Protein 3L9V (pdb70)

Foldseek 3Di:
DDKAWDPPFDPPDFQKEWEAELVDPVRLCCPPVPLVVLQQVLADPPGDYYAYAQPDDDCSLLVRLLVLLVCPVNVQLVVQSNVCVVVVPDDDSVSSLVSNVSPPDDPVCCVDRSPDPSSVVSVVRVVVCVVLVPDDPGWMDGNRTITGDLVPADDPDPVRRSVVSSVVSSVSSDD/DDWAWDPPFDPPDFQKEWEAELPDVVSLCCPPVPLVVLQQVLADVPGDYYAYAQPDDPCSLLVNLLCLLVCPVNVQLVVQSNVCVCVVPPDDSVSSLVSNCRPPDDPVCCVDRSPDPSSVVSVVRVVVCVVLVPDHPGWMDGNRTITGDLVPADDPDPVRRSVVSSVVSSVSSDD/DWDWDPPFDAPDAQKEWEAELQDVVSLCCQPVDLVVLQQVLADPPGDYYAYAQPDDPCSLLLRLLCLLVCPVNNQLVVQSNVCVCVVNDDDSVVSLVSNVRPPDDPVRCVDSSPDPSSVVSVVRVVVCVLLVPDDPGWMAGNSTIIDDLVVQDDPDPVSSSVVSSVVSSVSSDD/DKDWFPPFDAPDAQKEWEAELLDVVRCCCQPVPLVVLLQVLADVVGDYYAYAQPDDPCRLLVNLLCLLVLPVNPQLVVQSNVCVCPVPQDDSVSSVVSNVSPPDDPVRCVVSSPDPSSVVSCVRVVVCVLRVPDDPGWMDGNSTIIDDLVVQDDPDPVRSSVVSSVVSSVVSDD/DKFWFVPFDPPDAQKEWAAELLDDVRLCCVPVDQVVLQQVLADPPGDYYAYAQPHDDCSLLVRLLQLLVCPVHNPVVCLRVVCCVVPHDDDSVVSLVSNVGPPDDSPVSVVSSPDPRSVVSVVRVVVCVLRPDPDPRWMDGPSTMIDDLVPQDDPDPVRSSVVSNVVSSVSSDD

Sequence (872 aa):
AEWESITPPVVDAPAVVEFFSFYCCPPCCYAFSQTTGVDQAIRHVLPQGSRRVVKYHVSLLGPLGHELTRAWALAVKETDVIEKAFFTAGVEKRLHSPDDVRRVFSATGISRGEYDRSIKSPAVNDVALQERLFKEYGVRGTPSVYVRGRYHINNAAFGAFSVENFRSRYAAVVRKLLAGAEWESITPPVVDAPAVVEFFSFYCCPPCCYAFSQTGVDQAIRHVLPQGSRVKYHVSLLGPLGHELTRAWALAVKETDVIEKAFFTAGVEKRLHSPDDVRRVFSATGISRGEYDRSIKSPAVNDVALQERLFKEYGVRGTPSVYVRGRYHINNAAFGAFSVENFRSRYAAVVRKLLAGEWESITPPVVDAPAVVEFFSFYCCPPCCYAFSQTTGVDQAIRHHVLPQGSRVKYHVSLLGPLGHELTRAWALAVKETDVVIEKAFFTAGVEKRLHSPDDVRRVFSATGISRGEYDRSIKSPAVNDVALQERLFKEYGVRGTPSVYVRGRYHINNAAFGAFSVENFRSRYAAVVRKLLAGEWESITPPVVDAPAVVEFFSFYCCPPCCYAFSQTGVDQAIRHVLPQGSRVKYHVSLLGPLGHELTRAWALAVKETDVIEKAFFTAGVEKRLHSPDDVRRVFSATGISRGEYDRSIKSPAVNDVALQERLFKEYGVRGTPSVYVRGRYHINNAAFGAFSVENFRSRYAAVVRKLLAGEWESITPPVVDAPAVVEFFSFYCCPPCCYAFSQTGVDQAIRHVLPQGSRVKYHVSLLGPLGHELTRAWALAVKETDVIEKAFFTAGVEKRLHSPDDVRRVFSATGISRGEYDRSIKSPAVNDVALQERLFKEYGVRGTPSVYVRGRYHINNAAFGAFSVENFRSRYAAVVRKLLAG

Secondary structure (DSSP, 8-state):
--EEE-SSPPTT--SEEEEE-TT-HHHHHHHH--HHHHHHTTPPTT---EEE-SSSSTTHHHHHHHHHH----HHHHHHHHHHH-------SHHHHHHH---S---HHHHHHHTTSHHHH--HHHHHHHHHTT--SSSEEEETTTEEE-GGG---SSHHHHHHHHHHHHHHHH--/--EEE-SS--TT--SEEEEE-TT-HHHHHHHH--HHHHHHTTPPTT---EEE-SSSSTTHHHHHHHHHH----HHHHHHHHHHH-------SHHHHHHH---S---HHHHHHHTTSHHHH--HHHHHHHHHTT--SSSEEEETTTEEE-GGG---SSHHHHHHHHHHHHHHHH--/-EEE-SS--SS--SEEEEE-TT-HHHHHHHT--HHHHHHHT--TT---EEE-SSSSTTHHHHHHHHHH----HHHHHHHHHHH-------SHHHHHHH---S---HHHHHHHTTSHHHH--HHHHHHHHHTT--SSSEEEETTTEEE-GGG---SSHHHHHHHHHHHHHHHT--/-EEE-SS--TT--SEEEEE-TT-HHHHHHHH--HHHHHHHTPPTT---EEE-SSSSTTHHHHHHHHHH----HHHHHHHHHHH-------SHHHHHHH---S---HHHHHHHTTSHHHH--HHHHHHHHHTT--SSSEEEETTTEEE-GGG---SSHHHHHHHHHHHHHHHT--/-EEE-SSPPSS--SEEEEE-TT-HHHHHHHH--HHHHHHTTPPTT---EEE-TTSSTTHHHHHHHHHH----HHHHTHHHHS--------SHHHHHHH---SS--HHHHHHHTTSHHHH--HHHHHHHHHTT--SSSEEEETTTEEE-GGG---SSHHHHHHHHHHHHHHHT--

Nearest PDB structures (foldseek):
  8eqq-assembly3_C  TM=9.226E-01  e=6.433E-16  Escherichia coli K-12
  4tky-assembly4_D  TM=8.939E-01  e=5.401E-16  Escherichia coli K-12
  8eqp-assembly3_C  TM=9.146E-01  e=6.820E-16  Escherichia coli K-12
  3dks-assembly1_A  TM=9.194E-01  e=1.295E-15  Shigella flexneri
  6bqx-assembly1_A  TM=9.182E-01  e=4.156E-15  Escherichia coli K-12

B-factor: mean 48.78, std 23.94, range [12.73, 183.54]

Structure (mmCIF, N/CA/C/O backbone):
data_3L9V
#
_entry.id   3L9V
#
_cell.length_a   185.445
_cell.length_b   80.441
_cell.length_c   104.953
_cell.angle_alpha   90.00
_cell.angle_beta   124.42
_cell.angle_gamma   90.00
#
_symmetry.space_group_name_H-M   'C 1 2 1'
#
loop_
_entity.id
_entity.type
_entity.pdbx_description
1 polymer 'Putative thiol-disulfide isomerase or thioredoxin'
2 non-polymer 3,6,9,12,15,18,21-HEPTAOXATRICOSANE-1,23-DIOL
3 non-polymer 'O-ACETALDEHYDYL-HEXAETHYLENE GLYCOL'
4 non-polymer 'HEXAETHYLENE GLYCOL'
5 water water
#
loop_
_atom_site.group_PDB
_atom_site.id
_atom_site.type_symbol
_atom_site.label_atom_id
_atom_site.label_alt_id
_atom_site.label_comp_id
_atom_site.label_asym_id
_atom_site.label_entity_id
_atom_site.label_seq_id
_atom_site.pdbx_PDB_ins_code
_atom_site.Cartn_x
_atom_site.Cartn_y
_atom_site.Cartn_z
_atom_site.occupancy
_atom_site.B_iso_or_equiv
_atom_site.auth_seq_id
_atom_site.auth_comp_id
_atom_site.auth_asym_id
_atom_site.auth_atom_id
_atom_site.pdbx_PDB_model_num
ATOM 1 N N . ALA A 1 3 ? 18.224 122.065 27.925 1.00 42.84 4 ALA A N 1
ATOM 2 C CA . ALA A 1 3 ? 17.414 120.879 28.137 1.00 41.66 4 ALA A CA 1
ATOM 3 C C . ALA A 1 3 ? 16.597 120.474 26.915 1.00 54.81 4 ALA A C 1
ATOM 4 O O . ALA A 1 3 ? 15.372 120.631 26.935 1.00 68.72 4 ALA A O 1
ATOM 6 N N . GLU A 1 4 ? 17.235 119.921 25.876 1.00 41.25 5 GLU A N 1
ATOM 7 C CA . GLU A 1 4 ? 16.516 119.714 24.603 1.00 34.18 5 GLU A CA 1
ATOM 8 C C . GLU A 1 4 ? 16.562 118.321 23.945 1.00 31.90 5 GLU A C 1
ATOM 9 O O . GLU A 1 4 ? 17.501 117.550 24.109 1.00 33.67 5 GLU A O 1
ATOM 15 N N . TRP A 1 5 ? 15.511 118.046 23.180 1.00 25.71 6 TRP A N 1
ATOM 16 C CA . TRP A 1 5 ? 15.161 116.712 22.713 1.00 34.25 6 TRP A CA 1
ATOM 17 C C . TRP A 1 5 ? 14.080 116.900 21.649 1.00 36.66 6 TRP A C 1
ATOM 18 O O . TRP A 1 5 ? 13.421 117.944 21.599 1.00 30.11 6 TRP A O 1
ATOM 29 N N . GLU A 1 6 ? 13.907 115.899 20.795 1.00 34.90 7 GLU A N 1
ATOM 30 C CA . GLU A 1 6 ? 12.905 115.952 19.743 1.00 39.07 7 GLU A CA 1
ATOM 31 C C . GLU A 1 6 ? 12.227 114.594 19.699 1.00 41.32 7 GLU A C 1
ATOM 32 O O . GLU A 1 6 ? 12.876 113.569 19.923 1.00 33.89 7 GLU A O 1
ATOM 38 N N . SER A 1 7 ? 10.917 114.593 19.457 1.00 34.06 8 SER A N 1
ATOM 39 C CA . SER A 1 7 ? 10.173 113.361 19.258 1.00 34.43 8 SER A CA 1
ATOM 40 C C . SER A 1 7 ? 10.648 112.744 17.969 1.00 34.68 8 SER A C 1
ATOM 41 O O . SER A 1 7 ? 10.791 113.444 16.979 1.00 35.24 8 SER A O 1
ATOM 44 N N . ILE A 1 8 ? 10.870 111.436 17.956 1.00 32.63 9 ILE A N 1
ATOM 45 C CA . ILE A 1 8 ? 11.120 110.785 16.686 1.00 32.19 9 ILE A CA 1
ATOM 46 C C . ILE A 1 8 ? 9.818 110.268 16.075 1.00 35.93 9 ILE A C 1
ATOM 47 O O . ILE A 1 8 ? 8.870 109.909 16.780 1.00 32.62 9 ILE A O 1
ATOM 52 N N . THR A 1 9 ? 9.792 110.238 14.752 1.00 36.21 10 THR A N 1
ATOM 53 C CA . THR A 1 9 ? 8.644 109.725 14.029 1.00 47.35 10 THR A CA 1
ATOM 54 C C . THR A 1 9 ? 9.133 108.795 12.931 1.00 41.59 10 THR A C 1
ATOM 55 O O . THR A 1 9 ? 9.935 109.194 12.097 1.00 45.48 10 THR A O 1
ATOM 59 N N . PRO A 1 10 ? 8.632 107.557 12.915 1.00 44.09 11 PRO A N 1
ATOM 60 C CA . PRO A 1 10 ? 7.638 107.083 13.873 1.00 44.75 11 PRO A CA 1
ATOM 61 C C . PRO A 1 10 ? 8.357 106.602 15.118 1.00 45.73 11 PRO A C 1
ATOM 62 O O . PRO A 1 10 ? 9.548 106.319 15.034 1.00 52.09 11 PRO A O 1
ATOM 66 N N . PRO A 1 11 ? 7.649 106.511 16.249 1.00 43.35 12 PRO A N 1
ATOM 67 C CA . PRO A 1 11 ? 8.190 105.959 17.495 1.00 43.91 12 PRO A CA 1
ATOM 68 C C . PRO A 1 11 ? 8.603 104.499 17.315 1.00 41.11 12 PRO A C 1
ATOM 69 O O . PRO A 1 11 ? 8.209 103.862 16.341 1.00 42.09 12 PRO A O 1
ATOM 73 N N . VAL A 1 12 ? 9.419 103.993 18.227 1.00 32.72 13 VAL A N 1
ATOM 74 C CA . VAL A 1 12 ? 9.782 102.583 18.225 1.00 30.61 13 VAL A CA 1
ATOM 75 C C . VAL A 1 12 ? 8.986 101.902 19.318 1.00 30.97 13 VAL A C 1
ATOM 76 O O . VAL A 1 12 ? 9.038 102.322 20.478 1.00 29.26 13 VAL A O 1
ATOM 80 N N . VAL A 1 13 ? 8.219 100.870 18.972 1.00 38.59 14 VAL A N 1
ATOM 81 C CA . VAL A 1 13 ? 7.450 100.162 20.006 1.00 40.13 14 VAL A CA 1
ATOM 82 C C . VAL A 1 13 ? 8.293 99.100 20.707 1.00 44.99 14 VAL A C 1
ATOM 83 O O . VAL A 1 13 ? 9.167 98.473 20.095 1.00 41.99 14 VAL A O 1
ATOM 87 N N . ASP A 1 14 ? 8.011 98.894 21.992 1.00 43.22 15 ASP A N 1
ATOM 88 C CA . ASP A 1 14 ? 8.766 97.948 22.797 1.00 44.80 15 ASP A CA 1
ATOM 89 C C . ASP A 1 14 ? 10.237 98.333 22.878 1.00 44.22 15 ASP A C 1
ATOM 90 O O . ASP A 1 14 ? 11.097 97.457 22.906 1.00 44.50 15 ASP A O 1
ATOM 95 N N . ALA A 1 15 ? 10.528 99.633 22.923 1.00 41.59 16 ALA A N 1
ATOM 96 C CA . ALA A 1 15 ? 11.909 100.096 23.050 1.00 33.86 16 ALA A CA 1
ATOM 97 C C . ALA A 1 15 ? 12.396 99.946 24.472 1.00 33.79 16 ALA A C 1
ATOM 98 O O . ALA A 1 15 ? 11.640 100.145 25.416 1.00 25.35 16 ALA A O 1
ATOM 100 N N . PRO A 1 16 ? 13.679 99.597 24.633 1.00 34.46 17 PRO A N 1
ATOM 101 C CA . PRO A 1 16 ? 14.266 99.713 25.963 1.00 28.91 17 PRO A CA 1
ATOM 102 C C . PRO A 1 16 ? 14.037 101.142 26.487 1.00 27.75 17 PRO A C 1
ATOM 103 O O . PRO A 1 16 ? 13.850 102.040 25.676 1.00 30.52 17 PRO A O 1
ATOM 107 N N . ALA A 1 17 ? 14.049 101.353 27.801 1.00 30.07 18 ALA A N 1
ATOM 108 C CA . ALA A 1 17 ? 13.791 102.690 28.347 1.00 31.90 18 ALA A CA 1
ATOM 109 C C . ALA A 1 17 ? 14.783 103.711 27.830 1.00 36.75 18 ALA A C 1
ATOM 110 O O . ALA A 1 17 ? 14.413 104.857 27.541 1.00 29.34 18 ALA A O 1
ATOM 112 N N . VAL A 1 18 ? 16.050 103.311 27.761 1.00 28.76 19 VAL A N 1
ATOM 113 C CA . VAL A 1 18 ? 17.066 104.139 27.117 1.00 25.81 19 VAL A CA 1
ATOM 114 C C . VAL A 1 18 ? 17.846 103.308 26.118 1.00 26.19 19 VAL A C 1
ATOM 115 O O . VAL A 1 18 ? 18.237 102.167 26.396 1.00 28.89 19 VAL A O 1
ATOM 119 N N . VAL A 1 19 ? 18.044 103.869 24.943 1.00 23.96 20 VAL A N 1
ATOM 120 C CA . VAL A 1 19 ? 18.877 103.265 23.918 1.00 25.31 20 VAL A CA 1
ATOM 121 C C . VAL A 1 19 ? 19.930 104.294 23.520 1.00 28.68 20 VAL A C 1
ATOM 122 O O . VAL A 1 19 ? 19.602 105.461 23.310 1.00 25.34 20 VAL A O 1
ATOM 126 N N . GLU A 1 20 ? 21.184 103.863 23.436 1.00 21.42 21 GLU A N 1
ATOM 127 C CA . GLU A 1 20 ? 22.250 104.720 22.910 1.00 22.67 21 GLU A CA 1
ATOM 128 C C . GLU A 1 20 ? 22.998 104.082 21.718 1.00 17.20 21 GLU A C 1
ATOM 129 O O . GLU A 1 20 ? 23.592 103.013 21.836 1.00 26.60 21 GLU A O 1
ATOM 135 N N . PHE A 1 21 ? 22.919 104.710 20.557 1.00 19.39 22 PHE A N 1
ATOM 136 C CA . PHE A 1 21 ? 23.741 104.299 19.428 1.00 20.86 22 PHE A CA 1
ATOM 137 C C . PHE A 1 21 ? 25.079 105.010 19.562 1.00 29.09 22 PHE A C 1
ATOM 138 O O . PHE A 1 21 ? 25.123 106.235 19.808 1.00 23.90 22 PHE A O 1
ATOM 146 N N . PHE A 1 22 ? 26.162 104.242 19.417 1.00 22.44 23 PHE A N 1
ATOM 147 C CA . PHE A 1 22 ? 27.511 104.758 19.666 1.00 20.98 23 PHE A CA 1
ATOM 148 C C . PHE A 1 22 ? 28.484 104.092 18.707 1.00 26.50 23 PHE A C 1
ATOM 149 O O . PHE A 1 22 ? 28.133 103.125 18.032 1.00 26.29 23 PHE A O 1
ATOM 157 N N . SER A 1 23 ? 29.709 104.607 18.665 1.00 23.08 24 SER A N 1
ATOM 158 C CA . SER A 1 23 ? 30.775 103.984 17.895 1.00 24.88 24 SER A CA 1
ATOM 159 C C . SER A 1 23 ? 32.086 104.032 18.670 1.00 27.78 24 SER A C 1
ATOM 160 O O . SER A 1 23 ? 32.360 105.014 19.330 1.00 21.57 24 SER A O 1
ATOM 163 N N . PHE A 1 24 ? 32.915 102.995 18.571 1.00 27.68 25 PHE A N 1
ATOM 164 C CA . PHE A 1 24 ? 34.236 103.058 19.212 1.00 22.80 25 PHE A CA 1
ATOM 165 C C . PHE A 1 24 ? 35.187 104.118 18.607 1.00 23.28 25 PHE A C 1
ATOM 166 O O . PHE A 1 24 ? 36.250 104.414 19.164 1.00 22.70 25 PHE A O 1
ATOM 174 N N . TYR A 1 25 ? 34.776 104.702 17.486 1.00 23.87 26 TYR A N 1
ATOM 175 C CA . TYR A 1 25 ? 35.535 105.746 16.817 1.00 25.35 26 TYR A CA 1
ATOM 176 C C . TYR A 1 25 ? 35.071 107.169 17.187 1.00 30.69 26 TYR A C 1
ATOM 177 O O . TYR A 1 25 ? 35.698 108.145 16.794 1.00 32.54 26 TYR A O 1
ATOM 186 N N A CYS A 1 26 ? 33.974 107.266 17.926 0.18 30.27 27 CYS A N 1
ATOM 187 N N B CYS A 1 26 ? 33.990 107.258 17.956 0.82 31.90 27 CYS A N 1
ATOM 188 C CA A CYS A 1 26 ? 33.348 108.554 18.192 0.18 28.66 27 CYS A CA 1
ATOM 189 C CA B CYS A 1 26 ? 33.318 108.520 18.261 0.82 27.79 27 CYS A CA 1
ATOM 190 C C A CYS A 1 26 ? 33.821 109.138 19.520 0.18 24.62 27 CYS A C 1
ATOM 191 C C B CYS A 1 26 ? 33.829 109.135 19.555 0.82 20.67 27 CYS A C 1
ATOM 192 O O A CYS A 1 26 ? 33.527 108.592 20.581 0.18 23.39 27 CYS A O 1
ATOM 193 O O B CYS A 1 26 ? 33.582 108.609 20.627 0.82 24.01 27 CYS A O 1
ATOM 198 N N . PRO A 1 27 ? 34.572 110.250 19.463 1.00 28.23 28 PRO A N 1
ATOM 199 C CA . PRO A 1 27 ? 35.141 110.860 20.675 1.00 23.01 28 PRO A CA 1
ATOM 200 C C . PRO A 1 27 ? 34.105 111.196 21.773 1.00 24.11 28 PRO A C 1
ATOM 201 O O . PRO A 1 27 ? 34.301 110.862 22.941 1.00 27.96 28 PRO A O 1
ATOM 205 N N . PRO A 1 28 ? 32.985 111.841 21.400 1.00 28.28 29 PRO A N 1
ATOM 206 C CA . PRO A 1 28 ? 31.993 112.130 22.436 1.00 26.89 29 PRO A CA 1
ATOM 207 C C . PRO A 1 28 ? 31.417 110.844 23.059 1.00 23.88 29 PRO A C 1
ATOM 208 O O . PRO A 1 28 ? 31.059 110.871 24.226 1.00 25.15 29 PRO A O 1
ATOM 212 N N A CYS A 1 29 ? 31.330 109.760 22.283 0.59 24.27 30 CYS A N 1
ATOM 213 N N B CYS A 1 29 ? 31.334 109.755 22.295 0.41 24.28 30 CYS A N 1
ATOM 214 C CA A CYS A 1 29 ? 30.900 108.460 22.827 0.59 24.38 30 CYS A CA 1
ATOM 215 C CA B CYS A 1 29 ? 30.901 108.470 22.862 0.41 24.05 30 CYS A CA 1
ATOM 216 C C A CYS A 1 29 ? 31.904 107.963 23.852 0.59 22.66 30 CYS A C 1
ATOM 217 C C B CYS A 1 29 ? 31.911 107.977 23.876 0.41 22.97 30 CYS A C 1
ATOM 218 O O A CYS A 1 29 ? 31.528 107.514 24.926 0.59 22.27 30 CYS A O 1
ATOM 219 O O B CYS A 1 29 ? 31.546 107.531 24.959 0.41 22.51 30 CYS A O 1
ATOM 224 N N . TYR A 1 30 ? 33.191 108.067 23.522 1.00 25.24 31 TYR A N 1
ATOM 225 C CA . TYR A 1 30 ? 34.246 107.739 24.474 1.00 20.86 31 TYR A CA 1
ATOM 226 C C . TYR A 1 30 ? 34.037 108.534 25.741 1.00 18.60 31 TYR A C 1
ATOM 227 O O . TYR A 1 30 ? 34.069 108.002 26.850 1.00 27.68 31 TYR A O 1
ATOM 236 N N . ALA A 1 31 ? 33.836 109.844 25.585 1.00 30.70 32 ALA A N 1
ATOM 237 C CA . ALA A 1 31 ? 33.617 110.699 26.748 1.00 23.11 32 ALA A CA 1
ATOM 238 C C . ALA A 1 31 ? 32.383 110.272 27.563 1.00 20.65 32 ALA A C 1
ATOM 239 O O . ALA A 1 31 ? 32.448 110.176 28.799 1.00 21.47 32 ALA A O 1
ATOM 241 N N . PHE A 1 32 ? 31.254 110.015 26.895 1.00 21.33 33 PHE A N 1
ATOM 242 C CA . PHE A 1 32 ? 30.044 109.645 27.654 1.00 23.34 33 PHE A CA 1
ATOM 243 C C . PHE A 1 32 ? 30.269 108.359 28.473 1.00 29.53 33 PHE A C 1
ATOM 244 O O . PHE A 1 32 ? 29.823 108.238 29.620 1.00 28.09 33 PHE A O 1
ATOM 252 N N . SER A 1 33 ? 30.938 107.391 27.857 1.00 29.88 34 SER A N 1
ATOM 253 C CA . SER A 1 33 ? 31.057 106.063 28.447 1.00 27.04 34 SER A CA 1
ATOM 254 C C . SER A 1 33 ? 32.166 106.021 29.492 1.00 30.75 34 SER A C 1
ATOM 255 O O . SER A 1 33 ? 31.986 105.484 30.583 1.00 31.21 34 SER A O 1
ATOM 258 N N . GLN A 1 34 ? 33.315 106.595 29.149 1.00 30.35 35 GLN A N 1
ATOM 259 C CA . GLN A 1 34 ? 34.552 106.300 29.869 1.00 32.68 35 GLN A CA 1
ATOM 260 C C . GLN A 1 34 ? 35.138 107.437 30.726 1.00 36.70 35 GLN A C 1
ATOM 261 O O . GLN A 1 34 ? 35.786 107.159 31.732 1.00 28.05 35 GLN A O 1
ATOM 267 N N . THR A 1 35 ? 34.939 108.701 30.347 1.00 33.69 36 THR A N 1
ATOM 268 C CA A THR A 1 35 ? 35.596 109.818 31.029 0.18 33.22 36 THR A CA 1
ATOM 269 C CA B THR A 1 35 ? 35.585 109.776 31.095 0.82 33.61 36 THR A CA 1
ATOM 270 C C . THR A 1 35 ? 34.651 110.757 31.783 1.00 36.50 36 THR A C 1
ATOM 271 O O . THR A 1 35 ? 35.023 111.366 32.785 1.00 39.99 36 THR A O 1
ATOM 286 N N . GLY A 1 37 ? 31.300 110.015 32.723 1.00 29.54 38 GLY A N 1
ATOM 287 C CA . GLY A 1 37 ? 30.283 109.348 33.520 1.00 29.71 38 GLY A CA 1
ATOM 288 C C . GLY A 1 37 ? 28.846 109.686 33.146 1.00 27.61 38 GLY A C 1
ATOM 289 O O . GLY A 1 37 ? 27.968 109.624 34.001 1.00 34.41 38 GLY A O 1
ATOM 290 N N . VAL A 1 38 ? 28.616 110.066 31.891 1.00 30.22 39 VAL A N 1
ATOM 291 C CA . VAL A 1 38 ? 27.265 110.368 31.419 1.00 27.33 39 VAL A CA 1
ATOM 292 C C . VAL A 1 38 ? 26.431 109.077 31.311 1.00 30.65 39 VAL A C 1
ATOM 293 O O . VAL A 1 38 ? 25.310 109.029 31.793 1.00 29.30 39 VAL A O 1
ATOM 297 N N . ASP A 1 39 ? 26.977 108.031 30.689 1.00 27.94 40 ASP A N 1
ATOM 298 C CA . ASP A 1 39 ? 26.282 106.739 30.658 1.00 32.61 40 ASP A CA 1
ATOM 299 C C . ASP A 1 39 ? 25.883 106.303 32.080 1.00 30.10 40 ASP A C 1
ATOM 300 O O . ASP A 1 39 ? 24.745 105.887 32.342 1.00 29.50 40 ASP A O 1
ATOM 305 N N . GLN A 1 40 ? 26.812 106.420 33.014 1.00 31.84 41 GLN A N 1
ATOM 306 C CA . GLN A 1 40 ? 26.547 105.992 34.386 1.00 30.33 41 GLN A CA 1
ATOM 307 C C . GLN A 1 40 ? 25.477 106.861 35.052 1.00 33.47 41 GLN A C 1
ATOM 308 O O . GLN A 1 40 ? 24.591 106.346 35.722 1.00 26.63 41 GLN A O 1
ATOM 314 N N . ALA A 1 41 ? 25.556 108.174 34.859 1.00 29.28 42 ALA A N 1
ATOM 315 C CA . ALA A 1 41 ? 24.539 109.078 35.403 1.00 33.31 42 ALA A CA 1
ATOM 316 C C . ALA A 1 41 ? 23.145 108.753 34.839 1.00 27.37 42 ALA A C 1
ATOM 317 O O . ALA A 1 41 ? 22.145 108.878 35.524 1.00 32.45 42 ALA A O 1
ATOM 319 N N . ILE A 1 42 ? 23.097 108.342 33.579 1.00 30.93 43 ILE A N 1
ATOM 320 C CA . ILE A 1 42 ? 21.846 107.918 32.960 1.00 34.84 43 ILE A CA 1
ATOM 321 C C . ILE A 1 42 ? 21.346 106.608 33.595 1.00 38.51 43 ILE A C 1
ATOM 322 O O . ILE A 1 42 ? 20.172 106.487 33.937 1.00 34.56 43 ILE A O 1
ATOM 327 N N . ARG A 1 43 ? 22.233 105.632 33.779 1.00 30.75 44 ARG A N 1
ATOM 328 C CA . ARG A 1 43 ? 21.807 104.381 34.387 1.00 31.15 44 ARG A CA 1
ATOM 329 C C . ARG A 1 43 ? 21.269 104.664 35.786 1.00 34.75 44 ARG A C 1
ATOM 330 O O . ARG A 1 43 ? 20.325 104.038 36.251 1.00 30.03 44 ARG A O 1
ATOM 338 N N . HIS A 1 44 ? 21.856 105.658 36.433 1.00 32.12 45 HIS A N 1
ATOM 339 C CA . HIS A 1 44 ? 21.452 106.026 37.771 1.00 35.49 45 HIS A CA 1
ATOM 340 C C . HIS A 1 44 ? 20.023 106.579 37.863 1.00 37.09 45 HIS A C 1
ATOM 341 O O . HIS A 1 44 ? 19.444 106.594 38.938 1.00 35.61 45 HIS A O 1
ATOM 348 N N . VAL A 1 45 ? 19.439 107.028 36.760 1.00 33.87 46 VAL A N 1
ATOM 349 C CA . VAL A 1 45 ? 18.070 107.526 36.861 1.00 35.06 46 VAL A CA 1
ATOM 350 C C . VAL A 1 45 ? 17.077 106.578 36.211 1.00 34.56 46 VAL A C 1
ATOM 351 O O . VAL A 1 45 ? 15.908 106.903 36.078 1.00 33.28 46 VAL A O 1
ATOM 355 N N . LEU A 1 46 ? 17.539 105.392 35.828 1.00 26.70 47 LEU A N 1
ATOM 356 C CA . LEU A 1 46 ? 16.634 104.410 35.252 1.00 30.77 47 LEU A CA 1
ATOM 357 C C . LEU A 1 46 ? 15.598 103.998 36.279 1.00 32.08 47 LEU A C 1
ATOM 358 O O . LEU A 1 46 ? 15.953 103.616 37.380 1.00 37.67 47 LEU A O 1
ATOM 363 N N . PRO A 1 47 ? 14.307 104.089 35.932 1.00 37.06 48 PRO A N 1
ATOM 364 C CA . PRO A 1 47 ? 13.283 103.573 36.846 1.00 41.39 48 PRO A CA 1
ATOM 365 C C . PRO A 1 47 ? 13.495 102.088 37.105 1.00 45.49 48 PRO A C 1
ATOM 366 O O . PRO A 1 47 ? 14.205 101.432 36.341 1.00 37.14 48 PRO A O 1
ATOM 370 N N . GLN A 1 48 ? 12.901 101.568 38.174 1.00 49.43 49 GLN A N 1
ATOM 371 C CA . GLN A 1 48 ? 13.007 100.144 38.456 1.00 50.27 49 GLN A CA 1
ATOM 372 C C . GLN A 1 48 ? 12.431 99.333 37.300 1.00 50.32 49 GLN A C 1
ATOM 373 O O . GLN A 1 48 ? 11.358 99.650 36.769 1.00 49.33 49 GLN A O 1
ATOM 379 N N . GLY A 1 49 ? 13.169 98.306 36.885 1.00 50.79 50 GLY A N 1
ATOM 380 C CA . GLY A 1 49 ? 12.733 97.462 35.790 1.00 53.42 50 GLY A CA 1
ATOM 381 C C . GLY A 1 49 ? 13.191 97.904 34.407 1.00 55.95 50 GLY A C 1
ATOM 382 O O . GLY A 1 49 ? 13.347 97.060 33.525 1.00 57.68 50 GLY A O 1
ATOM 383 N N . SER A 1 50 ? 13.400 99.212 34.220 1.00 47.21 51 SER A N 1
ATOM 384 C CA . SER A 1 50 ? 13.844 99.775 32.936 1.00 40.04 51 SER A CA 1
ATOM 385 C C . SER A 1 50 ? 15.310 99.449 32.641 1.00 35.40 51 SER A C 1
ATOM 386 O O . SER A 1 50 ? 16.098 99.198 33.551 1.00 37.43 51 SER A O 1
ATOM 389 N N A ARG A 1 51 ? 15.681 99.479 31.365 0.54 36.25 52 ARG A N 1
ATOM 390 N N B ARG A 1 51 ? 15.694 99.467 31.372 0.46 36.27 52 ARG A N 1
ATOM 391 C CA A ARG A 1 51 ? 17.057 99.180 30.987 0.54 36.54 52 ARG A CA 1
ATOM 392 C CA B ARG A 1 51 ? 17.093 99.218 31.060 0.46 36.02 52 ARG A CA 1
ATOM 393 C C A ARG A 1 51 ? 17.638 100.186 29.997 0.54 34.24 52 ARG A C 1
ATOM 394 C C B ARG A 1 51 ? 17.648 100.136 29.976 0.46 34.22 52 ARG A C 1
ATOM 395 O O A ARG A 1 51 ? 16.901 100.843 29.258 0.54 31.41 52 ARG A O 1
ATOM 396 O O B ARG A 1 51 ? 16.904 100.688 29.160 0.46 32.10 52 ARG A O 1
ATOM 419 N N A VAL A 1 53 ? 20.254 100.122 26.856 0.57 30.27 54 VAL A N 1
ATOM 420 N N B VAL A 1 53 ? 20.222 100.043 26.860 0.43 30.30 54 VAL A N 1
ATOM 421 C CA A VAL A 1 53 ? 20.921 99.242 25.916 0.57 28.99 54 VAL A CA 1
ATOM 422 C CA B VAL A 1 53 ? 21.046 99.204 26.006 0.43 28.99 54 VAL A CA 1
ATOM 423 C C A VAL A 1 53 ? 21.730 100.069 24.919 0.57 28.80 54 VAL A C 1
ATOM 424 C C B VAL A 1 53 ? 21.744 100.048 24.955 0.43 28.56 54 VAL A C 1
ATOM 425 O O A VAL A 1 53 ? 21.263 101.117 24.467 0.57 28.36 54 VAL A O 1
ATOM 426 O O B VAL A 1 53 ? 21.225 101.074 24.509 0.43 28.38 54 VAL A O 1
ATOM 433 N N . LYS A 1 54 ? 22.930 99.593 24.573 1.00 23.64 55 LYS A N 1
ATOM 434 C CA . LYS A 1 54 ? 23.774 100.274 23.603 1.00 24.20 55 LYS A CA 1
ATOM 435 C C . LYS A 1 54 ? 23.972 99.458 22.348 1.00 23.04 55 LYS A C 1
ATOM 436 O O . LYS A 1 54 ? 24.227 98.239 22.373 1.00 27.69 55 LYS A O 1
ATOM 442 N N . TYR A 1 55 ? 23.877 100.153 21.237 1.00 20.48 56 TYR A N 1
ATOM 443 C CA . TYR A 1 55 ? 24.050 99.547 19.958 1.00 16.39 56 TYR A CA 1
ATOM 444 C C . TYR A 1 55 ? 25.156 100.256 19.225 1.00 23.98 56 TYR A C 1
ATOM 445 O O . TYR A 1 55 ? 25.183 101.482 19.186 1.00 22.57 56 TYR A O 1
ATOM 454 N N . HIS A 1 56 ? 26.017 99.469 18.590 1.00 24.83 57 HIS A N 1
ATOM 455 C CA . HIS A 1 56 ? 27.139 99.986 17.814 1.00 25.09 57 HIS A CA 1
ATOM 456 C C . HIS A 1 56 ? 26.753 100.296 16.371 1.00 27.32 57 HIS A C 1
ATOM 457 O O . HIS A 1 56 ? 25.923 99.601 15.771 1.00 31.87 57 HIS A O 1
ATOM 464 N N . VAL A 1 57 ? 27.342 101.350 15.816 1.00 21.24 58 VAL A N 1
ATOM 465 C CA . VAL A 1 57 ? 27.030 101.759 14.457 1.00 18.27 58 VAL A CA 1
ATOM 466 C C . VAL A 1 57 ? 28.246 101.513 13.576 1.00 25.04 58 VAL A C 1
ATOM 467 O O . VAL A 1 57 ? 29.387 101.711 13.995 1.00 25.41 58 VAL A O 1
ATOM 471 N N . SER A 1 58 ? 27.981 101.077 12.352 1.00 26.23 59 SER A N 1
ATOM 472 C CA . SER A 1 58 ? 28.997 100.533 11.468 1.00 31.25 59 SER A CA 1
ATOM 473 C C . SER A 1 58 ? 29.543 101.581 10.537 1.00 36.13 59 SER A C 1
ATOM 474 O O . SER A 1 58 ? 30.631 101.410 9.999 1.00 30.34 59 SER A O 1
ATOM 477 N N . LEU A 1 59 ? 28.793 102.667 10.353 1.00 35.22 60 LEU A N 1
ATOM 478 C CA . LEU A 1 59 ? 29.127 103.600 9.286 1.00 41.63 60 LEU A CA 1
ATOM 479 C C . LEU A 1 59 ? 30.465 104.300 9.485 1.00 44.61 60 LEU A C 1
ATOM 480 O O . LEU A 1 59 ? 31.102 104.719 8.522 1.00 53.78 60 LEU A O 1
ATOM 485 N N . LEU A 1 60 ? 30.905 104.412 10.725 1.00 35.63 61 LEU A N 1
ATOM 486 C CA . LEU A 1 60 ? 32.066 105.233 11.024 1.00 34.91 61 LEU A CA 1
ATOM 487 C C . LEU A 1 60 ? 33.341 104.388 11.104 1.00 35.37 61 LEU A C 1
ATOM 488 O O . LEU A 1 60 ? 33.335 103.293 11.685 1.00 28.91 61 LEU A O 1
ATOM 493 N N . GLY A 1 61 ? 34.418 104.895 10.503 1.00 32.19 62 GLY A N 1
ATOM 494 C CA . GLY A 1 61 ? 35.736 104.293 10.592 1.00 29.87 62 GLY A CA 1
ATOM 495 C C . GLY A 1 61 ? 35.976 103.036 9.771 1.00 34.74 62 GLY A C 1
ATOM 496 O O . GLY A 1 61 ? 35.045 102.390 9.296 1.00 38.60 62 GLY A O 1
ATOM 497 N N . PRO A 1 62 ? 37.255 102.687 9.586 1.00 34.21 63 PRO A N 1
ATOM 498 C CA . PRO A 1 62 ? 37.681 101.513 8.811 1.00 35.21 63 PRO A CA 1
ATOM 499 C C . PRO A 1 62 ? 37.100 100.205 9.348 1.00 33.70 63 PRO A C 1
ATOM 500 O O . PRO A 1 62 ? 36.691 99.379 8.552 1.00 36.56 63 PRO A O 1
ATOM 504 N N . LEU A 1 63 ? 37.079 100.019 10.665 1.00 35.32 64 LEU A N 1
ATOM 505 C CA . LEU A 1 63 ? 36.642 98.749 11.243 1.00 30.91 64 LEU A CA 1
ATOM 506 C C . LEU A 1 63 ? 35.162 98.773 11.634 1.00 24.90 64 LEU A C 1
ATOM 507 O O . LEU A 1 63 ? 34.695 97.909 12.381 1.00 25.81 64 LEU A O 1
ATOM 512 N N . GLY A 1 64 ? 34.430 99.761 11.127 1.00 27.58 65 GLY A N 1
ATOM 513 C CA . GLY A 1 64 ? 33.041 99.965 11.532 1.00 26.54 65 GLY A CA 1
ATOM 514 C C . GLY A 1 64 ? 32.236 98.680 11.658 1.00 25.41 65 GLY A C 1
ATOM 515 O O . GLY A 1 64 ? 31.579 98.424 12.661 1.00 27.80 65 GLY A O 1
ATOM 516 N N . HIS A 1 65 ? 32.289 97.855 10.629 1.00 25.96 66 HIS A N 1
ATOM 517 C CA . HIS A 1 65 ? 31.415 96.695 10.588 1.00 28.00 66 HIS A CA 1
ATOM 518 C C . HIS A 1 65 ? 31.928 95.590 11.471 1.00 28.32 66 HIS A C 1
ATOM 519 O O . HIS A 1 65 ? 31.141 94.821 12.013 1.00 25.97 66 HIS A O 1
ATOM 526 N N . GLU A 1 66 ? 33.252 95.509 11.604 1.00 25.44 67 GLU A N 1
ATOM 527 C CA . GLU A 1 66 ? 33.878 94.481 12.436 1.00 30.16 67 GLU A CA 1
ATOM 528 C C . GLU A 1 66 ? 33.601 94.729 13.921 1.00 32.32 67 GLU A C 1
ATOM 529 O O . GLU A 1 66 ? 33.345 93.798 14.687 1.00 30.34 67 GLU A O 1
ATOM 535 N N . LEU A 1 67 ? 33.677 95.992 14.331 1.00 26.65 68 LEU A N 1
ATOM 536 C CA . LEU A 1 67 ? 33.323 96.368 15.690 1.00 21.87 68 LEU A CA 1
ATOM 537 C C . LEU A 1 67 ? 31.835 96.066 15.979 1.00 23.34 68 LEU A C 1
ATOM 538 O O . LEU A 1 67 ? 31.518 95.495 17.001 1.00 24.65 68 LEU A O 1
ATOM 543 N N . THR A 1 68 ? 30.937 96.445 15.070 1.00 30.06 69 THR A N 1
ATOM 544 C CA . THR A 1 68 ? 29.513 96.145 15.252 1.00 32.23 69 THR A CA 1
ATOM 545 C C . THR A 1 68 ? 29.260 94.642 15.480 1.00 24.47 69 THR A C 1
ATOM 546 O O . THR A 1 68 ? 28.460 94.269 16.315 1.00 28.05 69 THR A O 1
ATOM 550 N N . ARG A 1 69 ? 29.952 93.798 14.735 1.00 25.30 70 ARG A N 1
ATOM 551 C CA . ARG A 1 69 ? 29.813 92.346 14.876 1.00 21.05 70 ARG A CA 1
ATOM 552 C C . ARG A 1 69 ? 30.443 91.913 16.180 1.00 26.11 70 ARG A C 1
ATOM 553 O O . ARG A 1 69 ? 29.901 91.068 16.868 1.00 24.63 70 ARG A O 1
ATOM 561 N N . ALA A 1 70 ? 31.577 92.518 16.537 1.00 25.80 71 ALA A N 1
ATOM 562 C CA . ALA A 1 70 ? 32.231 92.206 17.798 1.00 23.30 71 ALA A CA 1
ATOM 563 C C . ALA A 1 70 ? 31.314 92.577 18.960 1.00 31.36 71 ALA A C 1
ATOM 564 O O . ALA A 1 70 ? 31.175 91.813 19.924 1.00 22.42 71 ALA A O 1
ATOM 566 N N . TRP A 1 71 ? 30.661 93.740 18.845 1.00 25.07 72 TRP A N 1
ATOM 567 C CA . TRP A 1 71 ? 29.688 94.163 19.848 1.00 21.52 72 TRP A CA 1
ATOM 568 C C . TRP A 1 71 ? 28.459 93.234 19.901 1.00 13.54 72 TRP A C 1
ATOM 569 O O . TRP A 1 71 ? 27.928 92.947 20.960 1.00 30.11 72 TRP A O 1
ATOM 580 N N . ALA A 1 72 ? 27.986 92.829 18.737 1.00 22.96 73 ALA A N 1
ATOM 581 C CA . ALA A 1 72 ? 26.906 91.846 18.665 1.00 22.40 73 ALA A CA 1
ATOM 582 C C . ALA A 1 72 ? 27.314 90.605 19.479 1.00 26.29 73 ALA A C 1
ATOM 583 O O . ALA A 1 72 ? 26.512 90.024 20.202 1.00 22.31 73 ALA A O 1
ATOM 585 N N . LEU A 1 73 ? 28.588 90.228 19.398 1.00 22.97 74 LEU A N 1
ATOM 586 C CA . LEU A 1 73 ? 29.055 89.032 20.104 1.00 21.60 74 LEU A CA 1
ATOM 587 C C . LEU A 1 73 ? 29.049 89.290 21.603 1.00 27.44 74 LEU A C 1
ATOM 588 O O . LEU A 1 73 ? 28.5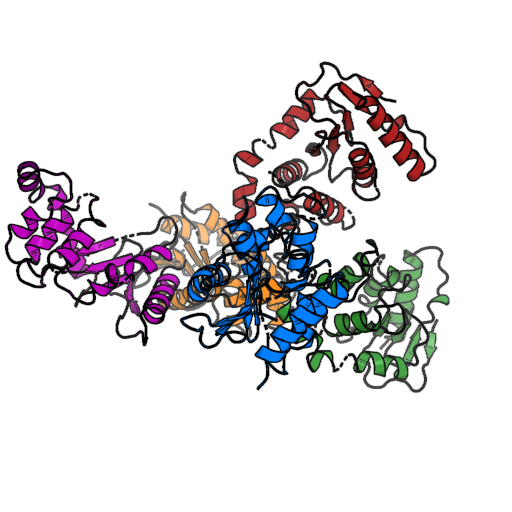17 88.492 22.388 1.00 30.82 74 LEU A O 1
ATOM 593 N N . ALA A 1 74 ? 29.630 90.424 22.000 1.00 23.15 75 ALA A N 1
ATOM 594 C CA . ALA A 1 74 ? 29.532 90.901 23.372 1.00 17.88 75 ALA A CA 1
ATOM 595 C C . ALA A 1 74 ? 28.088 90.847 23.917 1.00 24.22 75 ALA A C 1
ATOM 596 O O . ALA A 1 74 ? 27.849 90.372 25.018 1.00 27.47 75 ALA A O 1
ATOM 606 N N . VAL A 1 76 ? 25.440 89.079 22.788 1.00 33.43 77 VAL A N 1
ATOM 607 C CA . VAL A 1 76 ? 25.042 87.677 22.928 1.00 30.11 77 VAL A CA 1
ATOM 608 C C . VAL A 1 76 ? 25.648 87.047 24.196 1.00 35.00 77 VAL A C 1
ATOM 609 O O . VAL A 1 76 ? 24.963 86.314 24.905 1.00 34.71 77 VAL A O 1
ATOM 621 N N . LYS A 1 78 ? 26.738 88.609 26.907 1.00 33.37 79 LYS A N 1
ATOM 622 C CA . LYS A 1 78 ? 26.519 89.374 28.136 1.00 26.57 79 LYS A CA 1
ATOM 623 C C . LYS A 1 78 ? 27.814 89.912 28.687 1.00 23.55 79 LYS A C 1
ATOM 624 O O . LYS A 1 78 ? 28.022 89.940 29.910 1.00 23.14 79 LYS A O 1
ATOM 630 N N . GLU A 1 79 ? 28.677 90.348 27.774 1.00 24.27 80 GLU A N 1
ATOM 631 C CA . GLU A 1 79 ? 29.999 90.849 28.124 1.00 29.26 80 GLU A CA 1
ATOM 632 C C . GLU A 1 79 ? 30.190 92.301 27.662 1.00 26.67 80 GLU A C 1
ATOM 633 O O . GLU A 1 79 ? 31.315 92.752 27.458 1.00 27.57 80 GLU A O 1
ATOM 639 N N . THR A 1 80 ? 29.107 93.041 27.494 1.00 21.14 81 THR A N 1
ATOM 640 C CA . THR A 1 80 ? 29.272 94.428 27.008 1.00 22.73 81 THR A CA 1
ATOM 641 C C . THR A 1 80 ? 30.099 95.304 27.955 1.00 14.72 81 THR A C 1
ATOM 642 O O . THR A 1 80 ? 30.929 96.096 27.505 1.00 31.03 81 THR A O 1
ATOM 646 N N . ASP A 1 81 ? 29.926 95.136 29.259 1.00 25.10 82 ASP A N 1
ATOM 647 C CA . ASP A 1 81 ? 30.721 95.919 30.210 1.00 28.09 82 ASP A CA 1
ATOM 648 C C . ASP A 1 81 ? 32.243 95.831 29.971 1.00 34.67 82 ASP A C 1
ATOM 649 O O . ASP A 1 81 ? 32.888 96.853 29.748 1.00 32.60 82 ASP A O 1
ATOM 654 N N . VAL A 1 82 ? 32.825 94.629 29.993 1.00 29.89 83 VAL A N 1
ATOM 655 C CA . VAL A 1 82 ? 34.274 94.524 29.775 1.00 29.94 83 VAL A CA 1
ATOM 656 C C . VAL A 1 82 ? 34.661 94.869 28.347 1.00 24.10 83 VAL A C 1
ATOM 657 O O . VAL A 1 82 ? 35.722 95.443 28.092 1.00 32.55 83 VAL A O 1
ATOM 661 N N . ILE A 1 83 ? 33.801 94.516 27.398 1.00 20.49 84 ILE A N 1
ATOM 662 C CA . ILE A 1 83 ? 34.121 94.784 25.994 1.00 18.74 84 ILE A CA 1
ATOM 663 C C . ILE A 1 83 ? 34.149 96.297 25.719 1.00 28.35 84 ILE A C 1
ATOM 664 O O . ILE A 1 83 ? 34.983 96.783 24.960 1.00 27.70 84 ILE A O 1
ATOM 669 N N . GLU A 1 84 ? 33.255 97.047 26.356 1.00 29.93 85 GLU A N 1
ATOM 670 C CA . GLU A 1 84 ? 33.151 98.477 26.060 1.00 28.00 85 GLU A CA 1
ATOM 671 C C . GLU A 1 84 ? 34.421 99.194 26.523 1.00 19.47 85 GLU A C 1
ATOM 672 O O . GLU A 1 84 ? 35.014 99.969 25.786 1.00 27.47 85 GLU A O 1
ATOM 678 N N . LYS A 1 85 ? 34.814 98.901 27.752 1.00 25.70 86 LYS A N 1
ATOM 679 C CA . LYS A 1 85 ? 36.029 99.414 28.346 1.00 35.01 86 LYS A CA 1
ATOM 680 C C . LYS A 1 85 ? 37.235 99.000 27.514 1.00 37.01 86 LYS A C 1
ATOM 681 O O . LYS A 1 85 ? 38.103 99.820 27.221 1.00 30.59 86 LYS A O 1
ATOM 687 N N . ALA A 1 86 ? 37.274 97.735 27.099 1.00 35.44 87 ALA A N 1
ATOM 688 C CA . ALA A 1 86 ? 38.419 97.243 26.324 1.00 35.83 87 ALA A CA 1
ATOM 689 C C . ALA A 1 86 ? 38.601 97.921 24.956 1.00 33.79 87 ALA A C 1
ATOM 690 O O . ALA A 1 86 ? 39.729 98.269 24.577 1.00 24.17 87 ALA A O 1
ATOM 692 N N . PHE A 1 87 ? 37.508 98.109 24.213 1.00 23.58 88 PHE A N 1
ATOM 693 C CA . PHE A 1 87 ? 37.615 98.699 22.883 1.00 22.44 88 PHE A CA 1
ATOM 694 C C . PHE A 1 87 ? 37.864 100.221 22.890 1.00 28.19 88 PHE A C 1
ATOM 695 O O . PHE A 1 87 ? 38.490 100.755 21.969 1.00 22.68 88 PHE A O 1
ATOM 703 N N . PHE A 1 88 ? 37.369 100.916 23.913 1.00 24.05 89 PHE A N 1
ATOM 704 C CA . PHE A 1 88 ? 37.665 102.337 24.022 1.00 30.43 89 PHE A CA 1
ATOM 705 C C . PHE A 1 88 ? 39.123 102.554 24.432 1.00 27.84 89 PHE A C 1
ATOM 706 O O . PHE A 1 88 ? 39.782 103.440 23.932 1.00 26.58 89 PHE A O 1
ATOM 714 N N . THR A 1 89 ? 39.615 101.729 25.347 1.00 31.99 90 THR A N 1
ATOM 715 C CA . THR A 1 89 ? 41.032 101.754 25.694 1.00 28.93 90 THR A CA 1
ATOM 716 C C . THR A 1 89 ? 41.877 101.456 24.470 1.00 32.20 90 THR A C 1
ATOM 717 O O . THR A 1 89 ? 42.773 102.228 24.125 1.00 31.63 90 THR A O 1
ATOM 721 N N . ALA A 1 90 ? 41.552 100.368 23.774 1.00 29.98 91 ALA A N 1
ATOM 722 C CA . ALA A 1 90 ? 42.347 99.958 22.620 1.00 30.47 91 ALA A CA 1
ATOM 723 C C . ALA A 1 90 ? 42.385 101.018 21.535 1.00 36.59 91 ALA A C 1
ATOM 724 O O . ALA A 1 90 ? 43.422 101.230 20.902 1.00 32.59 91 ALA A O 1
ATOM 726 N N . GLY A 1 91 ? 41.258 101.684 21.304 1.00 29.73 92 GLY A N 1
ATOM 727 C CA . GLY A 1 91 ? 41.226 102.663 20.238 1.00 27.80 92 GLY A CA 1
ATOM 728 C C . GLY A 1 91 ? 41.667 104.042 20.711 1.00 35.32 92 GLY A C 1
ATOM 729 O O . GLY A 1 91 ? 42.796 104.470 20.452 1.00 34.67 92 GLY A O 1
ATOM 738 N N . VAL A 1 93 ? 42.511 105.363 23.635 1.00 24.72 94 VAL A N 1
ATOM 739 C CA . VAL A 1 93 ? 43.644 105.519 24.542 1.00 34.37 94 VAL A CA 1
ATOM 740 C C . VAL A 1 93 ? 44.956 105.025 23.921 1.00 40.39 94 VAL A C 1
ATOM 741 O O . VAL A 1 93 ? 45.889 105.807 23.722 1.00 42.90 94 VAL A O 1
ATOM 745 N N . GLU A 1 94 ? 45.002 103.741 23.582 1.00 32.61 95 GLU A N 1
ATOM 746 C CA . GLU A 1 94 ? 46.232 103.096 23.139 1.00 38.65 95 GLU A CA 1
ATOM 747 C C . GLU A 1 94 ? 46.513 103.176 21.627 1.00 42.86 95 GLU A C 1
ATOM 748 O O . GLU A 1 94 ? 47.624 102.904 21.174 1.00 46.38 95 GLU A O 1
ATOM 754 N N . LYS A 1 95 ? 45.506 103.548 20.850 1.00 34.67 96 LYS A N 1
ATOM 755 C CA . LYS A 1 95 ? 45.666 103.709 19.414 1.00 36.68 96 LYS A CA 1
ATOM 756 C C . LYS A 1 95 ? 46.173 102.428 18.751 1.00 44.55 96 LYS A C 1
ATOM 757 O O . LYS A 1 95 ? 47.020 102.475 17.862 1.00 42.76 96 LYS A O 1
ATOM 763 N N . ARG A 1 96 ? 45.663 101.282 19.185 1.00 47.32 97 ARG A N 1
ATOM 764 C CA . ARG A 1 96 ? 46.026 100.025 18.548 1.00 49.93 97 ARG A CA 1
ATOM 765 C C . ARG A 1 96 ? 44.776 99.234 18.191 1.00 47.50 97 ARG A C 1
ATOM 766 O O . ARG A 1 96 ? 44.563 98.131 18.675 1.00 51.00 97 ARG A O 1
ATOM 774 N N . LEU A 1 97 ? 43.944 99.840 17.354 1.00 41.84 98 LEU A N 1
ATOM 775 C CA . LEU A 1 97 ? 42.825 99.166 16.716 1.00 39.87 98 LEU A CA 1
ATOM 776 C C . LEU A 1 97 ? 42.845 99.487 15.242 1.00 36.95 98 LEU A C 1
ATOM 777 O O . LEU A 1 97 ? 42.113 100.375 14.802 1.00 40.41 98 LEU A O 1
ATOM 782 N N . HIS A 1 98 ? 43.656 98.769 14.471 1.00 39.35 99 HIS A N 1
ATOM 783 C CA . HIS A 1 98 ? 43.809 99.075 13.051 1.00 39.59 99 HIS A CA 1
ATOM 784 C C . HIS A 1 98 ? 43.248 98.005 12.130 1.00 40.67 99 HIS A C 1
ATOM 785 O O . HIS A 1 98 ? 42.820 98.311 11.023 1.00 43.28 99 HIS A O 1
ATOM 792 N N . SER A 1 99 ? 43.274 96.753 12.570 1.00 34.51 100 SER A N 1
ATOM 793 C CA . SER A 1 99 ? 42.926 95.639 11.694 1.00 34.90 100 SER A CA 1
ATOM 794 C C . SER A 1 99 ? 41.917 94.690 12.330 1.00 27.44 100 SER A C 1
ATOM 795 O O . SER A 1 99 ? 41.684 94.732 13.522 1.00 33.95 100 SER A O 1
ATOM 798 N N . PRO A 1 100 ? 41.294 93.845 11.514 1.00 29.44 101 PRO A N 1
ATOM 799 C CA . PRO A 1 100 ? 40.346 92.877 12.054 1.00 31.87 101 PRO A CA 1
ATOM 800 C C . PRO A 1 100 ? 40.990 91.985 13.094 1.00 36.21 101 PRO A C 1
ATOM 801 O O . PRO A 1 100 ? 40.315 91.672 14.060 1.00 36.50 101 PRO A O 1
ATOM 805 N N . ASP A 1 101 ? 42.261 91.613 12.933 1.00 32.48 102 ASP A N 1
ATOM 806 C CA . ASP A 1 101 ? 42.939 90.811 13.958 1.00 33.09 102 ASP A CA 1
ATOM 807 C C . ASP A 1 101 ? 43.034 91.558 15.294 1.00 33.84 102 ASP A C 1
ATOM 808 O O . ASP A 1 101 ? 42.981 90.957 16.367 1.00 30.19 102 ASP A O 1
ATOM 813 N N . ASP A 1 102 ? 43.222 92.871 15.238 1.00 30.57 103 ASP A N 1
ATOM 814 C CA . ASP A 1 102 ? 43.243 93.652 16.463 1.00 27.06 103 ASP A CA 1
ATOM 815 C C . ASP A 1 102 ? 41.912 93.472 17.208 1.00 26.15 103 ASP A C 1
ATOM 816 O O . ASP A 1 102 ? 41.898 93.282 18.419 1.00 28.16 103 ASP A O 1
ATOM 821 N N . VAL A 1 103 ? 40.800 93.570 16.471 1.00 27.41 104 VAL A N 1
ATOM 822 C CA . VAL A 1 103 ? 39.457 93.477 17.078 1.00 27.94 104 VAL A CA 1
ATOM 823 C C . VAL A 1 103 ? 39.316 92.178 17.867 1.00 25.35 104 VAL A C 1
ATOM 824 O O . VAL A 1 103 ? 38.952 92.195 19.034 1.00 21.51 104 VAL A O 1
ATOM 828 N N . ARG A 1 104 ? 39.644 91.062 17.223 1.00 31.27 105 ARG A N 1
ATOM 829 C CA . ARG A 1 104 ? 39.561 89.752 17.868 1.00 34.02 105 ARG A CA 1
ATOM 830 C C . ARG A 1 104 ? 40.511 89.636 19.060 1.00 29.31 105 ARG A C 1
ATOM 831 O O . ARG A 1 104 ? 40.183 89.061 20.097 1.00 32.05 105 ARG A O 1
ATOM 839 N N . ARG A 1 105 ? 41.711 90.171 18.898 1.00 35.68 106 ARG A N 1
ATOM 840 C CA . ARG A 1 105 ? 42.709 90.121 19.957 1.00 32.29 106 ARG A CA 1
ATOM 841 C C . ARG A 1 105 ? 42.224 90.856 21.204 1.00 30.17 106 ARG A C 1
ATOM 842 O O . ARG A 1 105 ? 42.290 90.328 22.316 1.00 28.93 106 ARG A O 1
ATOM 850 N N . VAL A 1 106 ? 41.701 92.069 21.030 1.00 31.29 107 VAL A N 1
ATOM 851 C CA . VAL A 1 106 ? 41.193 92.807 22.184 1.00 18.84 107 VAL A CA 1
ATOM 852 C C . VAL A 1 106 ? 39.966 92.092 22.798 1.00 20.99 107 VAL A C 1
ATOM 853 O O . VAL A 1 106 ? 39.774 92.114 24.010 1.00 30.31 107 VAL A O 1
ATOM 857 N N . PHE A 1 107 ? 39.119 91.481 21.971 1.00 24.53 108 PHE A N 1
ATOM 858 C CA . PHE A 1 107 ? 37.915 90.837 22.511 1.00 24.19 108 PHE A CA 1
ATOM 859 C C . PHE A 1 107 ? 38.346 89.650 23.380 1.00 31.38 108 PHE A C 1
ATOM 860 O O . PHE A 1 107 ? 37.875 89.487 24.507 1.00 33.28 108 PHE A O 1
ATOM 876 N N . SER A 1 109 ? 41.249 89.101 24.841 1.00 31.88 110 SER A N 1
ATOM 877 C CA . SER A 1 109 ? 41.952 89.538 26.035 1.00 31.31 110 SER A CA 1
ATOM 878 C C . SER A 1 109 ? 40.993 90.025 27.118 1.00 31.52 110 SER A C 1
ATOM 879 O O . SER A 1 109 ? 41.230 89.838 28.299 1.00 34.99 110 SER A O 1
ATOM 882 N N . ALA A 1 110 ? 39.899 90.649 26.720 1.00 34.16 111 ALA A N 1
ATOM 883 C CA . ALA A 1 110 ? 38.965 91.210 27.692 1.00 28.76 111 ALA A CA 1
ATOM 884 C C . ALA A 1 110 ? 38.084 90.113 28.285 1.00 35.40 111 ALA A C 1
ATOM 885 O O . ALA A 1 110 ? 37.640 90.186 29.441 1.00 31.78 111 ALA A O 1
ATOM 887 N N . THR A 1 111 ? 37.799 89.094 27.494 1.00 32.14 112 THR A N 1
ATOM 888 C CA . THR A 1 111 ? 36.841 88.099 27.965 1.00 35.41 112 THR A CA 1
ATOM 889 C C . THR A 1 111 ? 37.431 86.726 28.350 1.00 36.06 112 THR A C 1
ATOM 890 O O . THR A 1 111 ? 36.813 85.974 29.105 1.00 31.20 112 THR A O 1
ATOM 894 N N . GLY A 1 112 ? 38.614 86.419 27.832 1.00 36.25 113 GLY A N 1
ATOM 895 C CA . GLY A 1 112 ? 39.236 85.128 28.071 1.00 37.68 113 GLY A CA 1
ATOM 896 C C . GLY A 1 112 ? 38.709 84.077 27.108 1.00 42.64 113 GLY A C 1
ATOM 897 O O . GLY A 1 112 ? 39.025 82.902 27.256 1.00 46.55 113 GLY A O 1
ATOM 898 N N . ILE A 1 113 ? 37.894 84.480 26.132 1.00 39.94 114 ILE A N 1
ATOM 899 C CA . ILE A 1 113 ? 37.385 83.513 25.163 1.00 41.57 114 ILE A CA 1
ATOM 900 C C . ILE A 1 113 ? 38.579 83.000 24.350 1.00 39.40 114 ILE A C 1
ATOM 901 O O . ILE A 1 113 ? 39.560 83.717 24.170 1.00 35.12 114 ILE A O 1
ATOM 906 N N . SER A 1 114 ? 38.518 81.759 23.891 1.00 36.64 115 SER A N 1
ATOM 907 C CA . SER A 1 114 ? 39.632 81.207 23.137 1.00 29.12 115 SER A CA 1
ATOM 908 C C . SER A 1 114 ? 39.535 81.612 21.678 1.00 36.57 115 SER A C 1
ATOM 909 O O . SER A 1 114 ? 38.459 81.987 21.175 1.00 35.35 115 SER A O 1
ATOM 912 N N . ARG A 1 115 ? 40.673 81.550 21.003 1.00 34.43 116 ARG A N 1
ATOM 913 C CA . ARG A 1 115 ? 40.742 81.779 19.571 1.00 31.50 116 ARG A CA 1
ATOM 914 C C . ARG A 1 115 ? 39.706 80.981 18.787 1.00 32.6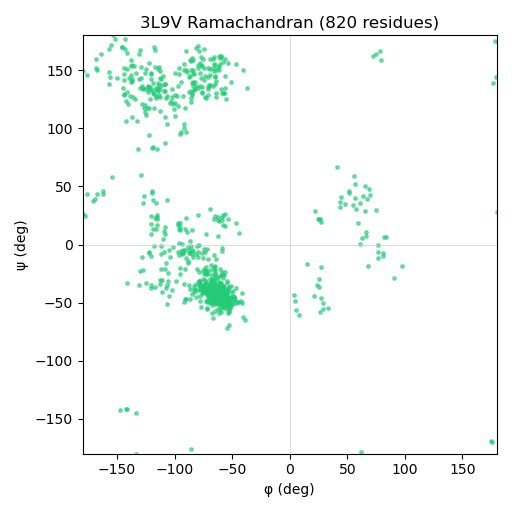2 116 ARG A C 1
ATOM 915 O O . ARG A 1 115 ? 38.983 81.538 17.966 1.00 36.65 116 ARG A O 1
ATOM 923 N N . GLY A 1 116 ? 39.643 79.676 19.038 1.00 28.44 117 GLY A N 1
ATOM 924 C CA . GLY A 1 116 ? 38.721 78.800 18.337 1.00 29.56 117 GLY A CA 1
ATOM 925 C C . GLY A 1 116 ? 37.252 79.105 18.617 1.00 28.85 117 GLY A C 1
ATOM 926 O O . GLY A 1 116 ? 36.415 78.975 17.739 1.00 39.84 117 GLY A O 1
ATOM 927 N N . GLU A 1 117 ? 36.931 79.488 19.846 1.00 32.79 118 GLU A N 1
ATOM 928 C CA . GLU A 1 117 ? 35.558 79.840 20.182 1.00 29.44 118 GLU A CA 1
ATOM 929 C C . GLU A 1 117 ? 35.183 81.190 19.565 1.00 31.07 118 GLU A C 1
ATOM 930 O O . GLU A 1 117 ? 34.074 81.358 19.046 1.00 27.03 118 GLU A O 1
ATOM 936 N N . TYR A 1 118 ? 36.111 82.144 19.578 1.00 32.76 119 TYR A N 1
ATOM 937 C CA . TYR A 1 118 ? 35.831 83.429 18.926 1.00 30.76 119 TYR A CA 1
ATOM 938 C C . TYR A 1 118 ? 35.494 83.214 17.462 1.00 34.52 119 TYR A C 1
ATOM 939 O O . TYR A 1 118 ? 34.445 83.656 16.986 1.00 29.51 119 TYR A O 1
ATOM 948 N N . ASP A 1 119 ? 36.357 82.474 16.762 1.00 30.79 120 ASP A N 1
ATOM 949 C CA . ASP A 1 119 ? 36.206 82.274 15.324 1.00 26.75 120 ASP A CA 1
ATOM 950 C C . ASP A 1 119 ? 34.891 81.578 14.978 1.00 28.34 120 ASP A C 1
ATOM 951 O O . ASP A 1 119 ? 34.288 81.878 13.963 1.00 37.56 120 ASP A O 1
ATOM 956 N N . ARG A 1 120 ? 34.458 80.645 15.817 1.00 33.02 121 ARG A N 1
ATOM 957 C CA . ARG A 1 120 ? 33.192 79.961 15.570 1.00 36.23 121 ARG A CA 1
ATOM 958 C C . ARG A 1 120 ? 32.017 80.849 15.960 1.00 36.12 121 ARG A C 1
ATOM 959 O O . ARG A 1 120 ? 30.970 80.846 15.319 1.00 42.89 121 ARG A O 1
ATOM 967 N N . SER A 1 121 ? 32.205 81.625 17.015 1.00 33.06 122 SER A N 1
ATOM 968 C CA . SER A 1 121 ? 31.106 82.370 17.579 1.00 38.96 122 SER A CA 1
ATOM 969 C C . SER A 1 121 ? 30.825 83.639 16.802 1.00 38.72 122 SER A C 1
ATOM 970 O O . SER A 1 121 ? 29.672 84.000 16.621 1.00 38.70 122 SER A O 1
ATOM 973 N N . ILE A 1 122 ? 31.884 84.313 16.359 1.00 40.52 123 ILE A N 1
ATOM 974 C CA . ILE A 1 122 ? 31.766 85.629 15.723 1.00 41.39 123 ILE A CA 1
ATOM 975 C C . ILE A 1 122 ? 30.829 85.569 14.521 1.00 38.62 123 ILE A C 1
ATOM 976 O O . ILE A 1 122 ? 30.237 86.577 14.115 1.00 29.82 123 ILE A O 1
ATOM 981 N N . LYS A 1 123 ? 30.689 84.374 13.954 1.00 37.29 124 LYS A N 1
ATOM 982 C CA . LYS A 1 123 ? 29.866 84.192 12.757 1.00 34.99 124 LYS A CA 1
ATOM 983 C C . LYS A 1 123 ? 28.654 83.281 13.006 1.00 39.03 124 LYS A C 1
ATOM 984 O O . LYS A 1 123 ? 28.002 82.824 12.063 1.00 38.49 124 LYS A O 1
ATOM 990 N N . SER A 1 124 ? 28.368 83.027 14.281 1.00 35.59 125 SER A N 1
ATOM 991 C CA . SER A 1 124 ? 27.216 82.229 14.697 1.00 35.22 125 SER A CA 1
ATOM 992 C C . SER A 1 124 ? 25.896 82.882 14.283 1.00 40.04 125 SER A C 1
ATOM 993 O O . SER A 1 124 ? 25.812 84.099 14.175 1.00 36.05 125 SER A O 1
ATOM 996 N N . PRO A 1 125 ? 24.854 82.066 14.066 1.00 42.68 126 PRO A N 1
ATOM 997 C CA . PRO A 1 125 ? 23.520 82.613 13.790 1.00 36.66 126 PRO A CA 1
ATOM 998 C C . PRO A 1 125 ? 23.091 83.667 14.814 1.00 37.65 126 PRO A C 1
ATOM 999 O O . PRO A 1 125 ? 22.552 84.707 14.427 1.00 36.02 126 PRO A O 1
ATOM 1003 N N . ALA A 1 126 ? 23.320 83.404 16.096 1.00 34.96 127 ALA A N 1
ATOM 1004 C CA . ALA A 1 126 ? 22.920 84.343 17.139 1.00 40.47 127 ALA A CA 1
ATOM 1005 C C . ALA A 1 126 ? 23.618 85.711 17.009 1.00 41.71 127 ALA A C 1
ATOM 1006 O O . ALA A 1 126 ? 23.020 86.750 17.288 1.00 37.45 127 ALA A O 1
ATOM 1008 N N . VAL A 1 127 ? 24.879 85.704 16.586 1.00 39.55 128 VAL A N 1
ATOM 1009 C CA . VAL A 1 127 ? 25.608 86.949 16.364 1.00 34.83 128 VAL A CA 1
ATOM 1010 C C . VAL A 1 127 ? 25.134 87.579 15.075 1.00 34.04 128 VAL A C 1
ATOM 1011 O O . VAL A 1 127 ? 24.987 88.798 14.997 1.00 40.97 128 VAL A O 1
ATOM 1015 N N . ASN A 1 128 ? 24.890 86.747 14.064 1.00 32.95 129 ASN A N 1
ATOM 1016 C CA . ASN A 1 128 ? 24.326 87.230 12.815 1.00 38.10 129 ASN A CA 1
ATOM 1017 C C . ASN A 1 128 ? 23.032 87.988 13.092 1.00 34.55 129 ASN A C 1
ATOM 1018 O O . ASN A 1 128 ? 22.816 89.066 12.526 1.00 37.26 129 ASN A O 1
ATOM 1023 N N . ASP A 1 129 ? 22.190 87.420 13.961 1.00 27.89 130 ASP A N 1
ATOM 1024 C CA . ASP A 1 129 ? 20.908 88.023 14.314 1.00 30.38 130 ASP A CA 1
ATOM 1025 C C . ASP A 1 129 ? 21.140 89.369 14.989 1.00 34.50 130 ASP A C 1
ATOM 1026 O O . ASP A 1 129 ? 20.410 90.305 14.752 1.00 31.38 130 ASP A O 1
ATOM 1039 N N . VAL A 1 131 ? 23.733 91.412 14.797 1.00 26.41 132 VAL A N 1
ATOM 1040 C CA . VAL A 1 131 ? 24.205 92.365 13.806 1.00 27.97 132 VAL A CA 1
ATOM 1041 C C . VAL A 1 131 ? 22.994 92.869 13.024 1.00 35.29 132 VAL A C 1
ATOM 1042 O O . VAL A 1 131 ? 22.834 94.077 12.811 1.00 25.68 132 VAL A O 1
ATOM 1046 N N . ALA A 1 132 ? 22.120 91.946 12.616 1.00 26.24 133 ALA A N 1
ATOM 1047 C CA . ALA A 1 132 ? 20.909 92.351 11.910 1.00 29.87 133 ALA A CA 1
ATOM 1048 C C . ALA A 1 132 ? 20.132 93.339 12.752 1.00 23.44 133 ALA A C 1
ATOM 1049 O O . ALA A 1 132 ? 19.702 94.378 12.261 1.00 28.63 133 ALA A O 1
ATOM 1051 N N . LEU A 1 133 ? 19.942 93.016 14.025 1.00 24.97 134 LEU A N 1
ATOM 1052 C CA . LEU A 1 133 ? 19.164 93.889 14.886 1.00 28.76 134 LEU A CA 1
ATOM 1053 C C . LEU A 1 133 ? 19.767 95.305 14.955 1.00 34.07 134 LEU A C 1
ATOM 1054 O O . LEU A 1 133 ? 19.034 96.303 14.871 1.00 33.38 134 LEU A O 1
ATOM 1059 N N . GLN A 1 134 ? 21.091 95.398 15.105 1.00 31.15 135 GLN A N 1
ATOM 1060 C CA . GLN A 1 134 ? 21.730 96.716 15.241 1.00 28.90 135 GLN A CA 1
ATOM 1061 C C . GLN A 1 134 ? 21.533 97.561 14.000 1.00 27.66 135 GLN A C 1
ATOM 1062 O O . GLN A 1 134 ? 21.272 98.779 14.083 1.00 26.89 135 GLN A O 1
ATOM 1068 N N . GLU A 1 135 ? 21.639 96.913 12.846 1.00 20.94 136 GLU A N 1
ATOM 1069 C CA . GLU A 1 135 ? 21.498 97.619 11.590 1.00 30.57 136 GLU A CA 1
ATOM 1070 C C . GLU A 1 135 ? 20.023 97.956 11.334 1.00 38.46 136 GLU A C 1
ATOM 1071 O O . GLU A 1 135 ? 19.713 99.007 10.778 1.00 33.91 136 GLU A O 1
ATOM 1077 N N . ARG A 1 136 ? 19.118 97.072 11.755 1.00 31.57 137 ARG A N 1
ATOM 1078 C CA . ARG A 1 136 ? 17.686 97.321 11.619 1.00 31.73 137 ARG A CA 1
ATOM 1079 C C . ARG A 1 136 ? 17.292 98.533 12.472 1.00 28.20 137 ARG A C 1
ATOM 1080 O O . ARG A 1 136 ? 16.667 99.479 11.987 1.00 25.86 137 ARG A O 1
ATOM 1088 N N . LEU A 1 137 ? 17.700 98.519 13.734 1.00 27.55 138 LEU A N 1
ATOM 1089 C CA . LEU A 1 137 ? 17.302 99.581 14.643 1.00 26.08 138 LEU A CA 1
ATOM 1090 C C . LEU A 1 137 ? 17.927 100.930 14.261 1.00 34.52 138 LEU A C 1
ATOM 1091 O O . LEU A 1 137 ? 17.353 101.987 14.553 1.00 34.70 138 LEU A O 1
ATOM 1096 N N . PHE A 1 138 ? 19.078 100.894 13.586 1.00 27.16 139 PHE A N 1
ATOM 1097 C CA . PHE A 1 138 ? 19.714 102.126 13.116 1.00 29.96 139 PHE A CA 1
ATOM 1098 C C . PHE A 1 138 ? 18.712 102.811 12.207 1.00 32.04 139 PHE A C 1
ATOM 1099 O O . PHE A 1 138 ? 18.534 104.014 12.275 1.00 30.15 139 PHE A O 1
ATOM 1107 N N . LYS A 1 139 ? 18.042 102.029 11.370 1.00 30.22 140 LYS A N 1
ATOM 1108 C CA . LYS A 1 139 ? 17.102 102.615 10.417 1.00 34.60 140 LYS A CA 1
ATOM 1109 C C . LYS A 1 139 ? 15.775 103.012 11.063 1.00 30.09 140 LYS A C 1
ATOM 1110 O O . LYS A 1 139 ? 15.230 104.057 10.730 1.00 42.70 140 LYS A O 1
ATOM 1116 N N . GLU A 1 140 ? 15.291 102.219 12.018 1.00 27.30 141 GLU A N 1
ATOM 1117 C CA . GLU A 1 140 ? 14.003 102.486 12.667 1.00 30.65 141 GLU A CA 1
ATOM 1118 C C . GLU A 1 140 ? 14.030 103.722 13.555 1.00 35.93 141 GLU A C 1
ATOM 1119 O O . GLU A 1 140 ? 13.044 104.446 13.634 1.00 30.66 141 GLU A O 1
ATOM 1125 N N . TYR A 1 141 ? 15.154 103.940 14.237 1.00 27.66 142 TYR A N 1
ATOM 1126 C CA . TYR A 1 141 ? 15.309 105.078 15.124 1.00 27.14 142 TYR A CA 1
ATOM 1127 C C . TYR A 1 141 ? 15.679 106.323 14.337 1.00 30.00 142 TYR A C 1
ATOM 1128 O O . TYR A 1 141 ? 15.745 107.409 14.893 1.00 39.56 142 TYR A O 1
ATOM 1137 N N . GLY A 1 142 ? 15.959 106.157 13.055 1.00 29.90 143 GLY A N 1
ATOM 1138 C CA . GLY A 1 142 ? 16.337 107.282 12.213 1.00 29.37 143 GLY A CA 1
ATOM 1139 C C . GLY A 1 142 ? 17.686 107.869 12.608 1.00 31.04 143 GLY A C 1
ATOM 1140 O O . GLY A 1 142 ? 17.869 109.081 12.579 1.00 30.01 143 GLY A O 1
ATOM 1141 N N . VAL A 1 143 ? 18.640 107.012 12.966 1.00 27.71 144 VAL A N 1
ATOM 1142 C CA . VAL A 1 143 ? 19.917 107.494 13.504 1.00 31.80 144 VAL A CA 1
ATOM 1143 C C . VAL A 1 143 ? 20.721 108.283 12.489 1.00 23.27 144 VAL A C 1
ATOM 1144 O O . VAL A 1 143 ? 20.818 107.890 11.338 1.00 24.20 144 VAL A O 1
ATOM 1148 N N . ARG A 1 144 ? 21.320 109.382 12.923 1.00 28.58 145 ARG A N 1
ATOM 1149 C CA . ARG A 1 144 ? 22.070 110.255 12.008 1.00 28.00 145 ARG A CA 1
ATOM 1150 C C . ARG A 1 144 ? 23.537 110.416 12.406 1.00 26.52 145 ARG A C 1
ATOM 1151 O O . ARG A 1 144 ? 24.334 110.993 11.668 1.00 29.32 145 ARG A O 1
ATOM 1159 N N . GLY A 1 145 ? 23.884 109.932 13.590 1.00 23.25 146 GLY A N 1
ATOM 1160 C CA . GLY A 1 145 ? 25.231 110.080 14.100 1.00 26.62 146 GLY A CA 1
ATOM 1161 C C . GLY A 1 145 ? 25.351 109.535 15.501 1.00 26.62 146 GLY A C 1
ATOM 1162 O O . GLY A 1 145 ? 24.431 108.898 16.014 1.00 27.24 146 GLY A O 1
ATOM 1163 N N . THR A 1 146 ? 26.484 109.799 16.134 1.00 23.17 147 THR A N 1
ATOM 1164 C CA . THR A 1 146 ? 26.752 109.241 17.445 1.00 22.24 147 THR A CA 1
ATOM 1165 C C . THR A 1 146 ? 27.383 110.282 18.353 1.00 24.24 147 THR A C 1
ATOM 1166 O O . THR A 1 146 ? 28.032 111.211 17.885 1.00 27.41 147 THR A O 1
ATOM 1170 N N . PRO A 1 147 ? 27.197 110.127 19.666 1.00 18.35 148 PRO A N 1
ATOM 1171 C CA . PRO A 1 147 ? 26.239 109.211 20.299 1.00 16.03 148 PRO A CA 1
ATOM 1172 C C . PRO A 1 147 ? 24.798 109.685 20.041 1.00 28.81 148 PRO A C 1
ATOM 1173 O O . PRO A 1 147 ? 24.567 110.880 19.965 1.00 22.38 148 PRO A O 1
ATOM 1177 N N . SER A 1 148 ? 23.851 108.774 19.892 1.00 25.61 149 SER A N 1
ATOM 1178 C CA . SER A 1 148 ? 22.455 109.174 19.761 1.00 28.14 149 SER A CA 1
ATOM 1179 C C . SER A 1 148 ? 21.688 108.439 20.822 1.00 30.08 149 SER A C 1
ATOM 1180 O O . SER A 1 148 ? 21.586 107.204 20.769 1.00 27.32 149 SER A O 1
ATOM 1183 N N . VAL A 1 149 ? 21.199 109.194 21.801 1.00 19.00 150 VAL A N 1
ATOM 1184 C CA . VAL A 1 149 ? 20.464 108.657 22.935 1.00 22.40 150 VAL A CA 1
ATOM 1185 C C . VAL A 1 149 ? 18.956 108.829 22.716 1.00 28.54 150 VAL A C 1
ATOM 1186 O O . VAL A 1 149 ? 18.498 109.918 22.385 1.00 25.20 150 VAL A O 1
ATOM 1190 N N . TYR A 1 150 ? 18.203 107.747 22.870 1.00 22.51 151 TYR A N 1
ATOM 1191 C CA . TYR A 1 150 ? 16.739 107.769 22.693 1.00 23.14 151 TYR A CA 1
ATOM 1192 C C . TYR A 1 150 ? 16.059 107.274 23.955 1.00 31.28 151 TYR A C 1
ATOM 1193 O O . TYR A 1 150 ? 16.488 106.281 24.544 1.00 32.60 151 TYR A O 1
ATOM 1202 N N . VAL A 1 151 ? 15.013 107.976 24.372 1.00 24.19 152 VAL A N 1
ATOM 1203 C CA . VAL A 1 151 ? 14.299 107.634 25.587 1.00 22.41 152 VAL A CA 1
ATOM 1204 C C . VAL A 1 151 ? 12.919 107.057 25.221 1.00 32.22 152 VAL A C 1
ATOM 1205 O O . VAL A 1 151 ? 12.226 107.600 24.357 1.00 25.83 152 VAL A O 1
ATOM 1209 N N . ARG A 1 152 ? 12.574 105.923 25.838 1.00 32.94 153 ARG A N 1
ATOM 1210 C CA . ARG A 1 152 ? 11.308 105.201 25.602 1.00 28.47 153 ARG A CA 1
ATOM 1211 C C . ARG A 1 152 ? 10.877 105.062 24.153 1.00 33.54 153 ARG A C 1
ATOM 1212 O O . ARG A 1 152 ? 9.686 105.036 23.833 1.00 45.04 153 ARG A O 1
ATOM 1220 N N . GLY A 1 153 ? 11.844 104.957 23.268 1.00 28.71 154 GLY A N 1
ATOM 1221 C CA . GLY A 1 153 ? 11.544 104.786 21.868 1.00 29.86 154 GLY A CA 1
ATOM 1222 C C . GLY A 1 153 ? 10.873 105.976 21.216 1.00 37.78 154 GLY A C 1
ATOM 1223 O O . GLY A 1 153 ? 10.398 105.855 20.077 1.00 38.20 154 GLY A O 1
ATOM 1224 N N . ARG A 1 154 ? 10.822 107.120 21.902 1.00 32.80 155 ARG A N 1
ATOM 1225 C CA . ARG A 1 154 ? 10.179 108.288 21.286 1.00 41.26 155 ARG A CA 1
ATOM 1226 C C . ARG A 1 154 ? 10.949 109.608 21.295 1.00 36.55 155 ARG A C 1
ATOM 1227 O O . ARG A 1 154 ? 10.676 110.471 20.472 1.00 42.24 155 ARG A O 1
ATOM 1235 N N . TYR A 1 155 ? 11.894 109.778 22.209 1.00 33.46 156 TYR A N 1
ATOM 1236 C CA . TYR A 1 155 ? 12.590 111.065 22.328 1.00 29.83 156 TYR A CA 1
ATOM 1237 C C . TYR A 1 155 ? 14.066 110.897 22.013 1.00 29.64 156 TYR A C 1
ATOM 1238 O O . TYR A 1 155 ? 14.726 110.028 22.590 1.00 30.39 156 TYR A O 1
ATOM 1247 N N . HIS A 1 156 ? 14.558 111.700 21.074 1.00 25.91 157 HIS A N 1
ATOM 1248 C CA . HIS A 1 156 ? 15.982 111.767 20.742 1.00 29.37 157 HIS A CA 1
ATOM 1249 C C . HIS A 1 156 ? 16.610 112.952 21.474 1.00 28.35 157 HIS A C 1
ATOM 1250 O O . HIS A 1 156 ? 16.192 114.086 21.294 1.00 33.20 157 HIS A O 1
ATOM 1257 N N . ILE A 1 157 ? 17.586 112.687 22.326 1.00 21.59 158 ILE A N 1
ATOM 1258 C CA . ILE A 1 157 ? 18.220 113.766 23.065 1.00 26.74 158 ILE A CA 1
ATOM 1259 C C . ILE A 1 157 ? 19.052 114.605 22.088 1.00 25.76 158 ILE A C 1
ATOM 1260 O O . ILE A 1 157 ? 19.726 114.063 21.228 1.00 22.93 158 ILE A O 1
ATOM 1265 N N . ASN A 1 158 ? 18.978 115.932 22.204 1.00 24.26 159 ASN A N 1
ATOM 1266 C CA . ASN A 1 158 ? 19.798 116.795 21.358 1.00 21.92 159 ASN A CA 1
ATOM 1267 C C . ASN A 1 158 ? 21.148 117.104 22.029 1.00 23.87 159 ASN A C 1
ATOM 1268 O O . ASN A 1 158 ? 21.227 118.003 22.855 1.00 25.79 159 ASN A O 1
ATOM 1273 N N . ASN A 1 159 ? 22.206 116.370 21.685 1.00 25.92 160 ASN A N 1
ATOM 1274 C CA . ASN A 1 159 ? 23.502 116.566 22.360 1.00 21.11 160 ASN A CA 1
ATOM 1275 C C . ASN A 1 159 ? 23.946 118.036 22.276 1.00 24.96 160 ASN A C 1
ATOM 1276 O O . ASN A 1 159 ? 24.652 118.557 23.137 1.00 26.48 160 ASN A O 1
ATOM 1281 N N . ALA A 1 160 ? 23.559 118.693 21.203 1.00 26.65 161 ALA A N 1
ATOM 1282 C CA . ALA A 1 160 ? 24.131 119.998 20.929 1.00 29.70 161 ALA A CA 1
ATOM 1283 C C . ALA A 1 160 ? 23.298 121.118 21.565 1.00 35.08 161 ALA A C 1
ATOM 1284 O O . ALA A 1 160 ? 23.511 122.292 21.270 1.00 36.40 161 ALA A O 1
ATOM 1286 N N . ALA A 1 161 ? 22.385 120.755 22.466 1.00 27.50 162 ALA A N 1
ATOM 1287 C CA . ALA A 1 161 ? 21.532 121.743 23.113 1.00 32.63 162 ALA A CA 1
ATOM 1288 C C . ALA A 1 161 ? 21.883 121.938 24.593 1.00 34.47 162 ALA A C 1
ATOM 1289 O O . ALA A 1 161 ? 21.133 122.569 25.326 1.00 36.14 162 ALA A O 1
ATOM 1291 N N . PHE A 1 162 ? 23.023 121.403 25.032 1.00 24.64 163 PHE A N 1
ATOM 1292 C CA . PHE A 1 162 ? 23.414 121.507 26.439 1.00 26.48 163 PHE A CA 1
ATOM 1293 C C . PHE A 1 162 ? 24.613 122.438 26.580 1.00 32.50 163 PHE A C 1
ATOM 1294 O O . PHE A 1 162 ? 25.465 122.497 25.697 1.00 30.10 163 PHE A O 1
ATOM 1302 N N . GLY A 1 163 ? 24.648 123.189 27.670 1.00 32.33 164 GLY A N 1
ATOM 1303 C CA . GLY A 1 163 ? 25.761 124.082 27.942 1.00 36.93 164 GLY A CA 1
ATOM 1304 C C . GLY A 1 163 ? 26.269 123.883 29.357 1.00 31.24 164 GLY A C 1
ATOM 1305 O O . GLY A 1 163 ? 25.489 123.643 30.270 1.00 30.38 164 GLY A O 1
ATOM 1306 N N . ALA A 1 164 ? 27.582 123.960 29.531 1.00 28.99 165 ALA A N 1
ATOM 1307 C CA . ALA A 1 164 ? 28.178 123.883 30.858 1.00 29.76 165 ALA A CA 1
ATOM 1308 C C . ALA A 1 164 ? 29.646 124.284 30.794 1.00 22.18 165 ALA A C 1
ATOM 1309 O O . ALA A 1 164 ? 30.290 124.108 29.772 1.00 26.20 165 ALA A O 1
ATOM 1311 N N . PHE A 1 165 ? 30.171 124.807 31.894 1.00 26.70 166 PHE A N 1
ATOM 1312 C CA . PHE A 1 165 ? 31.598 125.071 31.991 1.00 28.68 166 PHE A CA 1
ATOM 1313 C C . PHE A 1 165 ? 32.342 123.899 32.602 1.00 32.62 166 PHE A C 1
ATOM 1314 O O . PHE A 1 165 ? 33.569 123.890 32.630 1.00 34.35 166 PHE A O 1
ATOM 1322 N N . SER A 1 166 ? 31.609 122.907 33.087 1.00 35.75 167 SER A N 1
ATOM 1323 C CA . SER A 1 166 ? 32.245 121.777 33.749 1.00 30.95 167 SER A CA 1
ATOM 1324 C C . SER A 1 166 ? 31.644 120.431 33.330 1.00 29.71 167 SER A C 1
ATOM 1325 O O . SER A 1 166 ? 30.486 120.345 32.913 1.00 25.35 167 SER A O 1
ATOM 1328 N N . VAL A 1 167 ? 32.455 119.386 33.439 1.00 28.31 168 VAL A N 1
ATOM 1329 C CA . VAL A 1 167 ? 32.009 118.037 33.155 1.00 22.96 168 VAL A CA 1
ATOM 1330 C C . VAL A 1 167 ? 30.830 117.721 34.048 1.00 31.86 168 VAL A C 1
ATOM 1331 O O . VAL A 1 167 ? 29.827 117.150 33.612 1.00 26.24 168 VAL A O 1
ATOM 1335 N N . GLU A 1 168 ? 30.950 118.142 35.299 1.00 31.27 169 GLU A N 1
ATOM 1336 C CA . GLU A 1 168 ? 29.966 117.839 36.337 1.00 35.38 169 GLU A CA 1
ATOM 1337 C C . GLU A 1 168 ? 28.594 118.486 36.081 1.00 34.23 169 GLU A C 1
ATOM 1338 O O . GLU A 1 168 ? 27.560 117.852 36.290 1.00 27.65 169 GLU A O 1
ATOM 1344 N N . ASN A 1 169 ? 28.574 119.740 35.628 1.00 28.49 170 ASN A N 1
ATOM 1345 C CA . ASN A 1 169 ? 27.299 120.361 35.252 1.00 32.47 170 ASN A CA 1
ATOM 1346 C C . ASN A 1 169 ? 26.761 119.800 33.945 1.00 28.73 170 ASN A C 1
ATOM 1347 O O . ASN A 1 169 ? 25.554 119.591 33.806 1.00 33.62 170 ASN A O 1
ATOM 1352 N N . PHE A 1 170 ? 27.653 119.562 32.981 1.00 19.97 171 PHE A N 1
ATOM 1353 C CA . PHE A 1 170 ? 27.211 118.976 31.717 1.00 24.49 171 PHE A CA 1
ATOM 1354 C C . PHE A 1 170 ? 26.538 117.631 31.967 1.00 26.42 171 PHE A C 1
ATOM 1355 O O . PHE A 1 170 ? 25.450 117.382 31.482 1.00 27.73 171 PHE A O 1
ATOM 1363 N N . ARG A 1 171 ? 27.210 116.765 32.710 1.00 27.11 172 ARG A N 1
ATOM 1364 C CA . ARG A 1 171 ? 26.685 115.442 33.033 1.00 32.00 172 ARG A CA 1
ATOM 1365 C C . ARG A 1 171 ? 25.333 115.506 33.760 1.00 33.32 172 ARG A C 1
ATOM 1366 O O . ARG A 1 171 ? 24.389 114.794 33.421 1.00 32.24 172 ARG A O 1
ATOM 1374 N N . SER A 1 172 ? 25.249 116.369 34.764 1.00 31.15 173 SER A N 1
ATOM 1375 C CA . SER A 1 172 ? 24.022 116.509 35.540 1.00 32.49 173 SER A CA 1
ATOM 1376 C C . SER A 1 172 ? 22.859 117.013 34.687 1.00 29.96 173 SER A C 1
ATOM 1377 O O . SER A 1 172 ? 21.724 116.545 34.829 1.00 26.75 173 SER A O 1
ATOM 1380 N N . ARG A 1 173 ? 23.136 117.970 33.811 1.00 24.94 174 ARG A N 1
ATOM 1381 C CA . ARG A 1 173 ? 22.066 118.526 32.994 1.00 24.20 174 ARG A CA 1
ATOM 1382 C C . ARG A 1 173 ? 21.583 117.539 31.949 1.00 26.57 174 ARG A C 1
ATOM 1383 O O . ARG A 1 173 ? 20.388 117.433 31.707 1.00 31.61 174 ARG A O 1
ATOM 1391 N N . TYR A 1 174 ? 22.509 116.795 31.349 1.00 26.25 175 TYR A N 1
ATOM 1392 C CA . TYR A 1 174 ? 22.152 115.780 30.363 1.00 25.64 175 TYR A CA 1
ATOM 1393 C C . TYR A 1 174 ? 21.285 114.694 31.015 1.00 24.80 175 TYR A C 1
ATOM 1394 O O . TYR A 1 174 ? 20.225 114.339 30.497 1.00 30.39 175 TYR A O 1
ATOM 1403 N N . ALA A 1 175 ? 21.732 114.192 32.162 1.00 24.15 176 ALA A N 1
ATOM 1404 C CA . ALA A 1 175 ? 20.981 113.176 32.897 1.00 32.49 176 ALA A CA 1
ATOM 1405 C C . ALA A 1 175 ? 19.622 113.690 33.404 1.00 33.47 176 ALA A C 1
ATOM 1406 O O . ALA A 1 175 ? 18.658 112.932 33.452 1.00 27.39 176 ALA A O 1
ATOM 1408 N N . ALA A 1 176 ? 19.562 114.967 33.782 1.00 26.00 177 ALA A N 1
ATOM 1409 C CA . ALA A 1 176 ? 18.327 115.563 34.271 1.00 26.04 177 ALA A CA 1
ATOM 1410 C C . ALA A 1 176 ? 17.251 115.499 33.198 1.00 24.36 177 ALA A C 1
ATOM 1411 O O . ALA A 1 176 ? 16.100 115.154 33.470 1.00 30.32 177 ALA A O 1
ATOM 1413 N N . VAL A 1 177 ? 17.636 115.803 31.966 1.00 26.45 178 VAL A N 1
ATOM 1414 C CA . VAL A 1 177 ? 16.703 115.725 30.862 1.00 28.85 178 VAL A CA 1
ATOM 1415 C C . VAL A 1 177 ? 16.266 114.284 30.572 1.00 32.34 178 VAL A C 1
ATOM 1416 O O . VAL A 1 177 ? 15.091 114.022 30.344 1.00 27.38 178 VAL A O 1
ATOM 1420 N N . VAL A 1 178 ? 17.203 113.347 30.598 1.00 27.11 179 VAL A N 1
ATOM 1421 C CA . VAL A 1 178 ? 16.825 111.948 30.420 1.00 20.10 179 VAL A CA 1
ATOM 1422 C C . VAL A 1 178 ? 15.907 111.461 31.520 1.00 21.87 179 VAL A C 1
ATOM 1423 O O . VAL A 1 178 ? 14.915 110.780 31.256 1.00 30.31 179 VAL A O 1
ATOM 1427 N N . ARG A 1 179 ? 16.254 111.807 32.758 1.00 24.34 180 ARG A N 1
ATOM 1428 C CA . ARG A 1 179 ? 15.411 111.534 33.911 1.00 25.78 180 ARG A CA 1
ATOM 1429 C C . ARG A 1 179 ? 13.974 112.060 33.688 1.00 29.28 180 ARG A C 1
ATOM 1430 O O . ARG A 1 179 ? 13.000 111.312 33.797 1.00 31.26 180 ARG A O 1
ATOM 1438 N N . LYS A 1 180 ? 13.849 113.343 33.368 1.00 22.97 181 LYS A N 1
ATOM 1439 C CA . LYS A 1 180 ? 12.538 113.935 33.081 1.00 24.98 181 LYS A CA 1
ATOM 1440 C C . LYS A 1 180 ? 11.718 113.125 32.073 1.00 25.75 181 LYS A C 1
ATOM 1441 O O . LYS A 1 180 ? 10.542 112.855 32.271 1.00 31.40 181 LYS A O 1
ATOM 1447 N N . LEU A 1 181 ? 12.366 112.732 30.984 1.00 29.50 182 LEU A N 1
ATOM 1448 C CA . LEU A 1 181 ? 11.710 112.023 29.902 1.00 26.66 182 LEU A CA 1
ATOM 1449 C C . LEU A 1 181 ? 11.359 110.584 30.259 1.00 30.42 182 LEU A C 1
ATOM 1450 O O . LEU A 1 181 ? 10.510 109.963 29.615 1.00 22.80 182 LEU A O 1
ATOM 1455 N N . LEU A 1 182 ? 12.024 110.055 31.279 1.00 24.34 183 LEU A N 1
ATOM 1456 C CA . LEU A 1 182 ? 11.691 108.737 31.776 1.00 32.10 183 LEU A CA 1
ATOM 1457 C C . LEU A 1 182 ? 10.544 108.781 32.781 1.00 33.43 183 LEU A C 1
ATOM 1458 O O . LEU A 1 182 ? 10.069 107.743 33.209 1.00 35.39 183 LEU A O 1
ATOM 1463 N N . ALA A 1 183 ? 10.132 109.976 33.183 1.00 29.63 184 ALA A N 1
ATOM 1464 C CA . ALA A 1 183 ? 9.098 110.105 34.220 1.00 39.27 184 ALA A CA 1
ATOM 1465 C C . ALA A 1 183 ? 7.765 109.465 33.803 1.00 35.93 184 ALA A C 1
ATOM 1466 O O . ALA A 1 183 ? 7.433 109.410 32.623 1.00 42.32 184 ALA A O 1
ATOM 1468 N N . GLY A 1 184 ? 7.007 108.985 34.779 1.00 48.26 185 GLY A N 1
ATOM 1469 C CA . GLY A 1 184 ? 5.708 108.398 34.501 1.00 56.88 185 GLY A CA 1
ATOM 1470 C C . GLY A 1 184 ? 5.376 107.300 35.488 1.00 61.05 185 GLY A C 1
ATOM 1471 O O . GLY A 1 184 ? 6.268 106.795 36.164 1.00 63.78 185 GLY A O 1
ATOM 1472 N N . ALA B 1 3 ? 32.846 30.580 6.651 1.00 39.43 4 ALA B N 1
ATOM 1473 C CA . ALA B 1 3 ? 32.556 31.966 6.959 1.00 45.06 4 ALA B CA 1
ATOM 1474 C C . ALA B 1 3 ? 31.367 32.525 6.193 1.00 47.26 4 ALA B C 1
ATOM 1475 O O . ALA B 1 3 ? 31.341 32.452 4.960 1.00 60.69 4 ALA B O 1
ATOM 1477 N N . GLU B 1 4 ? 30.428 33.147 6.921 1.00 36.40 5 GLU B N 1
ATOM 1478 C CA . GLU B 1 4 ? 29.076 33.417 6.411 1.00 31.60 5 GLU B CA 1
ATOM 1479 C C . GLU B 1 4 ? 28.395 34.765 6.778 1.00 28.80 5 GLU B C 1
ATOM 1480 O O . GLU B 1 4 ? 28.818 35.482 7.673 1.00 27.64 5 GLU B O 1
ATOM 1486 N N . TRP B 1 5 ? 27.327 35.074 6.049 1.00 23.27 6 TRP B N 1
ATOM 1487 C CA . TRP B 1 5 ? 26.698 36.384 6.010 1.00 31.22 6 TRP B CA 1
ATOM 1488 C C . TRP B 1 5 ? 25.300 36.188 5.393 1.00 32.87 6 TRP B C 1
ATOM 1489 O O . TRP B 1 5 ? 25.051 35.164 4.764 1.00 29.59 6 TRP B O 1
ATOM 1500 N N . GLU B 1 6 ? 24.411 37.168 5.544 1.00 26.68 7 GLU B N 1
ATOM 1501 C CA . GLU B 1 6 ? 23.063 37.107 4.967 1.00 35.05 7 GLU B CA 1
ATOM 1502 C C . GLU B 1 6 ? 22.751 38.486 4.382 1.00 35.53 7 GLU B C 1
ATOM 1503 O O . GLU B 1 6 ? 23.110 39.494 4.965 1.00 36.52 7 GLU B O 1
ATOM 1509 N N . SER B 1 7 ? 22.110 38.530 3.221 1.00 31.86 8 SER B N 1
ATOM 1510 C CA . SER B 1 7 ? 21.669 39.783 2.631 1.00 38.94 8 SER B CA 1
ATOM 1511 C C . SER B 1 7 ? 20.613 40.415 3.502 1.00 36.93 8 SER B C 1
ATOM 1512 O O . SER B 1 7 ? 19.775 39.712 4.058 1.00 40.98 8 SER B O 1
ATOM 1515 N N . ILE B 1 8 ? 20.614 41.742 3.592 1.00 32.58 9 ILE B N 1
ATOM 1516 C CA . ILE B 1 8 ? 19.518 42.421 4.280 1.00 34.84 9 ILE B CA 1
ATOM 1517 C C . ILE B 1 8 ? 18.477 42.974 3.317 1.00 32.54 9 ILE B C 1
ATOM 1518 O O . ILE B 1 8 ? 18.794 43.400 2.208 1.00 34.93 9 ILE B O 1
ATOM 1523 N N . THR B 1 9 ? 17.231 42.988 3.764 1.00 33.65 10 THR B N 1
ATOM 1524 C CA . THR B 1 9 ? 16.151 43.488 2.932 1.00 41.00 10 THR B CA 1
ATOM 1525 C C . THR B 1 9 ? 15.238 44.373 3.747 1.00 37.27 10 THR B C 1
ATOM 1526 O O . THR B 1 9 ? 14.751 43.973 4.801 1.00 40.90 10 THR B O 1
ATOM 1530 N N . PRO B 1 10 ? 15.000 45.586 3.257 1.00 38.40 11 PRO B N 1
ATOM 1531 C CA . PRO B 1 10 ? 15.637 46.068 2.036 1.00 39.26 11 PRO B CA 1
ATOM 1532 C C . PRO B 1 10 ? 17.053 46.516 2.355 1.00 42.22 11 PRO B C 1
ATOM 1533 O O . PRO B 1 10 ? 17.393 46.650 3.525 1.00 45.18 11 PRO B O 1
ATOM 1537 N N . PRO B 1 11 ? 17.874 46.730 1.326 1.00 39.11 12 PRO B N 1
ATOM 1538 C CA . PRO B 1 11 ? 19.246 47.214 1.494 1.00 39.43 12 PRO B CA 1
ATOM 1539 C C . PRO B 1 11 ? 19.251 48.695 1.841 1.00 41.01 12 PRO B C 1
ATOM 1540 O O . PRO B 1 11 ? 18.230 49.361 1.724 1.00 44.80 12 PRO B O 1
ATOM 1544 N N . VAL B 1 12 ? 20.398 49.204 2.258 1.00 34.79 13 VAL B N 1
ATOM 1545 C CA . VAL B 1 12 ? 20.518 50.612 2.579 1.00 31.08 13 VAL B CA 1
ATOM 1546 C C . VAL B 1 12 ? 21.249 51.296 1.455 1.00 32.75 13 VAL B C 1
ATOM 1547 O O . VAL B 1 12 ? 22.370 50.904 1.109 1.00 30.67 13 VAL B O 1
ATOM 1551 N N . VAL B 1 13 ? 20.618 52.293 0.837 1.00 36.45 14 VAL B N 1
ATOM 1552 C CA . VAL B 1 13 ? 21.296 52.995 -0.260 1.00 38.84 14 VAL B CA 1
ATOM 1553 C C . VAL B 1 13 ? 22.285 54.000 0.313 1.00 39.99 14 VAL B C 1
ATOM 1554 O O . VAL B 1 13 ? 22.094 54.500 1.419 1.00 38.91 14 VAL B O 1
ATOM 1558 N N . ASP B 1 14 ? 23.339 54.293 -0.439 1.00 43.22 15 ASP B N 1
ATOM 1559 C CA . ASP B 1 14 ? 24.363 55.231 0.019 1.00 49.71 15 ASP B CA 1
ATOM 1560 C C . ASP B 1 14 ? 25.002 54.830 1.350 1.00 48.40 15 ASP B C 1
ATOM 1561 O O . ASP B 1 14 ? 25.415 55.690 2.120 1.00 49.90 15 ASP B O 1
ATOM 1566 N N . ALA B 1 15 ? 25.090 53.532 1.621 1.00 43.20 16 ALA B N 1
ATOM 1567 C CA . ALA B 1 15 ? 25.727 53.074 2.845 1.00 36.88 16 ALA B CA 1
ATOM 1568 C C . ALA B 1 15 ? 27.226 53.243 2.727 1.00 31.12 16 ALA B C 1
ATOM 1569 O O . ALA B 1 15 ? 27.779 53.071 1.651 1.00 26.91 16 ALA B O 1
ATOM 1571 N N . PRO B 1 16 ? 27.891 53.569 3.840 1.00 31.81 17 PRO B N 1
ATOM 1572 C CA . PRO B 1 16 ? 29.353 53.462 3.885 1.00 28.97 17 PRO B CA 1
ATOM 1573 C C . PRO B 1 16 ? 29.788 52.021 3.571 1.00 36.05 17 PRO B C 1
ATOM 1574 O O . PRO B 1 16 ? 28.991 51.101 3.744 1.00 31.64 17 PRO B O 1
ATOM 1578 N N . ALA B 1 17 ? 31.024 51.820 3.122 1.00 34.62 18 ALA B N 1
ATOM 1579 C CA . ALA B 1 17 ? 31.440 50.486 2.680 1.00 36.41 18 ALA B CA 1
ATOM 1580 C C . ALA B 1 17 ? 31.273 49.455 3.785 1.00 34.89 18 ALA B C 1
ATOM 1581 O O . ALA B 1 17 ? 30.785 48.341 3.556 1.00 28.56 18 ALA B O 1
ATOM 1583 N N . VAL B 1 18 ? 31.693 49.827 4.986 1.00 32.35 19 VAL B N 1
ATOM 1584 C CA . VAL B 1 18 ? 31.444 49.004 6.149 1.00 29.05 19 VAL B CA 1
ATOM 1585 C C . VAL B 1 18 ? 30.812 49.851 7.238 1.00 31.46 19 VAL B C 1
ATOM 1586 O O . VAL B 1 18 ? 31.229 50.983 7.484 1.00 27.35 19 VAL B O 1
ATOM 1590 N N . VAL B 1 19 ? 29.800 49.291 7.876 1.00 23.41 20 VAL B N 1
ATOM 1591 C CA . VAL B 1 19 ? 29.166 49.893 9.038 1.00 27.40 20 VAL B CA 1
ATOM 1592 C C . VAL B 1 19 ? 29.129 48.885 10.180 1.00 24.98 20 VAL B C 1
ATOM 1593 O O . VAL B 1 19 ? 28.746 47.735 9.984 1.00 30.41 20 VAL B O 1
ATOM 1597 N N . GLU B 1 20 ? 29.489 49.324 11.378 1.00 23.78 21 GLU B N 1
ATOM 1598 C CA . GLU B 1 20 ? 29.384 48.474 12.551 1.00 20.14 21 GLU B CA 1
ATOM 1599 C C . GLU B 1 20 ? 28.589 49.159 13.660 1.00 21.34 21 GLU B C 1
ATOM 1600 O O . GLU B 1 20 ? 28.978 50.214 14.153 1.00 29.58 21 GLU B O 1
ATOM 1606 N N . PHE B 1 21 ? 27.461 48.560 14.018 1.00 24.30 22 PHE B N 1
ATOM 1607 C CA . PHE B 1 21 ? 26.723 48.936 15.212 1.00 25.64 22 PHE B CA 1
ATOM 1608 C C . PHE B 1 21 ? 27.340 48.235 16.408 1.00 28.95 22 PHE B C 1
ATOM 1609 O O . PHE B 1 21 ? 27.600 47.018 16.383 1.00 21.38 22 PHE B O 1
ATOM 1617 N N . PHE B 1 22 ? 27.566 49.001 17.470 1.00 24.73 23 PHE B N 1
ATOM 1618 C CA . PHE B 1 22 ? 28.259 48.467 18.633 1.00 21.05 23 PHE B CA 1
ATOM 1619 C C . PHE B 1 22 ? 27.690 49.092 19.886 1.00 22.60 23 PHE B C 1
ATOM 1620 O O . PHE B 1 22 ? 26.880 50.030 19.828 1.00 26.13 23 PHE B O 1
ATOM 1628 N N . SER B 1 23 ? 28.096 48.543 21.020 1.00 23.81 24 SER B N 1
ATOM 1629 C CA . SER B 1 23 ? 27.772 49.121 22.310 1.00 25.12 24 SER B CA 1
ATOM 1630 C C . SER B 1 23 ? 28.998 49.096 23.216 1.00 30.31 24 SER B C 1
ATOM 1631 O O . SER B 1 23 ? 29.737 48.110 23.221 1.00 25.63 24 SER B O 1
ATOM 1634 N N . PHE B 1 24 ? 29.198 50.158 24.001 1.00 28.66 25 PHE B N 1
ATOM 1635 C CA . PHE B 1 24 ? 30.249 50.155 25.035 1.00 24.12 25 PHE B CA 1
ATOM 1636 C C . PHE B 1 24 ? 30.036 49.124 26.171 1.00 27.70 25 PHE B C 1
ATOM 1637 O O . PHE B 1 24 ? 30.958 48.830 26.948 1.00 24.02 25 PHE B O 1
ATOM 1645 N N . TYR B 1 25 ? 28.834 48.547 26.225 1.00 25.17 26 TYR B N 1
ATOM 1646 C CA . TYR B 1 25 ? 28.502 47.478 27.159 1.00 20.21 26 TYR B CA 1
ATOM 1647 C C . TYR B 1 25 ? 28.645 46.060 26.577 1.00 23.17 26 TYR B C 1
ATOM 1648 O O . TYR B 1 25 ? 28.387 45.081 27.268 1.00 26.98 26 TYR B O 1
ATOM 1657 N N A CYS B 1 26 ? 29.042 45.971 25.312 0.52 28.40 27 CYS B N 1
ATOM 1658 N N B CYS B 1 26 ? 29.028 45.972 25.314 0.48 28.33 27 CYS B N 1
ATOM 1659 C CA A CYS B 1 26 ? 29.054 44.722 24.548 0.52 29.11 27 CYS B CA 1
ATOM 1660 C CA B CYS B 1 26 ? 29.042 44.704 24.611 0.48 29.19 27 CYS B CA 1
ATOM 1661 C C A CYS B 1 26 ? 30.442 44.068 24.520 0.52 26.56 27 CYS B C 1
ATOM 1662 C C B CYS B 1 26 ? 30.437 44.084 24.563 0.48 26.70 27 CYS B C 1
ATOM 1663 O O A CYS B 1 26 ? 31.332 44.559 23.852 0.52 26.89 27 CYS B O 1
ATOM 1664 O O B CYS B 1 26 ? 31.325 44.613 23.920 0.48 26.67 27 CYS B O 1
ATOM 1669 N N . PRO B 1 27 ? 30.620 42.947 25.246 1.00 28.22 28 PRO B N 1
ATOM 1670 C CA . PRO B 1 27 ? 31.939 42.285 25.303 1.00 32.30 28 PRO B CA 1
ATOM 1671 C C . PRO B 1 27 ? 32.602 41.946 23.936 1.00 26.57 28 PRO B C 1
ATOM 1672 O O . PRO B 1 27 ? 33.760 42.327 23.726 1.00 28.87 28 PRO B O 1
ATOM 1676 N N . PRO B 1 28 ? 31.883 41.280 23.013 1.00 27.74 29 PRO B N 1
ATOM 1677 C CA . PRO B 1 28 ? 32.544 41.056 21.718 1.00 29.13 29 PRO B CA 1
ATOM 1678 C C . PRO B 1 28 ? 32.879 42.366 20.986 1.00 29.32 29 PRO B C 1
ATOM 1679 O O . PRO B 1 28 ? 33.873 42.399 20.292 1.00 25.79 29 PRO B O 1
ATOM 1683 N N A CYS B 1 29 ? 32.057 43.404 21.138 0.44 27.02 30 CYS B N 1
ATOM 1684 N N B CYS B 1 29 ? 32.058 43.405 21.124 0.56 27.15 30 CYS B N 1
ATOM 1685 C CA A CYS B 1 29 ? 32.380 44.722 20.592 0.44 23.81 30 CYS B CA 1
ATOM 1686 C CA B CYS B 1 29 ? 32.408 44.711 20.561 0.56 23.62 30 CYS B CA 1
ATOM 1687 C C A CYS B 1 29 ? 33.720 45.190 21.153 0.44 22.50 30 CYS B C 1
ATOM 1688 C C B CYS B 1 29 ? 33.727 45.206 21.154 0.56 22.29 30 CYS B C 1
ATOM 1689 O O A CYS B 1 29 ? 34.580 45.663 20.424 0.44 23.52 30 CYS B O 1
ATOM 1690 O O B CYS B 1 29 ? 34.582 45.708 20.445 0.56 23.66 30 CYS B O 1
ATOM 1695 N N . TYR B 1 30 ? 33.873 45.065 22.464 1.00 23.56 31 TYR B N 1
ATOM 1696 C CA . TYR B 1 30 ? 35.127 45.392 23.123 1.00 25.72 31 TYR B CA 1
ATOM 1697 C C . TYR B 1 30 ? 36.252 44.564 22.507 1.00 30.50 31 TYR B C 1
ATOM 1698 O O . TYR B 1 30 ? 37.309 45.095 22.174 1.00 28.59 31 TYR B O 1
ATOM 1707 N N . ALA B 1 31 ? 36.016 43.265 22.321 1.00 33.90 32 ALA B N 1
ATOM 1708 C CA . ALA B 1 31 ? 37.026 42.419 21.694 1.00 29.15 32 ALA B CA 1
ATOM 1709 C C . ALA B 1 31 ? 37.346 42.858 20.259 1.00 28.61 32 ALA B C 1
ATOM 1710 O O . ALA B 1 31 ? 38.538 42.969 19.890 1.00 25.45 32 ALA B O 1
ATOM 1712 N N . PHE B 1 32 ? 36.318 43.138 19.448 1.00 20.07 33 PHE B N 1
ATOM 1713 C CA . PHE B 1 32 ? 36.592 43.538 18.057 1.00 20.60 33 PHE B CA 1
ATOM 1714 C C . PHE B 1 32 ? 37.433 44.811 17.982 1.00 28.80 33 PHE B C 1
ATOM 1715 O O . PHE B 1 32 ? 38.276 44.962 17.094 1.00 26.90 33 PHE B O 1
ATOM 1723 N N . SER B 1 33 ? 37.179 45.733 18.903 1.00 27.60 34 SER B N 1
ATOM 1724 C CA . SER B 1 33 ? 37.741 47.066 18.782 1.00 31.36 34 SER B CA 1
ATOM 1725 C C . SER B 1 33 ? 39.095 47.162 19.457 1.00 25.65 34 SER B C 1
ATOM 1726 O O . SER B 1 33 ? 40.025 47.718 18.896 1.00 30.16 34 SER B O 1
ATOM 1729 N N . GLN B 1 34 ? 39.177 46.640 20.676 1.00 24.01 35 GLN B N 1
ATOM 1730 C CA . GLN B 1 34 ? 40.303 46.919 21.559 1.00 30.92 35 GLN B CA 1
ATOM 1731 C C . GLN B 1 34 ? 41.316 45.776 21.747 1.00 37.15 35 GLN B C 1
ATOM 1732 O O . GLN B 1 34 ? 42.503 46.043 21.958 1.00 29.03 35 GLN B O 1
ATOM 1738 N N . THR B 1 35 ? 40.862 44.523 21.683 1.00 32.93 36 THR B N 1
ATOM 1739 C CA . THR B 1 35 ? 41.743 43.400 22.057 1.00 33.58 36 THR B CA 1
ATOM 1740 C C . THR B 1 35 ? 42.117 42.429 20.944 1.00 35.58 36 THR B C 1
ATOM 1741 O O . THR B 1 35 ? 43.165 41.789 20.994 1.00 42.46 36 THR B O 1
ATOM 1753 N N . GLY B 1 37 ? 41.735 43.192 17.428 1.00 29.20 38 GLY B N 1
ATOM 1754 C CA . GLY B 1 37 ? 42.075 43.867 16.190 1.00 27.64 38 GLY B CA 1
ATOM 1755 C C . GLY B 1 37 ? 41.211 43.483 15.002 1.00 28.46 38 GLY B C 1
ATOM 1756 O O . GLY B 1 37 ? 41.656 43.542 13.862 1.00 33.74 38 GLY B O 1
ATOM 1757 N N . VAL B 1 38 ? 39.975 43.075 15.261 1.00 30.15 39 VAL B N 1
ATOM 1758 C CA . VAL B 1 38 ? 39.059 42.788 14.165 1.00 26.26 39 VAL B CA 1
ATOM 1759 C C . VAL B 1 38 ? 38.708 44.085 13.435 1.00 22.78 39 VAL B C 1
ATOM 1760 O O . VAL B 1 38 ? 38.745 44.134 12.225 1.00 25.12 39 VAL B O 1
ATOM 1764 N N . ASP B 1 39 ? 38.376 45.152 14.158 1.00 28.06 40 ASP B N 1
ATOM 1765 C CA . ASP B 1 39 ? 38.081 46.419 13.461 1.00 26.52 40 ASP B CA 1
ATOM 1766 C C . ASP B 1 39 ? 39.244 46.887 12.562 1.00 19.46 40 ASP B C 1
ATOM 1767 O O . ASP B 1 39 ? 39.050 47.336 11.427 1.00 26.25 40 ASP B O 1
ATOM 1772 N N . GLN B 1 40 ? 40.460 46.757 13.070 1.00 28.62 41 GLN B N 1
ATOM 1773 C CA . GLN B 1 40 ? 41.643 47.213 12.354 1.00 25.03 41 GLN B CA 1
ATOM 1774 C C . GLN B 1 40 ? 41.884 46.312 11.143 1.00 29.85 41 GLN B C 1
ATOM 1775 O O . GLN B 1 40 ? 42.221 46.787 10.068 1.00 27.46 41 GLN B O 1
ATOM 1781 N N . ALA B 1 41 ? 41.659 45.010 11.291 1.00 31.60 42 ALA B N 1
ATOM 1782 C CA . ALA B 1 41 ? 41.812 44.113 10.139 1.00 34.24 42 ALA B CA 1
ATOM 1783 C C . ALA B 1 41 ? 40.786 44.430 9.040 1.00 30.96 42 ALA B C 1
ATOM 1784 O O . ALA B 1 41 ? 41.079 44.356 7.843 1.00 28.64 42 ALA B O 1
ATOM 1786 N N . ILE B 1 42 ? 39.576 44.809 9.445 1.00 30.67 43 ILE B N 1
ATOM 1787 C CA . ILE B 1 42 ? 38.568 45.240 8.467 1.00 26.29 43 ILE B CA 1
ATOM 1788 C C . ILE B 1 42 ? 39.017 46.542 7.779 1.00 28.97 43 ILE B C 1
ATOM 1789 O O . ILE B 1 42 ? 38.964 46.659 6.565 1.00 26.67 43 ILE B O 1
ATOM 1794 N N . ARG B 1 43 ? 39.476 47.524 8.549 1.00 30.31 44 ARG B N 1
ATOM 1795 C CA . ARG B 1 43 ? 39.902 48.784 7.935 1.00 29.92 44 ARG B CA 1
ATOM 1796 C C . ARG B 1 43 ? 41.023 48.516 6.956 1.00 29.84 44 ARG B C 1
ATOM 1797 O O . ARG B 1 43 ? 41.112 49.147 5.918 1.00 33.26 44 ARG B O 1
ATOM 1805 N N . HIS B 1 44 ? 41.847 47.527 7.273 1.00 35.28 45 HIS B N 1
ATOM 1806 C CA . HIS B 1 44 ? 42.959 47.177 6.416 1.00 41.20 45 HIS B CA 1
ATOM 1807 C C . HIS B 1 44 ? 42.550 46.644 5.039 1.00 43.13 45 HIS B C 1
ATOM 1808 O O . HIS B 1 44 ? 43.360 46.636 4.118 1.00 42.42 45 HIS B O 1
ATOM 1815 N N . VAL B 1 45 ? 41.309 46.196 4.883 1.00 35.66 46 VAL B N 1
ATOM 1816 C CA . VAL B 1 45 ? 40.904 45.665 3.585 1.00 25.49 46 VAL B CA 1
ATOM 1817 C C . VAL B 1 45 ? 39.901 46.574 2.876 1.00 32.65 46 VAL B C 1
ATOM 1818 O O . VAL B 1 45 ? 39.410 46.236 1.810 1.00 33.53 46 VAL B O 1
ATOM 1822 N N . LEU B 1 46 ? 39.609 47.733 3.462 1.00 27.72 47 LEU B N 1
ATOM 1823 C CA . LEU B 1 46 ? 38.771 48.707 2.769 1.00 30.55 47 LEU B CA 1
ATOM 1824 C C . LEU B 1 46 ? 39.429 49.093 1.455 1.00 38.44 47 LEU B C 1
ATOM 1825 O O . LEU B 1 46 ? 40.612 49.415 1.435 1.00 35.22 47 LEU B O 1
ATOM 1830 N N . PRO B 1 47 ? 38.667 49.053 0.350 1.00 42.12 48 PRO B N 1
ATOM 1831 C CA . PRO B 1 47 ? 39.174 49.571 -0.922 1.00 42.06 48 PRO B CA 1
ATOM 1832 C C . PRO B 1 47 ? 39.530 51.045 -0.781 1.00 48.69 48 PRO B C 1
ATOM 1833 O O . PRO B 1 47 ? 39.084 51.702 0.167 1.00 44.75 48 PRO B O 1
ATOM 1837 N N . GLN B 1 48 ? 40.324 51.562 -1.712 1.00 44.53 49 GLN B N 1
ATOM 1838 C CA . GLN B 1 48 ? 40.660 52.977 -1.686 1.00 47.63 49 GLN B CA 1
ATOM 1839 C C . GLN B 1 48 ? 39.387 53.817 -1.723 1.00 47.76 49 GLN B C 1
ATOM 1840 O O . GLN B 1 48 ? 38.498 53.587 -2.549 1.00 50.94 49 GLN B O 1
ATOM 1846 N N . GLY B 1 49 ? 39.289 54.781 -0.814 1.00 50.81 50 GLY B N 1
ATOM 1847 C CA . GLY B 1 49 ? 38.138 55.666 -0.789 1.00 55.84 50 GLY B CA 1
ATOM 1848 C C . GLY B 1 49 ? 36.889 55.119 -0.108 1.00 54.67 50 GLY B C 1
ATOM 1849 O O . GLY B 1 49 ? 35.916 55.853 0.054 1.00 53.67 50 GLY B O 1
ATOM 1850 N N . SER B 1 50 ? 36.906 53.839 0.270 1.00 47.83 51 SER B N 1
ATOM 1851 C CA . SER B 1 50 ? 35.846 53.254 1.099 1.00 45.12 51 SER B CA 1
ATOM 1852 C C . SER B 1 50 ? 36.068 53.628 2.563 1.00 39.63 51 SER B C 1
ATOM 1853 O O . SER B 1 50 ? 37.202 53.872 2.989 1.00 3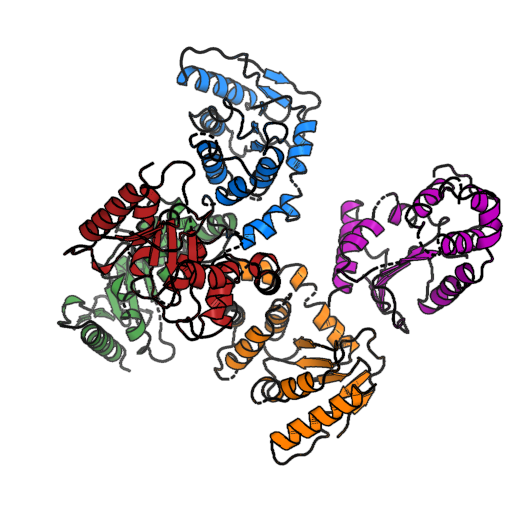8.56 51 SER B O 1
ATOM 1856 N N . ARG B 1 51 ? 35.000 53.651 3.352 1.00 37.95 52 ARG B N 1
ATOM 1857 C CA . ARG B 1 51 ? 35.166 53.944 4.773 1.00 31.79 52 ARG B CA 1
ATOM 1858 C C . ARG B 1 51 ? 34.394 52.984 5.671 1.00 34.06 52 ARG B C 1
ATOM 1859 O O . ARG B 1 51 ? 33.405 52.368 5.253 1.00 31.03 52 ARG B O 1
ATOM 1875 N N . VAL B 1 53 ? 32.343 52.978 9.232 1.00 29.24 54 VAL B N 1
ATOM 1876 C CA . VAL B 1 53 ? 31.677 53.862 10.167 1.00 26.93 54 VAL B CA 1
ATOM 1877 C C . VAL B 1 53 ? 31.045 53.056 11.293 1.00 21.15 54 VAL B C 1
ATOM 1878 O O . VAL B 1 53 ? 30.452 52.004 11.045 1.00 27.88 54 VAL B O 1
ATOM 1882 N N . LYS B 1 54 ? 31.162 53.556 12.523 1.00 26.08 55 LYS B N 1
ATOM 1883 C CA . LYS B 1 54 ? 30.572 52.923 13.694 1.00 18.91 55 LYS B CA 1
ATOM 1884 C C . LYS B 1 54 ? 29.459 53.734 14.304 1.00 24.10 55 LYS B C 1
ATOM 1885 O O . LYS B 1 54 ? 29.581 54.946 14.514 1.00 24.36 55 LYS B O 1
ATOM 1891 N N . TYR B 1 55 ? 28.371 53.038 14.603 1.00 19.53 56 TYR B N 1
ATOM 1892 C CA . TYR B 1 55 ? 27.245 53.644 15.274 1.00 21.73 56 TYR B CA 1
ATOM 1893 C C . TYR B 1 55 ? 26.958 52.921 16.582 1.00 23.93 56 TYR B C 1
ATOM 1894 O O . TYR B 1 55 ? 26.934 51.696 16.615 1.00 24.89 56 TYR B O 1
ATOM 1903 N N . HIS B 1 56 ? 26.720 53.692 17.643 1.00 21.61 57 HIS B N 1
ATOM 1904 C CA . HIS B 1 56 ? 26.391 53.157 18.956 1.00 22.94 57 HIS B CA 1
ATOM 1905 C C . HIS B 1 56 ? 24.904 52.820 19.092 1.00 29.21 57 HIS B C 1
ATOM 1906 O O . HIS B 1 56 ? 24.053 53.484 18.502 1.00 29.59 57 HIS B O 1
ATOM 1913 N N . VAL B 1 57 ? 24.604 51.776 19.857 1.00 25.09 58 VAL B N 1
ATOM 1914 C CA . VAL B 1 57 ? 23.225 51.340 20.068 1.00 24.77 58 VAL B CA 1
ATOM 1915 C C . VAL B 1 57 ? 22.802 51.675 21.483 1.00 22.73 58 VAL B C 1
ATOM 1916 O O . VAL B 1 57 ? 23.563 51.523 22.428 1.00 24.82 58 VAL B O 1
ATOM 1920 N N . SER B 1 58 ? 21.579 52.157 21.621 1.00 22.60 59 SER B N 1
ATOM 1921 C CA . SER B 1 58 ? 21.106 52.674 22.896 1.00 25.46 59 SER B CA 1
ATOM 1922 C C . SER B 1 58 ? 20.430 51.628 23.770 1.00 30.00 59 SER B C 1
ATOM 1923 O O . SER B 1 58 ? 20.333 51.802 24.986 1.00 27.62 59 SER B O 1
ATOM 1926 N N . LEU B 1 59 ? 19.960 50.547 23.165 1.00 35.69 60 LEU B N 1
ATOM 1927 C CA . LEU B 1 59 ? 19.102 49.624 23.905 1.00 37.86 60 LEU B CA 1
ATOM 1928 C C . LEU B 1 59 ? 19.824 48.955 25.059 1.00 43.39 60 LEU B C 1
ATOM 1929 O O . LEU B 1 59 ? 19.197 48.532 26.030 1.00 49.07 60 LEU B O 1
ATOM 1934 N N . LEU B 1 60 ? 21.142 48.861 24.963 1.00 38.19 61 LEU B N 1
ATOM 1935 C CA . LEU B 1 60 ? 21.904 48.053 25.908 1.00 34.09 61 LEU B CA 1
ATOM 1936 C C . LEU B 1 60 ? 22.405 48.857 27.107 1.00 37.19 61 LEU B C 1
ATOM 1937 O O . LEU B 1 60 ? 23.037 49.912 26.940 1.00 32.48 61 LEU B O 1
ATOM 1942 N N . GLY B 1 61 ? 22.113 48.352 28.308 1.00 29.35 62 GLY B N 1
ATOM 1943 C CA . GLY B 1 61 ? 22.656 48.880 29.550 1.00 29.41 62 GLY B CA 1
ATOM 1944 C C . GLY B 1 61 ? 22.000 50.155 30.059 1.00 34.15 62 GLY B C 1
ATOM 1945 O O . GLY B 1 61 ? 21.260 50.810 29.334 1.00 36.17 62 GLY B O 1
ATOM 1946 N N . PRO B 1 62 ? 22.279 50.515 31.318 1.00 32.96 63 PRO B N 1
ATOM 1947 C CA . PRO B 1 62 ? 21.637 51.670 31.959 1.00 36.60 63 PRO B CA 1
ATOM 1948 C C . PRO B 1 62 ? 21.963 52.963 31.233 1.00 36.05 63 PRO B C 1
ATOM 1949 O O . PRO B 1 62 ? 21.077 53.792 31.089 1.00 33.80 63 PRO B O 1
ATOM 1953 N N . LEU B 1 63 ? 23.203 53.121 30.776 1.00 34.91 64 LEU B N 1
ATOM 1954 C CA . LEU B 1 63 ? 23.634 54.387 30.175 1.00 34.96 64 LEU B CA 1
ATOM 1955 C C . LEU B 1 63 ? 23.558 54.374 28.653 1.00 28.41 64 LEU B C 1
ATOM 1956 O O . LEU B 1 63 ? 24.176 55.210 27.972 1.00 25.19 64 LEU B O 1
ATOM 1961 N N . GLY B 1 64 ? 22.786 53.431 28.120 1.00 28.63 65 GLY B N 1
ATOM 1962 C CA . GLY B 1 64 ? 22.693 53.244 26.675 1.00 27.66 65 GLY B CA 1
ATOM 1963 C C . GLY B 1 64 ? 22.463 54.511 25.860 1.00 30.07 65 GLY B C 1
ATOM 1964 O O . GLY B 1 64 ? 23.139 54.745 24.861 1.00 26.31 65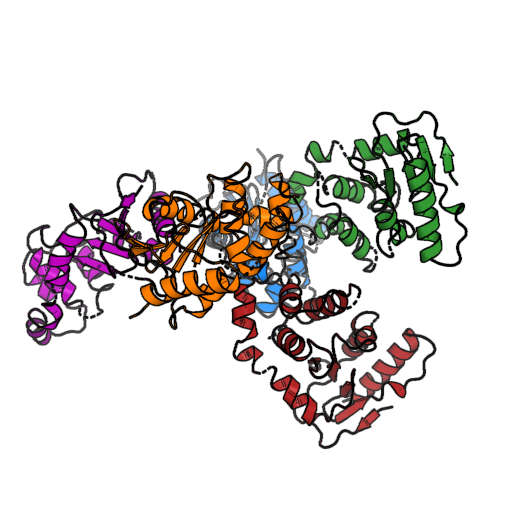 GLY B O 1
ATOM 1965 N N . HIS B 1 65 ? 21.506 55.335 26.270 1.00 24.31 66 HIS B N 1
ATOM 1966 C CA . HIS B 1 65 ? 21.197 56.535 25.491 1.00 21.35 66 HIS B CA 1
ATOM 1967 C C . HIS B 1 65 ? 22.255 57.614 25.674 1.00 20.37 66 HIS B C 1
ATOM 1968 O O . HIS B 1 65 ? 22.584 58.342 24.746 1.00 26.27 66 HIS B O 1
ATOM 1975 N N . GLU B 1 66 ? 22.760 57.727 26.887 1.00 25.32 67 GLU B N 1
ATOM 1976 C CA . GLU B 1 66 ? 23.773 58.723 27.189 1.00 29.27 67 GLU B CA 1
ATOM 1977 C C . GLU B 1 66 ? 25.044 58.468 26.375 1.00 29.22 67 GLU B C 1
ATOM 1978 O O . GLU B 1 66 ? 25.681 59.403 25.909 1.00 26.34 67 GLU B O 1
ATOM 1984 N N . LEU B 1 67 ? 25.399 57.197 26.203 1.00 27.48 68 LEU B N 1
ATOM 1985 C CA . LEU B 1 67 ? 26.590 56.823 25.443 1.00 25.38 68 LEU B CA 1
ATOM 1986 C C . LEU B 1 67 ? 26.350 57.060 23.961 1.00 26.68 68 LEU B C 1
ATOM 1987 O O . LEU B 1 67 ? 27.207 57.573 23.249 1.00 23.58 68 LEU B O 1
ATOM 1992 N N . THR B 1 68 ? 25.161 56.696 23.493 1.00 25.04 69 THR B N 1
ATOM 1993 C CA . THR B 1 68 ? 24.813 56.975 22.119 1.00 23.94 69 THR B CA 1
ATOM 1994 C C . THR B 1 68 ? 24.940 58.488 21.825 1.00 23.87 69 THR B C 1
ATOM 1995 O O . THR B 1 68 ? 25.453 58.876 20.785 1.00 24.86 69 THR B O 1
ATOM 1999 N N . ARG B 1 69 ? 24.505 59.338 22.746 1.00 23.94 70 ARG B N 1
ATOM 2000 C CA . ARG B 1 69 ? 24.614 60.790 22.526 1.00 21.30 70 ARG B CA 1
ATOM 2001 C C . ARG B 1 69 ? 26.058 61.255 22.670 1.00 21.87 70 ARG B C 1
ATOM 2002 O O . ARG B 1 69 ? 26.511 62.117 21.930 1.00 26.15 70 ARG B O 1
ATOM 2010 N N . ALA B 1 70 ? 26.799 60.659 23.597 1.00 30.02 71 ALA B N 1
ATOM 2011 C CA . ALA B 1 70 ? 28.216 60.985 23.705 1.00 27.81 71 ALA B CA 1
ATOM 2012 C C . ALA B 1 70 ? 28.929 60.581 22.418 1.00 35.84 71 ALA B C 1
ATOM 2013 O O . ALA B 1 70 ? 29.781 61.340 21.904 1.00 21.06 71 ALA B O 1
ATOM 2015 N N . TRP B 1 71 ? 28.565 59.402 21.884 1.00 23.19 72 TRP B N 1
ATOM 2016 C CA . TRP B 1 71 ? 29.157 58.945 20.621 1.00 23.87 72 TRP B CA 1
ATOM 2017 C C . TRP B 1 71 ? 28.803 59.873 19.454 1.00 22.92 72 TRP B C 1
ATOM 2018 O O . TRP B 1 71 ? 29.631 60.151 18.582 1.00 26.22 72 TRP B O 1
ATOM 2029 N N . ALA B 1 72 ? 27.552 60.305 19.409 1.00 20.60 73 ALA B N 1
ATOM 2030 C CA . ALA B 1 72 ? 27.129 61.258 18.394 1.00 14.94 73 ALA B CA 1
ATOM 2031 C C . ALA B 1 72 ? 28.030 62.518 18.460 1.00 20.24 73 ALA B C 1
ATOM 2032 O O . ALA B 1 72 ? 28.385 63.091 17.433 1.00 26.72 73 ALA B O 1
ATOM 2034 N N . LEU B 1 73 ? 28.396 62.932 19.669 1.00 23.89 74 LEU B N 1
ATOM 2035 C CA . LEU B 1 73 ? 29.194 64.154 19.844 1.00 25.98 74 LEU B CA 1
ATOM 2036 C C . LEU B 1 73 ? 30.602 63.900 19.337 1.00 26.42 74 LEU B C 1
ATOM 2037 O O . LEU B 1 73 ? 31.162 64.723 18.627 1.00 34.78 74 LEU B O 1
ATOM 2042 N N . ALA B 1 74 ? 31.160 62.739 19.690 1.00 23.23 75 ALA B N 1
ATOM 2043 C CA . ALA B 1 74 ? 32.437 62.297 19.131 1.00 24.34 75 ALA B CA 1
ATOM 2044 C C . ALA B 1 74 ? 32.457 62.300 17.594 1.00 29.93 75 ALA B C 1
ATOM 2045 O O . ALA B 1 74 ? 33.437 62.746 16.970 1.00 27.94 75 ALA B O 1
ATOM 2055 N N . VAL B 1 76 ? 30.420 64.099 15.570 1.00 32.36 77 VAL B N 1
ATOM 2056 C CA . VAL B 1 76 ? 30.407 65.505 15.156 1.00 32.00 77 VAL B CA 1
ATOM 2057 C C . VAL B 1 76 ? 31.824 66.113 15.259 1.00 25.53 77 VAL B C 1
ATOM 2058 O O . VAL B 1 76 ? 32.269 66.792 14.343 1.00 27.70 77 VAL B O 1
ATOM 2070 N N . LYS B 1 78 ? 34.722 64.504 15.273 1.00 32.19 79 LYS B N 1
ATOM 2071 C CA . LYS B 1 78 ? 35.771 63.732 14.589 1.00 29.26 79 LYS B CA 1
ATOM 2072 C C . LYS B 1 78 ? 36.753 63.208 15.594 1.00 26.12 79 LYS B C 1
ATOM 2073 O O . LYS B 1 78 ? 37.967 63.207 15.356 1.00 28.04 79 LYS B O 1
ATOM 2079 N N . GLU B 1 79 ? 36.228 62.807 16.744 1.00 25.69 80 GLU B N 1
ATOM 2080 C CA . GLU B 1 79 ? 37.046 62.345 17.842 1.00 23.82 80 GLU B CA 1
ATOM 2081 C C . GLU B 1 79 ? 36.737 60.871 18.171 1.00 28.17 80 GLU B C 1
ATOM 2082 O O . GLU B 1 79 ? 36.979 60.414 19.281 1.00 26.53 80 GLU B O 1
ATOM 2088 N N . THR B 1 80 ? 36.191 60.130 17.220 1.00 27.06 81 THR B N 1
ATOM 2089 C CA . THR B 1 80 ? 35.777 58.758 17.545 1.00 29.10 81 THR B CA 1
ATOM 2090 C C . THR B 1 80 ? 36.959 57.895 17.968 1.00 24.42 81 THR B C 1
ATOM 2091 O O . THR B 1 80 ? 36.830 57.098 18.879 1.00 26.86 81 THR B O 1
ATOM 2095 N N . ASP B 1 81 ? 38.116 58.067 17.334 1.00 28.48 82 ASP B N 1
ATOM 2096 C CA . ASP B 1 81 ? 39.276 57.273 17.755 1.00 30.74 82 ASP B CA 1
ATOM 2097 C C . ASP B 1 81 ? 39.553 57.373 19.262 1.00 36.05 82 ASP B C 1
ATOM 2098 O O . ASP B 1 81 ? 39.571 56.347 19.950 1.00 33.50 82 ASP B O 1
ATOM 2103 N N . VAL B 1 82 ? 39.735 58.585 19.803 1.00 30.05 83 VAL B N 1
ATOM 2104 C CA . VAL B 1 82 ? 40.058 58.678 21.237 1.00 25.84 83 VAL B CA 1
ATOM 2105 C C . VAL B 1 82 ? 38.878 58.306 22.132 1.00 21.32 83 VAL B C 1
ATOM 2106 O O . VAL B 1 82 ? 39.052 57.741 23.200 1.00 30.38 83 VAL B O 1
ATOM 2110 N N . ILE B 1 83 ? 37.670 58.665 21.708 1.00 24.17 84 ILE B N 1
ATOM 2111 C CA . ILE B 1 83 ? 36.492 58.422 22.538 1.00 20.11 84 ILE B CA 1
ATOM 2112 C C . ILE B 1 83 ? 36.237 56.904 22.653 1.00 19.75 84 ILE B C 1
ATOM 2113 O O . ILE B 1 83 ? 35.895 56.408 23.705 1.00 25.38 84 ILE B O 1
ATOM 2118 N N . GLU B 1 84 ? 36.410 56.174 21.559 1.00 28.95 85 GLU B N 1
ATOM 2119 C CA . GLU B 1 84 ? 36.120 54.737 21.581 1.00 28.75 85 GLU B CA 1
ATOM 2120 C C . GLU B 1 84 ? 37.035 54.034 22.571 1.00 27.64 85 GLU B C 1
ATOM 2121 O O . GLU B 1 84 ? 36.597 53.223 23.395 1.00 25.05 85 GLU B O 1
ATOM 2127 N N . LYS B 1 85 ? 38.316 54.358 22.496 1.00 27.86 86 LYS B N 1
ATOM 2128 C CA . LYS B 1 85 ? 39.295 53.780 23.407 1.00 29.61 86 LYS B CA 1
ATOM 2129 C C . LYS B 1 85 ? 39.006 54.182 24.853 1.00 31.04 86 LYS B C 1
ATOM 2130 O O . LYS B 1 85 ? 39.058 53.356 25.765 1.00 30.99 86 LYS B O 1
ATOM 2136 N N . ALA B 1 86 ? 38.682 55.458 25.069 1.00 31.15 87 ALA B N 1
ATOM 2137 C CA . ALA B 1 86 ? 38.405 55.930 26.426 1.00 28.22 87 ALA B CA 1
ATOM 2138 C C . ALA B 1 86 ? 37.201 55.243 27.059 1.00 24.86 87 ALA B C 1
ATOM 2139 O O . ALA B 1 86 ? 37.230 54.918 28.245 1.00 29.10 87 ALA B O 1
ATOM 2141 N N . PHE B 1 87 ? 36.134 55.031 26.291 1.00 25.38 88 PHE B N 1
ATOM 2142 C CA . PHE B 1 87 ? 34.928 54.468 26.890 1.00 21.75 88 PHE B CA 1
ATOM 2143 C C . PHE B 1 87 ? 35.018 52.957 27.096 1.00 23.90 88 PHE B C 1
ATOM 2144 O O . PHE B 1 87 ? 34.436 52.414 28.030 1.00 23.47 88 PHE B O 1
ATOM 2152 N N . PHE B 1 88 ? 35.750 52.271 26.230 1.00 28.47 89 PHE B N 1
ATOM 2153 C CA . PHE B 1 88 ? 35.959 50.850 26.448 1.00 25.51 89 PHE B CA 1
ATOM 2154 C C . PHE B 1 88 ? 36.834 50.622 27.661 1.00 31.09 89 PHE B C 1
ATOM 2155 O O . PHE B 1 88 ? 36.580 49.726 28.458 1.00 30.20 89 PHE B O 1
ATOM 2163 N N . THR B 1 89 ? 37.858 51.460 27.807 1.00 26.86 90 THR B N 1
ATOM 2164 C CA . THR B 1 89 ? 38.695 51.425 28.994 1.00 28.22 90 THR B CA 1
ATOM 2165 C C . THR B 1 89 ? 37.913 51.758 30.246 1.00 28.88 90 THR B C 1
ATOM 2166 O O . THR B 1 89 ? 37.992 51.045 31.238 1.00 28.65 90 THR B O 1
ATOM 2170 N N . ALA B 1 90 ? 37.129 52.829 30.183 1.00 29.12 91 ALA B N 1
ATOM 2171 C CA . ALA B 1 90 ? 36.369 53.285 31.334 1.00 30.73 91 ALA B CA 1
ATOM 2172 C C . ALA B 1 90 ? 35.402 52.219 31.839 1.00 36.85 91 ALA B C 1
ATOM 2173 O O . ALA B 1 90 ? 35.217 52.064 33.045 1.00 32.20 91 ALA B O 1
ATOM 2175 N N . GLY B 1 91 ? 34.776 51.487 30.924 1.00 31.16 92 GLY B N 1
ATOM 2176 C CA . GLY B 1 91 ? 33.766 50.528 31.341 1.00 33.28 92 GLY B CA 1
ATOM 2177 C C . GLY B 1 91 ? 34.338 49.127 31.531 1.00 32.57 92 GLY B C 1
ATOM 2178 O O . GLY B 1 91 ? 34.542 48.683 32.642 1.00 30.66 92 GLY B O 1
ATOM 2187 N N . VAL B 1 93 ? 37.363 47.835 31.208 1.00 27.95 94 VAL B N 1
ATOM 2188 C CA . VAL B 1 93 ? 38.608 47.643 31.942 1.00 27.74 94 VAL B CA 1
ATOM 2189 C C . VAL B 1 93 ? 38.480 48.114 33.395 1.00 39.25 94 VAL B C 1
ATOM 2190 O O . VAL B 1 93 ? 38.665 47.333 34.336 1.00 35.86 94 VAL B O 1
ATOM 2194 N N . GLU B 1 94 ? 38.101 49.374 33.573 1.00 37.94 95 GLU B N 1
ATOM 2195 C CA . GLU B 1 94 ? 38.135 49.990 34.887 1.00 37.66 95 GLU B CA 1
ATOM 2196 C C . GLU B 1 94 ? 36.817 49.978 35.658 1.00 37.63 95 GLU B C 1
ATOM 2197 O O . GLU B 1 94 ? 36.780 50.327 36.826 1.00 39.03 95 GLU B O 1
ATOM 2203 N N . LYS B 1 95 ? 35.736 49.579 35.004 1.00 38.16 96 LYS B N 1
ATOM 2204 C CA . LYS B 1 95 ? 34.436 49.481 35.666 1.00 37.90 96 LYS B CA 1
ATOM 2205 C C . LYS B 1 95 ? 34.026 50.747 36.410 1.00 40.49 96 LYS B C 1
ATOM 2206 O O . LYS B 1 95 ? 33.554 50.678 37.545 1.00 41.87 96 LYS B O 1
ATOM 2212 N N . ARG B 1 96 ? 34.191 51.896 35.770 1.00 44.15 97 ARG B N 1
ATOM 2213 C CA . ARG B 1 96 ? 33.830 53.164 36.385 1.00 48.06 97 ARG B CA 1
ATOM 2214 C C . ARG B 1 96 ? 32.911 53.964 35.476 1.00 52.58 97 ARG B C 1
ATOM 2215 O O . ARG B 1 96 ? 32.988 55.187 35.418 1.00 59.53 97 ARG B O 1
ATOM 2223 N N . LEU B 1 97 ? 32.038 53.268 34.763 1.00 42.84 98 LEU B N 1
ATOM 2224 C CA . LEU B 1 97 ? 31.052 53.926 33.926 1.00 41.74 98 LEU B CA 1
ATOM 2225 C C . LEU B 1 97 ? 29.672 53.628 34.472 1.00 40.14 98 LEU B C 1
ATOM 2226 O O . LEU B 1 97 ? 28.999 52.738 33.968 1.00 39.37 98 LEU B O 1
ATOM 2231 N N . HIS B 1 98 ? 29.243 54.371 35.486 1.00 39.15 99 HIS B N 1
ATOM 2232 C CA . HIS B 1 98 ? 27.987 54.063 36.155 1.00 40.99 99 HIS B CA 1
ATOM 2233 C C . HIS B 1 98 ? 26.912 55.119 35.941 1.00 42.84 99 HIS B C 1
ATOM 2234 O O . HIS B 1 98 ? 25.731 54.793 35.900 1.00 44.26 99 HIS B O 1
ATOM 2241 N N . SER B 1 99 ? 27.317 56.382 35.846 1.00 36.05 100 SER B N 1
ATOM 2242 C CA . SER B 1 99 ? 26.361 57.486 35.812 1.00 35.82 100 SER B CA 1
ATOM 2243 C C . SER B 1 99 ? 26.610 58.451 34.662 1.00 33.40 100 SER B C 1
ATOM 2244 O O . SER B 1 99 ? 27.661 58.407 34.020 1.00 35.77 100 SER B O 1
ATOM 2247 N N . PRO B 1 100 ? 25.635 59.335 34.404 1.00 31.25 101 PRO B N 1
ATOM 2248 C CA . PRO B 1 100 ? 25.768 60.325 33.348 1.00 31.63 101 PRO B CA 1
ATOM 2249 C C . PRO B 1 100 ? 26.972 61.230 33.567 1.00 34.99 101 PRO B C 1
ATOM 2250 O O . PRO B 1 100 ? 27.625 61.580 32.604 1.00 40.85 101 PRO B O 1
ATOM 2254 N N . ASP B 1 101 ? 27.289 61.574 34.808 1.00 32.91 102 ASP B N 1
ATOM 2255 C CA . ASP B 1 101 ? 28.472 62.385 35.069 1.00 33.82 102 ASP B CA 1
ATOM 2256 C C . ASP B 1 101 ? 29.742 61.638 34.650 1.00 36.37 102 ASP B C 1
ATOM 2257 O O . ASP B 1 101 ? 30.713 62.243 34.199 1.00 35.84 102 ASP B O 1
ATOM 2262 N N . ASP B 1 102 ? 29.749 60.322 34.829 1.00 36.06 103 ASP B N 1
ATOM 2263 C CA . ASP B 1 102 ? 30.897 59.520 34.414 1.00 31.72 103 ASP B CA 1
ATOM 2264 C C . ASP B 1 102 ? 31.151 59.721 32.920 1.00 30.86 103 ASP B C 1
ATOM 2265 O O . ASP B 1 102 ? 32.290 59.947 32.495 1.00 33.09 103 ASP B O 1
ATOM 2270 N N . VAL B 1 103 ? 30.076 59.600 32.131 1.00 30.26 104 VAL B N 1
ATOM 2271 C CA . VAL B 1 103 ? 30.128 59.713 30.664 1.00 25.78 104 VAL B CA 1
ATOM 2272 C C . VAL B 1 103 ? 30.819 61.022 30.246 1.00 23.83 104 VAL B C 1
ATOM 2273 O O . VAL B 1 103 ? 31.721 61.026 29.405 1.00 26.00 104 VAL B O 1
ATOM 2277 N N . ARG B 1 104 ? 30.379 62.122 30.842 1.00 28.46 105 ARG B N 1
ATOM 2278 C CA . ARG B 1 104 ? 30.931 63.446 30.549 1.00 29.66 105 ARG B CA 1
ATOM 2279 C C . ARG B 1 104 ? 32.409 63.547 30.956 1.00 26.87 105 ARG B C 1
ATOM 2280 O O . ARG B 1 104 ? 33.248 64.101 30.245 1.00 35.01 105 ARG B O 1
ATOM 2288 N N . ARG B 1 105 ? 32.714 63.003 32.116 1.00 31.06 106 ARG B N 1
ATOM 2289 C CA . ARG B 1 105 ? 34.051 63.101 32.665 1.00 35.97 106 ARG B CA 1
ATOM 2290 C C . ARG B 1 105 ? 35.044 62.360 31.780 1.00 33.96 106 ARG B C 1
ATOM 2291 O O . ARG B 1 105 ? 36.112 62.877 31.484 1.00 33.83 106 ARG B O 1
ATOM 2299 N N . VAL B 1 106 ? 34.689 61.153 31.344 1.00 33.30 107 VAL B N 1
ATOM 2300 C CA . VAL B 1 106 ? 35.562 60.386 30.463 1.00 22.89 107 VAL B CA 1
ATOM 2301 C C . VAL B 1 106 ? 35.693 61.077 29.094 1.00 26.90 107 VAL B C 1
ATOM 2302 O O . VAL B 1 106 ? 36.763 61.112 28.501 1.00 31.01 107 VAL B O 1
ATOM 2306 N N . PHE B 1 107 ? 34.598 61.625 28.585 1.00 22.75 108 PHE B N 1
ATOM 2307 C CA . PHE B 1 107 ? 34.652 62.295 27.298 1.00 24.69 108 PHE B CA 1
ATOM 2308 C C . PHE B 1 107 ? 35.602 63.498 27.390 1.00 30.40 108 PHE B C 1
ATOM 2309 O O . PHE B 1 107 ? 36.435 63.713 26.507 1.00 32.57 108 PHE B O 1
ATOM 2325 N N . SER B 1 109 ? 37.999 64.018 29.578 1.00 34.73 110 SER B N 1
ATOM 2326 C CA . SER B 1 109 ? 39.372 63.590 29.804 1.00 38.67 110 SER B CA 1
ATOM 2327 C C . SER B 1 109 ? 40.061 63.176 28.503 1.00 38.20 110 SER B C 1
ATOM 2328 O O . SER B 1 109 ? 41.245 63.436 28.307 1.00 39.17 110 SER B O 1
ATOM 2331 N N . ALA B 1 110 ? 39.312 62.544 27.606 1.00 34.94 111 ALA B N 1
ATOM 2332 C CA . ALA B 1 110 ? 39.862 62.004 26.365 1.00 28.15 111 ALA B CA 1
ATOM 2333 C C . ALA B 1 110 ? 40.085 63.083 25.296 1.00 34.03 111 ALA B C 1
ATOM 2334 O O . ALA B 1 110 ? 41.004 62.999 24.462 1.00 27.02 111 ALA B O 1
ATOM 2336 N N . THR B 1 111 ? 39.236 64.098 25.303 1.00 29.28 112 THR B N 1
ATOM 2337 C CA . THR B 1 111 ? 39.282 65.100 24.251 1.00 22.89 112 THR B CA 1
ATOM 2338 C C . THR B 1 111 ? 39.897 66.455 24.682 1.00 25.64 112 THR B C 1
ATOM 2339 O O . THR B 1 111 ? 40.408 67.195 23.848 1.00 30.02 112 THR B O 1
ATOM 2343 N N . GLY B 1 112 ? 39.841 66.750 25.974 1.00 27.30 113 GLY B N 1
ATOM 2344 C CA . GLY B 1 112 ? 40.248 68.045 26.493 1.00 34.30 113 GLY B CA 1
ATOM 2345 C C . GLY B 1 112 ? 39.160 69.098 26.358 1.00 40.74 113 GLY B C 1
ATOM 2346 O O . GLY B 1 112 ? 39.408 70.265 26.626 1.00 46.51 113 GLY B O 1
ATOM 2347 N N . ILE B 1 113 ? 37.960 68.709 25.930 1.00 35.83 114 ILE B N 1
ATOM 2348 C CA . ILE B 1 113 ? 36.876 69.682 25.818 1.00 37.45 114 ILE B CA 1
ATOM 2349 C C . ILE B 1 113 ? 36.538 70.184 27.226 1.00 37.94 114 ILE B C 1
ATOM 2350 O O . ILE B 1 113 ? 36.629 69.430 28.197 1.00 31.73 114 ILE B O 1
ATOM 2355 N N . SER B 1 114 ? 36.180 71.457 27.352 1.00 28.98 115 SER B N 1
ATOM 2356 C CA . SER B 1 114 ? 35.846 71.983 28.661 1.00 28.62 115 SER B CA 1
ATOM 2357 C C . SER B 1 114 ? 34.451 71.542 29.064 1.00 30.48 115 SER B C 1
ATOM 2358 O O . SER B 1 114 ? 33.637 71.149 28.215 1.00 27.16 115 SER B O 1
ATOM 2361 N N . ARG B 1 115 ? 34.195 71.638 30.365 1.00 31.74 116 ARG B N 1
ATOM 2362 C CA . ARG B 1 115 ? 32.899 71.376 30.953 1.00 32.90 116 ARG B CA 1
ATOM 2363 C C . ARG B 1 115 ? 31.766 72.122 30.269 1.00 36.33 116 ARG B C 1
ATOM 2364 O O . ARG B 1 115 ? 30.758 71.522 29.891 1.00 37.50 116 ARG B O 1
ATOM 2372 N N . GLY B 1 116 ? 31.933 73.433 30.126 1.00 33.80 117 GLY B N 1
ATOM 2373 C CA . GLY B 1 116 ? 30.938 74.278 29.496 1.00 28.45 117 GLY B CA 1
ATOM 2374 C C . GLY B 1 116 ? 30.711 74.004 28.017 1.00 29.78 117 GLY B C 1
ATOM 2375 O O . GLY B 1 116 ? 29.568 74.040 27.542 1.00 41.29 117 GLY B O 1
ATOM 2376 N N . GLU B 1 117 ? 31.784 73.766 27.266 1.00 25.66 118 GLU B N 1
ATOM 2377 C CA . GLU B 1 117 ? 31.615 73.395 25.879 1.00 22.98 118 GLU B CA 1
ATOM 2378 C C . GLU B 1 117 ? 30.934 72.022 25.775 1.00 29.24 118 GLU B C 1
ATOM 2379 O O . GLU B 1 117 ? 30.091 71.818 24.909 1.00 27.22 118 GLU B O 1
ATOM 2385 N N . TYR B 1 118 ? 31.278 71.093 26.662 1.00 34.61 119 TYR B N 1
ATOM 2386 C CA . TYR B 1 118 ? 30.605 69.796 26.623 1.00 33.07 119 TYR B CA 1
ATOM 2387 C C . TYR B 1 118 ? 29.117 69.991 26.829 1.00 30.58 119 TYR B C 1
ATOM 2388 O O . TYR B 1 118 ? 28.305 69.505 26.043 1.00 30.14 119 TYR B O 1
ATOM 2397 N N . ASP B 1 119 ? 28.775 70.738 27.874 1.00 29.04 120 ASP B N 1
ATOM 2398 C CA . ASP B 1 119 ? 27.381 70.950 28.260 1.00 32.43 120 ASP B CA 1
ATOM 2399 C C . ASP B 1 119 ? 26.572 71.636 27.168 1.00 36.65 120 ASP B C 1
ATOM 2400 O O . ASP B 1 119 ? 25.399 71.320 26.985 1.00 36.72 120 ASP B O 1
ATOM 2405 N N . ARG B 1 120 ? 27.207 72.548 26.427 1.00 36.99 121 ARG B N 1
ATOM 2406 C CA . ARG B 1 120 ? 26.537 73.232 25.324 1.00 38.14 121 ARG B CA 1
ATOM 2407 C C . ARG B 1 120 ? 26.427 72.338 24.095 1.00 39.18 121 ARG B C 1
ATOM 2408 O O . ARG B 1 120 ? 25.424 72.361 23.391 1.00 39.75 121 ARG B O 1
ATOM 2416 N N . SER B 1 121 ? 27.470 71.554 23.846 1.00 35.22 122 SER B N 1
ATOM 2417 C CA . SER B 1 121 ? 27.572 70.768 22.636 1.00 38.76 122 SER B CA 1
ATOM 2418 C C . SER B 1 121 ? 26.713 69.508 22.674 1.00 33.71 122 SER B C 1
ATOM 2419 O O . SER B 1 121 ? 26.131 69.129 21.667 1.00 35.17 122 SER B O 1
ATOM 2422 N N . ILE B 1 122 ? 26.665 68.862 23.833 1.00 28.45 123 ILE B N 1
ATOM 2423 C CA . ILE B 1 122 ? 26.066 67.531 23.959 1.00 33.76 123 ILE B CA 1
ATOM 2424 C C . ILE B 1 122 ? 24.599 67.563 23.566 1.00 39.81 123 ILE B C 1
ATOM 2425 O O . ILE B 1 122 ? 24.020 66.536 23.212 1.00 34.65 123 ILE B O 1
ATOM 2430 N N . LYS B 1 123 ? 24.011 68.758 23.614 1.00 38.02 124 LYS B N 1
ATOM 2431 C CA . LYS B 1 123 ? 22.605 68.932 23.282 1.00 39.64 124 LYS B CA 1
ATOM 2432 C C . LYS B 1 123 ? 22.412 69.892 22.110 1.00 43.71 124 LYS B C 1
ATOM 2433 O O . LYS B 1 123 ? 21.314 70.401 21.898 1.00 45.93 124 LYS B O 1
ATOM 2439 N N . SER B 1 124 ? 23.479 70.135 21.353 1.00 42.01 125 SER B N 1
ATOM 2440 C CA . SER B 1 124 ? 23.397 70.946 20.138 1.00 39.26 125 SER B CA 1
ATOM 2441 C C . SER B 1 124 ? 22.558 70.272 19.060 1.00 44.69 125 SER B C 1
ATOM 2442 O O . SER B 1 124 ? 22.451 69.050 19.017 1.00 43.50 125 SER B O 1
ATOM 2445 N N . PRO B 1 125 ? 21.942 71.077 18.189 1.00 50.69 126 PRO B N 1
ATOM 2446 C CA . PRO B 1 125 ? 21.241 70.505 17.038 1.00 45.29 126 PRO B CA 1
ATOM 2447 C C . PRO B 1 125 ? 22.131 69.551 16.232 1.00 41.11 126 PRO B C 1
ATOM 2448 O O . PRO B 1 125 ? 21.632 68.542 15.737 1.00 35.52 126 PRO B O 1
ATOM 2452 N N . ALA B 1 126 ? 23.417 69.853 16.100 1.00 33.43 127 ALA B N 1
ATOM 2453 C CA . ALA B 1 126 ? 24.317 68.950 15.383 1.00 36.55 127 ALA B CA 1
ATOM 2454 C C . ALA B 1 126 ? 24.317 67.557 16.034 1.00 31.77 127 ALA B C 1
ATOM 2455 O O . ALA B 1 126 ? 24.269 66.537 15.359 1.00 33.26 127 ALA B O 1
ATOM 2457 N N . VAL B 1 127 ? 24.345 67.533 17.358 1.00 32.13 128 VAL B N 1
ATOM 2458 C CA . VAL B 1 127 ? 24.429 66.272 18.066 1.00 32.61 128 VAL B CA 1
ATOM 2459 C C . VAL B 1 127 ? 23.078 65.577 18.053 1.00 36.93 128 VAL B C 1
ATOM 2460 O O . VAL B 1 127 ? 23.012 64.359 17.904 1.00 35.08 128 VAL B O 1
ATOM 2464 N N . ASN B 1 128 ? 22.001 66.359 18.161 1.00 40.04 129 ASN B N 1
ATOM 2465 C CA . ASN B 1 128 ? 20.648 65.819 18.074 1.00 38.56 129 ASN B CA 1
ATOM 2466 C C . ASN B 1 128 ? 20.450 65.084 16.757 1.00 32.58 129 ASN B C 1
ATOM 2467 O O . ASN B 1 128 ? 19.855 64.001 16.713 1.00 37.22 129 ASN B O 1
ATOM 2472 N N . ASP B 1 129 ? 20.970 65.681 15.694 1.00 26.64 130 ASP B N 1
ATOM 2473 C CA . ASP B 1 129 ? 20.895 65.117 14.349 1.00 32.34 130 ASP B CA 1
ATOM 2474 C C . ASP B 1 129 ? 21.602 63.760 14.264 1.00 37.28 130 ASP B C 1
ATOM 2475 O O . ASP B 1 129 ? 21.139 62.861 13.571 1.00 26.47 130 ASP B O 1
ATOM 2488 N N . VAL B 1 131 ? 22.345 61.717 16.897 1.00 24.58 132 VAL B N 1
ATOM 2489 C CA . VAL B 1 131 ? 21.556 60.791 17.701 1.00 25.94 132 VAL B CA 1
ATOM 2490 C C . VAL B 1 131 ? 20.425 60.251 16.814 1.00 37.50 132 VAL B C 1
ATOM 2491 O O . VAL B 1 131 ? 20.309 59.032 16.629 1.00 29.55 132 VAL B O 1
ATOM 2495 N N . ALA B 1 132 ? 19.615 61.148 16.235 1.00 32.67 133 ALA B N 1
ATOM 2496 C CA . ALA B 1 132 ? 18.552 60.709 15.324 1.00 34.62 133 ALA B CA 1
ATOM 2497 C C . ALA B 1 132 ? 19.103 59.807 14.234 1.00 34.99 133 ALA B C 1
ATOM 2498 O O . ALA B 1 132 ? 18.507 58.782 13.927 1.00 35.68 133 ALA B O 1
ATOM 2500 N N . LEU B 1 133 ? 20.224 60.195 13.626 1.00 26.04 134 LEU B N 1
ATOM 2501 C CA . LEU B 1 133 ? 20.782 59.358 12.577 1.00 30.69 134 LEU B CA 1
ATOM 2502 C C . LEU B 1 133 ? 21.017 57.926 13.076 1.00 28.72 134 LEU B C 1
ATOM 2503 O O . LEU B 1 133 ? 20.689 56.961 12.386 1.00 30.88 134 LEU B O 1
ATOM 2508 N N . GLN B 1 134 ? 21.580 57.795 14.275 1.00 31.25 135 GLN B N 1
ATOM 2509 C CA . GLN B 1 134 ? 21.972 56.483 14.782 1.00 28.16 135 GLN B CA 1
ATOM 2510 C C . GLN B 1 134 ? 20.732 55.627 15.063 1.00 31.52 135 GLN B C 1
ATOM 2511 O O . GLN B 1 134 ? 20.728 54.407 14.840 1.00 28.03 135 GLN B O 1
ATOM 2517 N N . GLU B 1 135 ? 19.681 56.268 15.558 1.00 27.02 136 GLU B N 1
ATOM 2518 C CA . GLU B 1 135 ? 18.468 55.544 15.909 1.00 34.16 136 GLU B CA 1
ATOM 2519 C C . GLU B 1 135 ? 17.727 55.155 14.639 1.00 32.06 136 GLU B C 1
ATOM 2520 O O . GLU B 1 135 ? 17.225 54.043 14.521 1.00 36.39 136 GLU B O 1
ATOM 2526 N N . ARG B 1 136 ? 17.706 56.067 13.678 1.00 30.56 137 ARG B N 1
ATOM 2527 C CA . ARG B 1 136 ? 17.114 55.804 12.373 1.00 34.53 137 ARG B CA 1
ATOM 2528 C C . ARG B 1 136 ? 17.792 54.621 11.665 1.00 33.69 137 ARG B C 1
ATOM 2529 O O . ARG B 1 136 ? 17.131 53.702 11.190 1.00 26.79 137 ARG B O 1
ATOM 2537 N N . LEU B 1 137 ? 19.114 54.645 11.606 1.00 26.48 138 LEU B N 1
ATOM 2538 C CA . LEU B 1 137 ? 19.839 53.596 10.905 1.00 29.00 138 LEU B CA 1
ATOM 2539 C C . LEU B 1 137 ? 19.711 52.248 11.618 1.00 25.50 138 LEU B C 1
ATOM 2540 O O . LEU B 1 137 ? 19.731 51.205 10.980 1.00 31.14 138 LEU B O 1
ATOM 2545 N N . PHE B 1 138 ? 19.557 52.279 12.938 1.00 26.91 139 PHE B N 1
ATOM 2546 C CA . PHE B 1 138 ? 19.354 51.046 13.700 1.00 27.25 139 PHE B CA 1
ATOM 2547 C C . PHE B 1 138 ? 18.161 50.289 13.117 1.00 32.72 139 PHE B C 1
ATOM 2548 O O . PHE B 1 138 ? 18.184 49.060 13.011 1.00 30.73 139 PHE B O 1
ATOM 2556 N N . LYS B 1 139 ? 17.130 51.040 12.736 1.00 32.01 140 LYS B N 1
ATOM 2557 C CA . LYS B 1 139 ? 15.899 50.449 12.209 1.00 34.59 140 LYS B CA 1
ATOM 2558 C C . LYS B 1 139 ? 16.024 50.110 10.742 1.00 30.41 140 LYS B C 1
ATOM 2559 O O . LYS B 1 139 ? 15.573 49.050 10.311 1.00 38.47 140 LYS B O 1
ATOM 2565 N N . GLU B 1 140 ? 16.691 50.968 9.979 1.00 26.42 141 GLU B N 1
ATOM 2566 C CA . GLU B 1 140 ? 16.879 50.700 8.558 1.00 24.25 141 GLU B CA 1
ATOM 2567 C C . GLU B 1 140 ? 17.714 49.454 8.251 1.00 31.82 141 GLU B C 1
ATOM 2568 O O . GLU B 1 140 ? 17.408 48.733 7.311 1.00 32.20 141 GLU B O 1
ATOM 2574 N N . TYR B 1 141 ? 18.787 49.234 9.009 1.00 29.06 142 TYR B N 1
ATOM 2575 C CA . TYR B 1 141 ? 19.645 48.060 8.801 1.00 30.71 142 TYR B CA 1
ATOM 2576 C C . TYR B 1 141 ? 19.045 46.814 9.431 1.00 32.95 142 TYR B C 1
ATOM 2577 O O . TYR B 1 141 ? 19.550 45.714 9.219 1.00 41.57 142 TYR B O 1
ATOM 2586 N N . GLY B 1 142 ? 17.998 46.992 10.232 1.00 26.75 143 GLY B N 1
ATOM 2587 C CA . GLY B 1 142 ? 17.315 45.869 10.869 1.00 29.67 143 GLY B CA 1
ATOM 2588 C C . GLY B 1 142 ? 18.185 45.237 11.943 1.00 34.99 143 GLY B C 1
ATOM 2589 O O . GLY B 1 142 ? 18.253 44.013 12.068 1.00 32.54 143 GLY B O 1
ATOM 2590 N N . VAL B 1 143 ? 18.847 46.080 12.732 1.00 29.61 144 VAL B N 1
ATOM 2591 C CA . VAL B 1 143 ? 19.795 45.610 13.737 1.00 22.79 144 VAL B CA 1
ATOM 2592 C C . VAL B 1 143 ? 19.113 44.879 14.885 1.00 23.81 144 VAL B C 1
ATOM 2593 O O . VAL B 1 143 ? 18.105 45.347 15.407 1.00 25.60 144 VAL B O 1
ATOM 2597 N N . ARG B 1 144 ? 19.702 43.771 15.319 1.00 21.65 145 ARG B N 1
ATOM 2598 C CA . ARG B 1 144 ? 19.115 42.917 16.361 1.00 26.75 145 ARG B CA 1
ATOM 2599 C C . ARG B 1 144 ? 20.035 42.745 17.563 1.00 27.72 145 ARG B C 1
ATOM 2600 O O . ARG B 1 144 ? 19.652 42.151 18.562 1.00 32.89 145 ARG B O 1
ATOM 2608 N N . GLY B 1 145 ? 21.266 43.241 17.458 1.00 22.69 146 GLY B N 1
ATOM 2609 C CA . GLY B 1 145 ? 22.206 43.131 18.556 1.00 25.56 146 GLY B CA 1
ATOM 2610 C C . GLY B 1 145 ? 23.561 43.658 18.148 1.00 23.08 146 GLY B C 1
ATOM 2611 O O . GLY B 1 145 ? 23.694 44.259 17.088 1.00 26.85 146 GLY B O 1
ATOM 2612 N N . THR B 1 146 ? 24.572 43.420 18.971 1.00 24.93 147 THR B N 1
ATOM 2613 C CA . THR B 1 146 ? 25.907 43.951 18.695 1.00 22.67 147 THR B CA 1
ATOM 2614 C C . THR B 1 146 ? 26.991 42.878 18.919 1.00 28.55 147 THR B C 1
ATOM 2615 O O . THR B 1 146 ? 26.807 41.937 19.691 1.00 24.72 147 THR B O 1
ATOM 2619 N N . PRO B 1 147 ? 28.122 43.001 18.224 1.00 22.52 148 PRO B N 1
ATOM 2620 C CA . PRO B 1 147 ? 28.334 43.910 17.097 1.00 19.33 148 PRO B CA 1
ATOM 2621 C C . PRO B 1 147 ? 27.546 43.415 15.886 1.00 27.49 148 PRO B C 1
ATOM 2622 O O . PRO B 1 147 ? 27.398 42.222 15.697 1.00 25.24 148 PRO B O 1
ATOM 2626 N N . SER B 1 148 ? 27.008 44.324 15.100 1.00 30.17 149 SER B N 1
ATOM 2627 C CA . SER B 1 148 ? 26.473 43.953 13.801 1.00 30.13 149 SER B CA 1
ATOM 2628 C C . SER B 1 148 ? 27.277 44.694 12.755 1.00 24.62 149 SER B C 1
ATOM 2629 O O . SER B 1 148 ? 27.276 45.935 12.724 1.00 25.27 149 SER B O 1
ATOM 2632 N N . VAL B 1 149 ? 27.959 43.932 11.910 1.00 20.14 150 VAL B N 1
ATOM 2633 C CA . VAL B 1 149 ? 28.740 44.474 10.807 1.00 24.92 150 VAL B CA 1
ATOM 2634 C C . VAL B 1 149 ? 27.996 44.311 9.486 1.00 26.64 150 VAL B C 1
ATOM 2635 O O . VAL B 1 149 ? 27.567 43.209 9.133 1.00 23.87 150 VAL B O 1
ATOM 2639 N N . TYR B 1 150 ? 27.842 45.418 8.767 1.00 21.29 151 TYR B N 1
ATOM 2640 C CA . TYR B 1 150 ? 27.199 45.429 7.461 1.00 23.17 151 TYR B CA 1
ATOM 2641 C C . TYR B 1 150 ? 28.168 45.920 6.392 1.00 24.78 151 TYR B C 1
ATOM 2642 O O . TYR B 1 150 ? 28.911 46.880 6.608 1.00 28.91 151 TYR B O 1
ATOM 2651 N N . VAL B 1 151 ? 28.138 45.274 5.239 1.00 23.87 152 VAL B N 1
ATOM 2652 C CA . VAL B 1 151 ? 29.022 45.632 4.141 1.00 24.65 152 VAL B CA 1
ATOM 2653 C C . VAL B 1 151 ? 28.200 46.190 2.991 1.00 33.32 152 VAL B C 1
ATOM 2654 O O . VAL B 1 151 ? 27.198 45.589 2.584 1.00 28.92 152 VAL B O 1
ATOM 2658 N N . ARG B 1 152 ? 28.608 47.371 2.518 1.00 25.95 153 ARG B N 1
ATOM 2659 C CA . ARG B 1 152 ? 27.934 48.073 1.437 1.00 26.16 153 ARG B CA 1
ATOM 2660 C C . ARG B 1 152 ? 26.412 48.107 1.516 1.00 27.47 153 ARG B C 1
ATOM 2661 O O . ARG B 1 152 ? 25.731 48.039 0.502 1.00 38.27 153 ARG B O 1
ATOM 2669 N N . GLY B 1 153 ? 25.880 48.226 2.713 1.00 27.87 154 GLY B N 1
ATOM 2670 C CA . GLY B 1 153 ? 24.451 48.392 2.882 1.00 30.06 154 GLY B CA 1
ATOM 2671 C C . GLY B 1 153 ? 23.626 47.193 2.457 1.00 35.06 154 GLY B C 1
ATOM 2672 O O . GLY B 1 153 ? 22.394 47.288 2.431 1.00 34.05 154 GLY B O 1
ATOM 2673 N N . ARG B 1 154 ? 24.284 46.077 2.126 1.00 31.10 155 ARG B N 1
ATOM 2674 C CA . ARG B 1 154 ? 23.574 44.875 1.661 1.00 39.26 155 ARG B CA 1
ATOM 2675 C C . ARG B 1 154 ? 23.789 43.628 2.523 1.00 41.40 155 ARG B C 1
ATOM 2676 O O . ARG B 1 154 ? 22.873 42.830 2.686 1.00 44.32 155 ARG B O 1
ATOM 2684 N N . TYR B 1 155 ? 25.000 43.432 3.039 1.00 34.36 156 TYR B N 1
ATOM 2685 C CA . TYR B 1 155 ? 25.331 42.166 3.701 1.00 27.38 156 TYR B CA 1
ATOM 2686 C C . TYR B 1 155 ? 25.565 42.340 5.178 1.00 28.79 156 TYR B C 1
ATOM 2687 O O . TYR B 1 155 ? 26.373 43.179 5.577 1.00 30.31 156 TYR B O 1
ATOM 2696 N N . HIS B 1 156 ? 24.862 41.545 5.986 1.00 20.43 157 HIS B N 1
ATOM 2697 C CA . HIS B 1 156 ? 25.076 41.510 7.425 1.00 24.42 157 HIS B CA 1
ATOM 2698 C C . HIS B 1 156 ? 25.935 40.296 7.767 1.00 26.60 157 HIS B C 1
ATOM 2699 O O . HIS B 1 156 ? 25.577 39.162 7.436 1.00 30.88 157 HIS B O 1
ATOM 2706 N N . ILE B 1 157 ? 27.079 40.540 8.396 1.00 20.51 158 ILE B N 1
ATOM 2707 C CA . ILE B 1 157 ? 27.983 39.452 8.751 1.00 25.73 158 ILE B CA 1
ATOM 2708 C C . ILE B 1 157 ? 27.371 38.613 9.883 1.00 26.02 158 ILE B C 1
ATOM 2709 O O . ILE B 1 157 ? 26.834 39.156 10.851 1.00 24.36 158 ILE B O 1
ATOM 2714 N N . ASN B 1 158 ? 27.470 37.291 9.771 1.00 23.89 159 ASN B N 1
ATOM 2715 C CA . ASN B 1 158 ? 27.024 36.408 10.851 1.00 16.67 159 ASN B CA 1
ATOM 2716 C C . ASN B 1 158 ? 28.160 36.066 11.818 1.00 28.45 159 ASN B C 1
ATOM 2717 O O . ASN B 1 158 ? 28.975 35.179 11.526 1.00 28.32 159 ASN B O 1
ATOM 2722 N N . ASN B 1 159 ? 28.207 36.739 12.969 1.00 27.65 160 ASN B N 1
ATOM 2723 C CA . ASN B 1 159 ? 29.331 36.578 13.889 1.00 25.23 160 ASN B CA 1
ATOM 2724 C C . ASN B 1 159 ? 29.411 35.127 14.341 1.00 35.03 160 ASN B C 1
ATOM 2725 O O . ASN B 1 159 ? 30.485 34.625 14.696 1.00 27.51 160 ASN B O 1
ATOM 2730 N N . ALA B 1 160 ? 28.260 34.461 14.338 1.00 30.44 161 ALA B N 1
ATOM 2731 C CA . ALA B 1 160 ? 28.151 33.137 14.935 1.00 25.65 161 ALA B CA 1
ATOM 2732 C C . ALA B 1 160 ? 28.472 32.011 13.942 1.00 30.04 161 ALA B C 1
ATOM 2733 O O . ALA B 1 160 ? 28.223 30.843 14.228 1.00 35.60 161 ALA B O 1
ATOM 2735 N N . ALA B 1 161 ? 29.005 32.369 12.774 1.00 27.40 162 ALA B N 1
ATOM 2736 C CA . ALA B 1 161 ? 29.352 31.402 11.750 1.00 30.01 162 ALA B CA 1
ATOM 2737 C C . ALA B 1 161 ? 30.855 31.238 11.603 1.00 31.42 162 ALA B C 1
ATOM 2738 O O . ALA B 1 161 ? 31.295 30.684 10.618 1.00 32.26 162 ALA B O 1
ATOM 2740 N N . PHE B 1 162 ? 31.647 31.714 12.556 1.00 26.67 163 PHE B N 1
ATOM 2741 C CA . PHE B 1 162 ? 33.102 31.635 12.390 1.00 27.92 163 PHE B CA 1
ATOM 2742 C C . PHE B 1 162 ? 33.712 30.707 13.421 1.00 31.90 163 PHE B C 1
ATOM 2743 O O . PHE B 1 162 ? 33.295 30.696 14.576 1.00 30.97 163 PHE B O 1
ATOM 2751 N N . GLY B 1 163 ? 34.675 29.907 12.985 1.00 31.30 164 GLY B N 1
ATOM 2752 C CA . GLY B 1 163 ? 35.386 29.012 13.880 1.00 35.53 164 GLY B CA 1
ATOM 2753 C C . GLY B 1 163 ? 36.873 29.315 13.879 1.00 26.49 164 GLY B C 1
ATOM 2754 O O . GLY B 1 163 ? 37.425 29.660 12.851 1.00 29.86 164 GLY B O 1
ATOM 2755 N N . ALA B 1 164 ? 37.504 29.213 15.038 1.00 30.06 165 ALA B N 1
ATOM 2756 C CA . ALA B 1 164 ? 38.952 29.373 15.155 1.00 30.72 165 ALA B CA 1
ATOM 2757 C C . ALA B 1 164 ? 39.396 28.907 16.528 1.00 26.70 165 ALA B C 1
ATOM 2758 O O . ALA B 1 164 ? 38.653 29.035 17.484 1.00 27.09 165 ALA B O 1
ATOM 2760 N N . PHE B 1 165 ? 40.617 28.399 16.628 1.00 26.26 166 PHE B N 1
ATOM 2761 C CA . PHE B 1 165 ? 41.223 28.108 17.915 1.00 24.71 166 PHE B CA 1
ATOM 2762 C C . PHE B 1 165 ? 42.076 29.273 18.405 1.00 27.33 166 PHE B C 1
ATOM 2763 O O . PHE B 1 165 ? 42.556 29.270 19.538 1.00 34.61 166 PHE B O 1
ATOM 2771 N N . SER B 1 166 ? 42.277 30.269 17.563 1.00 30.08 167 SER B N 1
ATOM 2772 C CA . SER B 1 166 ? 43.070 31.412 17.996 1.00 34.35 167 SER B CA 1
ATOM 2773 C C . SER B 1 166 ? 42.458 32.747 17.552 1.00 28.35 167 SER B C 1
ATOM 2774 O O . SER B 1 166 ? 41.666 32.818 16.605 1.00 24.31 167 SER B O 1
ATOM 2777 N N . VAL B 1 167 ? 42.853 33.799 18.250 1.00 32.93 168 VAL B N 1
ATOM 2778 C CA . VAL B 1 167 ? 42.466 35.148 17.894 1.00 28.69 168 VAL B CA 1
ATOM 2779 C C . VAL B 1 167 ? 42.883 35.435 16.470 1.00 31.34 168 VAL B C 1
ATOM 2780 O O . VAL B 1 167 ? 42.083 35.908 15.660 1.00 27.06 168 VAL B O 1
ATOM 2784 N N . GLU B 1 168 ? 44.134 35.111 16.147 1.00 32.35 169 GLU B N 1
ATOM 2785 C CA . GLU B 1 168 ? 44.687 35.418 14.825 1.00 31.95 169 GLU B CA 1
ATOM 2786 C C . GLU B 1 168 ? 43.915 34.753 13.673 1.00 26.39 169 GLU B C 1
ATOM 2787 O O . GLU B 1 168 ? 43.694 35.362 12.639 1.00 28.18 169 GLU B O 1
ATOM 2793 N N . ASN B 1 169 ? 43.523 33.493 13.831 1.00 26.36 170 ASN B N 1
ATOM 2794 C CA . ASN B 1 169 ? 42.736 32.852 12.780 1.00 27.50 170 ASN B CA 1
ATOM 2795 C C . ASN B 1 169 ? 41.304 33.402 12.727 1.00 23.03 170 ASN B C 1
ATOM 2796 O O . ASN B 1 169 ? 40.765 33.585 11.660 1.00 31.08 170 ASN B O 1
ATOM 2801 N N . PHE B 1 170 ? 40.708 33.656 13.887 1.00 27.10 171 PHE B N 1
ATOM 2802 C CA . PHE B 1 170 ? 39.368 34.231 13.925 1.00 28.93 171 PHE B CA 1
ATOM 2803 C C . PHE B 1 170 ? 39.355 35.579 13.214 1.00 25.10 171 PHE B C 1
ATOM 2804 O O . PHE B 1 170 ? 38.560 35.806 12.321 1.00 26.94 171 PHE B O 1
ATOM 2812 N N . ARG B 1 171 ? 40.265 36.461 13.617 1.00 26.03 172 ARG B N 1
ATOM 2813 C CA . ARG B 1 171 ? 40.413 37.781 13.005 1.00 26.66 172 ARG B CA 1
ATOM 2814 C C . ARG B 1 171 ? 40.577 37.670 11.497 1.00 33.07 172 ARG B C 1
ATOM 2815 O O . ARG B 1 171 ? 39.899 38.351 10.714 1.00 29.07 172 ARG B O 1
ATOM 2823 N N . SER B 1 172 ? 41.488 36.795 11.088 1.00 32.14 173 SER B N 1
ATOM 2824 C CA . SER B 1 172 ? 41.808 36.638 9.677 1.00 27.08 173 SER B CA 1
ATOM 2825 C C . SER B 1 172 ? 40.605 36.123 8.881 1.00 24.42 173 SER B C 1
ATOM 2826 O O . SER B 1 172 ? 40.376 36.532 7.750 1.00 30.44 173 SER B O 1
ATOM 2829 N N . ARG B 1 173 ? 39.849 35.211 9.467 1.00 26.59 174 ARG B N 1
ATOM 2830 C CA . ARG B 1 173 ? 38.685 34.660 8.779 1.00 22.39 174 ARG B CA 1
ATOM 2831 C C . ARG B 1 173 ? 37.521 35.662 8.689 1.00 19.42 174 ARG B C 1
ATOM 2832 O O . ARG B 1 173 ? 36.878 35.782 7.654 1.00 28.50 174 ARG B O 1
ATOM 2840 N N . TYR B 1 174 ? 37.265 36.388 9.766 1.00 27.55 175 TYR B N 1
ATOM 2841 C CA . TYR B 1 174 ? 36.232 37.434 9.748 1.00 31.28 175 TYR B CA 1
ATOM 2842 C C . TYR B 1 174 ? 36.562 38.479 8.681 1.00 28.09 175 TYR B C 1
ATOM 2843 O O . TYR B 1 174 ? 35.726 38.819 7.844 1.00 28.18 175 TYR B O 1
ATOM 2852 N N . ALA B 1 175 ? 37.801 38.959 8.681 1.00 27.21 176 ALA B N 1
ATOM 2853 C CA . ALA B 1 175 ? 38.205 40.008 7.743 1.00 30.51 176 ALA B CA 1
ATOM 2854 C C . ALA B 1 175 ? 38.232 39.508 6.292 1.00 28.39 176 ALA B C 1
ATOM 2855 O O . ALA B 1 175 ? 37.903 40.246 5.373 1.00 28.08 176 ALA B O 1
ATOM 2857 N N . ALA B 1 176 ? 38.594 38.241 6.095 1.00 25.71 177 ALA B N 1
ATOM 2858 C CA . ALA B 1 176 ? 38.569 37.648 4.769 1.00 20.65 177 ALA B CA 1
ATOM 2859 C C . ALA B 1 176 ? 37.160 37.696 4.164 1.00 24.26 177 ALA B C 1
ATOM 2860 O O . ALA B 1 176 ? 36.986 37.933 2.961 1.00 29.34 177 ALA B O 1
ATOM 2862 N N . VAL B 1 177 ? 36.152 37.452 4.993 1.00 25.63 178 VAL B N 1
ATOM 2863 C CA . VAL B 1 177 ? 34.791 37.492 4.492 1.00 25.56 178 VAL B CA 1
ATOM 2864 C C . VAL B 1 177 ? 34.351 38.917 4.199 1.00 21.35 178 VAL B C 1
ATOM 2865 O O . VAL B 1 177 ? 33.759 39.187 3.163 1.00 28.08 178 VAL B O 1
ATOM 2869 N N . VAL B 1 178 ? 34.693 39.848 5.075 1.00 23.88 179 VAL B N 1
ATOM 2870 C CA . VAL B 1 178 ? 34.406 41.258 4.759 1.00 20.57 179 VAL B CA 1
ATOM 2871 C C . VAL B 1 178 ? 35.097 41.712 3.469 1.00 25.75 179 VAL B C 1
ATOM 2872 O O . VAL B 1 178 ? 34.461 42.312 2.618 1.00 26.51 179 VAL B O 1
ATOM 2876 N N . ARG B 1 179 ? 36.389 41.404 3.325 1.00 29.59 180 ARG B N 1
ATOM 2877 C CA . ARG B 1 179 ? 37.144 41.701 2.103 1.00 27.71 180 ARG B CA 1
ATOM 2878 C C . ARG B 1 179 ? 36.428 41.163 0.868 1.00 26.94 180 ARG B C 1
ATOM 2879 O O . ARG B 1 179 ? 36.155 41.899 -0.073 1.00 27.30 180 ARG B O 1
ATOM 2887 N N . LYS B 1 180 ? 36.112 39.872 0.886 1.00 19.26 181 LYS B N 1
ATOM 2888 C CA . LYS B 1 180 ? 35.344 39.267 -0.189 1.00 22.26 181 LYS B CA 1
ATOM 2889 C C . LYS B 1 180 ? 34.082 40.076 -0.560 1.00 21.65 181 LYS B C 1
ATOM 2890 O O . LYS B 1 180 ? 33.795 40.297 -1.728 1.00 27.25 181 LYS B O 1
ATOM 2896 N N . LEU B 1 181 ? 33.332 40.514 0.438 1.00 27.66 182 LEU B N 1
ATOM 2897 C CA . LEU B 1 181 ? 32.067 41.215 0.203 1.00 26.75 182 LEU B CA 1
ATOM 2898 C C . LEU B 1 181 ? 32.292 42.634 -0.293 1.00 26.98 182 LEU B C 1
ATOM 2899 O O . LEU B 1 181 ? 31.407 43.251 -0.877 1.00 28.28 182 LEU B O 1
ATOM 2904 N N . LEU B 1 182 ? 33.479 43.161 -0.033 1.00 26.24 183 LEU B N 1
ATOM 2905 C CA . LEU B 1 182 ? 33.856 44.475 -0.553 1.00 28.88 183 LEU B CA 1
ATOM 2906 C C . LEU B 1 182 ? 34.407 44.418 -1.985 1.00 36.36 183 LEU B C 1
ATOM 2907 O O . LEU B 1 182 ? 34.601 45.462 -2.618 1.00 36.95 183 LEU B O 1
ATOM 2912 N N . ALA B 1 183 ? 34.678 43.211 -2.482 1.00 32.85 184 ALA B N 1
ATOM 2913 C CA . ALA B 1 183 ? 35.304 43.051 -3.807 1.00 38.23 184 ALA B CA 1
ATOM 2914 C C . ALA B 1 183 ? 34.502 43.737 -4.909 1.00 40.18 184 ALA B C 1
ATOM 2915 O O . ALA B 1 183 ? 33.274 43.762 -4.862 1.00 41.28 184 ALA B O 1
ATOM 2917 N N . GLY B 1 184 ? 35.202 44.283 -5.901 1.00 44.74 185 GLY B N 1
ATOM 2918 C CA . GLY B 1 184 ? 34.549 44.903 -7.042 1.00 55.29 185 GLY B CA 1
ATOM 2919 C C . GLY B 1 184 ? 35.312 46.077 -7.629 1.00 63.18 185 GLY B C 1
ATOM 2920 O O . GLY B 1 184 ? 35.628 47.043 -6.931 1.00 66.14 185 GLY B O 1
ATOM 2921 N N . GLU C 1 4 ? 52.007 64.145 64.647 1.00 53.27 5 GLU C N 1
ATOM 2922 C CA . GLU C 1 4 ? 50.904 63.877 65.563 1.00 55.77 5 GLU C CA 1
ATOM 2923 C C . GLU C 1 4 ? 49.663 64.749 65.335 1.00 57.83 5 GLU C C 1
ATOM 2924 O O . GLU C 1 4 ? 49.562 65.495 64.357 1.00 57.53 5 GLU C O 1
ATOM 2930 N N . TRP C 1 5 ? 48.733 64.656 66.279 1.00 55.86 6 TRP C N 1
ATOM 2931 C CA . TRP C 1 5 ? 47.389 65.185 66.107 1.00 61.45 6 TRP C CA 1
ATOM 2932 C C . TRP C 1 5 ? 46.745 65.455 67.457 1.00 60.07 6 TRP C C 1
ATOM 2933 O O . TRP C 1 5 ? 47.250 65.029 68.491 1.00 61.50 6 TRP C O 1
ATOM 2944 N N . GLU C 1 6 ? 45.618 66.152 67.439 1.00 58.75 7 GLU C N 1
ATOM 2945 C CA . GLU C 1 6 ? 44.874 66.454 68.654 1.00 59.26 7 GLU C CA 1
ATOM 2946 C C . GLU C 1 6 ? 43.420 66.059 68.435 1.00 65.22 7 GLU C C 1
ATOM 2947 O O . GLU C 1 6 ? 42.896 66.195 67.330 1.00 68.84 7 GLU C O 1
ATOM 2953 N N . SER C 1 7 ? 42.767 65.548 69.467 1.00 63.38 8 SER C N 1
ATOM 2954 C CA . SER C 1 7 ? 41.372 65.161 69.318 1.00 65.77 8 SER C CA 1
ATOM 2955 C C . SER C 1 7 ? 40.491 66.396 69.484 1.00 63.27 8 SER C C 1
ATOM 2956 O O . SER C 1 7 ? 40.696 67.191 70.397 1.00 61.90 8 SER C O 1
ATOM 2959 N N . ILE C 1 8 ? 39.521 66.573 68.596 1.00 61.50 9 ILE C N 1
ATOM 2960 C CA . ILE C 1 8 ? 38.701 67.779 68.658 1.00 64.93 9 ILE C CA 1
ATOM 2961 C C . ILE C 1 8 ? 37.404 67.554 69.420 1.00 65.52 9 ILE C C 1
ATOM 2962 O O . ILE C 1 8 ? 36.874 66.435 69.468 1.00 60.14 9 ILE C O 1
ATOM 2967 N N . THR C 1 9 ? 36.905 68.638 70.008 1.00 68.84 10 THR C N 1
ATOM 2968 C CA . THR C 1 9 ? 35.787 68.589 70.937 1.00 73.53 10 THR C CA 1
ATOM 2969 C C . THR C 1 9 ? 34.876 69.796 70.755 1.00 75.97 10 THR C C 1
ATOM 2970 O O . THR C 1 9 ? 35.328 70.938 70.847 1.00 76.05 10 THR C O 1
ATOM 2974 N N . PRO C 1 10 ? 33.583 69.550 70.500 1.00 78.41 11 PRO C N 1
ATOM 2975 C CA . PRO C 1 10 ? 32.990 68.219 70.352 1.00 77.81 11 PRO C CA 1
ATOM 2976 C C . PRO C 1 10 ? 33.221 67.694 68.955 1.00 76.66 11 PRO C C 1
ATOM 2977 O O . PRO C 1 10 ? 33.100 68.454 68.000 1.00 78.84 11 PRO C O 1
ATOM 2981 N N . PRO C 1 11 ? 33.532 66.403 68.829 1.00 77.39 12 PRO C N 1
ATOM 2982 C CA . PRO C 1 11 ? 33.701 65.799 67.506 1.00 78.24 12 PRO C CA 1
ATOM 2983 C C . PRO C 1 11 ? 32.559 66.179 66.559 1.00 72.94 12 PRO C C 1
ATOM 2984 O O . PRO C 1 11 ? 31.467 66.518 67.015 1.00 76.21 12 PRO C O 1
ATOM 2988 N N . VAL C 1 12 ? 32.823 66.135 65.257 1.00 63.77 13 VAL C N 1
ATOM 2989 C CA . VAL C 1 12 ? 31.831 66.504 64.256 1.00 56.89 13 VAL C CA 1
ATOM 2990 C C . VAL C 1 12 ? 31.182 65.255 63.669 1.00 57.98 13 VAL C C 1
ATOM 2991 O O . VAL C 1 12 ? 31.827 64.480 62.952 1.00 52.58 13 VAL C O 1
ATOM 2995 N N . VAL C 1 13 ? 29.905 65.052 63.982 1.00 55.05 14 VAL C N 1
ATOM 2996 C CA . VAL C 1 13 ? 29.237 63.827 63.572 1.00 54.34 14 VAL C CA 1
ATOM 2997 C C . VAL C 1 13 ? 28.858 63.884 62.111 1.00 53.58 14 VAL C C 1
ATOM 2998 O O . VAL C 1 13 ? 28.564 64.951 61.576 1.00 56.40 14 VAL C O 1
ATOM 3002 N N . ASP C 1 14 ? 28.885 62.723 61.471 1.00 53.64 15 ASP C N 1
ATOM 3003 C CA . ASP C 1 14 ? 28.478 62.603 60.082 1.00 61.91 15 ASP C CA 1
ATOM 3004 C C . ASP C 1 14 ? 29.426 63.370 59.169 1.00 61.85 15 ASP C C 1
ATOM 3005 O O . ASP C 1 14 ? 28.994 64.152 58.321 1.00 61.94 15 ASP C O 1
ATOM 3010 N N . ALA C 1 15 ? 30.720 63.129 59.342 1.00 59.02 16 ALA C N 1
ATOM 3011 C CA . ALA C 1 15 ? 31.733 63.886 58.621 1.00 55.99 16 ALA C CA 1
ATOM 3012 C C . ALA C 1 15 ? 32.505 63.010 57.646 1.00 48.95 16 ALA C C 1
ATOM 3013 O O . ALA C 1 15 ? 32.673 61.809 57.876 1.00 49.71 16 ALA C O 1
ATOM 3015 N N . PRO C 1 16 ? 32.992 63.616 56.556 1.00 41.93 17 PRO C N 1
ATOM 3016 C CA . PRO C 1 16 ? 33.782 62.877 55.578 1.00 37.14 17 PRO C CA 1
ATOM 3017 C C . PRO C 1 16 ? 35.027 62.313 56.242 1.00 38.85 17 PRO C C 1
ATOM 3018 O O . PRO C 1 16 ? 35.402 62.800 57.305 1.00 45.13 17 PRO C O 1
ATOM 3022 N N . ALA C 1 17 ? 35.641 61.300 55.631 1.00 38.88 18 ALA C N 1
ATOM 3023 C CA . ALA C 1 17 ? 36.801 60.625 56.213 1.00 42.73 18 ALA C CA 1
ATOM 3024 C C . ALA C 1 17 ? 37.966 61.584 56.451 1.00 50.16 18 ALA C C 1
ATOM 3025 O O . ALA C 1 17 ? 38.646 61.501 57.473 1.00 52.61 18 ALA C O 1
ATOM 3027 N N . VAL C 1 18 ? 38.194 62.486 55.502 1.00 48.33 19 VAL C N 1
ATOM 3028 C CA . VAL C 1 18 ? 39.214 63.519 55.656 1.00 41.96 19 VAL C CA 1
ATOM 3029 C C . VAL C 1 18 ? 38.696 64.843 55.123 1.00 36.29 19 VAL C C 1
ATOM 3030 O O . VAL C 1 18 ? 38.203 64.925 54.005 1.00 38.64 19 VAL C O 1
ATOM 3034 N N . VAL C 1 19 ? 38.783 65.871 55.946 1.00 36.82 20 VAL C N 1
ATOM 3035 C CA . VAL C 1 19 ? 38.339 67.204 55.577 1.00 40.90 20 VAL C CA 1
ATOM 3036 C C . VAL C 1 19 ? 39.519 68.196 55.618 1.00 46.07 20 VAL C C 1
ATOM 3037 O O . VAL C 1 19 ? 40.262 68.232 56.594 1.00 43.54 20 VAL C O 1
ATOM 3041 N N . GLU C 1 20 ? 39.703 68.988 54.563 1.00 42.61 21 GLU C N 1
ATOM 3042 C CA . GLU C 1 20 ? 40.761 69.993 54.575 1.00 34.51 21 GLU C CA 1
ATOM 3043 C C . GLU C 1 20 ? 40.273 71.412 54.356 1.00 31.06 21 GLU C C 1
ATOM 3044 O O . GLU C 1 20 ? 39.732 71.741 53.307 1.00 38.07 21 GLU C O 1
ATOM 3050 N N . PHE C 1 21 ? 40.484 72.259 55.350 1.00 29.09 22 PHE C N 1
ATOM 3051 C CA . PHE C 1 21 ? 40.220 73.681 55.181 1.00 34.19 22 PHE C CA 1
ATOM 3052 C C . PHE C 1 21 ? 41.455 74.319 54.549 1.00 35.33 22 PHE C C 1
ATOM 3053 O O . PHE C 1 21 ? 42.569 74.076 55.013 1.00 30.27 22 PHE C O 1
ATOM 3061 N N . PHE C 1 22 ? 41.258 75.102 53.485 1.00 33.07 23 PHE C N 1
ATOM 3062 C CA . PHE C 1 22 ? 42.370 75.722 52.750 1.00 32.79 23 PHE C CA 1
ATOM 3063 C C . PHE C 1 22 ? 41.987 77.118 52.288 1.00 36.14 23 PHE C C 1
ATOM 3064 O O . PHE C 1 22 ? 40.819 77.509 52.369 1.00 30.01 23 PHE C O 1
ATOM 3072 N N . SER C 1 23 ? 42.975 77.875 51.825 1.00 35.03 24 SER C N 1
ATOM 3073 C CA . SER C 1 23 ? 42.704 79.151 51.177 1.00 34.08 24 SER C CA 1
ATOM 3074 C C . SER C 1 23 ? 43.591 79.316 49.948 1.00 36.77 24 SER C C 1
ATOM 3075 O O . SER C 1 23 ? 44.731 78.847 49.929 1.00 41.96 24 SER C O 1
ATOM 3078 N N . PHE C 1 24 ? 43.058 79.973 48.922 1.00 35.05 25 PHE C N 1
ATOM 3079 C CA . PHE C 1 24 ? 43.829 80.277 47.716 1.00 34.37 25 PHE C CA 1
ATOM 3080 C C . PHE C 1 24 ? 44.871 81.395 47.923 1.00 31.73 25 PHE C C 1
ATOM 3081 O O . PHE C 1 24 ? 45.651 81.679 47.022 1.00 32.60 25 PHE C O 1
ATOM 3089 N N . TYR C 1 25 ? 44.855 82.021 49.100 1.00 28.38 26 TYR C N 1
ATOM 3090 C CA . TYR C 1 25 ? 45.843 83.032 49.490 1.00 34.15 26 TYR C CA 1
ATOM 3091 C C . TYR C 1 25 ? 46.898 82.445 50.443 1.00 30.82 26 TYR C C 1
ATOM 3092 O O . TYR C 1 25 ? 47.753 83.168 50.965 1.00 34.76 26 TYR C O 1
ATOM 3101 N N A CYS C 1 26 ? 46.812 81.141 50.676 0.46 24.27 27 CYS C N 1
ATOM 3102 N N B CYS C 1 26 ? 46.821 81.138 50.674 0.54 23.90 27 CYS C N 1
ATOM 3103 C CA A CYS C 1 26 ? 47.651 80.484 51.667 0.46 28.11 27 CYS C CA 1
ATOM 3104 C CA B CYS C 1 26 ? 47.638 80.480 51.689 0.54 28.47 27 CYS C CA 1
ATOM 3105 C C A CYS C 1 26 ? 48.762 79.697 50.994 0.46 30.45 27 CYS C C 1
ATOM 3106 C C B CYS C 1 26 ? 48.760 79.681 51.027 0.54 30.47 27 CYS C C 1
ATOM 3107 O O A CYS C 1 26 ? 48.504 78.692 50.344 0.46 31.15 27 CYS C O 1
ATOM 3108 O O B CYS C 1 26 ? 48.504 78.654 50.409 0.54 31.38 27 CYS C O 1
ATOM 3113 N N . PRO C 1 27 ? 50.012 80.165 51.139 1.00 33.08 28 PRO C N 1
ATOM 3114 C CA . PRO C 1 27 ? 51.163 79.474 50.535 1.00 32.48 28 PRO C CA 1
ATOM 3115 C C . PRO C 1 27 ? 51.283 77.985 50.885 1.00 27.05 28 PRO C C 1
ATOM 3116 O O . PRO C 1 27 ? 51.419 77.146 49.982 1.00 34.31 28 PRO C O 1
ATOM 3120 N N . PRO C 1 28 ? 51.231 77.642 52.175 1.00 34.45 29 PRO C N 1
ATOM 3121 C CA . PRO C 1 28 ? 51.351 76.219 52.517 1.00 30.79 29 PRO C CA 1
ATOM 3122 C C . PRO C 1 28 ? 50.176 75.390 51.967 1.00 35.88 29 PRO C C 1
ATOM 3123 O O . PRO C 1 28 ? 50.320 74.186 51.752 1.00 39.31 29 PRO C O 1
ATOM 3127 N N A CYS C 1 29 ? 49.033 76.037 51.752 0.35 36.55 30 CYS C N 1
ATOM 3128 N N B CYS C 1 29 ? 49.026 76.026 51.761 0.65 36.72 30 CYS C N 1
ATOM 3129 C CA A CYS C 1 29 ? 47.899 75.398 51.089 0.35 35.32 30 CYS C CA 1
ATOM 3130 C CA B CYS C 1 29 ? 47.917 75.357 51.087 0.65 36.13 30 CYS C CA 1
ATOM 3131 C C A CYS C 1 29 ? 48.285 75.090 49.652 0.35 36.98 30 CYS C C 1
ATOM 3132 C C B CYS C 1 29 ? 48.297 75.077 49.644 0.65 37.10 30 CYS C C 1
ATOM 3133 O O A CYS C 1 29 ? 48.066 73.983 49.154 0.35 37.18 30 CYS C O 1
ATOM 3134 O O B CYS C 1 29 ? 48.084 73.975 49.133 0.65 37.20 30 CYS C O 1
ATOM 3139 N N . TYR C 1 30 ? 48.864 76.086 48.988 1.00 38.70 31 TYR C N 1
ATOM 3140 C CA . TYR C 1 30 ? 49.373 75.916 47.636 1.00 33.34 31 TYR C CA 1
ATOM 3141 C C . TYR C 1 30 ? 50.313 74.704 47.570 1.00 33.17 31 TYR C C 1
ATOM 3142 O O . TYR C 1 30 ? 50.219 73.877 46.666 1.00 33.54 31 TYR C O 1
ATOM 3151 N N . ALA C 1 31 ? 51.215 74.599 48.535 1.00 36.40 32 ALA C N 1
ATOM 3152 C CA . ALA C 1 31 ? 52.178 73.506 48.534 1.00 38.92 32 ALA C CA 1
ATOM 3153 C C . ALA C 1 31 ? 51.499 72.147 48.719 1.00 34.92 32 ALA C C 1
ATOM 3154 O O . ALA C 1 31 ? 51.826 71.176 48.034 1.00 36.38 32 ALA C O 1
ATOM 3156 N N . PHE C 1 32 ? 50.559 72.069 49.648 1.00 35.92 33 PHE C N 1
ATOM 3157 C CA . PHE C 1 32 ? 49.867 70.805 49.905 1.00 36.95 33 PHE C CA 1
ATOM 3158 C C . PHE C 1 32 ? 49.140 70.322 48.667 1.00 41.24 33 PHE C C 1
ATOM 3159 O O . PHE C 1 32 ? 49.144 69.133 48.337 1.00 44.27 33 PHE C O 1
ATOM 3167 N N . SER C 1 33 ? 48.517 71.270 47.981 1.00 44.07 34 SER C N 1
ATOM 3168 C CA . SER C 1 33 ? 47.669 70.981 46.833 1.00 47.53 34 SER C CA 1
ATOM 3169 C C . SER C 1 33 ? 48.427 70.813 45.521 1.00 44.50 34 SER C C 1
ATOM 3170 O O . SER C 1 33 ? 48.109 69.930 44.723 1.00 40.59 34 SER C O 1
ATOM 3173 N N . GLN C 1 34 ? 49.422 71.668 45.298 1.00 42.84 35 GLN C N 1
ATOM 3174 C CA . GLN C 1 34 ? 49.969 71.850 43.962 1.00 42.64 35 GLN C CA 1
ATOM 3175 C C . GLN C 1 34 ? 51.418 71.391 43.760 1.00 43.83 35 GLN C C 1
ATOM 3176 O O . GLN C 1 34 ? 51.743 70.809 42.737 1.00 45.98 35 GLN C O 1
ATOM 3182 N N A THR C 1 35 ? 52.271 71.666 44.741 0.18 43.05 36 THR C N 1
ATOM 3183 N N B THR C 1 35 ? 52.295 71.660 44.716 0.82 44.68 36 THR C N 1
ATOM 3184 C CA A THR C 1 35 ? 53.713 71.491 44.579 0.18 40.88 36 THR C CA 1
ATOM 3185 C CA B THR C 1 35 ? 53.714 71.395 44.484 0.82 41.21 36 THR C CA 1
ATOM 3186 C C A THR C 1 35 ? 54.277 70.237 45.245 0.18 39.87 36 THR C C 1
ATOM 3187 C C B THR C 1 35 ? 54.281 70.199 45.234 0.82 38.89 36 THR C C 1
ATOM 3188 O O A THR C 1 35 ? 55.211 69.623 44.730 0.18 40.47 36 THR C O 1
ATOM 3189 O O B THR C 1 35 ? 55.242 69.594 44.776 0.82 41.60 36 THR C O 1
ATOM 3204 N N . GLY C 1 37 ? 52.271 67.430 46.567 1.00 44.28 38 GLY C N 1
ATOM 3205 C CA . GLY C 1 37 ? 51.504 66.200 46.446 1.00 44.93 38 GLY C CA 1
ATOM 3206 C C . GLY C 1 37 ? 50.995 65.638 47.768 1.00 44.82 38 GLY C C 1
ATOM 3207 O O . GLY C 1 37 ? 50.693 64.442 47.880 1.00 42.51 38 GLY C O 1
ATOM 3208 N N . VAL C 1 38 ? 50.875 66.505 48.769 1.00 39.24 39 VAL C N 1
ATOM 3209 C CA . VAL C 1 38 ? 50.382 66.090 50.075 1.00 39.97 39 VAL C CA 1
ATOM 3210 C C . VAL C 1 38 ? 48.913 65.629 50.024 1.00 51.07 39 VAL C C 1
ATOM 3211 O O . VAL C 1 38 ? 48.596 64.532 50.492 1.00 50.19 39 VAL C O 1
ATOM 3215 N N . ASP C 1 39 ? 48.028 66.449 49.450 1.00 47.40 40 ASP C N 1
ATOM 3216 C CA . ASP C 1 39 ? 46.628 66.053 49.265 1.00 45.42 40 ASP C CA 1
ATOM 3217 C C . ASP C 1 39 ? 46.498 64.774 48.427 1.00 46.83 40 ASP C C 1
ATOM 3218 O O . ASP C 1 39 ? 45.622 63.961 48.669 1.00 45.23 40 ASP C O 1
ATOM 3223 N N . GLN C 1 40 ? 47.361 64.601 47.433 1.00 50.16 41 GLN C N 1
ATOM 3224 C CA . GLN C 1 40 ? 47.307 63.393 46.611 1.00 50.43 41 GLN C CA 1
ATOM 3225 C C . GLN C 1 40 ? 47.742 62.163 47.406 1.00 49.46 41 GLN C C 1
ATOM 3226 O O . GLN C 1 40 ? 47.205 61.068 47.220 1.00 47.19 41 GLN C O 1
ATOM 3232 N N . ALA C 1 41 ? 48.711 62.345 48.297 1.00 46.17 42 ALA C N 1
ATOM 3233 C CA . ALA C 1 41 ? 49.191 61.236 49.109 1.00 45.19 42 ALA C CA 1
ATOM 3234 C C . ALA C 1 41 ? 48.102 60.827 50.087 1.00 47.30 42 ALA C C 1
ATOM 3235 O O . ALA C 1 41 ? 47.947 59.656 50.416 1.00 45.12 42 ALA C O 1
ATOM 3237 N N . ILE C 1 42 ? 47.340 61.807 50.553 1.00 46.01 43 ILE C N 1
ATOM 3238 C CA . ILE C 1 42 ? 46.237 61.523 51.451 1.00 47.96 43 ILE C CA 1
ATOM 3239 C C . ILE C 1 42 ? 45.165 60.732 50.714 1.00 50.47 43 ILE C C 1
ATOM 3240 O O . ILE C 1 42 ? 44.725 59.683 51.175 1.00 54.16 43 ILE C O 1
ATOM 3245 N N . ARG C 1 43 ? 44.771 61.223 49.548 1.00 51.13 44 ARG C N 1
ATOM 3246 C CA . ARG C 1 43 ? 43.784 60.529 48.738 1.00 52.08 44 ARG C CA 1
ATOM 3247 C C . ARG C 1 43 ? 44.197 59.079 48.462 1.00 56.42 44 ARG C C 1
ATOM 3248 O O . ARG C 1 43 ? 43.342 58.199 48.370 1.00 51.36 44 ARG C O 1
ATOM 3256 N N . HIS C 1 44 ? 45.502 58.830 48.341 1.00 58.09 45 HIS C N 1
ATOM 3257 C CA A HIS C 1 44 ? 45.963 57.478 48.045 0.45 57.19 45 HIS C CA 1
ATOM 3258 C CA B HIS C 1 44 ? 46.024 57.492 48.070 0.55 57.13 45 HIS C CA 1
ATOM 3259 C C . HIS C 1 44 ? 45.678 56.521 49.201 1.00 56.33 45 HIS C C 1
ATOM 3260 O O . HIS C 1 44 ? 45.431 55.339 48.977 1.00 58.15 45 HIS C O 1
ATOM 3273 N N . VAL C 1 45 ? 45.675 57.028 50.427 1.00 52.64 46 VAL C N 1
ATOM 3274 C CA . VAL C 1 45 ? 45.417 56.173 51.578 1.00 53.10 46 VAL C CA 1
ATOM 3275 C C . VAL C 1 45 ? 43.959 56.199 52.046 1.00 56.13 46 VAL C C 1
ATOM 3276 O O . VAL C 1 45 ? 43.644 55.742 53.142 1.00 54.94 46 VAL C O 1
ATOM 3280 N N . LEU C 1 46 ? 43.066 56.746 51.229 1.00 54.91 47 LEU C N 1
ATOM 3281 C CA . LEU C 1 46 ? 41.657 56.702 51.575 1.00 54.10 47 LEU C CA 1
ATOM 3282 C C . LEU C 1 46 ? 41.153 55.288 51.301 1.00 56.67 47 LEU C C 1
ATOM 3283 O O . LEU C 1 46 ? 41.483 54.701 50.278 1.00 60.70 47 LEU C O 1
ATOM 3288 N N . PRO C 1 47 ? 40.376 54.726 52.233 1.00 62.43 48 PRO C N 1
ATOM 3289 C CA . PRO C 1 47 ? 39.807 53.392 52.033 1.00 68.85 48 PRO C CA 1
ATOM 3290 C C . PRO C 1 47 ? 38.498 53.478 51.267 1.00 70.79 48 PRO C C 1
ATOM 3291 O O . PRO C 1 47 ? 37.862 54.527 51.279 1.00 69.87 48 PRO C O 1
ATOM 3295 N N . GLN C 1 48 ? 38.101 52.385 50.623 1.00 77.28 49 GLN C N 1
ATOM 3296 C CA . GLN C 1 48 ? 36.838 52.325 49.885 1.00 78.43 49 GLN C CA 1
ATOM 3297 C C . GLN C 1 48 ? 35.693 53.092 50.553 1.00 77.79 49 GLN C C 1
ATOM 3298 O O . GLN C 1 48 ? 35.481 52.994 51.763 1.00 79.16 49 GLN C O 1
ATOM 3304 N N . GLY C 1 49 ? 34.960 53.859 49.752 1.00 79.07 50 GLY C N 1
ATOM 3305 C CA . GLY C 1 49 ? 33.789 54.569 50.234 1.00 75.50 50 GLY C CA 1
ATOM 3306 C C . GLY C 1 49 ? 34.113 55.811 51.036 1.00 73.54 50 GLY C C 1
ATOM 3307 O O . GLY C 1 49 ? 33.231 56.619 51.326 1.00 74.66 50 GLY C O 1
ATOM 3308 N N . SER C 1 50 ? 35.380 55.966 51.402 1.00 71.01 51 SER C N 1
ATOM 3309 C CA . SER C 1 50 ? 35.800 57.141 52.150 1.00 68.42 51 SER C CA 1
ATOM 3310 C C . SER C 1 50 ? 36.225 58.217 51.172 1.00 60.16 51 SER C C 1
ATOM 3311 O O . SER C 1 50 ? 36.696 57.912 50.081 1.00 62.88 51 SER C O 1
ATOM 3314 N N . ARG C 1 51 ? 36.063 59.479 51.549 1.00 56.95 52 ARG C N 1
ATOM 3315 C CA . ARG C 1 51 ? 36.470 60.557 50.655 1.00 53.83 52 ARG C CA 1
ATOM 3316 C C . ARG C 1 51 ? 37.109 61.747 51.368 1.00 46.77 52 ARG C C 1
ATOM 3317 O O . ARG C 1 51 ? 36.876 61.986 52.550 1.00 46.07 52 ARG C O 1
ATOM 3333 N N . VAL C 1 53 ? 37.308 65.843 51.307 1.00 34.61 54 VAL C N 1
ATOM 3334 C CA . VAL C 1 53 ? 36.663 67.031 50.750 1.00 33.67 54 VAL C CA 1
ATOM 3335 C C . VAL C 1 53 ? 37.396 68.279 51.226 1.00 34.62 54 VAL C C 1
ATOM 3336 O O . VAL C 1 53 ? 37.935 68.291 52.324 1.00 34.45 54 VAL C O 1
ATOM 3340 N N . LYS C 1 54 ? 37.407 69.330 50.409 1.00 33.85 55 LYS C N 1
ATOM 3341 C CA . LYS C 1 54 ? 38.082 70.566 50.789 1.00 31.66 55 LYS C CA 1
ATOM 3342 C C . LYS C 1 54 ? 37.132 71.735 50.929 1.00 27.46 55 LYS C C 1
ATOM 3343 O O . LYS C 1 54 ? 36.278 71.959 50.078 1.00 32.03 55 LYS C O 1
ATOM 3349 N N . TYR C 1 55 ? 37.307 72.486 52.007 1.00 30.20 56 TYR C N 1
ATOM 3350 C CA . TYR C 1 55 ? 36.505 73.656 52.270 1.00 30.30 56 TYR C CA 1
ATOM 3351 C C . TYR C 1 55 ? 37.395 74.903 52.207 1.00 36.49 56 TYR C C 1
ATOM 3352 O O . TYR C 1 55 ? 38.488 74.932 52.773 1.00 32.24 56 TYR C O 1
ATOM 3361 N N . HIS C 1 56 ? 36.935 75.917 51.486 1.00 32.28 57 HIS C N 1
ATOM 3362 C CA . HIS C 1 56 ? 37.657 77.177 51.394 1.00 31.79 57 HIS C CA 1
ATOM 3363 C C . HIS C 1 56 ? 37.314 78.063 52.597 1.00 37.68 57 HIS C C 1
ATOM 3364 O O . HIS C 1 56 ? 36.213 77.971 53.151 1.00 38.39 57 HIS C O 1
ATOM 3371 N N . VAL C 1 57 ? 38.258 78.909 53.008 1.00 35.76 58 VAL C N 1
ATOM 3372 C CA . VAL C 1 57 ? 38.054 79.787 54.153 1.00 29.51 58 VAL C CA 1
ATOM 3373 C C . VAL C 1 57 ? 38.045 81.257 53.701 1.00 33.94 58 VAL C C 1
ATOM 3374 O O . VAL C 1 57 ? 38.884 81.668 52.913 1.00 36.56 58 VAL C O 1
ATOM 3378 N N . SER C 1 58 ? 37.085 82.035 54.197 1.00 28.67 59 SER C N 1
ATOM 3379 C CA . SER C 1 58 ? 36.802 83.364 53.664 1.00 34.69 59 SER C CA 1
ATOM 3380 C C . SER C 1 58 ? 37.602 84.521 54.269 1.00 42.74 59 SER C C 1
ATOM 3381 O O . SER C 1 58 ? 37.637 85.617 53.704 1.00 39.34 59 SER C O 1
ATOM 3384 N N . LEU C 1 59 ? 38.226 84.286 55.413 1.00 44.13 60 LEU C N 1
ATOM 3385 C CA . LEU C 1 59 ? 38.787 85.388 56.193 1.00 57.91 60 LEU C CA 1
ATOM 3386 C C . LEU C 1 59 ? 40.066 85.958 55.594 1.00 57.02 60 LEU C C 1
ATOM 3387 O O . LEU C 1 59 ? 40.395 87.125 55.807 1.00 59.94 60 LEU C O 1
ATOM 3392 N N . LEU C 1 60 ? 40.776 85.132 54.835 1.00 48.21 61 LEU C N 1
ATOM 3393 C CA . LEU C 1 60 ? 42.061 85.513 54.280 1.00 44.21 61 LEU C CA 1
ATOM 3394 C C . LEU C 1 60 ? 41.904 86.288 52.981 1.00 42.36 61 LEU C C 1
ATOM 3395 O O . LEU C 1 60 ? 41.114 85.924 52.122 1.00 35.24 61 LEU C O 1
ATOM 3400 N N . GLY C 1 61 ? 42.670 87.362 52.840 1.00 37.15 62 GLY C N 1
ATOM 3401 C CA . GLY C 1 61 ? 42.724 88.086 51.593 1.00 34.21 62 GLY C CA 1
ATOM 3402 C C . GLY C 1 61 ? 41.478 88.886 51.283 1.00 40.48 62 GLY C C 1
ATOM 3403 O O . GLY C 1 61 ? 40.412 88.667 51.857 1.00 45.13 62 GLY C O 1
ATOM 3404 N N . PRO C 1 62 ? 41.617 89.834 50.358 1.00 41.90 63 PRO C N 1
ATOM 3405 C CA . PRO C 1 62 ? 40.542 90.707 49.881 1.00 40.31 63 PRO C CA 1
ATOM 3406 C C . PRO C 1 62 ? 39.406 89.914 49.247 1.00 38.37 63 PRO C C 1
ATOM 3407 O O . PRO C 1 62 ? 38.238 90.232 49.470 1.00 32.11 63 PRO C O 1
ATOM 3411 N N . LEU C 1 63 ? 39.749 88.901 48.458 1.00 39.39 64 LEU C N 1
ATOM 3412 C CA . LEU C 1 63 ? 38.749 88.171 47.682 1.00 34.36 64 LEU C CA 1
ATOM 3413 C C . LEU C 1 63 ? 38.245 86.907 48.374 1.00 39.55 64 LEU C C 1
ATOM 3414 O O . LEU C 1 63 ? 37.681 86.018 47.723 1.00 42.26 64 LEU C O 1
ATOM 3419 N N . GLY C 1 64 ? 38.458 86.822 49.685 1.00 34.99 65 GLY C N 1
ATOM 3420 C CA . GLY C 1 64 ? 38.178 85.604 50.424 1.00 41.55 65 GLY C CA 1
ATOM 3421 C C . GLY C 1 64 ? 36.758 85.084 50.267 1.00 37.51 65 GLY C C 1
ATOM 3422 O O . GLY C 1 64 ? 36.545 83.892 50.087 1.00 39.33 65 GLY C O 1
ATOM 3423 N N . HIS C 1 65 ? 35.783 85.977 50.347 1.00 35.12 66 HIS C N 1
ATOM 3424 C CA . HIS C 1 65 ? 34.390 85.569 50.218 1.00 41.13 66 HIS C CA 1
ATOM 3425 C C . HIS C 1 65 ? 34.067 85.177 48.790 1.00 41.70 66 HIS C C 1
ATOM 3426 O O . HIS C 1 65 ? 33.412 84.164 48.553 1.00 39.19 66 HIS C O 1
ATOM 3433 N N . GLU C 1 66 ? 34.538 85.979 47.841 1.00 29.37 67 GLU C N 1
ATOM 3434 C CA . GLU C 1 66 ? 34.343 85.686 46.440 1.00 31.85 67 GLU C CA 1
ATOM 3435 C C . GLU C 1 66 ? 34.867 84.298 46.077 1.00 32.71 67 GLU C C 1
ATOM 3436 O O . GLU C 1 66 ? 34.226 83.549 45.315 1.00 29.98 67 GLU C O 1
ATOM 3442 N N . LEU C 1 67 ? 36.029 83.957 46.620 1.00 24.12 68 LEU C N 1
ATOM 3443 C CA . LEU C 1 67 ? 36.674 82.696 46.304 1.00 25.33 68 LEU C CA 1
ATOM 3444 C C . LEU C 1 67 ? 35.900 81.544 46.940 1.00 26.61 68 LEU C C 1
ATOM 3445 O O . LEU C 1 67 ? 35.776 80.480 46.367 1.00 27.40 68 LEU C O 1
ATOM 3450 N N . THR C 1 68 ? 35.398 81.763 48.140 1.00 31.38 69 THR C N 1
ATOM 3451 C CA . THR C 1 68 ? 34.680 80.710 48.829 1.00 31.59 69 THR C CA 1
ATOM 3452 C C . THR C 1 68 ? 33.416 80.359 48.045 1.00 31.61 69 THR C C 1
ATOM 3453 O O . THR C 1 68 ? 33.107 79.194 47.857 1.00 35.77 69 THR C O 1
ATOM 3457 N N . ARG C 1 69 ? 32.731 81.378 47.543 1.00 30.35 70 ARG C N 1
ATOM 3458 C CA . ARG C 1 69 ? 31.554 81.182 46.718 1.00 32.25 70 ARG C CA 1
ATOM 3459 C C . ARG C 1 69 ? 31.929 80.507 45.399 1.00 32.35 70 ARG C C 1
ATOM 3460 O O . ARG C 1 69 ? 31.253 79.578 44.953 1.00 30.11 70 ARG C O 1
ATOM 3468 N N . ALA C 1 70 ? 33.014 80.957 44.782 1.00 30.92 71 ALA C N 1
ATOM 3469 C CA . ALA C 1 70 ? 33.495 80.325 43.552 1.00 29.94 71 ALA C CA 1
ATOM 3470 C C . ALA C 1 70 ? 33.794 78.847 43.791 1.00 32.36 71 ALA C C 1
ATOM 3471 O O . ALA C 1 70 ? 33.398 77.996 42.994 1.00 31.16 71 ALA C O 1
ATOM 3473 N N . TRP C 1 71 ? 34.469 78.552 44.899 1.00 27.18 72 TRP C N 1
ATOM 3474 C CA . TRP C 1 71 ? 34.744 77.172 45.280 1.00 22.91 72 TRP C CA 1
ATOM 3475 C C . TRP C 1 71 ? 33.424 76.411 45.516 1.00 32.30 72 TRP C C 1
ATOM 3476 O O . TRP C 1 71 ? 33.307 75.258 45.145 1.00 27.38 72 TRP C O 1
ATOM 3487 N N . ALA C 1 72 ? 32.439 77.067 46.123 1.00 28.98 73 ALA C N 1
ATOM 3488 C CA . ALA C 1 72 ? 31.138 76.436 46.348 1.00 32.66 73 ALA C CA 1
ATOM 3489 C C . ALA C 1 72 ? 30.518 76.034 45.006 1.00 29.28 73 ALA C C 1
ATOM 3490 O O . ALA C 1 72 ? 29.983 74.931 44.855 1.00 24.86 73 ALA C O 1
ATOM 3492 N N . LEU C 1 73 ? 30.626 76.910 44.015 1.00 22.96 74 LEU C N 1
ATOM 3493 C CA . LEU C 1 73 ? 30.184 76.547 42.665 1.00 21.57 74 LEU C CA 1
ATOM 3494 C C . LEU C 1 73 ? 30.951 75.327 42.120 1.00 29.27 74 LEU C C 1
ATOM 3495 O O . LEU C 1 73 ? 30.353 74.397 41.565 1.00 24.07 74 LEU C O 1
ATOM 3500 N N . ALA C 1 74 ? 32.265 75.315 42.299 1.00 22.46 75 ALA C N 1
ATOM 3501 C CA . ALA C 1 74 ? 33.048 74.156 41.900 1.00 24.43 75 ALA C CA 1
ATOM 3502 C C . ALA C 1 74 ? 32.576 72.881 42.606 1.00 24.90 75 ALA C C 1
ATOM 3503 O O . ALA C 1 74 ? 32.419 71.858 41.974 1.00 29.34 75 ALA C O 1
ATOM 3513 N N . VAL C 1 76 ? 29.608 72.261 43.804 1.00 33.67 77 VAL C N 1
ATOM 3514 C CA . VAL C 1 76 ? 28.286 71.955 43.237 1.00 32.78 77 VAL C CA 1
ATOM 3515 C C . VAL C 1 76 ? 28.400 71.276 41.881 1.00 31.48 77 VAL C C 1
ATOM 3516 O O . VAL C 1 76 ? 27.674 70.329 41.591 1.00 28.51 77 VAL C O 1
ATOM 3528 N N . LYS C 1 78 ? 31.002 69.769 40.743 1.00 23.10 79 LYS C N 1
ATOM 3529 C CA . LYS C 1 78 ? 32.028 68.729 40.750 1.00 29.91 79 LYS C CA 1
ATOM 3530 C C . LYS C 1 78 ? 33.181 69.029 39.783 1.00 34.62 79 LYS C C 1
ATOM 3531 O O . LYS C 1 78 ? 33.662 68.147 39.073 1.00 29.18 79 LYS C O 1
ATOM 3537 N N . GLU C 1 79 ? 33.637 70.278 39.779 1.00 36.57 80 GLU C N 1
ATOM 3538 C CA . GLU C 1 79 ? 34.793 70.676 38.981 1.00 27.63 80 GLU C CA 1
ATOM 3539 C C . GLU C 1 79 ? 35.933 71.142 39.884 1.00 29.61 80 GLU C C 1
ATOM 3540 O O . GLU C 1 79 ? 36.674 72.082 39.544 1.00 30.08 80 GLU C O 1
ATOM 3546 N N . THR C 1 80 ? 36.069 70.499 41.036 1.00 30.61 81 THR C N 1
ATOM 3547 C CA . THR C 1 80 ? 37.006 70.977 42.048 1.00 31.24 81 THR C CA 1
ATOM 3548 C C . THR C 1 80 ? 38.469 70.864 41.604 1.00 37.00 81 THR C C 1
ATOM 3549 O O . THR C 1 80 ? 39.273 71.738 41.914 1.00 33.70 81 THR C O 1
ATOM 3553 N N . ASP C 1 81 ? 38.803 69.804 40.870 1.00 38.49 82 ASP C N 1
ATOM 3554 C CA . ASP C 1 81 ? 40.172 69.616 40.382 1.00 38.69 82 ASP C CA 1
ATOM 3555 C C . ASP C 1 81 ? 40.668 70.753 39.491 1.00 33.60 82 ASP C C 1
ATOM 3556 O O . ASP C 1 81 ? 41.701 71.376 39.770 1.00 37.37 82 ASP C O 1
ATOM 3561 N N A VAL C 1 82 ? 39.930 71.025 38.422 0.29 33.47 83 VAL C N 1
ATOM 3562 N N B VAL C 1 82 ? 39.931 71.017 38.419 0.71 33.25 83 VAL C N 1
ATOM 3563 C CA A VAL C 1 82 ? 40.318 72.071 37.487 0.29 34.15 83 VAL C CA 1
ATOM 3564 C CA B VAL C 1 82 ? 40.309 72.059 37.474 0.71 34.08 83 VAL C CA 1
ATOM 3565 C C A VAL C 1 82 ? 40.315 73.438 38.164 0.29 34.99 83 VAL C C 1
ATOM 3566 C C B VAL C 1 82 ? 40.314 73.428 38.164 0.71 35.52 83 VAL C C 1
ATOM 3567 O O A VAL C 1 82 ? 41.207 74.250 37.933 0.29 35.25 83 VAL C O 1
ATOM 3568 O O B VAL C 1 82 ? 41.227 74.222 37.957 0.71 35.24 83 VAL C O 1
ATOM 3575 N N . ILE C 1 83 ? 39.326 73.679 39.019 1.00 34.06 84 ILE C N 1
ATOM 3576 C CA . ILE C 1 83 ? 39.207 74.977 39.674 1.00 32.58 84 ILE C CA 1
ATOM 3577 C C . ILE C 1 83 ? 40.324 75.228 40.674 1.00 32.62 84 ILE C C 1
ATOM 3578 O O . ILE C 1 83 ? 40.826 76.343 40.798 1.00 30.14 84 ILE C O 1
ATOM 3583 N N . GLU C 1 84 ? 40.707 74.182 41.389 1.00 32.82 85 GLU C N 1
ATOM 3584 C CA . GLU C 1 84 ? 41.757 74.302 42.387 1.00 32.70 85 GLU C CA 1
ATOM 3585 C C . GLU C 1 84 ? 43.069 74.688 41.713 1.00 32.16 85 GLU C C 1
ATOM 3586 O O . GLU C 1 84 ? 43.779 75.584 42.169 1.00 31.82 85 GLU C O 1
ATOM 3592 N N . LYS C 1 85 ? 43.369 74.000 40.624 1.00 30.45 86 LYS C N 1
ATOM 3593 C CA . LYS C 1 85 ? 44.610 74.197 39.916 1.00 32.57 86 LYS C CA 1
ATOM 3594 C C . LYS C 1 85 ? 44.564 75.577 39.303 1.00 38.59 86 LYS C C 1
ATOM 3595 O O . LYS C 1 85 ? 45.561 76.296 39.289 1.00 38.97 86 LYS C O 1
ATOM 3601 N N . ALA C 1 86 ? 43.387 75.935 38.799 1.00 33.77 87 ALA C N 1
ATOM 3602 C CA . ALA C 1 86 ? 43.190 77.203 38.124 1.00 33.61 87 ALA C CA 1
ATOM 3603 C C . ALA C 1 86 ? 43.441 78.367 39.060 1.00 37.20 87 ALA C C 1
ATOM 3604 O O . ALA C 1 86 ? 44.192 79.290 38.726 1.00 38.14 87 ALA C O 1
ATOM 3606 N N . PHE C 1 87 ? 42.809 78.341 40.227 1.00 34.14 88 PHE C N 1
ATOM 3607 C CA . PHE C 1 87 ? 42.922 79.484 41.103 1.00 31.21 88 PHE C CA 1
ATOM 3608 C C . PHE C 1 87 ? 44.295 79.560 41.737 1.00 34.81 88 PHE C C 1
ATOM 3609 O O . PHE C 1 87 ? 44.794 80.649 41.983 1.00 28.52 88 PHE C O 1
ATOM 3617 N N . PHE C 1 88 ? 44.918 78.412 41.982 1.00 29.50 89 PHE C N 1
ATOM 3618 C CA . PHE C 1 88 ? 46.264 78.430 42.536 1.00 36.33 89 PHE C CA 1
ATOM 3619 C C . PHE C 1 88 ? 47.273 78.996 41.526 1.00 39.62 89 PHE C C 1
ATOM 3620 O O . PHE C 1 88 ? 48.170 79.766 41.877 1.00 34.99 89 PHE C O 1
ATOM 3628 N N . THR C 1 89 ? 47.103 78.630 40.267 1.00 41.57 90 THR C N 1
ATOM 3629 C CA . THR C 1 89 ? 47.943 79.162 39.214 1.00 37.48 90 THR C CA 1
ATOM 3630 C C . THR C 1 89 ? 47.726 80.666 39.064 1.00 40.21 90 THR C C 1
ATOM 3631 O O . THR C 1 89 ? 48.691 81.450 39.009 1.00 34.04 90 THR C O 1
ATOM 3635 N N . ALA C 1 90 ? 46.457 81.068 39.020 1.00 32.25 91 ALA C N 1
ATOM 3636 C CA . ALA C 1 90 ? 46.109 82.468 38.823 1.00 34.07 91 ALA C CA 1
ATOM 3637 C C . ALA C 1 90 ? 46.712 83.380 39.889 1.00 34.29 91 ALA C C 1
ATOM 3638 O O . ALA C 1 90 ? 47.171 84.470 39.578 1.00 36.75 91 ALA C O 1
ATOM 3640 N N . GLY C 1 91 ? 46.689 82.941 41.143 1.00 33.58 92 GLY C N 1
ATOM 3641 C CA . GLY C 1 91 ? 47.178 83.758 42.239 1.00 34.76 92 GLY C CA 1
ATOM 3642 C C . GLY C 1 91 ? 48.665 83.564 42.482 1.00 39.14 92 GLY C C 1
ATOM 3643 O O . GLY C 1 91 ? 49.481 84.374 42.042 1.00 38.76 92 GLY C O 1
ATOM 3652 N N . VAL C 1 93 ? 51.020 81.716 41.200 1.00 45.18 94 VAL C N 1
ATOM 3653 C CA . VAL C 1 93 ? 51.977 81.664 40.112 1.00 41.46 94 VAL C CA 1
ATOM 3654 C C . VAL C 1 93 ? 51.981 82.934 39.281 1.00 47.42 94 VAL C C 1
ATOM 3655 O O . VAL C 1 93 ? 53.040 83.493 39.011 1.00 56.97 94 VAL C O 1
ATOM 3659 N N . GLU C 1 94 ? 50.803 83.395 38.883 1.00 38.94 95 GLU C N 1
ATOM 3660 C CA . GLU C 1 94 ? 50.719 84.488 37.925 1.00 42.33 95 GLU C CA 1
ATOM 3661 C C . GLU C 1 94 ? 50.331 85.842 38.511 1.00 44.89 95 GLU C C 1
ATOM 3662 O O . GLU C 1 94 ? 50.331 86.841 37.802 1.00 54.20 95 GLU C O 1
ATOM 3668 N N . LYS C 1 95 ? 50.011 85.869 39.800 1.00 38.19 96 LYS C N 1
ATOM 3669 C CA . LYS C 1 95 ? 49.737 87.110 40.510 1.00 40.48 96 LYS C CA 1
ATOM 3670 C C . LYS C 1 95 ? 48.654 87.932 39.860 1.00 44.91 96 LYS C C 1
ATOM 3671 O O . LYS C 1 95 ? 48.705 89.162 39.892 1.00 41.26 96 LYS C O 1
ATOM 3677 N N . ARG C 1 96 ? 47.675 87.268 39.263 1.00 43.81 97 ARG C N 1
ATOM 3678 C CA . ARG C 1 96 ? 46.617 88.001 38.587 1.00 49.47 97 ARG C CA 1
ATOM 3679 C C . ARG C 1 96 ? 45.246 87.703 39.179 1.00 48.78 97 ARG C C 1
ATOM 3680 O O . ARG C 1 96 ? 44.274 87.487 38.455 1.00 54.05 97 ARG C O 1
ATOM 3688 N N . LEU C 1 97 ? 45.176 87.689 40.501 1.00 42.01 98 LEU C N 1
ATOM 3689 C CA . LEU C 1 97 ? 43.910 87.520 41.186 1.00 39.02 98 LEU C CA 1
ATOM 3690 C C . LEU C 1 97 ? 43.638 88.741 42.042 1.00 33.17 98 LEU C C 1
ATOM 3691 O O . LEU C 1 97 ? 43.913 88.734 43.234 1.00 41.59 98 LEU C O 1
ATOM 3696 N N . HIS C 1 98 ? 43.081 89.790 41.451 1.00 36.91 99 HIS C N 1
ATOM 3697 C CA . HIS C 1 98 ? 42.916 91.030 42.199 1.00 43.97 99 HIS C CA 1
ATOM 3698 C C . HIS C 1 98 ? 41.481 91.499 42.425 1.00 41.27 99 HIS C C 1
ATOM 3699 O O . HIS C 1 98 ? 41.172 92.055 43.473 1.00 49.00 99 HIS C O 1
ATOM 3706 N N . SER C 1 99 ? 40.606 91.300 41.452 1.00 38.22 100 SER C N 1
ATOM 3707 C CA . SER C 1 99 ? 39.249 91.825 41.571 1.00 42.16 100 SER C CA 1
ATOM 3708 C C . SER C 1 99 ? 38.190 90.731 41.568 1.00 41.86 100 SER C C 1
ATOM 3709 O O . SER C 1 99 ? 38.482 89.585 41.264 1.00 37.12 100 SER C O 1
ATOM 3712 N N . PRO C 1 100 ? 36.942 91.098 41.872 1.00 48.23 101 PRO C N 1
ATOM 3713 C CA . PRO C 1 100 ? 35.863 90.111 41.753 1.00 47.67 101 PRO C CA 1
ATOM 3714 C C . PRO C 1 100 ? 35.749 89.587 40.331 1.00 46.29 101 PRO C C 1
ATOM 3715 O O . PRO C 1 100 ? 35.481 88.405 40.169 1.00 44.96 101 PRO C O 1
ATOM 3719 N N . ASP C 1 101 ? 35.962 90.437 39.326 1.00 40.38 102 ASP C N 1
ATOM 3720 C CA . ASP C 1 101 ? 35.886 89.979 37.944 1.00 38.17 102 ASP C CA 1
ATOM 3721 C C . ASP C 1 101 ? 36.989 88.981 37.614 1.00 36.98 102 ASP C C 1
ATOM 3722 O O . ASP C 1 101 ? 36.784 88.107 36.778 1.00 41.36 102 ASP C O 1
ATOM 3727 N N . ASP C 1 102 ? 38.165 89.119 38.231 1.00 35.34 103 ASP C N 1
ATOM 3728 C CA . ASP C 1 102 ? 39.225 88.139 37.988 1.00 29.48 103 ASP C CA 1
ATOM 3729 C C . ASP C 1 102 ? 38.760 86.759 38.473 1.00 21.16 103 ASP C C 1
ATOM 3730 O O . ASP C 1 102 ? 39.132 85.746 37.898 1.00 27.24 103 ASP C O 1
ATOM 3735 N N . VAL C 1 103 ? 38.029 86.748 39.586 1.00 25.70 104 VAL C N 1
ATOM 3736 C CA . VAL C 1 103 ? 37.519 85.497 40.145 1.00 36.42 104 VAL C CA 1
ATOM 3737 C C . VAL C 1 103 ? 36.636 84.842 39.090 1.00 31.30 104 VAL C C 1
ATOM 3738 O O . VAL C 1 103 ? 36.931 83.751 38.645 1.00 26.58 104 VAL C O 1
ATOM 3742 N N . ARG C 1 104 ? 35.605 85.555 38.644 1.00 31.95 105 ARG C N 1
ATOM 3743 C CA . ARG C 1 104 ? 34.686 85.040 37.637 1.00 33.07 105 ARG C CA 1
ATOM 3744 C C . ARG C 1 104 ? 35.440 84.580 36.404 1.00 37.23 105 ARG C C 1
ATOM 3745 O O . ARG C 1 104 ? 35.188 83.500 35.862 1.00 31.45 105 ARG C O 1
ATOM 3753 N N . ARG C 1 105 ? 36.384 85.410 35.979 1.00 34.92 106 ARG C N 1
ATOM 3754 C CA . ARG C 1 105 ? 37.130 85.194 34.747 1.00 34.37 106 ARG C CA 1
ATOM 3755 C C . ARG C 1 105 ? 37.988 83.932 34.816 1.00 36.59 106 ARG C C 1
ATOM 3756 O O . ARG C 1 105 ? 38.003 83.126 33.879 1.00 32.46 106 ARG C O 1
ATOM 3764 N N . VAL C 1 106 ? 38.693 83.745 35.926 1.00 32.15 107 VAL C N 1
ATOM 3765 C CA . VAL C 1 106 ? 39.489 82.536 36.091 1.00 30.94 107 VAL C CA 1
ATOM 3766 C C . VAL C 1 106 ? 38.543 81.317 36.106 1.00 31.66 107 VAL C C 1
ATOM 3767 O O . VAL C 1 106 ? 38.807 80.304 35.469 1.00 33.41 107 VAL C O 1
ATOM 3771 N N . PHE C 1 107 ? 37.419 81.436 36.798 1.00 30.58 108 PHE C N 1
ATOM 3772 C CA . PHE C 1 107 ? 36.460 80.326 36.844 1.00 32.32 108 PHE C CA 1
ATOM 3773 C C . PHE C 1 107 ? 36.027 79.906 35.443 1.00 31.82 108 PHE C C 1
ATOM 3774 O O . PHE C 1 107 ? 36.064 78.717 35.091 1.00 29.13 108 PHE C O 1
ATOM 3790 N N . SER C 1 109 ? 37.411 80.592 32.488 1.00 37.12 110 SER C N 1
ATOM 3791 C CA . SER C 1 109 ? 38.513 80.113 31.664 1.00 42.98 110 SER C CA 1
ATOM 3792 C C . SER C 1 109 ? 38.881 78.660 31.960 1.00 48.61 110 SER C C 1
ATOM 3793 O O . SER C 1 109 ? 39.356 77.953 31.076 1.00 50.42 110 SER C O 1
ATOM 3796 N N . ALA C 1 110 ? 38.668 78.220 33.198 1.00 43.73 111 ALA C N 1
ATOM 3797 C CA . ALA C 1 110 ? 38.992 76.847 33.585 1.00 37.04 111 ALA C CA 1
ATOM 3798 C C . ALA C 1 110 ? 37.889 75.851 33.227 1.00 39.99 111 ALA C C 1
ATOM 3799 O O . ALA C 1 110 ? 38.170 74.704 32.880 1.00 37.81 111 ALA C O 1
ATOM 3801 N N . THR C 1 111 ? 36.636 76.281 33.332 1.00 39.94 112 THR C N 1
ATOM 3802 C CA . THR C 1 111 ? 35.521 75.358 33.183 1.00 35.98 112 THR C CA 1
ATOM 3803 C C . THR C 1 111 ? 34.795 75.569 31.869 1.00 35.04 112 THR C C 1
ATOM 3804 O O . THR C 1 111 ? 34.004 74.731 31.452 1.00 33.59 112 THR C O 1
ATOM 3808 N N . GLY C 1 112 ? 35.042 76.706 31.232 1.00 40.46 113 GLY C N 1
ATOM 3809 C CA . GLY C 1 112 ? 34.434 77.016 29.946 1.00 30.45 113 GLY C CA 1
ATOM 3810 C C . GLY C 1 112 ? 32.978 77.457 30.020 1.00 30.75 113 GLY C C 1
ATOM 3811 O O . GLY C 1 112 ? 32.374 77.765 28.999 1.00 35.46 113 GLY C O 1
ATOM 3812 N N . ILE C 1 113 ? 32.396 77.514 31.210 1.00 27.80 114 ILE C N 1
ATOM 3813 C CA . ILE C 1 113 ? 31.011 77.978 31.284 1.00 33.04 114 ILE C CA 1
ATOM 3814 C C . ILE C 1 113 ? 30.916 79.445 30.865 1.00 36.57 114 ILE C C 1
ATOM 3815 O O . ILE C 1 113 ? 31.884 80.207 30.948 1.00 36.65 114 ILE C O 1
ATOM 3820 N N . SER C 1 114 ? 29.739 79.830 30.407 1.00 31.69 115 SER C N 1
ATOM 3821 C CA . SER C 1 114 ? 29.548 81.172 29.911 1.00 38.92 115 SER C CA 1
ATOM 3822 C C . SER C 1 114 ? 29.360 82.174 31.050 1.00 37.33 115 SER C C 1
ATOM 3823 O O . SER C 1 114 ? 29.206 81.801 32.206 1.00 32.90 115 SER C O 1
ATOM 3826 N N . ARG C 1 115 ? 29.364 83.456 30.710 1.00 44.55 116 ARG C N 1
ATOM 3827 C CA . ARG C 1 115 ? 29.220 84.509 31.706 1.00 35.95 116 ARG C CA 1
ATOM 3828 C C . ARG C 1 115 ? 27.840 84.510 32.331 1.00 31.08 116 ARG C C 1
ATOM 3829 O O . ARG C 1 115 ? 27.689 84.680 33.543 1.00 32.40 116 ARG C O 1
ATOM 3837 N N . GLY C 1 116 ? 26.823 84.336 31.504 1.00 35.45 117 GLY C N 1
ATOM 3838 C CA . GLY C 1 116 ? 25.472 84.252 32.016 1.00 32.01 117 GLY C CA 1
ATOM 3839 C C . GLY C 1 116 ? 25.314 83.005 32.866 1.00 39.01 117 GLY C C 1
ATOM 3840 O O . GLY C 1 116 ? 24.565 83.009 33.834 1.00 40.80 117 GLY C O 1
ATOM 3841 N N . GLU C 1 117 ? 26.028 81.938 32.505 1.00 39.69 118 GLU C N 1
ATOM 3842 C CA . GLU C 1 117 ? 25.952 80.668 33.248 1.00 36.17 118 GLU C CA 1
ATOM 3843 C C . GLU C 1 117 ? 26.594 80.842 34.606 1.00 30.10 118 GLU C C 1
ATOM 3844 O O . GLU C 1 117 ? 26.044 80.454 35.617 1.00 29.27 118 GLU C O 1
ATOM 3850 N N . TYR C 1 118 ? 27.773 81.451 34.625 1.00 31.72 119 TYR C N 1
ATOM 3851 C CA . TYR C 1 118 ? 28.441 81.749 35.876 1.00 25.32 119 TYR C CA 1
ATOM 3852 C C . TYR C 1 118 ? 27.579 82.638 36.756 1.00 25.84 119 TYR C C 1
ATOM 3853 O O . TYR C 1 118 ? 27.394 82.356 37.944 1.00 29.33 119 TYR C O 1
ATOM 3862 N N . ASP C 1 119 ? 27.051 83.716 36.178 1.00 33.49 120 ASP C N 1
ATOM 3863 C CA . ASP C 1 119 ? 26.281 84.698 36.946 1.00 35.88 120 ASP C CA 1
ATOM 3864 C C . ASP C 1 119 ? 24.977 84.123 37.543 1.00 37.30 120 ASP C C 1
ATOM 3865 O O . ASP C 1 119 ? 24.612 84.463 38.666 1.00 33.13 120 ASP C O 1
ATOM 3870 N N . ARG C 1 120 ? 24.275 83.267 36.800 1.00 34.20 121 ARG C N 1
ATOM 3871 C CA . ARG C 1 120 ? 23.112 82.570 37.355 1.00 38.81 121 ARG C CA 1
ATOM 3872 C C . ARG C 1 120 ? 23.532 81.575 38.429 1.00 41.78 121 ARG C C 1
ATOM 3873 O O . ARG C 1 120 ? 22.972 81.542 39.522 1.00 45.00 121 ARG C O 1
ATOM 3881 N N . SER C 1 121 ? 24.522 80.755 38.103 1.00 35.58 122 SER C N 1
ATOM 3882 C CA . SER C 1 121 ? 24.932 79.654 38.973 1.00 30.53 122 SER C CA 1
ATOM 3883 C C . SER C 1 121 ? 25.560 80.126 40.276 1.00 30.14 122 SER C C 1
ATOM 3884 O O . SER C 1 121 ? 25.312 79.551 41.346 1.00 30.88 122 SER C O 1
ATOM 3887 N N . ILE C 1 122 ? 26.380 81.173 40.187 1.00 31.16 123 ILE C N 1
ATOM 3888 C CA . ILE C 1 122 ? 27.144 81.652 41.346 1.00 29.85 123 ILE C CA 1
ATOM 3889 C C . ILE C 1 122 ? 26.249 82.006 42.526 1.00 31.96 123 ILE C C 1
ATOM 3890 O O . ILE C 1 122 ? 26.677 81.945 43.678 1.00 34.79 123 ILE C O 1
ATOM 3895 N N . LYS C 1 123 ? 25.000 82.371 42.240 1.00 28.98 124 LYS C N 1
ATOM 3896 C CA . LYS C 1 123 ? 24.064 82.704 43.311 1.00 31.40 124 LYS C CA 1
ATOM 3897 C C . LYS C 1 123 ? 22.889 81.718 43.374 1.00 38.66 124 LYS C C 1
ATOM 3898 O O . LYS C 1 123 ? 21.811 82.058 43.860 1.00 33.63 124 LYS C O 1
ATOM 3904 N N . SER C 1 124 ? 23.093 80.497 42.894 1.00 36.48 125 SER C N 1
ATOM 3905 C CA . SER C 1 124 ? 22.031 79.502 42.962 1.00 34.73 125 SER C CA 1
ATOM 3906 C C . SER C 1 124 ? 21.887 78.946 44.377 1.00 34.33 125 SER C C 1
ATOM 3907 O O . SER C 1 124 ? 22.856 78.907 45.147 1.00 28.79 125 SER C O 1
ATOM 3910 N N . PRO C 1 125 ? 20.674 78.484 44.716 1.00 34.35 126 PRO C N 1
ATOM 3911 C CA . PRO C 1 125 ? 20.423 77.875 46.022 1.00 33.56 126 PRO C CA 1
ATOM 3912 C C . PRO C 1 125 ? 21.467 76.819 46.394 1.00 34.45 126 PRO C C 1
ATOM 3913 O O . PRO C 1 125 ? 21.939 76.821 47.525 1.00 31.29 126 PRO C O 1
ATOM 3917 N N . ALA C 1 126 ? 21.812 75.930 45.470 1.00 33.46 127 ALA C N 1
ATOM 3918 C CA . ALA C 1 126 ? 22.790 74.896 45.770 1.00 33.45 127 ALA C CA 1
ATOM 3919 C C . ALA C 1 126 ? 24.150 75.505 46.146 1.00 30.93 127 ALA C C 1
ATOM 3920 O O . ALA C 1 126 ? 24.810 75.051 47.077 1.00 28.87 127 ALA C O 1
ATOM 3922 N N . VAL C 1 127 ? 24.575 76.520 45.403 1.00 28.21 128 VAL C N 1
ATOM 3923 C CA . VAL C 1 127 ? 25.801 77.219 45.752 1.00 26.36 128 VAL C CA 1
ATOM 3924 C C . VAL C 1 127 ? 25.668 77.958 47.084 1.00 28.43 128 VAL C C 1
ATOM 3925 O O . VAL C 1 127 ? 26.583 77.929 47.900 1.00 27.04 128 VAL C O 1
ATOM 3929 N N . ASN C 1 128 ? 24.528 78.614 47.311 1.00 32.71 129 ASN C N 1
ATOM 3930 C CA . ASN C 1 128 ? 24.281 79.243 48.604 1.00 28.99 129 ASN C CA 1
ATOM 3931 C C . ASN C 1 128 ? 24.435 78.245 49.752 1.00 32.63 129 ASN C C 1
ATOM 3932 O O . ASN C 1 128 ? 25.036 78.565 50.783 1.00 30.19 129 ASN C O 1
ATOM 3937 N N . ASP C 1 129 ? 23.884 77.039 49.575 1.00 25.85 130 ASP C N 1
ATOM 3938 C CA . ASP C 1 129 ? 24.030 75.981 50.584 1.00 30.47 130 ASP C CA 1
ATOM 3939 C C . ASP C 1 129 ? 25.508 75.655 50.839 1.00 24.66 130 ASP C C 1
ATOM 3940 O O . ASP C 1 129 ? 25.906 75.476 51.977 1.00 28.68 130 ASP C O 1
ATOM 3953 N N . VAL C 1 131 ? 28.170 77.582 50.335 1.00 27.30 132 VAL C N 1
ATOM 3954 C CA . VAL C 1 131 ? 28.814 78.694 51.037 1.00 28.76 132 VAL C CA 1
ATOM 3955 C C . VAL C 1 131 ? 28.531 78.532 52.523 1.00 36.42 132 VAL C C 1
ATOM 3956 O O . VAL C 1 131 ? 29.459 78.530 53.352 1.00 33.26 132 VAL C O 1
ATOM 3960 N N . ALA C 1 132 ? 27.254 78.339 52.865 1.00 37.69 133 ALA C N 1
ATOM 3961 C CA . ALA C 1 132 ? 26.867 78.163 54.273 1.00 23.65 133 ALA C CA 1
ATOM 3962 C C . ALA C 1 132 ? 27.555 76.987 54.936 1.00 26.35 133 ALA C C 1
ATOM 3963 O O . ALA C 1 132 ? 27.979 77.077 56.076 1.00 37.83 133 ALA C O 1
ATOM 3965 N N . LEU C 1 133 ? 27.630 75.859 54.243 1.00 26.52 134 LEU C N 1
ATOM 3966 C CA . LEU C 1 133 ? 28.336 74.715 54.790 1.00 31.29 134 LEU C CA 1
ATOM 3967 C C . LEU C 1 133 ? 29.776 75.081 55.201 1.00 27.67 134 LEU C C 1
ATOM 3968 O O . LEU C 1 133 ? 30.215 74.789 56.305 1.00 36.93 134 LEU C O 1
ATOM 3973 N N . GLN C 1 134 ? 30.517 75.679 54.284 1.00 32.58 135 GLN C N 1
ATOM 3974 C CA . GLN C 1 134 ? 31.919 75.971 54.532 1.00 29.83 135 GLN C CA 1
ATOM 3975 C C . GLN C 1 134 ? 32.063 76.917 55.720 1.00 17.88 135 GLN C C 1
ATOM 3976 O O . GLN C 1 134 ? 32.898 76.701 56.572 1.00 28.76 135 GLN C O 1
ATOM 3982 N N . GLU C 1 135 ? 31.246 77.959 55.764 1.00 27.00 136 GLU C N 1
ATOM 3983 C CA . GLU C 1 135 ? 31.305 78.916 56.849 1.00 31.36 136 GLU C CA 1
ATOM 3984 C C . GLU C 1 135 ? 30.901 78.271 58.175 1.00 42.13 136 GLU C C 1
ATOM 3985 O O . GLU C 1 135 ? 31.449 78.603 59.226 1.00 40.68 136 GLU C O 1
ATOM 3991 N N . ARG C 1 136 ? 29.950 77.339 58.120 1.00 41.13 137 ARG C N 1
ATOM 3992 C CA . ARG C 1 136 ? 29.433 76.696 59.325 1.00 38.03 137 ARG C CA 1
ATOM 3993 C C . ARG C 1 136 ? 30.418 75.672 59.852 1.00 37.13 137 ARG C C 1
ATOM 3994 O O . ARG C 1 136 ? 30.625 75.549 61.062 1.00 41.80 137 ARG C O 1
ATOM 4002 N N . LEU C 1 137 ? 31.014 74.915 58.943 1.00 32.25 138 LEU C N 1
ATOM 4003 C CA . LEU C 1 137 ? 31.935 73.873 59.361 1.00 36.43 138 LEU C CA 1
ATOM 4004 C C . LEU C 1 137 ? 33.243 74.487 59.867 1.00 36.27 138 LEU C C 1
ATOM 4005 O O . LEU C 1 137 ? 33.942 73.875 60.661 1.00 34.98 138 LEU C O 1
ATOM 4010 N N . PHE C 1 138 ? 33.549 75.701 59.406 1.00 35.55 139 PHE C N 1
ATOM 4011 C CA . PHE C 1 138 ? 34.717 76.437 59.877 1.00 35.93 139 PHE C CA 1
ATOM 4012 C C . PHE C 1 138 ? 34.638 76.536 61.392 1.00 41.55 139 PHE C C 1
ATOM 4013 O O . PHE C 1 138 ? 35.613 76.274 62.112 1.00 46.13 139 PHE C O 1
ATOM 4021 N N . LYS C 1 139 ? 33.452 76.897 61.870 1.00 39.89 140 LYS C N 1
ATOM 4022 C CA . LYS C 1 139 ? 33.203 77.007 63.297 1.00 42.93 140 LYS C CA 1
ATOM 4023 C C . LYS C 1 139 ? 33.111 75.648 63.988 1.00 43.35 140 LYS C C 1
ATOM 4024 O O . LYS C 1 139 ? 33.782 75.425 64.986 1.00 43.50 140 LYS C O 1
ATOM 4030 N N . GLU C 1 140 ? 32.327 74.724 63.441 1.00 38.61 141 GLU C N 1
ATOM 4031 C CA . GLU C 1 140 ? 32.169 73.427 64.085 1.00 39.19 141 GLU C CA 1
ATOM 4032 C C . GLU C 1 140 ? 33.469 72.647 64.227 1.00 43.09 141 GLU C C 1
ATOM 4033 O O . GLU C 1 140 ? 33.638 71.892 65.184 1.00 44.12 141 GLU C O 1
ATOM 4039 N N . TYR C 1 141 ? 34.383 72.805 63.277 1.00 43.88 142 TYR C N 1
ATOM 4040 C CA . TYR C 1 141 ? 35.685 72.148 63.395 1.00 43.70 142 TYR C CA 1
ATOM 4041 C C . TYR C 1 141 ? 36.636 72.996 64.251 1.00 40.15 142 TYR C C 1
ATOM 4042 O O . TYR C 1 141 ? 37.747 72.575 64.562 1.00 46.72 142 TYR C O 1
ATOM 4051 N N . GLY C 1 142 ? 36.189 74.191 64.622 1.00 34.79 143 GLY C N 1
ATOM 4052 C CA . GLY C 1 142 ? 37.013 75.099 65.397 1.00 39.58 143 GLY C CA 1
ATOM 4053 C C . GLY C 1 142 ? 38.333 75.386 64.697 1.00 46.92 143 GLY C C 1
ATOM 4054 O O . GLY C 1 142 ? 39.412 75.239 65.280 1.00 51.04 143 GLY C O 1
ATOM 4055 N N . VAL C 1 143 ? 38.242 75.796 63.437 1.00 43.61 144 VAL C N 1
ATOM 4056 C CA . VAL C 1 143 ? 39.414 76.044 62.606 1.00 42.68 144 VAL C CA 1
ATOM 4057 C C . VAL C 1 143 ? 40.177 77.291 63.049 1.00 43.54 144 VAL C C 1
ATOM 4058 O O . VAL C 1 143 ? 39.584 78.340 63.300 1.00 38.53 144 VAL C O 1
ATOM 4062 N N . ARG C 1 144 ? 41.497 77.180 63.120 1.00 42.36 145 ARG C N 1
ATOM 4063 C CA . ARG C 1 144 ? 42.309 78.303 63.570 1.00 48.06 145 ARG C CA 1
ATOM 4064 C C . ARG C 1 144 ? 43.139 78.871 62.435 1.00 51.53 145 ARG C C 1
ATOM 4065 O O . ARG C 1 144 ? 43.262 80.086 62.305 1.00 58.55 145 ARG C O 1
ATOM 4073 N N . GLY C 1 145 ? 43.699 77.989 61.616 1.00 47.88 146 GLY C N 1
ATOM 4074 C CA . GLY C 1 145 ? 44.445 78.405 60.439 1.00 48.20 146 GLY C CA 1
ATOM 4075 C C . GLY C 1 145 ? 44.397 77.370 59.330 1.00 52.08 146 GLY C C 1
ATOM 4076 O O . GLY C 1 145 ? 43.823 76.290 59.498 1.00 60.03 146 GLY C O 1
ATOM 4077 N N . THR C 1 146 ? 45.007 77.705 58.199 1.00 47.29 147 THR C N 1
ATOM 4078 C CA . THR C 1 146 ? 45.031 76.842 57.024 1.00 41.61 147 THR C CA 1
ATOM 4079 C C . THR C 1 146 ? 46.480 76.509 56.650 1.00 44.12 147 THR C C 1
ATOM 4080 O O . THR C 1 146 ? 47.370 77.324 56.863 1.00 45.77 147 THR C O 1
ATOM 4084 N N . PRO C 1 147 ? 46.723 75.299 56.121 1.00 40.06 148 PRO C N 1
ATOM 4085 C CA . PRO C 1 147 ? 45.691 74.275 55.943 1.00 41.29 148 PRO C CA 1
ATOM 4086 C C . PRO C 1 147 ? 45.365 73.637 57.280 1.00 45.35 148 PRO C C 1
ATOM 4087 O O . PRO C 1 147 ? 46.157 73.707 58.214 1.00 47.12 148 PRO C O 1
ATOM 4091 N N . SER C 1 148 ? 44.200 73.011 57.365 1.00 40.54 149 SER C N 1
ATOM 4092 C CA . SER C 1 148 ? 43.762 72.385 58.593 1.00 33.64 149 SER C CA 1
ATOM 4093 C C . SER C 1 148 ? 43.042 71.111 58.195 1.00 35.98 149 SER C C 1
ATOM 4094 O O . SER C 1 148 ? 41.939 71.157 57.651 1.00 38.95 149 SER C O 1
ATOM 4097 N N . VAL C 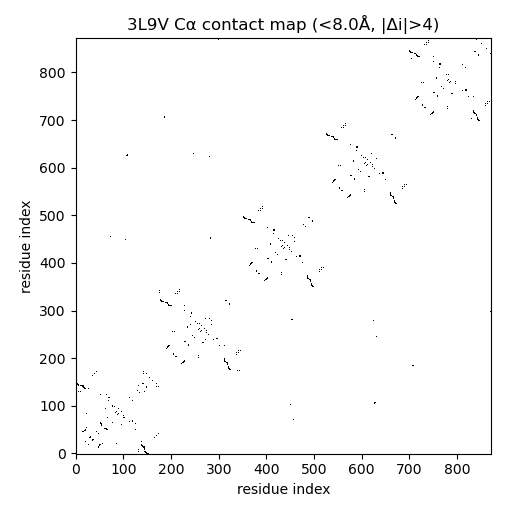1 149 ? 43.700 69.983 58.426 1.00 31.61 150 VAL C N 1
ATOM 4098 C CA . VAL C 1 149 ? 43.231 68.676 58.004 1.00 39.12 150 VAL C CA 1
ATOM 4099 C C . VAL C 1 149 ? 42.600 67.931 59.183 1.00 52.24 150 VAL C C 1
ATOM 4100 O O . VAL C 1 149 ? 43.247 67.723 60.206 1.00 57.93 150 VAL C O 1
ATOM 4104 N N . TYR C 1 150 ? 41.330 67.559 59.062 1.00 47.74 151 TYR C N 1
ATOM 4105 C CA . TYR C 1 150 ? 40.694 66.751 60.105 1.00 42.24 151 TYR C CA 1
ATOM 4106 C C . TYR C 1 150 ? 40.339 65.370 59.591 1.00 42.37 151 TYR C C 1
ATOM 4107 O O . TYR C 1 150 ? 40.128 65.181 58.395 1.00 48.63 151 TYR C O 1
ATOM 4116 N N . VAL C 1 151 ? 40.289 64.402 60.494 1.00 43.79 152 VAL C N 1
ATOM 4117 C CA . VAL C 1 151 ? 39.991 63.029 60.108 1.00 45.20 152 VAL C CA 1
ATOM 4118 C C . VAL C 1 151 ? 38.745 62.565 60.847 1.00 50.27 152 VAL C C 1
ATOM 4119 O O . VAL C 1 151 ? 38.674 62.676 62.067 1.00 49.82 152 VAL C O 1
ATOM 4123 N N . ARG C 1 152 ? 37.751 62.089 60.104 1.00 54.07 153 ARG C N 1
ATOM 4124 C CA . ARG C 1 152 ? 36.501 61.584 60.688 1.00 51.07 153 ARG C CA 1
ATOM 4125 C C . ARG C 1 152 ? 35.871 62.487 61.727 1.00 48.41 153 ARG C C 1
ATOM 4126 O O . ARG C 1 152 ? 35.278 61.997 62.692 1.00 48.68 153 ARG C O 1
ATOM 4134 N N . GLY C 1 153 ? 35.996 63.797 61.540 1.00 43.84 154 GLY C N 1
ATOM 4135 C CA . GLY C 1 153 ? 35.387 64.761 62.443 1.00 45.23 154 GLY C CA 1
ATOM 4136 C C . GLY C 1 153 ? 35.910 64.700 63.865 1.00 48.27 154 GLY C C 1
ATOM 4137 O O . GLY C 1 153 ? 35.410 65.400 64.743 1.00 45.51 154 GLY C O 1
ATOM 4138 N N . ARG C 1 154 ? 36.929 63.873 64.087 1.00 58.09 155 ARG C N 1
ATOM 4139 C CA . ARG C 1 154 ? 37.487 63.647 65.420 1.00 64.29 155 ARG C CA 1
ATOM 4140 C C . ARG C 1 154 ? 38.852 64.310 65.645 1.00 62.97 155 ARG C C 1
ATOM 4141 O O . ARG C 1 154 ? 39.055 65.018 66.635 1.00 60.89 155 ARG C O 1
ATOM 4149 N N . TYR C 1 155 ? 39.783 64.070 64.726 1.00 58.24 156 TYR C N 1
ATOM 4150 C CA . TYR C 1 155 ? 41.171 64.491 64.904 1.00 52.48 156 TYR C CA 1
ATOM 4151 C C . TYR C 1 155 ? 41.598 65.647 64.004 1.00 47.34 156 TYR C C 1
ATOM 4152 O O . TYR C 1 155 ? 41.278 65.669 62.827 1.00 44.36 156 TYR C O 1
ATOM 4161 N N . HIS C 1 156 ? 42.345 66.588 64.574 1.00 46.34 157 HIS C N 1
ATOM 4162 C CA . HIS C 1 156 ? 43.028 67.620 63.812 1.00 44.73 157 HIS C CA 1
ATOM 4163 C C . HIS C 1 156 ? 44.496 67.271 63.701 1.00 46.80 157 HIS C C 1
ATOM 4164 O O . HIS C 1 156 ? 45.117 66.897 64.691 1.00 54.99 157 HIS C O 1
ATOM 4171 N N . ILE C 1 157 ? 45.055 67.391 62.506 1.00 46.07 158 ILE C N 1
ATOM 4172 C CA . ILE C 1 157 ? 46.479 67.137 62.324 1.00 47.02 158 ILE C CA 1
ATOM 4173 C C . ILE C 1 157 ? 47.280 68.390 62.647 1.00 47.92 158 ILE C C 1
ATOM 4174 O O . ILE C 1 157 ? 46.884 69.500 62.292 1.00 43.55 158 ILE C O 1
ATOM 4179 N N . ASN C 1 158 ? 48.402 68.210 63.336 1.00 53.59 159 ASN C N 1
ATOM 4180 C CA . ASN C 1 158 ? 49.295 69.325 63.643 1.00 56.52 159 ASN C CA 1
ATOM 4181 C C . ASN C 1 158 ? 50.403 69.404 62.613 1.00 49.38 159 ASN C C 1
ATOM 4182 O O . ASN C 1 158 ? 51.422 68.710 62.730 1.00 46.00 159 ASN C O 1
ATOM 4187 N N . ASN C 1 159 ? 50.199 70.240 61.600 1.00 45.98 160 ASN C N 1
ATOM 4188 C CA . ASN C 1 159 ? 51.150 70.339 60.502 1.00 44.58 160 ASN C CA 1
ATOM 4189 C C . ASN C 1 159 ? 52.605 70.440 60.998 1.00 43.32 160 ASN C C 1
ATOM 4190 O O . ASN C 1 159 ? 53.508 69.848 60.414 1.00 41.40 160 ASN C O 1
ATOM 4195 N N . ALA C 1 160 ? 52.810 71.160 62.095 1.00 39.42 161 ALA C N 1
ATOM 4196 C CA . ALA C 1 160 ? 54.160 71.496 62.546 1.00 51.96 161 ALA C CA 1
ATOM 4197 C C . ALA C 1 160 ? 54.813 70.349 63.291 1.00 54.97 161 ALA C C 1
ATOM 4198 O O . ALA C 1 160 ? 55.963 70.442 63.702 1.00 62.01 161 ALA C O 1
ATOM 4200 N N . ALA C 1 161 ? 54.077 69.257 63.450 1.00 52.26 162 ALA C N 1
ATOM 4201 C CA . ALA C 1 161 ? 54.583 68.114 64.189 1.00 49.44 162 ALA C CA 1
ATOM 4202 C C . ALA C 1 161 ? 55.394 67.213 63.297 1.00 46.39 162 ALA C C 1
ATOM 4203 O O . ALA C 1 161 ? 55.909 66.193 63.747 1.00 52.24 162 ALA C O 1
ATOM 4205 N N . PHE C 1 162 ? 55.499 67.573 62.023 1.00 47.62 163 PHE C N 1
ATOM 4206 C CA . PHE C 1 162 ? 56.209 66.728 61.071 1.00 46.07 163 PHE C CA 1
ATOM 4207 C C . PHE C 1 162 ? 57.540 67.333 60.662 1.00 50.26 163 PHE C C 1
ATOM 4208 O O . PHE C 1 162 ? 57.638 68.051 59.669 1.00 53.15 163 PHE C O 1
ATOM 4216 N N . GLY C 1 163 ? 58.567 67.035 61.444 1.00 45.90 164 GLY C N 1
ATOM 4217 C CA . GLY C 1 163 ? 59.895 67.513 61.131 1.00 47.16 164 GLY C CA 1
ATOM 4218 C C . GLY C 1 163 ? 60.409 66.735 59.947 1.00 44.94 164 GLY C C 1
ATOM 4219 O O . GLY C 1 163 ? 60.422 65.508 59.965 1.00 50.34 164 GLY C O 1
ATOM 4220 N N . ALA C 1 164 ? 60.826 67.446 58.911 1.00 44.46 165 ALA C N 1
ATOM 4221 C CA . ALA C 1 164 ? 61.360 66.799 57.718 1.00 40.11 165 ALA C CA 1
ATOM 4222 C C . ALA C 1 164 ? 62.391 67.670 57.037 1.00 41.60 165 ALA C C 1
ATOM 4223 O O . ALA C 1 164 ? 62.238 68.898 56.981 1.00 41.94 165 ALA C O 1
ATOM 4225 N N . PHE C 1 165 ? 63.429 67.030 56.495 1.00 44.83 166 PHE C N 1
ATOM 4226 C CA . PHE C 1 165 ? 64.397 67.721 55.647 1.00 40.71 166 PHE C CA 1
ATOM 4227 C C . PHE C 1 165 ? 64.022 67.617 54.169 1.00 44.09 166 PHE C C 1
ATOM 4228 O O . PHE C 1 165 ? 64.659 68.242 53.314 1.00 38.10 166 PHE C O 1
ATOM 4236 N N . SER C 1 166 ? 62.987 66.832 53.866 1.00 39.54 167 SER C N 1
ATOM 4237 C CA . SER C 1 166 ? 62.554 66.678 52.482 1.00 42.83 167 SER C CA 1
ATOM 4238 C C . SER C 1 166 ? 61.038 66.614 52.329 1.00 41.48 167 SER C C 1
ATOM 4239 O O . SER C 1 166 ? 60.326 66.160 53.221 1.00 39.56 167 SER C O 1
ATOM 4242 N N . VAL C 1 167 ? 60.567 67.066 51.173 1.00 44.68 168 VAL C N 1
ATOM 4243 C CA . VAL C 1 167 ? 59.172 66.962 50.802 1.00 43.78 168 VAL C CA 1
ATOM 4244 C C . VAL C 1 167 ? 58.719 65.504 50.811 1.00 45.49 168 VAL C C 1
ATOM 4245 O O . VAL C 1 167 ? 57.653 65.192 51.327 1.00 43.02 168 VAL C O 1
ATOM 4249 N N . GLU C 1 168 ? 59.536 64.609 50.261 1.00 43.66 169 GLU C N 1
ATOM 4250 C CA . GLU C 1 168 ? 59.175 63.190 50.236 1.00 46.20 169 GLU C CA 1
ATOM 4251 C C . GLU C 1 168 ? 58.875 62.644 51.640 1.00 48.63 169 GLU C C 1
ATOM 4252 O O . GLU C 1 168 ? 57.851 61.994 51.862 1.00 48.34 169 GLU C O 1
ATOM 4258 N N . ASN C 1 169 ? 59.756 62.921 52.594 1.00 45.90 170 ASN C N 1
ATOM 4259 C CA . ASN C 1 169 ? 59.547 62.442 53.950 1.00 44.64 170 ASN C CA 1
ATOM 4260 C C . ASN C 1 169 ? 58.389 63.160 54.631 1.00 41.56 170 ASN C C 1
ATOM 4261 O O . ASN C 1 169 ? 57.587 62.534 55.308 1.00 38.87 170 ASN C O 1
ATOM 4266 N N . PHE C 1 170 ? 58.302 64.474 54.456 1.00 43.64 171 PHE C N 1
ATOM 4267 C CA . PHE C 1 170 ? 57.176 65.204 55.018 1.00 36.96 171 PHE C CA 1
ATOM 4268 C C . PHE C 1 170 ? 55.890 64.543 54.529 1.00 35.84 171 PHE C C 1
ATOM 4269 O O . PHE C 1 170 ? 55.084 64.073 55.316 1.00 41.44 171 PHE C O 1
ATOM 4277 N N . ARG C 1 171 ? 55.734 64.505 53.214 1.00 40.22 172 ARG C N 1
ATOM 4278 C CA . ARG C 1 171 ? 54.582 63.887 52.554 1.00 48.25 172 ARG C CA 1
ATOM 4279 C C . ARG C 1 171 ? 54.300 62.467 53.074 1.00 54.06 172 ARG C C 1
ATOM 4280 O O . ARG C 1 171 ? 53.161 62.143 53.421 1.00 53.44 172 ARG C O 1
ATOM 4288 N N . SER C 1 172 ? 55.343 61.640 53.132 1.00 57.81 173 SER C N 1
ATOM 4289 C CA . SER C 1 172 ? 55.244 60.263 53.623 1.00 59.11 173 SER C CA 1
ATOM 4290 C C . SER C 1 172 ? 54.705 60.180 55.037 1.00 55.45 173 SER C C 1
ATOM 4291 O O . SER C 1 172 ? 53.738 59.472 55.308 1.00 59.79 173 SER C O 1
ATOM 4294 N N . ARG C 1 173 ? 55.353 60.894 55.944 1.00 51.00 174 ARG C N 1
ATOM 4295 C CA . ARG C 1 173 ? 54.951 60.884 57.344 1.00 49.47 174 ARG C CA 1
ATOM 4296 C C . ARG C 1 173 ? 53.542 61.430 57.563 1.00 50.39 174 ARG C C 1
ATOM 4297 O O . ARG C 1 173 ? 52.847 61.004 58.487 1.00 51.30 174 ARG C O 1
ATOM 4305 N N . TYR C 1 174 ? 53.131 62.375 56.721 1.00 50.37 175 TYR C N 1
ATOM 4306 C CA . TYR C 1 174 ? 51.848 63.048 56.893 1.00 46.72 175 TYR C CA 1
ATOM 4307 C C . TYR C 1 174 ? 50.735 62.081 56.547 1.00 48.33 175 TYR C C 1
ATOM 4308 O O . TYR C 1 174 ? 49.788 61.919 57.305 1.00 50.46 175 TYR C O 1
ATOM 4317 N N . ALA C 1 175 ? 50.865 61.442 55.393 1.00 48.03 176 ALA C N 1
ATOM 4318 C CA . ALA C 1 175 ? 49.903 60.441 54.955 1.00 51.42 176 ALA C CA 1
ATOM 4319 C C . ALA C 1 175 ? 49.880 59.246 55.909 1.00 57.18 176 ALA C C 1
ATOM 4320 O O . ALA C 1 175 ? 48.821 58.667 56.176 1.00 57.08 176 ALA C O 1
ATOM 4322 N N . ALA C 1 176 ? 51.051 58.880 56.422 1.00 60.52 177 ALA C N 1
ATOM 4323 C CA . ALA C 1 176 ? 51.163 57.740 57.336 1.00 62.23 177 ALA C CA 1
ATOM 4324 C C . ALA C 1 176 ? 50.248 57.905 58.541 1.00 57.06 177 ALA C C 1
ATOM 4325 O O . ALA C 1 176 ? 49.540 56.980 58.929 1.00 57.15 177 ALA C O 1
ATOM 4327 N N . VAL C 1 177 ? 50.273 59.096 59.126 1.00 55.43 178 VAL C N 1
ATOM 4328 C CA . VAL C 1 177 ? 49.448 59.412 60.284 1.00 54.51 178 VAL C CA 1
ATOM 4329 C C . VAL C 1 177 ? 47.971 59.440 59.919 1.00 56.34 178 VAL C C 1
ATOM 4330 O O . VAL C 1 177 ? 47.114 59.057 60.711 1.00 52.93 178 VAL C O 1
ATOM 4334 N N . VAL C 1 178 ? 47.668 59.917 58.720 1.00 57.72 179 VAL C N 1
ATOM 4335 C CA . VAL C 1 178 ? 46.280 59.985 58.302 1.00 61.61 179 VAL C CA 1
ATOM 4336 C C . VAL C 1 178 ? 45.756 58.578 58.029 1.00 60.66 179 VAL C C 1
ATOM 4337 O O . VAL C 1 178 ? 44.629 58.252 58.389 1.00 57.46 179 VAL C O 1
ATOM 4341 N N . ARG C 1 179 ? 46.579 57.750 57.392 1.00 61.06 180 ARG C N 1
ATOM 4342 C CA . ARG C 1 179 ? 46.202 56.367 57.129 1.00 63.68 180 ARG C CA 1
ATOM 4343 C C . ARG C 1 179 ? 45.962 55.667 58.461 1.00 67.59 180 ARG C C 1
ATOM 4344 O O . ARG C 1 179 ? 45.105 54.786 58.579 1.00 72.26 180 ARG C O 1
ATOM 4352 N N . LYS C 1 180 ? 46.719 56.073 59.471 1.00 61.66 181 LYS C N 1
ATOM 4353 C CA . LYS C 1 180 ? 46.571 55.491 60.792 1.00 62.29 181 LYS C CA 1
ATOM 4354 C C . LYS C 1 180 ? 45.241 55.918 61.400 1.00 58.73 181 LYS C C 1
ATOM 4355 O O . LYS C 1 180 ? 44.471 55.084 61.866 1.00 56.07 181 LYS C O 1
ATOM 4361 N N . LEU C 1 181 ? 44.970 57.218 61.386 1.00 49.59 182 LEU C N 1
ATOM 4362 C CA . LEU C 1 181 ? 43.736 57.728 61.970 1.00 49.01 182 LEU C CA 1
ATOM 4363 C C . LEU C 1 181 ? 42.509 57.248 61.195 1.00 47.81 182 LEU C C 1
ATOM 4364 O O . LEU C 1 181 ? 41.405 57.228 61.724 1.00 47.11 182 LEU C O 1
ATOM 4369 N N . LEU C 1 182 ? 42.706 56.848 59.944 1.00 50.17 183 LEU C N 1
ATOM 4370 C CA . LEU C 1 182 ? 41.631 56.238 59.171 1.00 54.83 183 LEU C CA 1
ATOM 4371 C C . LEU C 1 182 ? 41.537 54.740 59.440 1.00 67.70 183 LEU C C 1
ATOM 4372 O O . LEU C 1 182 ? 40.635 54.075 58.939 1.00 73.35 183 LEU C O 1
ATOM 4377 N N . ALA C 1 183 ? 42.472 54.208 60.221 1.00 73.59 184 ALA C N 1
ATOM 4378 C CA . ALA C 1 183 ? 42.529 52.769 60.459 1.00 78.70 184 ALA C CA 1
ATOM 4379 C C . ALA C 1 183 ? 41.169 52.231 60.895 1.00 83.12 184 ALA C C 1
ATOM 4380 O O . ALA C 1 183 ? 40.463 52.874 61.672 1.00 83.50 184 ALA C O 1
ATOM 4382 N N . GLY C 1 184 ? 40.807 51.057 60.383 1.00 85.22 185 GLY C N 1
ATOM 4383 C CA . GLY C 1 184 ? 39.541 50.427 60.716 1.00 90.46 185 GLY C CA 1
ATOM 4384 C C . GLY C 1 184 ? 38.375 51.398 60.716 1.00 95.59 185 GLY C C 1
ATOM 4385 O O . GLY C 1 184 ? 37.296 51.093 60.209 1.00 99.11 185 GLY C O 1
ATOM 4386 N N . GLU D 1 4 ? 79.019 89.325 25.173 1.00 52.09 5 GLU D N 1
ATOM 4387 C CA . GLU D 1 4 ? 79.769 88.995 23.963 1.00 57.01 5 GLU D CA 1
ATOM 4388 C C . GLU D 1 4 ? 78.863 88.504 22.830 1.00 59.37 5 GLU D C 1
ATOM 4389 O O . GLU D 1 4 ? 77.764 87.986 23.058 1.00 58.94 5 GLU D O 1
ATOM 4395 N N . TRP D 1 5 ? 79.354 88.655 21.608 1.00 58.12 6 TRP D N 1
ATOM 4396 C CA . TRP D 1 5 ? 78.627 88.255 20.413 1.00 62.78 6 TRP D CA 1
ATOM 4397 C C . TRP D 1 5 ? 79.633 88.028 19.306 1.00 61.86 6 TRP D C 1
ATOM 4398 O O . TRP D 1 5 ? 80.679 88.674 19.268 1.00 62.55 6 TRP D O 1
ATOM 4409 N N . GLU D 1 6 ? 79.319 87.101 18.414 1.00 61.14 7 GLU D N 1
ATOM 4410 C CA . GLU D 1 6 ? 80.155 86.846 17.253 1.00 60.06 7 GLU D CA 1
ATOM 4411 C C . GLU D 1 6 ? 79.384 87.258 16.010 1.00 66.15 7 GLU D C 1
ATOM 4412 O O . GLU D 1 6 ? 78.149 87.197 15.989 1.00 66.37 7 GLU D O 1
ATOM 4418 N N . SER D 1 7 ? 80.104 87.696 14.982 1.00 65.62 8 SER D N 1
ATOM 4419 C CA . SER D 1 7 ? 79.470 88.058 13.718 1.00 69.33 8 SER D CA 1
ATOM 4420 C C . SER D 1 7 ? 79.200 86.808 12.889 1.00 62.77 8 SER D C 1
ATOM 4421 O O . SER D 1 7 ? 80.042 85.909 12.794 1.00 54.07 8 SER D O 1
ATOM 4424 N N . ILE D 1 8 ? 78.015 86.742 12.300 1.00 61.00 9 ILE D N 1
ATOM 4425 C CA . ILE D 1 8 ? 77.640 85.547 11.565 1.00 67.49 9 ILE D CA 1
ATOM 4426 C C . ILE D 1 8 ? 77.970 85.742 10.090 1.00 70.38 9 ILE D C 1
ATOM 4427 O O . ILE D 1 8 ? 77.804 86.837 9.549 1.00 68.70 9 ILE D O 1
ATOM 4432 N N . THR D 1 9 ? 78.476 84.691 9.453 1.00 73.04 10 THR D N 1
ATOM 4433 C CA . THR D 1 9 ? 78.886 84.791 8.059 1.00 78.35 10 THR D CA 1
ATOM 4434 C C . THR D 1 9 ? 78.590 83.510 7.283 1.00 79.93 10 THR D C 1
ATOM 4435 O O . THR D 1 9 ? 78.973 82.417 7.706 1.00 83.37 10 THR D O 1
ATOM 4439 N N . PRO D 1 10 ? 77.912 83.639 6.132 1.00 75.21 11 PRO D N 1
ATOM 4440 C CA . PRO D 1 10 ? 77.465 84.897 5.517 1.00 74.06 11 PRO D CA 1
ATOM 4441 C C . PRO D 1 10 ? 76.225 85.490 6.170 1.00 71.17 11 PRO D C 1
ATOM 4442 O O . PRO D 1 10 ? 75.270 84.768 6.436 1.00 71.68 11 PRO D O 1
ATOM 4446 N N . PRO D 1 11 ? 76.228 86.807 6.402 1.00 70.59 12 PRO D N 1
ATOM 4447 C CA . PRO D 1 11 ? 75.046 87.483 6.940 1.00 67.21 12 PRO D CA 1
ATOM 4448 C C . PRO D 1 11 ? 73.765 86.957 6.303 1.00 62.37 12 PRO D C 1
ATOM 4449 O O . PRO D 1 11 ? 73.801 86.506 5.162 1.00 59.98 12 PRO D O 1
ATOM 4453 N N . VAL D 1 12 ? 72.657 86.993 7.039 1.00 57.46 13 VAL D N 1
ATOM 4454 C CA . VAL D 1 12 ? 71.364 86.628 6.476 1.00 52.58 13 VAL D CA 1
ATOM 4455 C C . VAL D 1 12 ? 70.614 87.904 6.134 1.00 52.87 13 VAL D C 1
ATOM 4456 O O . VAL D 1 12 ? 70.297 88.706 7.016 1.00 48.38 13 VAL D O 1
ATOM 4460 N N . VAL D 1 13 ? 70.342 88.107 4.852 1.00 50.38 14 VAL D N 1
ATOM 4461 C CA . VAL D 1 13 ? 69.737 89.361 4.438 1.00 53.81 14 VAL D CA 1
ATOM 4462 C C . VAL D 1 13 ? 68.232 89.275 4.558 1.00 55.25 14 VAL D C 1
ATOM 4463 O O . VAL D 1 13 ? 67.643 88.216 4.350 1.00 56.04 14 VAL D O 1
ATOM 4467 N N . ASP D 1 14 ? 67.619 90.392 4.922 1.00 59.02 15 ASP D N 1
ATOM 4468 C CA . ASP D 1 14 ? 66.171 90.466 5.043 1.00 67.97 15 ASP D CA 1
ATOM 4469 C C . ASP D 1 14 ? 65.665 89.769 6.306 1.00 69.54 15 ASP D C 1
ATOM 4470 O O . ASP D 1 14 ? 64.538 89.267 6.344 1.00 68.35 15 ASP D O 1
ATOM 4475 N N . ALA D 1 15 ? 66.500 89.759 7.340 1.00 67.05 16 ALA D N 1
ATOM 4476 C CA . ALA D 1 15 ? 66.171 89.084 8.590 1.00 59.01 16 ALA D CA 1
ATOM 4477 C C . ALA D 1 15 ? 65.489 90.036 9.563 1.00 52.03 16 ALA D C 1
ATOM 4478 O O . ALA D 1 15 ? 65.661 91.253 9.469 1.00 53.37 16 ALA D O 1
ATOM 4480 N N . PRO D 1 16 ? 64.703 89.486 10.502 1.00 47.61 17 PRO D N 1
ATOM 4481 C CA . PRO D 1 16 ? 64.102 90.287 11.578 1.00 44.25 17 PRO D CA 1
ATOM 4482 C C . PRO D 1 16 ? 65.156 90.845 12.541 1.00 45.19 17 PRO D C 1
ATOM 4483 O O . PRO D 1 16 ? 66.272 90.325 12.585 1.00 51.01 17 PRO D O 1
ATOM 4487 N N . ALA D 1 17 ? 64.800 91.898 13.282 1.00 46.68 18 ALA D N 1
ATOM 4488 C CA . ALA D 1 17 ? 65.697 92.535 14.258 1.00 52.08 18 ALA D CA 1
ATOM 4489 C C . ALA D 1 17 ? 66.326 91.536 15.235 1.00 56.93 18 ALA D C 1
ATOM 4490 O O . ALA D 1 17 ? 67.507 91.643 15.583 1.00 58.70 18 ALA D O 1
ATOM 4492 N N . VAL D 1 18 ? 65.521 90.583 15.693 1.00 48.60 19 VAL D N 1
ATOM 4493 C CA . VAL D 1 18 ? 66.001 89.546 16.587 1.00 38.17 19 VAL D CA 1
ATOM 4494 C C . VAL D 1 18 ? 65.295 88.257 16.252 1.00 39.05 19 VAL D C 1
ATOM 4495 O O . VAL D 1 18 ? 64.064 88.209 16.123 1.00 38.12 19 VAL D O 1
ATOM 4499 N N . VAL D 1 19 ? 66.092 87.220 16.085 1.00 38.75 20 VAL D N 1
ATOM 4500 C CA . VAL D 1 19 ? 65.597 85.894 15.779 1.00 41.49 20 VAL D CA 1
ATOM 4501 C C . VAL D 1 19 ? 66.088 84.962 16.878 1.00 44.74 20 VAL D C 1
ATOM 4502 O O . VAL D 1 19 ? 67.239 85.046 17.296 1.00 39.02 20 VAL D O 1
ATOM 4506 N N . GLU D 1 20 ? 65.208 84.109 17.381 1.00 39.24 21 GLU D N 1
ATOM 4507 C CA . GLU D 1 20 ? 65.621 83.135 18.366 1.00 31.06 21 GLU D CA 1
ATOM 4508 C C . GLU D 1 20 ? 65.197 81.739 17.969 1.00 36.53 21 GLU D C 1
ATOM 4509 O O . GLU D 1 20 ? 64.010 81.458 17.766 1.00 35.53 21 GLU D O 1
ATOM 4515 N N . PHE D 1 21 ? 66.185 80.867 17.830 1.00 33.54 22 PHE D N 1
ATOM 4516 C CA . PHE D 1 21 ? 65.907 79.453 17.659 1.00 34.31 22 PHE D CA 1
ATOM 4517 C C . PHE D 1 21 ? 65.710 78.810 19.023 1.00 35.74 22 PHE D C 1
ATOM 4518 O O . PHE D 1 21 ? 66.417 79.143 19.978 1.00 33.57 22 PHE D O 1
ATOM 4526 N N . PHE D 1 22 ? 64.735 77.912 19.130 1.00 29.60 23 PHE D N 1
ATOM 4527 C CA . PHE D 1 22 ? 64.438 77.303 20.431 1.00 30.30 23 PHE D CA 1
ATOM 4528 C C . PHE D 1 22 ? 63.777 75.950 20.279 1.00 33.24 23 PHE D C 1
ATOM 4529 O O . PHE D 1 22 ? 63.417 75.539 19.173 1.00 31.48 23 PHE D O 1
ATOM 4537 N N . SER D 1 23 ? 63.629 75.257 21.406 1.00 33.57 24 SER D N 1
ATOM 4538 C CA . SER D 1 23 ? 62.971 73.964 21.437 1.00 33.36 24 SER D CA 1
ATOM 4539 C C . SER D 1 23 ? 62.186 73.822 22.729 1.00 35.66 24 SER D C 1
ATOM 4540 O O . SER D 1 23 ? 62.640 74.253 23.794 1.00 38.90 24 SER D O 1
ATOM 4543 N N . PHE D 1 24 ? 61.014 73.209 22.640 1.00 35.72 25 PHE D N 1
ATOM 4544 C CA . PHE D 1 24 ? 60.223 72.917 23.839 1.00 35.62 25 PHE D CA 1
ATOM 4545 C C . PHE D 1 24 ? 60.829 71.809 24.703 1.00 32.78 25 PHE D C 1
ATOM 4546 O O . PHE D 1 24 ? 60.395 71.611 25.831 1.00 35.47 25 PHE D O 1
ATOM 4554 N N . TYR D 1 25 ? 61.811 71.091 24.159 1.00 30.05 26 TYR D N 1
ATOM 4555 C CA . TYR D 1 25 ? 62.605 70.109 24.913 1.00 34.04 26 TYR D CA 1
ATOM 4556 C C . TYR D 1 25 ? 63.883 70.702 25.521 1.00 36.54 26 TYR D C 1
ATOM 4557 O O . TYR D 1 25 ? 64.699 69.978 26.083 1.00 36.14 26 TYR D O 1
ATOM 4566 N N A CYS D 1 26 ? 64.058 72.013 25.386 0.37 33.84 27 CYS D N 1
ATOM 4567 N N B CYS D 1 26 ? 64.056 72.013 25.404 0.63 34.20 27 CYS D N 1
ATOM 4568 C CA A CYS D 1 26 ? 65.284 72.675 25.831 0.37 31.46 27 CYS D CA 1
ATOM 4569 C CA B CYS D 1 26 ? 65.301 72.650 25.825 0.63 30.17 27 CYS D CA 1
ATOM 4570 C C A CYS D 1 26 ? 65.081 73.465 27.127 0.37 34.45 27 CYS D C 1
ATOM 4571 C C B CYS D 1 26 ? 65.128 73.479 27.106 0.63 33.75 27 CYS D C 1
ATOM 4572 O O A CYS D 1 26 ? 64.375 74.469 27.141 0.37 34.77 27 CYS D O 1
ATOM 4573 O O B CYS D 1 26 ? 64.488 74.523 27.093 0.63 35.12 27 CYS D O 1
ATOM 4578 N N . PRO D 1 27 ? 65.700 73.007 28.229 1.00 37.93 28 PRO D N 1
ATOM 4579 C CA . PRO D 1 27 ? 65.560 73.700 29.522 1.00 35.68 28 PRO D CA 1
ATOM 4580 C C . PRO D 1 27 ? 65.937 75.193 29.530 1.00 37.11 28 PRO D C 1
ATOM 4581 O O . PRO D 1 27 ? 65.130 76.016 29.980 1.00 38.14 28 PRO D O 1
ATOM 4585 N N . PRO D 1 28 ? 67.136 75.555 29.041 1.00 36.89 29 PRO D N 1
ATOM 4586 C CA . PRO D 1 28 ? 67.479 76.988 29.097 1.00 31.32 29 PRO D CA 1
ATOM 4587 C C . PRO D 1 28 ? 66.513 77.831 28.250 1.00 33.35 29 PRO D C 1
ATOM 4588 O O . PRO D 1 28 ? 66.330 79.022 28.516 1.00 34.34 29 PRO D O 1
ATOM 4592 N N A CYS D 1 29 ? 65.917 77.204 27.240 0.09 36.07 30 CYS D N 1
ATOM 4593 N N B CYS D 1 29 ? 65.926 77.219 27.226 0.91 36.79 30 CYS D N 1
ATOM 4594 C CA A CYS D 1 29 ? 64.902 77.848 26.416 0.09 35.61 30 CYS D CA 1
ATOM 4595 C CA B CYS D 1 29 ? 64.895 77.881 26.424 0.91 38.19 30 CYS D CA 1
ATOM 4596 C C A CYS D 1 29 ? 63.678 78.140 27.272 0.09 38.42 30 CYS D C 1
ATOM 4597 C C B CYS D 1 29 ? 63.669 78.150 27.287 0.91 39.15 30 CYS D C 1
ATOM 4598 O O A CYS D 1 29 ? 63.168 79.260 27.285 0.09 39.38 30 CYS D O 1
ATOM 4599 O O B CYS D 1 29 ? 63.159 79.271 27.332 0.91 40.23 30 CYS D O 1
ATOM 4604 N N . TYR D 1 30 ? 63.212 77.117 27.985 1.00 38.23 31 TYR D N 1
ATOM 4605 C CA . TYR D 1 30 ? 62.162 77.287 28.978 1.00 36.24 31 TYR D CA 1
ATOM 4606 C C . TYR D 1 30 ? 62.480 78.485 29.866 1.00 35.78 31 TYR D C 1
ATOM 4607 O O . TYR D 1 30 ? 61.635 79.351 30.103 1.00 31.69 31 TYR D O 1
ATOM 4616 N N . ALA D 1 31 ? 63.711 78.542 30.358 1.00 42.74 32 ALA D N 1
ATOM 4617 C CA . ALA D 1 31 ? 64.089 79.629 31.245 1.00 41.63 32 ALA D CA 1
ATOM 4618 C C . ALA D 1 31 ? 63.966 80.990 30.554 1.00 34.78 32 ALA D C 1
ATOM 4619 O O . ALA D 1 31 ? 63.339 81.899 31.083 1.00 36.86 32 ALA D O 1
ATOM 4621 N N . PHE D 1 32 ? 64.563 81.125 29.374 1.00 40.54 33 PHE D N 1
ATOM 4622 C CA . PHE D 1 32 ? 64.518 82.387 28.621 1.00 39.70 33 PHE D CA 1
ATOM 4623 C C . PHE D 1 32 ? 63.076 82.864 28.404 1.00 40.73 33 PHE D C 1
ATOM 4624 O O . PHE D 1 32 ? 62.766 84.052 28.499 1.00 39.17 33 PHE D O 1
ATOM 4632 N N . SER D 1 33 ? 62.197 81.911 28.117 1.00 39.46 34 SER D N 1
ATOM 4633 C CA . SER D 1 33 ? 60.835 82.211 27.707 1.00 45.79 34 SER D CA 1
ATOM 4634 C C . SER D 1 33 ? 59.856 82.388 28.858 1.00 45.65 34 SER D C 1
ATOM 4635 O O . SER D 1 33 ? 59.074 83.338 28.864 1.00 43.32 34 SER D O 1
ATOM 4638 N N . GLN D 1 34 ? 59.901 81.465 29.822 1.00 47.28 35 GLN D N 1
ATOM 4639 C CA . GLN D 1 34 ? 58.839 81.318 30.818 1.00 44.89 35 GLN D CA 1
ATOM 4640 C C . GLN D 1 34 ? 59.183 81.808 32.236 1.00 47.04 35 GLN D C 1
ATOM 4641 O O . GLN D 1 34 ? 58.313 82.300 32.947 1.00 47.68 35 GLN D O 1
ATOM 4647 N N . THR D 1 35 ? 60.434 81.655 32.655 1.00 49.70 36 THR D N 1
ATOM 4648 C CA . THR D 1 35 ? 60.783 81.917 34.052 1.00 45.42 36 THR D CA 1
ATOM 4649 C C . THR D 1 35 ? 61.750 83.076 34.312 1.00 40.97 36 THR D C 1
ATOM 4650 O O . THR D 1 35 ? 61.747 83.623 35.402 1.00 46.48 36 THR D O 1
ATOM 4662 N N . GLY D 1 37 ? 62.269 85.889 32.059 1.00 45.20 38 GLY D N 1
ATOM 4663 C CA . GLY D 1 37 ? 61.898 87.113 31.372 1.00 47.89 38 GLY D CA 1
ATOM 4664 C C . GLY D 1 37 ? 62.938 87.648 30.403 1.00 45.79 38 GLY D C 1
ATOM 4665 O O . GLY D 1 37 ? 62.955 88.850 30.111 1.00 44.69 38 GLY D O 1
ATOM 4666 N N . VAL D 1 38 ? 63.794 86.760 29.894 1.00 39.50 39 VAL D N 1
ATOM 4667 C CA . VAL D 1 38 ? 64.808 87.148 28.918 1.00 37.36 39 VAL D CA 1
ATOM 4668 C C . VAL D 1 38 ? 64.198 87.559 27.561 1.00 42.29 39 VAL D C 1
ATOM 4669 O O . VAL D 1 38 ? 64.567 88.598 27.012 1.00 42.22 39 VAL D O 1
ATOM 4673 N N . ASP D 1 39 ? 63.268 86.758 27.032 1.00 40.97 40 ASP D N 1
ATOM 4674 C CA . ASP D 1 39 ? 62.574 87.111 25.786 1.00 42.28 40 ASP D CA 1
ATOM 4675 C C . ASP D 1 39 ? 61.778 88.405 25.928 1.00 41.72 40 ASP D C 1
ATOM 4676 O O . ASP D 1 39 ? 61.724 89.205 25.006 1.00 49.64 40 ASP D O 1
ATOM 4681 N N . GLN D 1 40 ? 61.154 88.602 27.082 1.00 41.49 41 GLN D N 1
ATOM 4682 C CA . GLN D 1 40 ? 60.410 89.826 27.324 1.00 45.91 41 GLN D CA 1
ATOM 4683 C C . GLN D 1 40 ? 61.345 91.026 27.437 1.00 49.87 41 GLN D C 1
ATOM 4684 O O . GLN D 1 40 ? 61.005 92.134 27.014 1.00 44.12 41 GLN D O 1
ATOM 4690 N N . ALA D 1 41 ? 62.523 90.809 28.010 1.00 48.91 42 ALA D N 1
ATOM 4691 C CA . ALA D 1 41 ? 63.473 91.904 28.172 1.00 45.44 42 ALA D CA 1
ATOM 4692 C C . ALA D 1 41 ? 64.055 92.284 26.822 1.00 43.00 42 ALA D C 1
ATOM 4693 O O . ALA D 1 41 ? 64.296 93.451 26.552 1.00 45.05 42 ALA D O 1
ATOM 4695 N N . ILE D 1 42 ? 64.266 91.292 25.967 1.00 43.99 43 ILE D N 1
ATOM 4696 C CA . ILE D 1 42 ? 64.725 91.551 24.607 1.00 39.60 43 ILE D CA 1
ATOM 4697 C C . ILE D 1 42 ? 63.674 92.334 23.823 1.00 46.03 43 ILE D C 1
ATOM 4698 O O . ILE D 1 42 ? 63.998 93.281 23.113 1.00 54.30 43 ILE D O 1
ATOM 4703 N N . ARG D 1 43 ? 62.413 91.945 23.968 1.00 44.16 44 ARG D N 1
ATOM 4704 C CA . ARG D 1 43 ? 61.326 92.617 23.272 1.00 47.40 44 ARG D CA 1
ATOM 4705 C C . ARG D 1 43 ? 61.165 94.065 23.737 1.00 50.75 44 ARG D C 1
ATOM 4706 O O . ARG D 1 43 ? 60.705 94.914 22.974 1.00 50.31 44 ARG D O 1
ATOM 4714 N N . HIS D 1 44 ? 61.534 94.346 24.984 1.00 55.80 45 HIS D N 1
ATOM 4715 C CA . HIS D 1 44 ? 61.409 95.704 25.513 1.00 63.22 45 HIS D CA 1
ATOM 4716 C C . HIS D 1 44 ? 62.418 96.685 24.907 1.00 58.56 45 HIS D C 1
ATOM 4717 O O . HIS D 1 44 ? 62.158 97.885 24.867 1.00 57.72 45 HIS D O 1
ATOM 4724 N N . VAL D 1 45 ? 63.554 96.181 24.431 1.00 55.23 46 VAL D N 1
ATOM 4725 C CA . VAL D 1 45 ? 64.554 97.043 23.800 1.00 57.53 46 VAL D CA 1
ATOM 4726 C C . VAL D 1 45 ? 64.423 97.098 22.276 1.00 61.72 46 VAL D C 1
ATOM 4727 O O . VAL D 1 45 ? 65.324 97.577 21.590 1.00 62.04 46 VAL D O 1
ATOM 4731 N N . LEU D 1 46 ? 63.311 96.607 21.742 1.00 64.35 47 LEU D N 1
ATOM 4732 C CA . LEU D 1 46 ? 63.109 96.652 20.299 1.00 64.90 47 LEU D CA 1
ATOM 4733 C C . LEU D 1 46 ? 62.728 98.062 19.851 1.00 68.88 47 LEU D C 1
ATOM 4734 O O . LEU D 1 46 ? 61.839 98.681 20.439 1.00 68.80 47 LEU D O 1
ATOM 4739 N N . PRO D 1 47 ? 63.418 98.574 18.814 1.00 71.27 48 PRO D N 1
ATOM 4740 C CA . PRO D 1 47 ? 63.113 99.854 18.166 1.00 70.69 48 PRO D CA 1
ATOM 4741 C C . PRO D 1 47 ? 61.763 99.782 17.478 1.00 72.41 48 PRO D C 1
ATOM 4742 O O . PRO D 1 47 ? 61.282 98.683 17.209 1.00 71.92 48 PRO D O 1
ATOM 4746 N N . GLN D 1 48 ? 61.166 100.930 17.182 1.00 76.09 49 GLN D N 1
ATOM 4747 C CA . GLN D 1 48 ? 59.934 100.947 16.407 1.00 76.79 49 GLN D CA 1
ATOM 4748 C C . GLN D 1 48 ? 60.135 100.225 15.078 1.00 75.05 49 GLN D C 1
ATOM 4749 O O . GLN D 1 48 ? 61.148 100.419 14.398 1.00 73.21 49 GLN D O 1
ATOM 4755 N N . GLY D 1 49 ? 59.175 99.376 14.721 1.00 75.26 50 GLY D N 1
ATOM 4756 C CA . GLY D 1 49 ? 59.236 98.631 13.475 1.00 72.22 50 GLY D CA 1
ATOM 4757 C C . GLY D 1 49 ? 60.117 97.399 13.541 1.00 72.74 50 GLY D C 1
ATOM 4758 O O . GLY D 1 49 ? 60.128 96.586 12.609 1.00 71.80 50 GLY D O 1
ATOM 4759 N N . SER D 1 50 ? 60.863 97.265 14.635 1.00 68.79 51 SER D N 1
ATOM 4760 C CA . SER D 1 50 ? 61.668 96.074 14.866 1.00 64.84 51 SER D CA 1
ATOM 4761 C C . SER D 1 50 ? 60.820 95.004 15.531 1.00 59.47 51 SER D C 1
ATOM 4762 O O . SER D 1 50 ? 59.886 95.317 16.261 1.00 58.27 51 SER D O 1
ATOM 4765 N N . ARG D 1 51 ? 61.135 93.741 15.269 1.00 59.99 52 ARG D N 1
ATOM 4766 C CA . ARG D 1 51 ? 60.439 92.656 15.950 1.00 57.29 52 ARG D CA 1
ATOM 4767 C C . ARG D 1 51 ? 61.318 91.429 16.205 1.00 49.46 52 ARG D C 1
ATOM 4768 O O . ARG D 1 51 ? 62.359 91.242 15.581 1.00 39.18 52 ARG D O 1
ATOM 4784 N N . VAL D 1 53 ? 61.411 87.292 16.303 1.00 38.18 54 VAL D N 1
ATOM 4785 C CA . VAL D 1 53 ? 60.688 86.110 15.854 1.00 40.88 54 VAL D CA 1
ATOM 4786 C C . VAL D 1 53 ? 61.372 84.876 16.415 1.00 39.75 54 VAL D C 1
ATOM 4787 O O . VAL D 1 53 ? 62.599 84.859 16.570 1.00 32.48 54 VAL D O 1
ATOM 4791 N N . LYS D 1 54 ? 60.570 83.857 16.723 1.00 33.68 55 LYS D N 1
ATOM 4792 C CA . LYS D 1 54 ? 61.083 82.615 17.287 1.00 29.43 55 LYS D CA 1
ATOM 4793 C C . LYS D 1 54 ? 60.865 81.461 16.343 1.00 31.10 55 LYS D C 1
ATOM 4794 O O . LYS D 1 54 ? 59.775 81.278 15.787 1.00 33.01 55 LYS D O 1
ATOM 4800 N N . TYR D 1 55 ? 61.921 80.683 16.158 1.00 29.03 56 TYR D N 1
ATOM 4801 C CA . TYR D 1 55 ? 61.878 79.547 15.273 1.00 32.00 56 TYR D CA 1
ATOM 4802 C C . TYR D 1 55 ? 62.152 78.304 16.098 1.00 35.50 56 TYR D C 1
ATOM 4803 O O . TYR D 1 55 ? 63.074 78.286 16.904 1.00 34.45 56 TYR D O 1
ATOM 4812 N N . HIS D 1 56 ? 61.341 77.273 15.903 1.00 27.08 57 HIS D N 1
ATOM 4813 C CA . HIS D 1 56 ? 61.498 76.038 16.655 1.00 29.69 57 HIS D CA 1
ATOM 4814 C C . HIS D 1 56 ? 62.464 75.114 15.906 1.00 34.05 57 HIS D C 1
ATOM 4815 O O . HIS D 1 56 ? 62.516 75.146 14.678 1.00 33.37 57 HIS D O 1
ATOM 4822 N N . VAL D 1 57 ? 63.233 74.298 16.632 1.00 31.26 58 VAL D N 1
ATOM 4823 C CA . VAL D 1 57 ? 64.151 73.361 15.975 1.00 30.57 58 VAL D CA 1
ATOM 4824 C C . VAL D 1 57 ? 63.700 71.917 16.223 1.00 32.06 58 VAL D C 1
ATOM 4825 O O . VAL D 1 57 ? 63.300 71.568 17.334 1.00 33.11 58 VAL D O 1
ATOM 4829 N N . SER D 1 58 ? 63.745 71.074 15.198 1.00 27.23 59 SER D N 1
ATOM 4830 C CA . SER D 1 58 ? 63.084 69.779 15.319 1.00 41.38 59 SER D CA 1
ATOM 4831 C C . SER D 1 58 ? 64.011 68.582 15.610 1.00 44.05 59 SER D C 1
ATOM 4832 O O . SER D 1 58 ? 63.539 67.464 15.803 1.00 39.71 59 SER D O 1
ATOM 4835 N N . LEU D 1 59 ? 65.311 68.831 15.685 1.00 36.60 60 LEU D N 1
ATOM 4836 C CA . LEU D 1 59 ? 66.275 67.746 15.897 1.00 49.17 60 LEU D CA 1
ATOM 4837 C C . LEU D 1 59 ? 66.250 67.182 17.315 1.00 51.20 60 LEU D C 1
ATOM 4838 O O . LEU D 1 59 ? 66.606 66.026 17.547 1.00 52.84 60 LEU D O 1
ATOM 4843 N N . LEU D 1 60 ? 65.809 68.011 18.253 1.00 47.71 61 LEU D N 1
ATOM 4844 C CA . LEU D 1 60 ? 65.771 67.664 19.663 1.00 41.61 61 LEU D CA 1
ATOM 4845 C C . LEU D 1 60 ? 64.498 66.915 20.021 1.00 40.66 61 LEU D C 1
ATOM 4846 O O . LEU D 1 60 ? 63.396 67.360 19.713 1.00 37.94 61 LEU D O 1
ATOM 4851 N N . GLY D 1 61 ? 64.648 65.773 20.672 1.00 37.71 62 GLY D N 1
ATOM 4852 C CA . GLY D 1 61 ? 63.509 65.094 21.245 1.00 39.34 62 GLY D CA 1
ATOM 4853 C C . GLY D 1 61 ? 62.688 64.296 20.260 1.00 38.60 62 GLY D C 1
ATOM 4854 O O . GLY D 1 61 ? 62.721 64.522 19.057 1.00 47.24 62 GLY D O 1
ATOM 4855 N N . PRO D 1 62 ? 61.929 63.341 20.782 1.00 34.72 63 PRO D N 1
ATOM 4856 C CA . PRO D 1 62 ? 61.073 62.479 19.968 1.00 33.47 63 PRO D CA 1
ATOM 4857 C C . PRO D 1 62 ? 60.073 63.292 19.141 1.00 34.37 63 PRO D C 1
ATOM 4858 O O . PRO D 1 62 ? 59.919 63.019 17.953 1.00 31.48 63 PRO D O 1
ATOM 4862 N N . LEU D 1 63 ? 59.413 64.272 19.754 1.00 34.93 64 LEU D N 1
ATOM 4863 C CA . LEU D 1 63 ? 58.364 65.034 19.060 1.00 36.18 64 LEU D CA 1
ATOM 4864 C C . LEU D 1 63 ? 58.865 66.286 18.333 1.00 43.90 64 LEU D C 1
ATOM 4865 O O . LEU D 1 63 ? 58.079 67.216 18.075 1.00 38.59 64 LEU D O 1
ATOM 4870 N N . GLY D 1 64 ? 60.158 66.315 17.998 1.00 41.38 65 GLY D N 1
ATOM 4871 C CA . GLY D 1 64 ? 60.777 67.510 17.431 1.00 40.99 65 GLY D CA 1
ATOM 4872 C C . GLY D 1 64 ? 60.149 68.079 16.159 1.00 37.65 65 GLY D C 1
ATOM 4873 O O . GLY D 1 64 ? 59.914 69.283 16.030 1.00 36.61 65 GLY D O 1
ATOM 4874 N N . HIS D 1 65 ? 59.880 67.209 15.203 1.00 30.39 66 HIS D N 1
ATOM 4875 C CA . HIS D 1 65 ? 59.268 67.641 13.965 1.00 38.01 66 HIS D CA 1
ATOM 4876 C C . HIS D 1 65 ? 57.808 68.044 14.175 1.00 41.67 66 HIS D C 1
ATOM 4877 O O . HIS D 1 65 ? 57.361 69.046 13.616 1.00 34.99 66 HIS D O 1
ATOM 4884 N N . GLU D 1 66 ? 57.084 67.265 14.982 1.00 32.27 67 GLU D N 1
ATOM 4885 C CA . GLU D 1 66 ? 55.678 67.534 15.253 1.00 34.62 67 GLU D CA 1
ATOM 4886 C C . GLU D 1 66 ? 55.509 68.889 15.924 1.00 31.65 67 GLU D C 1
ATOM 4887 O O . GLU D 1 66 ? 54.597 69.653 15.590 1.00 31.26 67 GLU D O 1
ATOM 4893 N N . LEU D 1 67 ? 56.398 69.189 16.863 1.00 27.45 68 LEU D N 1
ATOM 4894 C CA . LEU D 1 67 ? 56.382 70.474 17.549 1.00 30.48 68 LEU D CA 1
ATOM 4895 C C . LEU D 1 67 ? 56.748 71.624 16.623 1.00 35.33 68 LEU D C 1
ATOM 4896 O O . LEU D 1 67 ? 56.213 72.724 16.749 1.00 34.38 68 LEU D O 1
ATOM 4901 N N . THR D 1 68 ? 57.671 71.376 15.704 1.00 32.66 69 THR D N 1
ATOM 4902 C CA . THR D 1 68 ? 58.069 72.419 14.781 1.00 33.37 69 THR D CA 1
ATOM 4903 C C . THR D 1 68 ? 56.880 72.748 13.874 1.00 30.19 69 THR D C 1
ATOM 4904 O O . THR D 1 68 ? 56.639 73.900 13.547 1.00 30.10 69 THR D O 1
ATOM 4908 N N . ARG D 1 69 ? 56.117 71.731 13.507 1.00 25.08 70 ARG D N 1
ATOM 4909 C CA . ARG D 1 69 ? 54.925 71.930 12.698 1.00 28.63 70 ARG D CA 1
ATOM 4910 C C . ARG D 1 69 ? 53.820 72.625 13.494 1.00 29.65 70 ARG D C 1
ATOM 4911 O O . ARG D 1 69 ? 53.157 73.545 12.998 1.00 29.21 70 ARG D O 1
ATOM 4919 N N . ALA D 1 70 ? 53.641 72.196 14.739 1.00 28.94 71 ALA D N 1
ATOM 4920 C CA . ALA D 1 70 ? 52.688 72.821 15.638 1.00 24.81 71 ALA D CA 1
ATOM 4921 C C . ALA D 1 70 ? 53.019 74.305 15.821 1.00 33.59 71 ALA D C 1
ATOM 4922 O O . ALA D 1 70 ? 52.141 75.171 15.706 1.00 26.94 71 ALA D O 1
ATOM 4924 N N . TRP D 1 71 ? 54.295 74.593 16.064 1.00 26.79 72 TRP D N 1
ATOM 4925 C CA . TRP D 1 71 ? 54.771 75.967 16.148 1.00 22.51 72 TRP D CA 1
ATOM 4926 C C . TRP D 1 71 ? 54.537 76.751 14.859 1.00 28.31 72 TRP D C 1
ATOM 4927 O O . TRP D 1 71 ? 54.151 77.915 14.893 1.00 29.60 72 TRP D O 1
ATOM 4938 N N . ALA D 1 72 ? 54.799 76.120 13.725 1.00 21.11 73 ALA D N 1
ATOM 4939 C CA . ALA D 1 72 ? 54.487 76.739 12.463 1.00 25.73 73 ALA D CA 1
ATOM 4940 C C . ALA D 1 72 ? 52.990 77.111 12.393 1.00 32.14 73 ALA D C 1
ATOM 4941 O O . ALA D 1 72 ? 52.646 78.187 11.908 1.00 28.23 73 ALA D O 1
ATOM 4943 N N . LEU D 1 73 ? 52.106 76.236 12.873 1.00 23.82 74 LEU D N 1
ATOM 4944 C CA . LEU D 1 73 ? 50.676 76.569 12.870 1.00 21.49 74 LEU D CA 1
ATOM 4945 C C . LEU D 1 73 ? 50.412 77.781 13.774 1.00 27.68 74 LEU D C 1
ATOM 4946 O O . LEU D 1 73 ? 49.687 78.713 13.407 1.00 29.53 74 LEU D O 1
ATOM 4951 N N . ALA D 1 74 ? 51.030 77.783 14.945 1.00 21.03 75 ALA D N 1
ATOM 4952 C CA . ALA D 1 74 ? 50.957 78.940 15.825 1.00 24.62 75 ALA D CA 1
ATOM 4953 C C . ALA D 1 74 ? 51.452 80.224 15.135 1.00 34.51 75 ALA D C 1
ATOM 4954 O O . ALA D 1 74 ? 50.839 81.278 15.274 1.00 31.17 75 ALA D O 1
ATOM 4964 N N . VAL D 1 76 ? 51.464 80.871 11.906 1.00 30.77 77 VAL D N 1
ATOM 4965 C CA . VAL D 1 76 ? 50.512 81.192 10.844 1.00 28.13 77 VAL D CA 1
ATOM 4966 C C . VAL D 1 76 ? 49.260 81.874 11.417 1.00 31.30 77 VAL D C 1
ATOM 4967 O O . VAL D 1 76 ? 48.716 82.784 10.807 1.00 28.21 77 VAL D O 1
ATOM 4979 N N . LYS D 1 78 ? 49.099 83.447 14.310 1.00 27.33 79 LYS D N 1
ATOM 4980 C CA . LYS D 1 78 ? 49.498 84.465 15.288 1.00 30.57 79 LYS D CA 1
ATOM 4981 C C . LYS D 1 78 ? 49.049 84.178 16.731 1.00 35.26 79 LYS D C 1
ATOM 4982 O O . LYS D 1 78 ? 48.601 85.070 17.456 1.00 33.85 79 LYS D O 1
ATOM 4988 N N . GLU D 1 79 ? 49.198 82.923 17.154 1.00 35.40 80 GLU D N 1
ATOM 4989 C CA . GLU D 1 79 ? 48.890 82.533 18.526 1.00 29.05 80 GLU D CA 1
ATOM 4990 C C . GLU D 1 79 ? 50.148 82.003 19.190 1.00 31.98 80 GLU D C 1
ATOM 4991 O O . GLU D 1 79 ? 50.094 81.032 19.952 1.00 27.96 80 GLU D O 1
ATOM 4997 N N . THR D 1 80 ? 51.286 82.629 18.891 1.00 28.78 81 THR D N 1
ATOM 4998 C CA . THR D 1 80 ? 52.559 82.150 19.432 1.00 27.94 81 THR D CA 1
ATOM 4999 C C . THR D 1 80 ? 52.622 82.270 20.953 1.00 31.11 81 THR D C 1
ATOM 5000 O O . THR D 1 80 ? 53.104 81.367 21.632 1.00 31.57 81 THR D O 1
ATOM 5004 N N . ASP D 1 81 ? 52.113 83.366 21.504 1.00 34.86 82 ASP D N 1
ATOM 5005 C CA . ASP D 1 81 ? 52.142 83.539 22.958 1.00 32.62 82 ASP D CA 1
ATOM 5006 C C . ASP D 1 81 ? 51.440 82.411 23.725 1.00 31.23 82 ASP D C 1
ATOM 5007 O O . ASP D 1 81 ? 52.027 81.811 24.622 1.00 35.65 82 ASP D O 1
ATOM 5012 N N . VAL D 1 82 ? 50.185 82.129 23.386 1.00 30.27 83 VAL D N 1
ATOM 5013 C CA . VAL D 1 82 ? 49.438 81.073 24.084 1.00 31.31 83 VAL D CA 1
ATOM 5014 C C . VAL D 1 82 ? 50.077 79.698 23.867 1.00 25.22 83 VAL D C 1
ATOM 5015 O O . VAL D 1 82 ? 50.136 78.889 24.777 1.00 32.92 83 VAL D O 1
ATOM 5019 N N . ILE D 1 83 ? 50.569 79.457 22.658 1.00 30.45 84 ILE D N 1
ATOM 5020 C CA . ILE D 1 83 ? 51.099 78.150 22.319 1.00 30.88 84 ILE D CA 1
ATOM 5021 C C . ILE D 1 83 ? 52.456 77.918 22.955 1.00 31.34 84 ILE D C 1
ATOM 5022 O O . ILE D 1 83 ? 52.770 76.803 23.364 1.00 30.99 84 ILE D O 1
ATOM 5027 N N . GLU D 1 84 ? 53.248 78.978 23.062 1.00 27.39 85 GLU D N 1
ATOM 5028 C CA . GLU D 1 84 ? 54.557 78.874 23.702 1.00 30.91 85 GLU D CA 1
ATOM 5029 C C . GLU D 1 84 ? 54.382 78.520 25.170 1.00 31.02 85 GLU D C 1
ATOM 5030 O O . GLU D 1 84 ? 55.045 77.627 25.704 1.00 30.75 85 GLU D O 1
ATOM 5036 N N . LYS D 1 85 ? 53.468 79.222 25.818 1.00 33.00 86 LYS D N 1
ATOM 5037 C CA . LYS D 1 85 ? 53.185 78.972 27.221 1.00 34.48 86 LYS D CA 1
ATOM 5038 C C . LYS D 1 85 ? 52.647 77.558 27.404 1.00 32.62 86 LYS D C 1
ATOM 5039 O O . LYS D 1 85 ? 53.074 76.837 28.291 1.00 40.28 86 LYS D O 1
ATOM 5045 N N . ALA D 1 86 ? 51.714 77.176 26.541 1.00 29.24 87 ALA D N 1
ATOM 5046 C CA . ALA D 1 86 ? 51.019 75.907 26.660 1.00 32.73 87 ALA D CA 1
ATOM 5047 C C . ALA D 1 86 ? 51.989 74.729 26.534 1.00 37.90 87 ALA D C 1
ATOM 5048 O O . ALA D 1 86 ? 51.898 73.761 27.286 1.00 35.67 87 ALA D O 1
ATOM 5050 N N . PHE D 1 87 ? 52.909 74.810 25.580 1.00 36.12 88 PHE D N 1
ATOM 5051 C CA . PHE D 1 87 ? 53.798 73.685 25.319 1.00 34.03 88 PHE D CA 1
ATOM 5052 C C . PHE D 1 87 ? 54.911 73.575 26.341 1.00 32.64 88 PHE D C 1
ATOM 5053 O O . PHE D 1 87 ? 55.292 72.477 26.702 1.00 26.42 88 PHE D O 1
ATOM 5061 N N . PHE D 1 88 ? 55.404 74.705 26.829 1.00 38.04 89 PHE D N 1
ATOM 5062 C CA . PHE D 1 88 ? 56.384 74.690 27.909 1.00 42.43 89 PHE D CA 1
ATOM 5063 C C . PHE D 1 88 ? 55.782 74.194 29.229 1.00 44.23 89 PHE D C 1
ATOM 5064 O O . PHE D 1 88 ? 56.462 73.570 30.052 1.00 37.58 89 PHE D O 1
ATOM 5072 N N . THR D 1 89 ? 54.505 74.478 29.428 1.00 43.36 90 THR D N 1
ATOM 5073 C CA . THR D 1 89 ? 53.794 73.949 30.581 1.00 37.65 90 THR D CA 1
ATOM 5074 C C . THR D 1 89 ? 53.553 72.454 30.453 1.00 36.86 90 THR D C 1
ATOM 5075 O O . THR D 1 89 ? 53.822 71.702 31.384 1.00 41.11 90 THR D O 1
ATOM 5079 N N . ALA D 1 90 ? 53.056 72.023 29.297 1.00 32.82 91 ALA D N 1
ATOM 5080 C CA . ALA D 1 90 ? 52.797 70.607 29.056 1.00 37.35 91 ALA D CA 1
ATOM 5081 C C . ALA D 1 90 ? 54.062 69.742 29.197 1.00 41.62 91 ALA D C 1
ATOM 5082 O O . ALA D 1 90 ? 53.990 68.604 29.656 1.00 43.17 91 ALA D O 1
ATOM 5084 N N . GLY D 1 91 ? 55.212 70.268 28.778 1.00 35.88 92 GLY D N 1
ATOM 5085 C CA . GLY D 1 91 ? 56.434 69.481 28.777 1.00 35.00 92 GLY D CA 1
ATOM 5086 C C . GLY D 1 91 ? 57.199 69.633 30.076 1.00 40.93 92 GLY D C 1
ATOM 5087 O O . GLY D 1 91 ? 57.137 68.778 30.971 1.00 42.17 92 GLY D O 1
ATOM 5096 N N . VAL D 1 93 ? 56.832 71.472 32.780 1.00 37.82 94 VAL D N 1
ATOM 5097 C CA . VAL D 1 93 ? 56.188 71.547 34.082 1.00 38.31 94 VAL D CA 1
ATOM 5098 C C . VAL D 1 93 ? 55.404 70.293 34.432 1.00 46.62 94 VAL D C 1
ATOM 5099 O O . VAL D 1 93 ? 55.487 69.816 35.558 1.00 54.15 94 VAL D O 1
ATOM 5103 N N . GLU D 1 94 ? 54.651 69.760 33.474 1.00 41.30 95 GLU D N 1
ATOM 5104 C CA . GLU D 1 94 ? 53.736 68.653 33.753 1.00 40.27 95 GLU D CA 1
ATOM 5105 C C . GLU D 1 94 ? 54.135 67.301 33.171 1.00 40.75 95 GLU D C 1
ATOM 5106 O O . GLU D 1 94 ? 53.503 66.292 33.453 1.00 42.88 95 GLU D O 1
ATOM 5112 N N . LYS D 1 95 ? 55.183 67.283 32.362 1.00 42.50 96 LYS D N 1
ATOM 5113 C CA . LYS D 1 95 ? 55.694 66.034 31.803 1.00 45.93 96 LYS D CA 1
ATOM 5114 C C . LYS D 1 95 ? 54.640 65.181 31.129 1.00 52.62 96 LYS D C 1
ATOM 5115 O O . LYS D 1 95 ? 54.604 63.968 31.331 1.00 48.78 96 LYS D O 1
ATOM 5121 N N . ARG D 1 96 ? 53.788 65.805 30.324 1.00 52.55 97 ARG D N 1
ATOM 5122 C CA . ARG D 1 96 ? 52.771 65.050 29.612 1.00 55.43 97 ARG D CA 1
ATOM 5123 C C . ARG D 1 96 ? 52.819 65.330 28.115 1.00 57.21 97 ARG D C 1
ATOM 5124 O O . ARG D 1 96 ? 51.788 65.470 27.464 1.00 60.28 97 ARG D O 1
ATOM 5132 N N . LEU D 1 97 ? 54.031 65.403 27.576 1.00 52.19 98 LEU D N 1
ATOM 5133 C CA . LEU D 1 97 ? 54.233 65.632 26.155 1.00 43.02 98 LEU D CA 1
ATOM 5134 C C . LEU D 1 97 ? 54.984 64.448 25.582 1.00 39.64 98 LEU D C 1
ATOM 5135 O O . LEU D 1 97 ? 56.193 64.500 25.441 1.00 42.16 98 LEU D O 1
ATOM 5140 N N . HIS D 1 98 ? 54.275 63.380 25.249 1.00 38.62 99 HIS D N 1
ATOM 5141 C CA . HIS D 1 98 ? 54.944 62.158 24.852 1.00 38.65 99 HIS D CA 1
ATOM 5142 C C . HIS D 1 98 ? 54.580 61.691 23.458 1.00 40.57 99 HIS D C 1
ATOM 5143 O O . HIS D 1 98 ? 55.417 61.125 22.759 1.00 48.53 99 HIS D O 1
ATOM 5150 N N . SER D 1 99 ? 53.339 61.908 23.046 1.00 44.37 100 SER D N 1
ATOM 5151 C CA . SER D 1 99 ? 52.892 61.388 21.756 1.00 39.41 100 SER D CA 1
ATOM 5152 C C . SER D 1 99 ? 52.490 62.475 20.762 1.00 39.59 100 SER D C 1
ATOM 5153 O O . SER D 1 99 ? 52.313 63.627 21.127 1.00 39.24 100 SER D O 1
ATOM 5156 N N . PRO D 1 100 ? 52.323 62.088 19.496 1.00 43.50 101 PRO D N 1
ATOM 5157 C CA . PRO D 1 100 ? 51.781 63.012 18.502 1.00 47.50 101 PRO D CA 1
ATOM 5158 C C . PRO D 1 100 ? 50.420 63.555 18.929 1.00 47.02 101 PRO D C 1
ATOM 5159 O O . PRO D 1 100 ? 50.249 64.768 18.834 1.00 39.07 101 PRO D O 1
ATOM 5163 N N . ASP D 1 101 ? 49.505 62.704 19.411 1.00 41.43 102 ASP D N 1
ATOM 5164 C CA . ASP D 1 101 ? 48.195 63.175 19.871 1.00 37.74 102 ASP D CA 1
ATOM 5165 C C . ASP D 1 101 ? 48.332 64.197 20.978 1.00 30.01 102 ASP D C 1
ATOM 5166 O O . ASP D 1 101 ? 47.529 65.111 21.069 1.00 36.18 102 ASP D O 1
ATOM 5171 N N . ASP D 1 102 ? 49.325 64.025 21.846 1.00 35.13 103 ASP D N 1
ATOM 5172 C CA . ASP D 1 102 ? 49.539 64.992 22.921 1.00 31.94 103 ASP D CA 1
ATOM 5173 C C . ASP D 1 102 ? 49.829 66.390 22.347 1.00 29.60 103 ASP D C 1
ATOM 5174 O O . ASP D 1 102 ? 49.433 67.403 22.936 1.00 34.13 103 ASP D O 1
ATOM 5179 N N . VAL D 1 103 ? 50.574 66.428 21.243 1.00 29.20 104 VAL D N 1
ATOM 5180 C CA . VAL D 1 103 ? 50.938 67.699 20.619 1.00 36.18 104 VAL D CA 1
ATOM 5181 C C . VAL D 1 103 ? 49.661 68.395 20.172 1.00 30.16 104 VAL D C 1
ATOM 5182 O O . VAL D 1 103 ? 49.406 69.514 20.573 1.00 25.19 104 VAL D O 1
ATOM 5186 N N . ARG D 1 104 ? 48.867 67.697 19.363 1.00 30.61 105 ARG D N 1
ATOM 5187 C CA . ARG D 1 104 ? 47.583 68.196 18.887 1.00 33.35 105 ARG D CA 1
ATOM 5188 C C . ARG D 1 104 ? 46.685 68.595 20.058 1.00 40.44 105 ARG D C 1
ATOM 5189 O O . ARG D 1 104 ? 46.080 69.673 20.071 1.00 37.76 105 ARG D O 1
ATOM 5197 N N . ARG D 1 105 ? 46.635 67.729 21.060 1.00 38.64 106 ARG D N 1
ATOM 5198 C CA . ARG D 1 105 ? 45.785 67.932 22.232 1.00 35.76 106 ARG D CA 1
ATOM 5199 C C . ARG D 1 105 ? 46.178 69.205 22.984 1.00 40.05 106 ARG D C 1
ATOM 5200 O O . ARG D 1 105 ? 45.323 70.049 23.311 1.00 33.16 106 ARG D O 1
ATOM 5208 N N . VAL D 1 106 ? 47.473 69.375 23.239 1.00 26.43 107 VAL D N 1
ATOM 5209 C CA . VAL D 1 106 ? 47.913 70.622 23.847 1.00 26.45 107 VAL D CA 1
ATOM 5210 C C . VAL D 1 106 ? 47.532 71.833 22.982 1.00 27.97 107 VAL D C 1
ATOM 5211 O O . VAL D 1 106 ? 47.030 72.825 23.511 1.00 32.14 107 VAL D O 1
ATOM 5215 N N . PHE D 1 107 ? 47.778 71.754 21.669 1.00 29.26 108 PHE D N 1
ATOM 5216 C CA . PHE D 1 107 ? 47.495 72.882 20.784 1.00 30.37 108 PHE D CA 1
ATOM 5217 C C . PHE D 1 107 ? 46.004 73.264 20.889 1.00 34.82 108 PHE D C 1
ATOM 5218 O O . PHE D 1 107 ? 45.644 74.429 21.105 1.00 27.24 108 PHE D O 1
ATOM 5234 N N . SER D 1 109 ? 43.702 72.529 23.124 1.00 32.95 110 SER D N 1
ATOM 5235 C CA . SER D 1 109 ? 43.253 73.000 24.414 1.00 38.80 110 SER D CA 1
ATOM 5236 C C . SER D 1 109 ? 43.800 74.386 24.757 1.00 49.07 110 SER D C 1
ATOM 5237 O O . SER D 1 109 ? 43.275 75.045 25.652 1.00 53.52 110 SER D O 1
ATOM 5240 N N . ALA D 1 110 ? 44.838 74.834 24.051 1.00 43.65 111 ALA D N 1
ATOM 5241 C CA . ALA D 1 110 ? 45.334 76.199 24.244 1.00 36.62 111 ALA D CA 1
ATOM 5242 C C . ALA D 1 110 ? 44.592 77.212 23.377 1.00 34.68 111 ALA D C 1
ATOM 5243 O O . ALA D 1 110 ? 44.344 78.343 23.804 1.00 35.26 111 ALA D O 1
ATOM 5245 N N . THR D 1 111 ? 44.258 76.819 22.151 1.00 39.36 112 THR D N 1
ATOM 5246 C CA . THR D 1 111 ? 43.688 77.766 21.205 1.00 37.49 112 THR D CA 1
ATOM 5247 C C . THR D 1 111 ? 42.175 77.593 21.011 1.00 38.45 112 THR D C 1
ATOM 5248 O O . THR D 1 111 ? 41.541 78.429 20.380 1.00 37.50 112 THR D O 1
ATOM 5252 N N . GLY D 1 112 ? 41.607 76.506 21.526 1.00 40.51 113 GLY D N 1
ATOM 5253 C CA . GLY D 1 112 ? 40.181 76.231 21.368 1.00 32.50 113 GLY D CA 1
ATOM 5254 C C . GLY D 1 112 ? 39.795 75.709 19.988 1.00 36.43 113 GLY D C 1
ATOM 5255 O O . GLY D 1 112 ? 38.648 75.319 19.758 1.00 35.21 113 GLY D O 1
ATOM 5256 N N . ILE D 1 113 ? 40.730 75.671 19.045 1.00 32.70 114 ILE D N 1
ATOM 5257 C CA . ILE D 1 113 ? 40.327 75.168 17.734 1.00 34.54 114 ILE D CA 1
ATOM 5258 C C . ILE D 1 113 ? 39.940 73.694 17.829 1.00 38.34 114 ILE D C 1
ATOM 5259 O O . ILE D 1 113 ? 40.382 72.990 18.730 1.00 39.85 114 ILE D O 1
ATOM 5264 N N . SER D 1 114 ? 39.095 73.245 16.907 1.00 33.72 115 SER D N 1
ATOM 5265 C CA . SER D 1 114 ? 38.607 71.882 16.947 1.00 39.16 115 SER D CA 1
ATOM 5266 C C . SER D 1 114 ? 39.619 70.932 16.343 1.00 40.59 115 SER D C 1
ATOM 5267 O O . SER D 1 114 ? 40.577 71.358 15.712 1.00 35.68 115 SER D O 1
ATOM 5270 N N . ARG D 1 115 ? 39.384 69.639 16.532 1.00 42.55 116 ARG D N 1
ATOM 5271 C CA . ARG D 1 115 ? 40.222 68.592 15.963 1.00 33.12 116 ARG D CA 1
ATOM 5272 C C . ARG D 1 115 ? 40.260 68.665 14.441 1.00 34.37 116 ARG D C 1
ATOM 5273 O O . ARG D 1 115 ? 41.317 68.545 13.813 1.00 34.52 116 ARG D O 1
ATOM 5281 N N . GLY D 1 116 ? 39.092 68.831 13.842 1.00 32.86 117 GLY D N 1
ATOM 5282 C CA . GLY D 1 116 ? 39.019 68.971 12.404 1.00 32.39 117 GLY D CA 1
ATOM 5283 C C . GLY D 1 116 ? 39.793 70.194 11.949 1.00 40.57 117 GLY D C 1
ATOM 5284 O O . GLY D 1 116 ? 40.507 70.139 10.949 1.00 37.24 117 GLY D O 1
ATOM 5285 N N . GLU D 1 117 ? 39.648 71.299 12.680 1.00 42.05 118 GLU D N 1
ATOM 5286 C CA . GLU D 1 117 ? 40.323 72.544 12.310 1.00 39.56 118 GLU D CA 1
ATOM 5287 C C . GLU D 1 117 ? 41.831 72.323 12.345 1.00 27.29 118 GLU D C 1
ATOM 5288 O O . GLU D 1 117 ? 42.529 72.642 11.407 1.00 28.00 118 GLU D O 1
ATOM 5294 N N . TYR D 1 118 ? 42.311 71.760 13.445 1.00 31.64 119 TYR D N 1
ATOM 5295 C CA . TYR D 1 118 ? 43.721 71.433 13.587 1.00 31.22 119 TYR D CA 1
ATOM 5296 C C . TYR D 1 118 ? 44.222 70.549 12.440 1.00 35.44 119 TYR D C 1
ATOM 5297 O O . TYR D 1 118 ? 45.191 70.894 11.746 1.00 32.58 119 TYR D O 1
ATOM 5306 N N . ASP D 1 119 ? 43.553 69.412 12.235 1.00 38.58 120 ASP D N 1
ATOM 5307 C CA . ASP D 1 119 ? 43.979 68.437 11.232 1.00 35.54 120 ASP D CA 1
ATOM 5308 C C . ASP D 1 119 ? 44.022 69.047 9.827 1.00 36.65 120 ASP D C 1
ATOM 5309 O O . ASP D 1 119 ? 44.888 68.714 9.030 1.00 35.93 120 ASP D O 1
ATOM 5314 N N . ARG D 1 120 ? 43.070 69.925 9.513 1.00 36.45 121 ARG D N 1
ATOM 5315 C CA . ARG D 1 120 ? 43.101 70.632 8.234 1.00 41.46 121 ARG D CA 1
ATOM 5316 C C . ARG D 1 120 ? 44.283 71.608 8.163 1.00 41.81 121 ARG D C 1
ATOM 5317 O O . ARG D 1 120 ? 45.080 71.574 7.229 1.00 49.42 121 ARG D O 1
ATOM 5325 N N . SER D 1 121 ? 44.401 72.458 9.170 1.00 32.40 122 SER D N 1
ATOM 5326 C CA . SER D 1 121 ? 45.352 73.566 9.130 1.00 30.83 122 SER D CA 1
ATOM 5327 C C . SER D 1 121 ? 46.789 73.099 9.319 1.00 29.35 122 SER D C 1
ATOM 5328 O O . SER D 1 121 ? 47.713 73.679 8.759 1.00 31.01 122 SER D O 1
ATOM 5331 N N . ILE D 1 122 ? 46.978 72.049 10.107 1.00 28.64 123 ILE D N 1
ATOM 5332 C CA . ILE D 1 122 ? 48.328 71.599 10.442 1.00 30.19 123 ILE D CA 1
ATOM 5333 C C . ILE D 1 122 ? 49.136 71.238 9.194 1.00 31.60 123 ILE D C 1
ATOM 5334 O O . ILE D 1 122 ? 50.366 71.335 9.195 1.00 34.86 123 ILE D O 1
ATOM 5339 N N . LYS D 1 123 ? 48.437 70.855 8.125 1.00 30.93 124 LYS D N 1
ATOM 5340 C CA . LYS D 1 123 ? 49.079 70.474 6.869 1.00 32.76 124 LYS D CA 1
ATOM 5341 C C . LYS D 1 123 ? 48.731 71.427 5.725 1.00 38.80 124 LYS D C 1
ATOM 5342 O O . LYS D 1 123 ? 48.842 71.064 4.552 1.00 39.33 124 LYS D O 1
ATOM 5348 N N . SER D 1 124 ? 48.313 72.645 6.051 1.00 34.10 125 SER D N 1
ATOM 5349 C CA . SER D 1 124 ? 47.993 73.599 5.009 1.00 33.29 125 SER D CA 1
ATOM 5350 C C . SER D 1 124 ? 49.280 74.191 4.421 1.00 34.34 125 SER D C 1
ATOM 5351 O O . SER D 1 124 ? 50.311 74.216 5.087 1.00 31.67 125 SER D O 1
ATOM 5354 N N . PRO D 1 125 ? 49.206 74.676 3.170 1.00 32.91 126 PRO D N 1
ATOM 5355 C CA . PRO D 1 125 ? 50.304 75.359 2.480 1.00 38.22 126 PRO D CA 1
ATOM 5356 C C . PRO D 1 125 ? 51.029 76.401 3.333 1.00 38.59 126 PRO D C 1
ATOM 5357 O O . PRO D 1 125 ? 52.259 76.369 3.393 1.00 34.30 126 PRO D O 1
ATOM 5361 N N . ALA D 1 126 ? 50.296 77.301 3.981 1.00 34.18 127 ALA D N 1
ATOM 5362 C CA . ALA D 1 126 ? 50.926 78.322 4.817 1.00 32.48 127 ALA D CA 1
ATOM 5363 C C . ALA D 1 126 ? 51.792 77.713 5.927 1.00 32.84 127 ALA D C 1
ATOM 5364 O O . ALA D 1 126 ? 52.878 78.204 6.224 1.00 33.30 127 ALA D O 1
ATOM 5366 N N . VAL D 1 127 ? 51.292 76.653 6.550 1.00 26.91 128 VAL D N 1
ATOM 5367 C CA . VAL D 1 127 ? 52.018 75.982 7.613 1.00 25.73 128 VAL D CA 1
ATOM 5368 C C . VAL D 1 127 ? 53.203 75.191 7.040 1.00 24.82 128 VAL D C 1
ATOM 5369 O O . VAL D 1 127 ? 54.291 75.188 7.626 1.00 28.33 128 VAL D O 1
ATOM 5373 N N . ASN D 1 128 ? 52.988 74.526 5.909 1.00 27.49 129 ASN D N 1
ATOM 5374 C CA . ASN D 1 128 ? 54.090 73.894 5.182 1.00 28.32 129 ASN D CA 1
ATOM 5375 C C . ASN D 1 128 ? 55.193 74.907 4.924 1.00 34.12 129 ASN D C 1
ATOM 5376 O O . ASN D 1 128 ? 56.365 74.622 5.146 1.00 30.85 129 ASN D O 1
ATOM 5381 N N . ASP D 1 129 ? 54.815 76.098 4.470 1.00 33.70 130 ASP D N 1
ATOM 5382 C CA . ASP D 1 129 ? 55.801 77.152 4.224 1.00 36.28 130 ASP D CA 1
ATOM 5383 C C . ASP D 1 129 ? 56.594 77.498 5.489 1.00 31.31 130 ASP D C 1
ATOM 5384 O O . ASP D 1 129 ? 57.802 77.706 5.415 1.00 33.07 130 ASP D O 1
ATOM 5397 N N . VAL D 1 131 ? 57.035 75.617 8.265 1.00 21.77 132 VAL D N 1
ATOM 5398 C CA . VAL D 1 131 ? 57.896 74.482 8.588 1.00 28.44 132 VAL D CA 1
ATOM 5399 C C . VAL D 1 131 ? 59.213 74.637 7.816 1.00 37.51 132 VAL D C 1
ATOM 5400 O O . VAL D 1 131 ? 60.291 74.665 8.408 1.00 31.55 132 VAL D O 1
ATOM 5404 N N . ALA D 1 132 ? 59.104 74.786 6.494 1.00 37.56 133 ALA D N 1
ATOM 5405 C CA . ALA D 1 132 ? 60.268 74.952 5.618 1.00 29.53 133 ALA D CA 1
ATOM 5406 C C . ALA D 1 132 ? 61.134 76.144 5.998 1.00 36.35 133 ALA D C 1
ATOM 5407 O O . ALA D 1 132 ? 62.360 76.070 5.950 1.00 38.55 133 ALA D O 1
ATOM 5409 N N . LEU D 1 133 ? 60.494 77.256 6.345 1.00 37.76 134 LEU D N 1
ATOM 5410 C CA . LEU D 1 133 ? 61.213 78.442 6.782 1.00 36.16 134 LEU D CA 1
ATOM 5411 C C . LEU D 1 133 ? 62.128 78.111 7.944 1.00 33.62 134 LEU D C 1
ATOM 5412 O O . LEU D 1 133 ? 63.298 78.480 7.956 1.00 37.18 134 LEU D O 1
ATOM 5417 N N . GLN D 1 134 ? 61.566 77.439 8.940 1.00 33.43 135 GLN D N 1
ATOM 5418 C CA . GLN D 1 134 ? 62.289 77.172 10.166 1.00 35.99 135 GLN D CA 1
ATOM 5419 C C . GLN D 1 134 ? 63.459 76.232 9.881 1.00 28.25 135 GLN D C 1
ATOM 5420 O O . GLN D 1 134 ? 64.548 76.439 10.381 1.00 27.39 135 GLN D O 1
ATOM 5426 N N . GLU D 1 135 ? 63.226 75.212 9.071 1.00 30.68 136 GLU D N 1
ATOM 5427 C CA . GLU D 1 135 ? 64.281 74.268 8.748 1.00 38.88 136 GLU D CA 1
ATOM 5428 C C . GLU D 1 135 ? 65.349 74.904 7.852 1.00 43.61 136 GLU D C 1
ATOM 5429 O O . GLU D 1 135 ? 66.530 74.579 7.953 1.00 44.46 136 GLU D O 1
ATOM 5435 N N . ARG D 1 136 ? 64.936 75.822 6.984 1.00 40.71 137 ARG D N 1
ATOM 5436 C CA . ARG D 1 136 ? 65.868 76.445 6.057 1.00 38.88 137 ARG D CA 1
ATOM 5437 C C . ARG D 1 136 ? 66.709 77.445 6.812 1.00 39.74 137 ARG D C 1
ATOM 5438 O O . ARG D 1 136 ? 67.919 77.544 6.602 1.00 42.92 137 ARG D O 1
ATOM 5446 N N . LEU D 1 137 ? 66.065 78.189 7.700 1.00 36.68 138 LEU D N 1
ATOM 5447 C CA . LEU D 1 137 ? 66.761 79.229 8.431 1.00 34.05 138 LEU D CA 1
ATOM 5448 C C . LEU D 1 137 ? 67.694 78.631 9.475 1.00 37.99 138 LEU D C 1
ATOM 5449 O O . LEU D 1 137 ? 68.645 79.279 9.898 1.00 35.55 138 LEU D O 1
ATOM 5454 N N . PHE D 1 138 ? 67.403 77.398 9.889 1.00 36.75 139 PHE D N 1
ATOM 5455 C CA . PHE D 1 138 ? 68.264 76.687 10.815 1.00 34.21 139 PHE D CA 1
ATOM 5456 C C . PHE D 1 138 ? 69.655 76.562 10.191 1.00 40.02 139 PHE D C 1
ATOM 5457 O O . PHE D 1 138 ? 70.669 76.788 10.850 1.00 42.93 139 PHE D O 1
ATOM 5465 N N . LYS D 1 139 ? 69.688 76.216 8.907 1.00 39.04 140 LYS D N 1
ATOM 5466 C CA . LYS D 1 139 ? 70.948 76.121 8.178 1.00 46.79 140 LYS D CA 1
ATOM 5467 C C . LYS D 1 139 ? 71.549 77.499 7.904 1.00 48.41 140 LYS D C 1
ATOM 5468 O O . LYS D 1 139 ? 72.687 77.762 8.280 1.00 49.69 140 LYS D O 1
ATOM 5474 N N . GLU D 1 140 ? 70.774 78.385 7.281 1.00 42.42 141 GLU D N 1
ATOM 5475 C CA . GLU D 1 140 ? 71.266 79.716 6.924 1.00 40.45 141 GLU D CA 1
ATOM 5476 C C . GLU D 1 140 ? 71.918 80.492 8.068 1.00 44.38 141 GLU D C 1
ATOM 5477 O O . GLU D 1 140 ? 72.872 81.251 7.852 1.00 41.95 141 GLU D O 1
ATOM 5483 N N . TYR D 1 141 ? 71.400 80.325 9.281 1.00 44.87 142 TYR D N 1
ATOM 5484 C CA . TYR D 1 141 ? 71.958 81.032 10.427 1.00 41.53 142 TYR D CA 1
ATOM 5485 C C . TYR D 1 141 ? 73.113 80.228 11.063 1.00 33.74 142 TYR D C 1
ATOM 5486 O O . TYR D 1 141 ? 73.795 80.715 11.957 1.00 41.95 142 TYR D O 1
ATOM 5495 N N . GLY D 1 142 ? 73.313 79.004 10.593 1.00 36.22 143 GLY D N 1
ATOM 5496 C CA . GLY D 1 142 ? 74.358 78.127 11.100 1.00 42.14 143 GLY D CA 1
ATOM 5497 C C . GLY D 1 142 ? 74.143 77.762 12.555 1.00 48.99 143 GLY D C 1
ATOM 5498 O O . GLY D 1 142 ? 75.085 77.734 13.349 1.00 48.84 143 GLY D O 1
ATOM 5499 N N . VAL D 1 143 ? 72.893 77.483 12.908 1.00 51.46 144 VAL D N 1
ATOM 5500 C CA . VAL D 1 143 ? 72.514 77.232 14.297 1.00 45.91 144 VAL D CA 1
ATOM 5501 C C . VAL D 1 143 ? 73.197 75.978 14.846 1.00 44.95 144 VAL D C 1
ATOM 5502 O O . VAL D 1 143 ? 73.150 74.916 14.232 1.00 44.19 144 VAL D O 1
ATOM 5506 N N . ARG D 1 144 ? 73.808 76.102 16.016 1.00 45.21 145 ARG D N 1
ATOM 5507 C CA . ARG D 1 144 ? 74.531 74.978 16.609 1.00 54.53 145 ARG D CA 1
ATOM 5508 C C . ARG D 1 144 ? 73.794 74.381 17.803 1.00 53.84 145 ARG D C 1
ATOM 5509 O O . ARG D 1 144 ? 73.796 73.168 17.995 1.00 55.82 145 ARG D O 1
ATOM 5517 N N . GLY D 1 145 ? 73.169 75.242 18.597 1.00 50.09 146 GLY D N 1
ATOM 5518 C CA . GLY D 1 145 ? 72.363 74.811 19.723 1.00 50.70 146 GLY D CA 1
ATOM 5519 C C . GLY D 1 145 ? 71.287 75.829 20.045 1.00 50.59 146 GLY D C 1
ATOM 5520 O O . GLY D 1 145 ? 71.193 76.870 19.386 1.00 52.22 146 GLY D O 1
ATOM 5521 N N . THR D 1 146 ? 70.489 75.525 21.068 1.00 47.80 147 THR D N 1
ATOM 5522 C CA . THR D 1 146 ? 69.400 76.383 21.523 1.00 42.27 147 THR D CA 1
ATOM 5523 C C . THR D 1 146 ? 69.569 76.686 23.003 1.00 41.92 147 THR D C 1
ATOM 5524 O O . THR D 1 146 ? 70.151 75.884 23.729 1.00 43.21 147 THR D O 1
ATOM 5528 N N . PRO D 1 147 ? 69.082 77.854 23.451 1.00 36.81 148 PRO D N 1
ATOM 5529 C CA . PRO D 1 147 ? 68.549 78.881 22.551 1.00 36.46 148 PRO D CA 1
ATOM 5530 C C . PRO D 1 147 ? 69.675 79.583 21.823 1.00 45.58 148 PRO D C 1
ATOM 5531 O O . PRO D 1 147 ? 70.779 79.686 22.349 1.00 43.96 148 PRO D O 1
ATOM 5535 N N . SER D 1 148 ? 69.381 80.074 20.628 1.00 41.65 149 SER D N 1
ATOM 5536 C CA . SER D 1 148 ? 70.366 80.728 19.793 1.00 38.12 149 SER D CA 1
ATOM 5537 C C . SER D 1 148 ? 69.756 82.031 19.262 1.00 42.30 149 SER D C 1
ATOM 5538 O O . SER D 1 148 ? 68.865 82.022 18.400 1.00 41.72 149 SER D O 1
ATOM 5541 N N . VAL D 1 149 ? 70.212 83.145 19.817 1.00 37.23 150 VAL D N 1
ATOM 5542 C CA . VAL D 1 149 ? 69.679 84.462 19.505 1.00 39.84 150 VAL D CA 1
ATOM 5543 C C . VAL D 1 149 ? 70.550 85.182 18.470 1.00 51.86 150 VAL D C 1
ATOM 5544 O O . VAL D 1 149 ? 71.769 85.287 18.635 1.00 54.29 150 VAL D O 1
ATOM 5548 N N . TYR D 1 150 ? 69.928 85.662 17.395 1.00 48.62 151 TYR D N 1
ATOM 5549 C CA . TYR D 1 150 ? 70.638 86.482 16.417 1.00 43.39 151 TYR D CA 1
ATOM 5550 C C . TYR D 1 150 ? 70.027 87.871 16.258 1.00 45.89 151 TYR D C 1
ATOM 5551 O O . TYR D 1 150 ? 68.818 88.054 16.387 1.00 49.80 151 TYR D O 1
ATOM 5560 N N . VAL D 1 151 ? 70.876 88.848 15.980 1.00 47.40 152 VAL D N 1
ATOM 5561 C CA . VAL D 1 151 ? 70.416 90.213 15.779 1.00 46.13 152 VAL D CA 1
ATOM 5562 C C . VAL D 1 151 ? 70.687 90.675 14.339 1.00 56.60 152 VAL D C 1
ATOM 5563 O O . VAL D 1 151 ? 71.811 90.548 13.837 1.00 49.93 152 VAL D O 1
ATOM 5567 N N . ARG D 1 152 ? 69.634 91.179 13.686 1.00 59.14 153 ARG D N 1
ATOM 5568 C CA . ARG D 1 152 ? 69.688 91.686 12.310 1.00 56.51 153 ARG D CA 1
ATOM 5569 C C . ARG D 1 152 ? 70.457 90.801 11.335 1.00 48.07 153 ARG D C 1
ATOM 5570 O O . ARG D 1 152 ? 71.196 91.293 10.482 1.00 46.30 153 ARG D O 1
ATOM 5578 N N . GLY D 1 153 ? 70.279 89.493 11.457 1.00 42.22 154 GLY D N 1
ATOM 5579 C CA . GLY D 1 153 ? 70.914 88.558 10.549 1.00 37.57 154 GLY D CA 1
ATOM 5580 C C . GLY D 1 153 ? 72.431 88.599 10.567 1.00 43.48 154 GLY D C 1
ATOM 5581 O O . GLY D 1 153 ? 73.079 87.847 9.846 1.00 48.01 154 GLY D O 1
ATOM 5582 N N . ARG D 1 154 ? 73.002 89.461 11.403 1.00 54.85 155 ARG D N 1
ATOM 5583 C CA . ARG D 1 154 ? 74.455 89.636 11.455 1.00 62.66 155 ARG D CA 1
ATOM 5584 C C . ARG D 1 154 ? 75.129 88.992 12.678 1.00 63.41 155 ARG D C 1
ATOM 5585 O O . ARG D 1 154 ? 76.173 88.351 12.544 1.00 61.13 155 ARG D O 1
ATOM 5593 N N . TYR D 1 155 ? 74.533 89.167 13.859 1.00 59.81 156 TYR D N 1
ATOM 5594 C CA . TYR D 1 155 ? 75.184 88.784 15.117 1.00 55.82 156 TYR D CA 1
ATOM 5595 C C . TYR D 1 155 ? 74.565 87.590 15.849 1.00 52.06 156 TYR D C 1
ATOM 5596 O O . TYR D 1 155 ? 73.349 87.487 15.975 1.00 47.98 156 TYR D O 1
ATOM 5605 N N . HIS D 1 156 ? 75.424 86.706 16.346 1.00 48.83 157 HIS D N 1
ATOM 5606 C CA . HIS D 1 156 ? 75.008 85.613 17.210 1.00 46.58 157 HIS D CA 1
ATOM 5607 C C . HIS D 1 156 ? 75.436 85.901 18.622 1.00 47.53 157 HIS D C 1
ATOM 5608 O O . HIS D 1 156 ? 76.602 86.198 18.869 1.00 54.40 157 HIS D O 1
ATOM 5615 N N . ILE D 1 157 ? 74.490 85.821 19.550 1.00 43.06 158 ILE D N 1
ATOM 5616 C CA . ILE D 1 157 ? 74.775 86.044 20.959 1.00 44.93 158 ILE D CA 1
ATOM 5617 C C . ILE D 1 157 ? 75.399 84.796 21.579 1.00 49.27 158 ILE D C 1
ATOM 5618 O O . ILE D 1 157 ? 74.946 83.680 21.333 1.00 43.54 158 ILE D O 1
ATOM 5623 N N . ASN D 1 158 ? 76.457 84.993 22.363 1.00 55.82 159 ASN D N 1
ATOM 5624 C CA . ASN D 1 158 ? 77.058 83.905 23.124 1.00 55.84 159 ASN D CA 1
ATOM 5625 C C . ASN D 1 158 ? 76.464 83.883 24.531 1.00 49.16 159 ASN D C 1
ATOM 5626 O O . ASN D 1 158 ? 76.892 84.640 25.418 1.00 40.94 159 ASN D O 1
ATOM 5631 N N . ASN D 1 159 ? 75.466 83.021 24.717 1.00 44.53 160 ASN D N 1
ATOM 5632 C CA . ASN D 1 159 ? 74.778 82.895 25.992 1.00 44.65 160 ASN D CA 1
ATOM 5633 C C . ASN D 1 159 ? 75.753 82.742 27.163 1.00 43.85 160 ASN D C 1
ATOM 5634 O O . ASN D 1 159 ? 75.557 83.324 28.226 1.00 46.25 160 ASN D O 1
ATOM 5639 N N . ALA D 1 160 ? 76.811 81.969 26.944 1.00 42.57 161 ALA D N 1
ATOM 5640 C CA . ALA D 1 160 ? 77.780 81.648 27.987 1.00 48.59 161 ALA D CA 1
ATOM 5641 C C . ALA D 1 160 ? 78.715 82.803 28.314 1.00 49.14 161 ALA D C 1
ATOM 5642 O O . ALA D 1 160 ? 79.426 82.757 29.307 1.00 50.96 161 ALA D O 1
ATOM 5644 N N . ALA D 1 161 ? 78.710 83.840 27.485 1.00 50.32 162 ALA D N 1
ATOM 5645 C CA . ALA D 1 161 ? 79.593 84.981 27.693 1.00 47.14 162 ALA D CA 1
ATOM 5646 C C . ALA D 1 161 ? 79.054 85.904 28.764 1.00 47.00 162 ALA D C 1
ATOM 5647 O O . ALA D 1 161 ? 79.667 86.919 29.080 1.00 50.79 162 ALA D O 1
ATOM 5649 N N . PHE D 1 162 ? 77.899 85.561 29.320 1.00 43.55 163 PHE D N 1
ATOM 5650 C CA . PHE D 1 162 ? 77.304 86.391 30.355 1.00 50.05 163 PHE D CA 1
ATOM 5651 C C . PHE D 1 162 ? 77.437 85.752 31.737 1.00 55.15 163 PHE D C 1
ATOM 5652 O O . PHE D 1 162 ? 76.715 84.817 32.079 1.00 54.62 163 PHE D O 1
ATOM 5660 N N . GLY D 1 163 ? 78.369 86.265 32.531 1.00 52.23 164 GLY D N 1
ATOM 5661 C CA . GLY D 1 163 ? 78.523 85.802 33.895 1.00 50.95 164 GLY D CA 1
ATOM 5662 C C . GLY D 1 163 ? 77.583 86.547 34.813 1.00 48.51 164 GLY D C 1
ATOM 5663 O O . GLY D 1 163 ? 77.621 87.772 34.879 1.00 59.13 164 GLY D O 1
ATOM 5664 N N . ALA D 1 164 ? 76.733 85.815 35.522 1.00 40.88 165 ALA D N 1
ATOM 5665 C CA . ALA D 1 164 ? 75.809 86.443 36.459 1.00 37.64 165 ALA D CA 1
ATOM 5666 C C . ALA D 1 164 ? 75.619 85.572 37.673 1.00 42.66 165 ALA D C 1
ATOM 5667 O O . ALA D 1 164 ? 75.649 84.346 37.577 1.00 49.19 165 ALA D O 1
ATOM 5669 N N . PHE D 1 165 ? 75.418 86.205 38.820 1.00 40.98 166 PHE D N 1
ATOM 5670 C CA . PHE D 1 165 ? 75.054 85.475 40.021 1.00 37.03 166 PHE D CA 1
ATOM 5671 C C . PHE D 1 165 ? 73.540 85.508 40.233 1.00 42.40 166 PHE D C 1
ATOM 5672 O O . PHE D 1 165 ? 73.019 84.848 41.131 1.00 43.40 166 PHE D O 1
ATOM 5680 N N . SER D 1 166 ? 72.835 86.281 39.410 1.00 37.92 167 SER D N 1
ATOM 5681 C CA . SER D 1 166 ? 71.388 86.413 39.570 1.00 43.64 167 SER D CA 1
ATOM 5682 C C . SER D 1 166 ? 70.702 86.526 38.222 1.00 42.10 167 SER D C 1
ATOM 5683 O O . SER D 1 166 ? 71.285 87.013 37.263 1.00 39.50 167 SER D O 1
ATOM 5686 N N . VAL D 1 167 ? 69.452 86.085 38.171 1.00 41.86 168 VAL D N 1
ATOM 5687 C CA . VAL D 1 167 ? 68.641 86.191 36.973 1.00 40.80 168 VAL D CA 1
ATOM 5688 C C . VAL D 1 167 ? 68.511 87.649 36.518 1.00 42.50 168 VAL D C 1
ATOM 5689 O O . VAL D 1 167 ? 68.614 87.941 35.332 1.00 41.70 168 VAL D O 1
ATOM 5693 N N . GLU D 1 168 ? 68.313 88.567 37.458 1.00 41.30 169 GLU D N 1
ATOM 5694 C CA . GLU D 1 168 ? 68.175 89.976 37.098 1.00 47.49 169 GLU D CA 1
ATOM 5695 C C . GLU D 1 168 ? 69.402 90.539 36.374 1.00 44.48 169 GLU D C 1
ATOM 5696 O O . GLU D 1 168 ? 69.263 91.256 35.389 1.00 42.58 169 GLU D O 1
ATOM 5702 N N . ASN D 1 169 ? 70.602 90.229 36.861 1.00 46.72 170 ASN D N 1
ATOM 5703 C CA . ASN D 1 169 ? 71.821 90.722 36.216 1.00 48.90 170 ASN D CA 1
ATOM 5704 C C . ASN D 1 169 ? 71.994 90.103 34.843 1.00 48.42 170 ASN D C 1
ATOM 5705 O O . ASN D 1 169 ? 72.242 90.794 33.860 1.00 44.16 170 ASN D O 1
ATOM 5710 N N . PHE D 1 170 ? 71.877 88.782 34.793 1.00 49.11 171 PHE D N 1
ATOM 5711 C CA . PHE D 1 170 ? 71.971 88.072 33.535 1.00 42.07 171 PHE D CA 1
ATOM 5712 C C . PHE D 1 170 ? 70.974 88.667 32.553 1.00 41.25 171 PHE D C 1
ATOM 5713 O O . PHE D 1 170 ? 71.342 89.034 31.447 1.00 47.11 171 PHE D O 1
ATOM 5721 N N . ARG D 1 171 ? 69.713 88.751 32.964 1.00 36.77 172 ARG D N 1
ATOM 5722 C CA . ARG D 1 171 ? 68.659 89.322 32.119 1.00 43.43 172 ARG D CA 1
ATOM 5723 C C . ARG D 1 171 ? 69.031 90.713 31.601 1.00 49.60 172 ARG D C 1
ATOM 5724 O O . ARG D 1 171 ? 68.897 90.987 30.414 1.00 54.47 172 ARG D O 1
ATOM 5732 N N . SER D 1 172 ? 69.510 91.576 32.491 1.00 55.57 173 SER D N 1
ATOM 5733 C CA . SER D 1 172 ? 69.896 92.946 32.136 1.00 62.31 173 SER D CA 1
ATOM 5734 C C . SER D 1 172 ? 71.091 93.045 31.191 1.00 61.49 173 SER D C 1
ATOM 5735 O O . SER D 1 172 ? 71.095 93.864 30.274 1.00 64.37 173 SER D O 1
ATOM 5738 N N . ARG D 1 173 ? 72.106 92.223 31.423 1.00 58.99 174 ARG D N 1
ATOM 5739 C CA . ARG D 1 173 ? 73.284 92.191 30.560 1.00 56.02 174 ARG D CA 1
ATOM 5740 C C . ARG D 1 173 ? 72.998 91.615 29.170 1.00 53.56 174 ARG D C 1
ATOM 5741 O O . ARG D 1 173 ? 73.661 91.970 28.193 1.00 52.03 174 ARG D O 1
ATOM 5749 N N . TYR D 1 174 ? 72.025 90.711 29.093 1.00 51.19 175 TYR D N 1
ATOM 5750 C CA . TYR D 1 174 ? 71.660 90.084 27.830 1.00 46.76 175 TYR D CA 1
ATOM 5751 C C . TYR D 1 174 ? 70.953 91.111 26.958 1.00 41.27 175 TYR D C 1
ATOM 5752 O O . TYR D 1 174 ? 71.364 91.366 25.828 1.00 42.05 175 TYR D O 1
ATOM 5761 N N . ALA D 1 175 ? 69.888 91.701 27.491 1.00 42.51 176 ALA D N 1
ATOM 5762 C CA . ALA D 1 175 ? 69.147 92.733 26.765 1.00 50.07 176 ALA D CA 1
ATOM 5763 C C . ALA D 1 175 ? 70.056 93.903 26.397 1.00 57.42 176 ALA D C 1
ATOM 5764 O O . ALA D 1 175 ? 69.978 94.438 25.289 1.00 60.40 176 ALA D O 1
ATOM 5766 N N . ALA D 1 176 ? 70.915 94.296 27.333 1.00 60.97 177 ALA D N 1
ATOM 5767 C CA . ALA D 1 176 ? 71.834 95.417 27.121 1.00 63.16 177 ALA D CA 1
ATOM 5768 C C . ALA D 1 176 ? 72.640 95.251 25.836 1.00 59.27 177 ALA D C 1
ATOM 5769 O O . ALA D 1 176 ? 72.735 96.177 25.027 1.00 57.76 177 ALA D O 1
ATOM 5771 N N . VAL D 1 177 ? 73.222 94.067 25.658 1.00 52.23 178 VAL D N 1
ATOM 5772 C CA . VAL D 1 177 ? 73.989 93.758 24.458 1.00 51.70 178 VAL D CA 1
ATOM 5773 C C . VAL D 1 177 ? 73.092 93.665 23.227 1.00 54.32 178 VAL D C 1
ATOM 5774 O O . VAL D 1 177 ? 73.512 93.988 22.121 1.00 50.38 178 VAL D O 1
ATOM 5778 N N . VAL D 1 178 ? 71.857 93.212 23.412 1.00 55.35 179 VAL D N 1
ATOM 5779 C CA . VAL D 1 178 ? 70.933 93.169 22.290 1.00 52.67 179 VAL D CA 1
ATOM 5780 C C . VAL D 1 178 ? 70.495 94.589 21.931 1.00 44.81 179 VAL D C 1
ATOM 5781 O O . VAL D 1 178 ? 70.367 94.910 20.762 1.00 41.79 179 VAL D O 1
ATOM 5785 N N . ARG D 1 179 ? 70.281 95.433 22.934 1.00 46.77 180 ARG D N 1
ATOM 5786 C CA . ARG D 1 179 ? 69.946 96.834 22.684 1.00 56.52 180 ARG D CA 1
ATOM 5787 C C . ARG D 1 179 ? 71.079 97.536 21.946 1.00 65.88 180 ARG D C 1
ATOM 5788 O O . ARG D 1 179 ? 70.855 98.488 21.198 1.00 74.25 180 ARG D O 1
ATOM 5796 N N . LYS D 1 180 ? 72.300 97.061 22.152 1.00 61.75 181 LYS D N 1
ATOM 5797 C CA . LYS D 1 180 ? 73.456 97.679 21.521 1.00 64.74 181 LYS D CA 1
ATOM 5798 C C . LYS D 1 180 ? 73.584 97.263 20.064 1.00 60.52 181 LYS D C 1
ATOM 5799 O O . LYS D 1 180 ? 73.771 98.105 19.190 1.00 58.51 181 LYS D O 1
ATOM 5805 N N . LEU D 1 181 ? 73.500 95.962 19.808 1.00 51.16 182 LEU D N 1
ATOM 5806 C CA . LEU D 1 181 ? 73.679 95.453 18.458 1.00 46.93 182 LEU D CA 1
ATOM 5807 C C . LEU D 1 181 ? 72.520 95.883 17.567 1.00 44.49 182 LEU D C 1
ATOM 5808 O O . LEU D 1 181 ? 72.625 95.835 16.346 1.00 43.60 182 LEU D O 1
ATOM 5813 N N . LEU D 1 182 ? 71.415 96.298 18.181 1.00 51.79 183 LEU D N 1
ATOM 5814 C CA . LEU D 1 182 ? 70.269 96.824 17.442 1.00 58.84 183 LEU D CA 1
ATOM 5815 C C . LEU D 1 182 ? 70.419 98.316 17.192 1.00 68.00 183 LEU D C 1
ATOM 5816 O O . LEU D 1 182 ? 69.607 98.912 16.484 1.00 72.15 183 LEU D O 1
ATOM 5821 N N . ALA D 1 183 ? 71.444 98.920 17.787 1.00 72.77 184 ALA D N 1
ATOM 5822 C CA . ALA D 1 183 ? 71.670 100.355 17.647 1.00 75.81 184 ALA D CA 1
ATOM 5823 C C . ALA D 1 183 ? 71.751 100.734 16.175 1.00 78.76 184 ALA D C 1
ATOM 5824 O O . ALA D 1 183 ? 72.546 100.166 15.430 1.00 81.10 184 ALA D O 1
ATOM 5826 N N . GLY D 1 184 ? 70.921 101.688 15.763 1.00 79.34 185 GLY D N 1
ATOM 5827 C CA . GLY D 1 184 ? 70.870 102.113 14.376 1.00 80.91 185 GLY D CA 1
ATOM 5828 C C . GLY D 1 184 ? 70.550 103.589 14.231 1.00 79.23 185 GLY D C 1
ATOM 5829 O O . GLY D 1 184 ? 70.741 104.367 15.166 1.00 78.67 185 GLY D O 1
ATOM 5830 N N . GLU E 1 4 ? 7.976 66.135 9.724 1.00 69.45 5 GLU E N 1
ATOM 5831 C CA . GLU E 1 4 ? 7.456 64.814 9.373 1.00 75.04 5 GLU E CA 1
ATOM 5832 C C . GLU E 1 4 ? 7.900 64.399 7.971 1.00 70.72 5 GLU E C 1
ATOM 5833 O O . GLU E 1 4 ? 7.711 65.127 6.999 1.00 65.98 5 GLU E O 1
ATOM 5839 N N . TRP E 1 5 ? 8.496 63.218 7.884 1.00 71.17 6 TRP E N 1
ATOM 5840 C CA . TRP E 1 5 ? 8.999 62.691 6.625 1.00 73.01 6 TRP E CA 1
ATOM 5841 C C . TRP E 1 5 ? 8.544 61.239 6.504 1.00 75.43 6 TRP E C 1
ATOM 5842 O O . TRP E 1 5 ? 7.873 60.720 7.399 1.00 67.65 6 TRP E O 1
ATOM 5853 N N . GLU E 1 6 ? 8.914 60.584 5.407 1.00 80.04 7 GLU E N 1
ATOM 5854 C CA . GLU E 1 6 ? 8.527 59.194 5.188 1.00 84.59 7 GLU E CA 1
ATOM 5855 C C . GLU E 1 6 ? 9.483 58.496 4.223 1.00 81.86 7 GLU E C 1
ATOM 5856 O O . GLU E 1 6 ? 9.898 59.076 3.218 1.00 74.69 7 GLU E O 1
ATOM 5862 N N . SER E 1 7 ? 9.836 57.251 4.536 1.00 82.64 8 SER E N 1
ATOM 5863 C CA . SER E 1 7 ? 10.682 56.455 3.651 1.00 83.44 8 SER E CA 1
ATOM 5864 C C . SER E 1 7 ? 9.985 56.193 2.320 1.00 86.92 8 SER E C 1
ATOM 5865 O O . SER E 1 7 ? 8.782 55.956 2.279 1.00 83.88 8 SER E O 1
ATOM 5868 N N . ILE E 1 8 ? 10.748 56.249 1.233 1.00 95.06 9 ILE E N 1
ATOM 5869 C CA . ILE E 1 8 ? 10.224 55.944 -0.093 1.00 102.66 9 ILE E CA 1
ATOM 5870 C C . ILE E 1 8 ? 10.518 54.486 -0.453 1.00 107.12 9 ILE E C 1
ATOM 5871 O O . ILE E 1 8 ? 11.544 53.933 -0.049 1.00 102.57 9 ILE E O 1
ATOM 5876 N N . THR E 1 9 ? 9.612 53.864 -1.200 1.00 110.38 10 THR E N 1
ATOM 5877 C CA . THR E 1 9 ? 9.716 52.433 -1.468 1.00 113.45 10 THR E CA 1
ATOM 5878 C C . THR E 1 9 ? 9.344 52.052 -2.902 1.00 117.12 10 THR E C 1
ATOM 5879 O O . THR E 1 9 ? 8.229 52.313 -3.355 1.00 118.20 10 THR E O 1
ATOM 5883 N N . PRO E 1 10 ? 10.293 51.441 -3.625 1.00 117.63 11 PRO E N 1
ATOM 5884 C CA . PRO E 1 10 ? 11.665 51.266 -3.142 1.00 115.76 11 PRO E CA 1
ATOM 5885 C C . PRO E 1 10 ? 12.454 52.566 -3.257 1.00 112.88 11 PRO E C 1
ATOM 5886 O O . PRO E 1 10 ? 12.118 53.411 -4.090 1.00 113.87 11 PRO E O 1
ATOM 5890 N N . PRO E 1 11 ? 13.491 52.730 -2.420 1.00 108.29 12 PRO E N 1
ATOM 5891 C CA . PRO E 1 11 ? 14.366 53.906 -2.471 1.00 101.29 12 PRO E CA 1
ATOM 5892 C C . PRO E 1 11 ? 15.083 54.022 -3.812 1.00 95.95 12 PRO E C 1
ATOM 5893 O O . PRO E 1 11 ? 15.300 53.023 -4.499 1.00 96.89 12 PRO E O 1
ATOM 5897 N N . VAL E 1 12 ? 15.447 55.244 -4.176 1.00 88.84 13 VAL E N 1
ATOM 5898 C CA . VAL E 1 12 ? 16.140 55.493 -5.428 1.00 83.81 13 VAL E CA 1
ATOM 5899 C C . VAL E 1 12 ? 17.647 55.424 -5.209 1.00 81.57 13 VAL E C 1
ATOM 5900 O O . VAL E 1 12 ? 18.210 56.215 -4.452 1.00 74.44 13 VAL E O 1
ATOM 5904 N N . VAL E 1 13 ? 18.293 54.470 -5.872 1.00 88.19 14 VAL E N 1
ATOM 5905 C CA . VAL E 1 13 ? 19.742 54.314 -5.782 1.00 92.16 14 VAL E CA 1
ATOM 5906 C C . VAL E 1 13 ? 20.464 55.474 -6.472 1.00 95.64 14 VAL E C 1
ATOM 5907 O O . VAL E 1 13 ? 19.936 56.076 -7.407 1.00 89.69 14 VAL E O 1
ATOM 5911 N N . ASP E 1 14 ? 21.666 55.785 -5.994 1.00 103.21 15 ASP E N 1
ATOM 5912 C CA . ASP E 1 14 ? 22.505 56.817 -6.596 1.00 110.53 15 ASP E CA 1
ATOM 5913 C C . ASP E 1 14 ? 21.694 58.042 -7.021 1.00 108.73 15 ASP E C 1
ATOM 5914 O O . ASP E 1 14 ? 21.561 58.329 -8.212 1.00 110.96 15 ASP E O 1
ATOM 5919 N N . ALA E 1 15 ? 21.154 58.757 -6.038 1.00 102.50 16 ALA E N 1
ATOM 5920 C CA . ALA E 1 15 ? 20.348 59.945 -6.298 1.00 93.79 16 ALA E CA 1
ATOM 5921 C C . ALA E 1 15 ? 20.948 61.164 -5.603 1.00 87.94 16 ALA E C 1
ATOM 5922 O O . ALA E 1 15 ? 21.682 61.021 -4.625 1.00 89.24 16 ALA E O 1
ATOM 5924 N N . PRO E 1 16 ? 20.639 62.370 -6.107 1.00 79.58 17 PRO E N 1
ATOM 5925 C CA . PRO E 1 16 ? 21.143 63.607 -5.494 1.00 74.05 17 PRO E CA 1
ATOM 5926 C C . PRO E 1 16 ? 20.767 63.699 -4.015 1.00 72.86 17 PRO E C 1
ATOM 5927 O O . PRO E 1 16 ? 19.833 63.025 -3.577 1.00 74.42 17 PRO E O 1
ATOM 5931 N N . ALA E 1 17 ? 21.485 64.519 -3.254 1.00 69.65 18 ALA E N 1
ATOM 5932 C CA . ALA E 1 17 ? 21.171 64.700 -1.839 1.00 70.39 18 ALA E CA 1
ATOM 5933 C C . ALA E 1 17 ? 19.729 65.180 -1.615 1.00 69.34 18 ALA E C 1
ATOM 5934 O O . ALA E 1 17 ? 19.065 64.748 -0.674 1.00 71.11 18 ALA E O 1
ATOM 5936 N N . VAL E 1 18 ? 19.248 66.074 -2.476 1.00 67.93 19 VAL E N 1
ATOM 5937 C CA . VAL E 1 18 ? 17.884 66.581 -2.364 1.00 69.21 19 VAL E CA 1
ATOM 5938 C C . VAL E 1 18 ? 17.255 66.849 -3.729 1.00 70.44 19 VAL E C 1
ATOM 5939 O O . VAL E 1 18 ? 17.879 67.441 -4.612 1.00 64.75 19 VAL E O 1
ATOM 5943 N N . VAL E 1 19 ? 16.009 66.414 -3.889 1.00 73.94 20 VAL E N 1
ATOM 5944 C CA . VAL E 1 19 ? 15.236 66.694 -5.092 1.00 70.84 20 VAL E CA 1
ATOM 5945 C C . VAL E 1 19 ? 13.896 67.302 -4.707 1.00 68.42 20 VAL E C 1
ATOM 5946 O O . VAL E 1 19 ? 13.253 66.822 -3.771 1.00 61.92 20 VAL E O 1
ATOM 5950 N N . GLU E 1 20 ? 13.500 68.379 -5.393 1.00 73.27 21 GLU E N 1
ATOM 5951 C CA . GLU E 1 20 ? 12.094 68.792 -5.417 1.00 67.95 21 GLU E CA 1
ATOM 5952 C C . GLU E 1 20 ? 11.545 68.601 -6.816 1.00 64.22 21 GLU E C 1
ATOM 5953 O O . GLU E 1 20 ? 11.986 69.255 -7.760 1.00 65.79 21 GLU E O 1
ATOM 5959 N N . PHE E 1 21 ? 10.589 67.693 -6.950 1.00 58.57 22 PHE E N 1
ATOM 5960 C CA . PHE E 1 21 ? 9.779 67.675 -8.145 1.00 57.02 22 PHE E CA 1
ATOM 5961 C C . PHE E 1 21 ? 8.899 68.918 -8.042 1.00 61.38 22 PHE E C 1
ATOM 5962 O O . PHE E 1 21 ? 8.351 69.209 -6.972 1.00 63.14 22 PHE E O 1
ATOM 5970 N N . PHE E 1 22 ? 8.799 69.672 -9.134 1.00 65.38 23 PHE E N 1
ATOM 5971 C CA . PHE E 1 22 ? 8.098 70.960 -9.118 1.00 64.98 23 PHE E CA 1
ATOM 5972 C C . PHE E 1 22 ? 7.350 71.193 -10.422 1.00 60.28 23 PHE E C 1
ATOM 5973 O O . PHE E 1 22 ? 7.445 70.404 -11.358 1.00 59.96 23 PHE E O 1
ATOM 5981 N N . SER E 1 23 ? 6.633 72.305 -10.477 1.00 54.86 24 SER E N 1
ATOM 5982 C CA . SER E 1 23 ? 5.884 72.684 -11.661 1.00 64.47 24 SER E CA 1
ATOM 5983 C C . SER E 1 23 ? 5.677 74.199 -11.675 1.00 59.47 24 SER E C 1
ATOM 5984 O O . SER E 1 23 ? 5.505 74.830 -10.628 1.00 54.66 24 SER E O 1
ATOM 5987 N N . PHE E 1 24 ? 5.707 74.778 -12.865 1.00 61.19 25 PHE E N 1
ATOM 5988 C CA . PHE E 1 24 ? 5.430 76.201 -13.014 1.00 67.26 25 PHE E CA 1
ATOM 5989 C C . PHE E 1 24 ? 3.928 76.436 -13.109 1.00 68.52 25 PHE E C 1
ATOM 5990 O O . PHE E 1 24 ? 3.486 77.523 -13.488 1.00 73.12 25 PHE E O 1
ATOM 5998 N N . TYR E 1 25 ? 3.151 75.405 -12.781 1.00 61.31 26 TYR E N 1
ATOM 5999 C CA . TYR E 1 25 ? 1.698 75.514 -12.734 1.00 62.44 26 TYR E CA 1
ATOM 6000 C C . TYR E 1 25 ? 1.232 75.305 -11.310 1.00 64.58 26 TYR E C 1
ATOM 6001 O O . TYR E 1 25 ? 0.033 75.284 -11.023 1.00 60.13 26 TYR E O 1
ATOM 6010 N N A CYS E 1 26 ? 2.192 75.172 -10.408 0.42 63.80 27 CYS E N 1
ATOM 6011 N N B CYS E 1 26 ? 2.201 75.148 -10.408 0.58 63.57 27 CYS E N 1
ATOM 6012 C CA A CYS E 1 26 ? 1.907 74.839 -9.022 0.42 64.77 27 CYS E CA 1
ATOM 6013 C CA B CYS E 1 26 ? 1.892 74.846 -9.021 0.58 64.91 27 CYS E CA 1
ATOM 6014 C C A CYS E 1 26 ? 2.217 75.990 -8.063 0.42 65.32 27 CYS E C 1
ATOM 6015 C C B CYS E 1 26 ? 2.205 76.008 -8.084 0.58 65.57 27 CYS E C 1
ATOM 6016 O O A CYS E 1 26 ? 3.354 76.460 -7.994 0.42 63.91 27 CYS E O 1
ATOM 6017 O O B CYS E 1 26 ? 3.336 76.496 -8.039 0.58 63.87 27 CYS E O 1
ATOM 6022 N N . PRO E 1 27 ? 1.191 76.443 -7.321 1.00 64.94 28 PRO E N 1
ATOM 6023 C CA . PRO E 1 27 ? 1.272 77.598 -6.418 1.00 59.87 28 PRO E CA 1
ATOM 6024 C C . PRO E 1 27 ? 2.303 77.515 -5.282 1.00 58.05 28 PRO E C 1
ATOM 6025 O O . PRO E 1 27 ? 3.189 78.363 -5.257 1.00 60.74 28 PRO E O 1
ATOM 6029 N N . PRO E 1 28 ? 2.199 76.531 -4.369 1.00 55.98 29 PRO E N 1
ATOM 6030 C CA . PRO E 1 28 ? 3.177 76.400 -3.277 1.00 51.69 29 PRO E CA 1
ATOM 6031 C C . PRO E 1 28 ? 4.585 76.101 -3.778 1.00 55.25 29 PRO E C 1
ATOM 6032 O O . PRO E 1 28 ? 5.566 76.198 -3.032 1.00 57.05 29 PRO E O 1
ATOM 6036 N N A CYS E 1 29 ? 4.681 75.722 -5.045 0.42 57.70 30 CYS E N 1
ATOM 6037 N N B CYS E 1 29 ? 4.689 75.723 -5.042 0.58 57.68 30 CYS E N 1
ATOM 6038 C CA A CYS E 1 29 ? 5.968 75.638 -5.712 0.42 58.86 30 CYS E CA 1
ATOM 6039 C CA B CYS E 1 29 ? 5.992 75.642 -5.677 0.58 58.66 30 CYS E CA 1
ATOM 6040 C C A CYS E 1 29 ? 6.498 77.058 -5.888 0.42 55.64 30 CYS E C 1
ATOM 6041 C C B CYS E 1 29 ? 6.512 77.062 -5.909 0.58 55.75 30 CYS E C 1
ATOM 6042 O O A CYS E 1 29 ? 7.650 77.355 -5.551 0.42 55.03 30 CYS E O 1
ATOM 6043 O O B CYS E 1 29 ? 7.674 77.365 -5.625 0.58 54.73 30 CYS E O 1
ATOM 6048 N N . TYR E 1 30 ? 5.642 77.933 -6.412 1.00 66.43 31 TYR E N 1
ATOM 6049 C CA . TYR E 1 30 ? 6.006 79.330 -6.644 1.00 64.27 31 TYR E CA 1
ATOM 6050 C C . TYR E 1 30 ? 6.491 79.937 -5.340 1.00 57.62 31 TYR E C 1
ATOM 6051 O O . TYR E 1 30 ? 7.574 80.510 -5.275 1.00 59.89 31 TYR E O 1
ATOM 6060 N N . ALA E 1 31 ? 5.685 79.787 -4.299 1.00 51.25 32 ALA E N 1
ATOM 6061 C CA . ALA E 1 31 ? 6.077 80.197 -2.955 1.00 64.17 32 ALA E CA 1
ATOM 6062 C C . ALA E 1 31 ? 7.378 79.533 -2.473 1.00 68.65 32 ALA E C 1
ATOM 6063 O O . ALA E 1 31 ? 8.308 80.226 -2.045 1.00 70.50 32 ALA E O 1
ATOM 6065 N N . PHE E 1 32 ? 7.436 78.200 -2.534 1.00 66.14 33 PHE E N 1
ATOM 6066 C CA . PHE E 1 32 ? 8.610 77.442 -2.078 1.00 67.97 33 PHE E CA 1
ATOM 6067 C C . PHE E 1 32 ? 9.908 78.042 -2.652 1.00 67.41 33 PHE E C 1
ATOM 6068 O O . PHE E 1 32 ? 10.898 78.251 -1.938 1.00 62.26 33 PHE E O 1
ATOM 6076 N N . SER E 1 33 ? 9.877 78.342 -3.945 1.00 68.20 34 SER E N 1
ATOM 6077 C CA . SER E 1 33 ? 11.062 78.777 -4.668 1.00 70.75 34 SER E CA 1
ATOM 6078 C C . SER E 1 33 ? 11.257 80.304 -4.802 1.00 75.98 34 SER E C 1
ATOM 6079 O O . SER E 1 33 ? 12.385 80.778 -4.953 1.00 77.99 34 SER E O 1
ATOM 6082 N N . GLN E 1 34 ? 10.176 81.077 -4.747 1.00 76.60 35 GLN E N 1
ATOM 6083 C CA . GLN E 1 34 ? 10.266 82.493 -5.117 1.00 81.36 35 GLN E CA 1
ATOM 6084 C C . GLN E 1 34 ? 9.712 83.474 -4.085 1.00 81.41 35 GLN E C 1
ATOM 6085 O O . GLN E 1 34 ? 9.910 84.683 -4.211 1.00 83.17 35 GLN E O 1
ATOM 6091 N N . THR E 1 35 ? 9.017 82.963 -3.075 1.00 78.78 36 THR E N 1
ATOM 6092 C CA . THR E 1 35 ? 8.339 83.822 -2.102 1.00 76.21 36 THR E CA 1
ATOM 6093 C C . THR E 1 35 ? 8.853 83.670 -0.676 1.00 69.02 36 THR E C 1
ATOM 6094 O O . THR E 1 35 ? 9.118 84.659 0.015 1.00 64.88 36 THR E O 1
ATOM 6106 N N . GLY E 1 37 ? 11.387 81.393 0.086 1.00 56.40 38 GLY E N 1
ATOM 6107 C CA . GLY E 1 37 ? 12.782 80.995 0.033 1.00 63.19 38 GLY E CA 1
ATOM 6108 C C . GLY E 1 37 ? 13.051 79.622 0.622 1.00 67.52 38 GLY E C 1
ATOM 6109 O O . GLY E 1 37 ? 14.023 79.441 1.361 1.00 67.25 38 GLY E O 1
ATOM 6110 N N . VAL E 1 38 ? 12.194 78.657 0.296 1.00 67.30 39 VAL E N 1
ATOM 6111 C CA . VAL E 1 38 ? 12.342 77.299 0.806 1.00 70.36 39 VAL E CA 1
ATOM 6112 C C . VAL E 1 38 ? 13.576 76.629 0.228 1.00 70.94 39 VAL E C 1
ATOM 6113 O O . VAL E 1 38 ? 14.470 76.202 0.965 1.00 64.20 39 VAL E O 1
ATOM 6117 N N . ASP E 1 39 ? 13.608 76.538 -1.098 1.00 74.81 40 ASP E N 1
ATOM 6118 C CA . ASP E 1 39 ? 14.715 75.908 -1.803 1.00 82.91 40 ASP E CA 1
ATOM 6119 C C . ASP E 1 39 ? 16.032 76.532 -1.370 1.00 80.74 40 ASP E C 1
ATOM 6120 O O . ASP E 1 39 ? 17.042 75.845 -1.231 1.00 76.58 40 ASP E O 1
ATOM 6125 N N . GLN E 1 40 ? 15.998 77.842 -1.152 1.00 83.35 41 GLN E N 1
ATOM 6126 C CA . GLN E 1 40 ? 17.163 78.601 -0.714 1.00 84.58 41 GLN E CA 1
ATOM 6127 C C . GLN E 1 40 ? 17.643 78.087 0.637 1.00 77.35 41 GLN E C 1
ATOM 6128 O O . GLN E 1 40 ? 18.840 77.869 0.854 1.00 75.18 41 GLN E O 1
ATOM 6134 N N . ALA E 1 41 ? 16.689 77.887 1.538 1.00 68.09 42 ALA E N 1
ATOM 6135 C CA . ALA E 1 41 ? 16.990 77.484 2.899 1.00 59.02 42 ALA E CA 1
ATOM 6136 C C . ALA E 1 41 ? 17.436 76.021 2.955 1.00 59.74 42 ALA E C 1
ATOM 6137 O O . ALA E 1 41 ? 18.122 75.599 3.893 1.00 53.73 42 ALA E O 1
ATOM 6139 N N . ILE E 1 42 ? 17.048 75.251 1.945 1.00 62.50 43 ILE E N 1
ATOM 6140 C CA . ILE E 1 42 ? 17.448 73.848 1.874 1.00 68.04 43 ILE E CA 1
ATOM 6141 C C . ILE E 1 42 ? 18.847 73.705 1.268 1.00 67.60 43 ILE E C 1
ATOM 6142 O O . ILE E 1 42 ? 19.646 72.877 1.707 1.00 64.60 43 ILE E O 1
ATOM 6147 N N . ARG E 1 43 ? 19.153 74.526 0.271 1.00 68.55 44 ARG E N 1
ATOM 6148 C CA . ARG E 1 43 ? 20.509 74.554 -0.254 1.00 72.78 44 ARG E CA 1
ATOM 6149 C C . ARG E 1 43 ? 21.492 74.893 0.869 1.00 71.66 44 ARG E C 1
ATOM 6150 O O . ARG E 1 43 ? 22.588 74.329 0.947 1.00 64.98 44 ARG E O 1
ATOM 6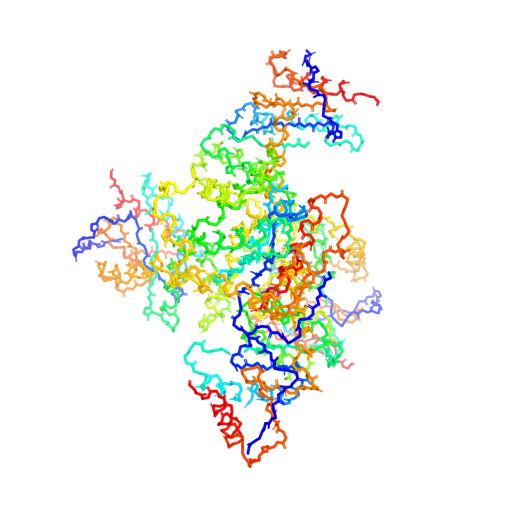158 N N . HIS E 1 44 ? 21.077 75.790 1.757 1.00 77.30 45 HIS E N 1
ATOM 6159 C CA . HIS E 1 44 ? 21.937 76.228 2.852 1.00 86.09 45 HIS E CA 1
ATOM 6160 C C . HIS E 1 44 ? 22.278 75.112 3.850 1.00 79.35 45 HIS E C 1
ATOM 6161 O O . HIS E 1 44 ? 23.277 75.200 4.556 1.00 76.68 45 HIS E O 1
ATOM 6168 N N . VAL E 1 45 ? 21.458 74.066 3.904 1.00 75.99 46 VAL E N 1
ATOM 6169 C CA . VAL E 1 45 ? 21.736 72.944 4.800 1.00 75.48 46 VAL E CA 1
ATOM 6170 C C . VAL E 1 45 ? 22.463 71.815 4.074 1.00 72.73 46 VAL E C 1
ATOM 6171 O O . VAL E 1 45 ? 22.753 70.773 4.661 1.00 67.12 46 VAL E O 1
ATOM 6175 N N . LEU E 1 46 ? 22.753 72.031 2.795 1.00 74.45 47 LEU E N 1
ATOM 6176 C CA . LEU E 1 46 ? 23.477 71.046 1.997 1.00 75.02 47 LEU E CA 1
ATOM 6177 C C . LEU E 1 46 ? 24.942 70.942 2.410 1.00 78.88 47 LEU E C 1
ATOM 6178 O O . LEU E 1 46 ? 25.646 71.948 2.500 1.00 77.04 47 LEU E O 1
ATOM 6183 N N . PRO E 1 47 ? 25.406 69.714 2.665 1.00 87.63 48 PRO E N 1
ATOM 6184 C CA . PRO E 1 47 ? 26.823 69.475 2.958 1.00 94.55 48 PRO E CA 1
ATOM 6185 C C . PRO E 1 47 ? 27.654 69.671 1.697 1.00 102.18 48 PRO E C 1
ATOM 6186 O O . PRO E 1 47 ? 27.134 69.463 0.602 1.00 101.11 48 PRO E O 1
ATOM 6190 N N . GLN E 1 48 ? 28.917 70.063 1.841 1.00 110.41 49 GLN E N 1
ATOM 6191 C CA . GLN E 1 48 ? 29.793 70.211 0.683 1.00 115.75 49 GLN E CA 1
ATOM 6192 C C . GLN E 1 48 ? 29.881 68.900 -0.091 1.00 112.67 49 GLN E C 1
ATOM 6193 O O . GLN E 1 48 ? 30.121 67.843 0.490 1.00 112.26 49 GLN E O 1
ATOM 6199 N N . GLY E 1 49 ? 29.675 68.975 -1.402 1.00 110.22 50 GLY E N 1
ATOM 6200 C CA . GLY E 1 49 ? 29.695 67.793 -2.245 1.00 109.68 50 GLY E CA 1
ATOM 6201 C C . GLY E 1 49 ? 28.308 67.242 -2.526 1.00 107.02 50 GLY E C 1
ATOM 6202 O O . GLY E 1 49 ? 28.115 66.469 -3.467 1.00 110.05 50 GLY E O 1
ATOM 6203 N N . SER E 1 50 ? 27.342 67.633 -1.699 1.00 100.04 51 SER E N 1
ATOM 6204 C CA . SER E 1 50 ? 25.949 67.245 -1.894 1.00 90.63 51 SER E CA 1
ATOM 6205 C C . SER E 1 50 ? 25.229 68.273 -2.753 1.00 89.27 51 SER E C 1
ATOM 6206 O O . SER E 1 50 ? 25.735 69.375 -2.973 1.00 90.28 51 SER E O 1
ATOM 6209 N N . ARG E 1 51 ? 24.046 67.920 -3.238 1.00 86.24 52 ARG E N 1
ATOM 6210 C CA . ARG E 1 51 ? 23.320 68.823 -4.117 1.00 86.47 52 ARG E CA 1
ATOM 6211 C C . ARG E 1 51 ? 21.819 68.814 -3.891 1.00 88.33 52 ARG E C 1
ATOM 6212 O O . ARG E 1 51 ? 21.279 67.961 -3.187 1.00 86.57 52 ARG E O 1
ATOM 6228 N N . VAL E 1 53 ? 18.628 69.035 -6.659 1.00 89.38 54 VAL E N 1
ATOM 6229 C CA . VAL E 1 53 ? 18.132 69.162 -8.029 1.00 81.10 54 VAL E CA 1
ATOM 6230 C C . VAL E 1 53 ? 16.609 69.119 -8.043 1.00 72.19 54 VAL E C 1
ATOM 6231 O O . VAL E 1 53 ? 15.990 68.416 -7.242 1.00 66.66 54 VAL E O 1
ATOM 6235 N N . LYS E 1 54 ? 16.014 69.895 -8.943 1.00 71.13 55 LYS E N 1
ATOM 6236 C CA . LYS E 1 54 ? 14.565 69.901 -9.125 1.00 70.17 55 LYS E CA 1
ATOM 6237 C C . LYS E 1 54 ? 14.189 69.331 -10.482 1.00 69.16 55 LYS E C 1
ATOM 6238 O O . LYS E 1 54 ? 14.885 69.543 -11.479 1.00 69.02 55 LYS E O 1
ATOM 6244 N N . TYR E 1 55 ? 13.078 68.609 -10.517 1.00 68.06 56 TYR E N 1
ATOM 6245 C CA . TYR E 1 55 ? 12.588 68.052 -11.762 1.00 66.91 56 TYR E CA 1
ATOM 6246 C C . TYR E 1 55 ? 11.187 68.574 -12.033 1.00 68.35 56 TYR E C 1
ATOM 6247 O O . TYR E 1 55 ? 10.340 68.581 -11.144 1.00 68.29 56 TYR E O 1
ATOM 6256 N N . HIS E 1 56 ? 10.942 69.021 -13.259 1.00 73.41 57 HIS E N 1
ATOM 6257 C CA . HIS E 1 56 ? 9.617 69.514 -13.616 1.00 77.69 57 HIS E CA 1
ATOM 6258 C C . HIS E 1 56 ? 8.622 68.356 -13.654 1.00 78.41 57 HIS E C 1
ATOM 6259 O O . HIS E 1 56 ? 9.011 67.190 -13.755 1.00 71.17 57 HIS E O 1
ATOM 6266 N N . VAL E 1 57 ? 7.338 68.684 -13.557 1.00 85.35 58 VAL E N 1
ATOM 6267 C CA . VAL E 1 57 ? 6.281 67.680 -13.576 1.00 92.47 58 VAL E CA 1
ATOM 6268 C C . VAL E 1 57 ? 5.258 68.023 -14.669 1.00 98.12 58 VAL E C 1
ATOM 6269 O O . VAL E 1 57 ? 4.641 69.089 -14.651 1.00 96.36 58 VAL E O 1
ATOM 6273 N N . SER E 1 58 ? 5.093 67.108 -15.620 1.00 104.40 59 SER E N 1
ATOM 6274 C CA . SER E 1 58 ? 4.385 67.393 -16.868 1.00 110.84 59 SER E CA 1
ATOM 6275 C C . SER E 1 58 ? 2.858 67.467 -16.775 1.00 115.34 59 SER E C 1
ATOM 6276 O O . SER E 1 58 ? 2.214 68.085 -17.622 1.00 117.23 59 SER E O 1
ATOM 6279 N N . LEU E 1 59 ? 2.276 66.838 -15.762 1.00 116.02 60 LEU E N 1
ATOM 6280 C CA . LEU E 1 59 ? 0.827 66.651 -15.741 1.00 117.27 60 LEU E CA 1
ATOM 6281 C C . LEU E 1 59 ? 0.025 67.881 -15.302 1.00 110.40 60 LEU E C 1
ATOM 6282 O O . LEU E 1 59 ? -1.202 67.878 -15.375 1.00 109.79 60 LEU E O 1
ATOM 6287 N N . LEU E 1 60 ? 0.710 68.932 -14.861 1.00 104.93 61 LEU E N 1
ATOM 6288 C CA . LEU E 1 60 ? 0.024 70.149 -14.427 1.00 99.38 61 LEU E CA 1
ATOM 6289 C C . LEU E 1 60 ? -0.234 71.110 -15.588 1.00 96.25 61 LEU E C 1
ATOM 6290 O O . LEU E 1 60 ? 0.666 71.396 -16.374 1.00 94.53 61 LEU E O 1
ATOM 6295 N N . GLY E 1 61 ? -1.470 71.593 -15.691 1.00 95.18 62 GLY E N 1
ATOM 6296 C CA . GLY E 1 61 ? -1.825 72.640 -16.637 1.00 97.80 62 GLY E CA 1
ATOM 6297 C C . GLY E 1 61 ? -1.641 72.315 -18.110 1.00 101.91 62 GLY E C 1
ATOM 6298 O O . GLY E 1 61 ? -1.246 71.204 -18.464 1.00 101.03 62 GLY E O 1
ATOM 6299 N N . PRO E 1 62 ? -1.933 73.295 -18.984 1.00 104.34 63 PRO E N 1
ATOM 6300 C CA . PRO E 1 62 ? -1.801 73.144 -20.438 1.00 106.36 63 PRO E CA 1
ATOM 6301 C C . PRO E 1 62 ? -0.410 72.683 -20.890 1.00 105.57 63 PRO E C 1
ATOM 6302 O O . PRO E 1 62 ? -0.252 71.534 -21.304 1.00 104.81 63 PRO E O 1
ATOM 6306 N N . LEU E 1 63 ? 0.578 73.570 -20.801 1.00 105.45 64 LEU E N 1
ATOM 6307 C CA . LEU E 1 63 ? 1.901 73.337 -21.385 1.00 101.95 64 LEU E CA 1
ATOM 6308 C C . LEU E 1 63 ? 2.809 72.438 -20.547 1.00 94.65 64 LEU E C 1
ATOM 6309 O O . LEU E 1 63 ? 4.035 72.521 -20.644 1.00 91.50 64 LEU E O 1
ATOM 6314 N N . GLY E 1 64 ? 2.202 71.578 -19.736 1.00 92.62 65 GLY E N 1
ATOM 6315 C CA . GLY E 1 64 ? 2.939 70.734 -18.812 1.00 90.84 65 GLY E CA 1
ATOM 6316 C C . GLY E 1 64 ? 4.166 70.059 -19.393 1.00 91.81 65 GLY E C 1
ATOM 6317 O O . GLY E 1 64 ? 5.241 70.102 -18.800 1.00 91.01 65 GLY E O 1
ATOM 6318 N N . HIS E 1 65 ? 4.006 69.424 -20.549 1.00 94.40 66 HIS E N 1
ATOM 6319 C CA . HIS E 1 65 ? 5.119 68.761 -21.216 1.00 96.81 66 HIS E CA 1
ATOM 6320 C C . HIS E 1 65 ? 6.009 69.780 -21.928 1.00 100.27 66 HIS E C 1
ATOM 6321 O O . HIS E 1 65 ? 7.231 69.613 -22.009 1.00 97.87 66 HIS E O 1
ATOM 6328 N N . GLU E 1 66 ? 5.388 70.835 -22.447 1.00 100.41 67 GLU E N 1
ATOM 6329 C CA . GLU E 1 66 ? 6.128 71.880 -23.135 1.00 101.11 67 GLU E CA 1
ATOM 6330 C C . GLU E 1 66 ? 7.096 72.569 -22.180 1.00 98.31 67 GLU E C 1
ATOM 6331 O O . GLU E 1 66 ? 8.206 72.920 -22.561 1.00 105.37 67 GLU E O 1
ATOM 6337 N N . LEU E 1 67 ? 6.679 72.750 -20.935 1.00 94.59 68 LEU E N 1
ATOM 6338 C CA . LEU E 1 67 ? 7.574 73.295 -19.919 1.00 93.75 68 LEU E CA 1
ATOM 6339 C C . LEU E 1 67 ? 8.632 72.275 -19.477 1.00 88.43 68 LEU E C 1
ATOM 6340 O O . LEU E 1 67 ? 9.771 72.639 -19.202 1.00 85.27 68 LEU E O 1
ATOM 6345 N N . THR E 1 68 ? 8.241 71.005 -19.398 1.00 85.39 69 THR E N 1
ATOM 6346 C CA . THR E 1 68 ? 9.117 69.950 -18.890 1.00 85.41 69 THR E CA 1
ATOM 6347 C C . THR E 1 68 ? 10.295 69.679 -19.818 1.00 86.80 69 THR E C 1
ATOM 6348 O O . THR E 1 68 ? 11.372 69.284 -19.361 1.00 79.95 69 THR E O 1
ATOM 6352 N N . ARG E 1 69 ? 10.084 69.890 -21.116 1.00 90.52 70 ARG E N 1
ATOM 6353 C CA . ARG E 1 69 ? 11.161 69.788 -22.091 1.00 95.17 70 ARG E CA 1
ATOM 6354 C C . ARG E 1 69 ? 11.964 71.089 -22.108 1.00 99.19 70 ARG E C 1
ATOM 6355 O O . ARG E 1 69 ? 13.180 71.076 -22.310 1.00 103.11 70 ARG E O 1
ATOM 6363 N N . ALA E 1 70 ? 11.280 72.209 -21.884 1.00 93.59 71 ALA E N 1
ATOM 6364 C CA . ALA E 1 70 ? 11.942 73.506 -21.813 1.00 89.54 71 ALA E CA 1
ATOM 6365 C C . ALA E 1 70 ? 12.954 73.492 -20.681 1.00 85.52 71 ALA E C 1
ATOM 6366 O O . ALA E 1 70 ? 14.085 73.953 -20.834 1.00 83.12 71 ALA E O 1
ATOM 6368 N N . TRP E 1 71 ? 12.527 72.948 -19.545 1.00 84.80 72 TRP E N 1
ATOM 6369 C CA . TRP E 1 71 ? 13.357 72.830 -18.349 1.00 86.54 72 TRP E CA 1
ATOM 6370 C C . TRP E 1 71 ? 14.516 71.849 -18.548 1.00 85.79 72 TRP E C 1
ATOM 6371 O O . TRP E 1 71 ? 15.641 72.122 -18.130 1.00 90.52 72 TRP E O 1
ATOM 6382 N N . ALA E 1 72 ? 14.246 70.706 -19.173 1.00 81.81 73 ALA E N 1
ATOM 6383 C CA . ALA E 1 72 ? 15.307 69.744 -19.446 1.00 79.98 73 ALA E CA 1
ATOM 6384 C C . ALA E 1 72 ? 16.390 70.477 -20.207 1.00 81.20 73 ALA E C 1
ATOM 6385 O O . ALA E 1 72 ? 17.578 70.335 -19.915 1.00 86.07 73 ALA E O 1
ATOM 6387 N N . LEU E 1 73 ? 15.953 71.273 -21.182 1.00 79.73 74 LEU E N 1
ATOM 6388 C CA . LEU E 1 73 ? 16.832 72.128 -21.964 1.00 76.97 74 LEU E CA 1
ATOM 6389 C C . LEU E 1 73 ? 17.660 73.048 -21.069 1.00 81.31 74 LEU E C 1
ATOM 6390 O O . LEU E 1 73 ? 18.848 73.251 -21.310 1.00 86.81 74 LEU E O 1
ATOM 6395 N N . ALA E 1 74 ? 17.032 73.598 -20.035 1.00 81.89 75 ALA E N 1
ATOM 6396 C CA . ALA E 1 74 ? 17.732 74.470 -19.092 1.00 85.10 75 ALA E CA 1
ATOM 6397 C C . ALA E 1 74 ? 18.739 73.711 -18.226 1.00 87.03 75 ALA E C 1
ATOM 6398 O O . ALA E 1 74 ? 19.782 74.245 -17.856 1.00 89.55 75 ALA E O 1
ATOM 6408 N N . VAL E 1 76 ? 20.290 71.030 -19.332 1.00 92.97 77 VAL E N 1
ATOM 6409 C CA . VAL E 1 76 ? 21.339 70.736 -20.308 1.00 102.93 77 VAL E CA 1
ATOM 6410 C C . VAL E 1 76 ? 22.206 71.962 -20.595 1.00 110.82 77 VAL E C 1
ATOM 6411 O O . VAL E 1 76 ? 23.298 71.850 -21.163 1.00 110.56 77 VAL E O 1
ATOM 6423 N N . LYS E 1 78 ? 22.593 74.410 -17.997 1.00 125.68 79 LYS E N 1
ATOM 6424 C CA . LYS E 1 78 ? 22.835 75.022 -16.689 1.00 120.85 79 LYS E CA 1
ATOM 6425 C C . LYS E 1 78 ? 22.287 76.455 -16.643 1.00 122.07 79 LYS E C 1
ATOM 6426 O O . LYS E 1 78 ? 22.960 77.387 -16.198 1.00 120.23 79 LYS E O 1
ATOM 6432 N N . GLU E 1 79 ? 21.058 76.614 -17.125 1.00 124.75 80 GLU E N 1
ATOM 6433 C CA . GLU E 1 79 ? 20.361 77.896 -17.112 1.00 124.77 80 GLU E CA 1
ATOM 6434 C C . GLU E 1 79 ? 19.084 77.764 -16.291 1.00 117.11 80 GLU E C 1
ATOM 6435 O O . GLU E 1 79 ? 18.017 78.219 -16.701 1.00 119.49 80 GLU E O 1
ATOM 6441 N N . THR E 1 80 ? 19.208 77.149 -15.122 1.00 108.18 81 THR E N 1
ATOM 6442 C CA . THR E 1 80 ? 18.052 76.705 -14.351 1.00 101.64 81 THR E CA 1
ATOM 6443 C C . THR E 1 80 ? 17.539 77.723 -13.325 1.00 105.41 81 THR E C 1
ATOM 6444 O O . THR E 1 80 ? 16.338 78.010 -13.266 1.00 102.18 81 THR E O 1
ATOM 6448 N N . ASP E 1 81 ? 18.454 78.252 -12.515 1.00 111.26 82 ASP E N 1
ATOM 6449 C CA . ASP E 1 81 ? 18.108 79.176 -11.434 1.00 114.34 82 ASP E CA 1
ATOM 6450 C C . ASP E 1 81 ? 17.721 80.541 -12.005 1.00 115.10 82 ASP E C 1
ATOM 6451 O O . ASP E 1 81 ? 17.530 81.512 -11.271 1.00 115.15 82 ASP E O 1
ATOM 6456 N N . VAL E 1 82 ? 17.592 80.593 -13.326 1.00 103.21 83 VAL E N 1
ATOM 6457 C CA . VAL E 1 82 ? 17.339 81.837 -14.030 1.00 101.74 83 VAL E CA 1
ATOM 6458 C C . VAL E 1 82 ? 16.089 81.705 -14.893 1.00 95.71 83 VAL E C 1
ATOM 6459 O O . VAL E 1 82 ? 15.340 82.661 -15.083 1.00 90.14 83 VAL E O 1
ATOM 6463 N N . ILE E 1 83 ? 15.867 80.503 -15.407 1.00 92.19 84 ILE E N 1
ATOM 6464 C CA . ILE E 1 83 ? 14.661 80.223 -16.169 1.00 91.84 84 ILE E CA 1
ATOM 6465 C C . ILE E 1 83 ? 13.593 79.665 -15.225 1.00 92.01 84 ILE E C 1
ATOM 6466 O O . ILE E 1 83 ? 12.450 79.447 -15.621 1.00 96.14 84 ILE E O 1
ATOM 6471 N N . GLU E 1 84 ? 13.964 79.450 -13.966 1.00 84.09 85 GLU E N 1
ATOM 6472 C CA . GLU E 1 84 ? 12.966 79.128 -12.955 1.00 86.52 85 GLU E CA 1
ATOM 6473 C C . GLU E 1 84 ? 12.236 80.417 -12.542 1.00 87.33 85 GLU E C 1
ATOM 6474 O O . GLU E 1 84 ? 11.009 80.493 -12.598 1.00 84.60 85 GLU E O 1
ATOM 6480 N N . LYS E 1 85 ? 12.991 81.437 -12.147 1.00 87.31 86 LYS E N 1
ATOM 6481 C CA . LYS E 1 85 ? 12.372 82.717 -11.832 1.00 88.37 86 LYS E CA 1
ATOM 6482 C C . LYS E 1 85 ? 11.608 83.221 -13.047 1.00 92.43 86 LYS E C 1
ATOM 6483 O O . LYS E 1 85 ? 10.480 83.691 -12.932 1.00 90.93 86 LYS E O 1
ATOM 6489 N N . ALA E 1 86 ? 12.228 83.098 -14.215 1.00 95.77 87 ALA E N 1
ATOM 6490 C CA . ALA E 1 86 ? 11.635 83.571 -15.460 1.00 101.93 87 ALA E CA 1
ATOM 6491 C C . ALA E 1 86 ? 10.281 82.929 -15.788 1.00 106.24 87 ALA E C 1
ATOM 6492 O O . ALA E 1 86 ? 9.651 83.290 -16.784 1.00 109.61 87 ALA E O 1
ATOM 6494 N N . PHE E 1 87 ? 9.833 81.985 -14.960 1.00 104.52 88 PHE E N 1
ATOM 6495 C CA . PHE E 1 87 ? 8.593 81.257 -15.251 1.00 98.40 88 PHE E CA 1
ATOM 6496 C C . PHE E 1 87 ? 7.556 81.232 -14.131 1.00 98.65 88 PHE E C 1
ATOM 6497 O O . PHE E 1 87 ? 6.374 80.997 -14.388 1.00 95.86 88 PHE E O 1
ATOM 6505 N N . PHE E 1 88 ? 7.995 81.457 -12.897 1.00 78.88 89 PHE E N 1
ATOM 6506 C CA . PHE E 1 88 ? 7.059 81.838 -11.848 1.00 78.67 89 PHE E CA 1
ATOM 6507 C C . PHE E 1 88 ? 6.728 83.285 -12.166 1.00 84.91 89 PHE E C 1
ATOM 6508 O O . PHE E 1 88 ? 5.884 83.908 -11.514 1.00 86.19 89 PHE E O 1
ATOM 6516 N N . THR E 1 89 ? 7.408 83.793 -13.197 1.00 85.27 90 THR E N 1
ATOM 6517 C CA . THR E 1 89 ? 7.317 85.184 -13.623 1.00 81.98 90 THR E CA 1
ATOM 6518 C C . THR E 1 89 ? 6.439 85.350 -14.859 1.00 81.27 90 THR E C 1
ATOM 6519 O O . THR E 1 89 ? 5.698 86.323 -14.969 1.00 86.85 90 THR E O 1
ATOM 6523 N N . ALA E 1 90 ? 6.530 84.416 -15.800 1.00 73.47 91 ALA E N 1
ATOM 6524 C CA . ALA E 1 90 ? 5.693 84.480 -16.995 1.00 60.76 91 ALA E CA 1
ATOM 6525 C C . ALA E 1 90 ? 4.355 83.805 -16.749 1.00 64.68 91 ALA E C 1
ATOM 6526 O O . ALA E 1 90 ? 3.513 83.714 -17.650 1.00 65.73 91 ALA E O 1
ATOM 6528 N N . GLY E 1 91 ? 4.168 83.345 -15.513 1.00 68.99 92 GLY E N 1
ATOM 6529 C CA . GLY E 1 91 ? 2.924 82.727 -15.095 1.00 72.38 92 GLY E CA 1
ATOM 6530 C C . GLY E 1 91 ? 2.261 83.421 -13.915 1.00 72.75 92 GLY E C 1
ATOM 6531 O O . GLY E 1 91 ? 1.319 84.192 -14.088 1.00 69.27 92 GLY E O 1
ATOM 6540 N N . VAL E 1 93 ? 3.250 85.755 -12.089 1.00 61.14 94 VAL E N 1
ATOM 6541 C CA . VAL E 1 93 ? 3.557 87.174 -11.953 1.00 72.97 94 VAL E CA 1
ATOM 6542 C C . VAL E 1 93 ? 2.896 88.097 -12.988 1.00 84.14 94 VAL E C 1
ATOM 6543 O O . VAL E 1 93 ? 2.392 89.159 -12.625 1.00 91.63 94 VAL E O 1
ATOM 6547 N N . GLU E 1 94 ? 2.902 87.708 -14.263 1.00 86.27 95 GLU E N 1
ATOM 6548 C CA . GLU E 1 94 ? 2.232 88.498 -15.305 1.00 85.92 95 GLU E CA 1
ATOM 6549 C C . GLU E 1 94 ? 1.006 87.772 -15.863 1.00 78.57 95 GLU E C 1
ATOM 6550 O O . GLU E 1 94 ? 0.227 88.330 -16.638 1.00 67.96 95 GLU E O 1
ATOM 6556 N N . LYS E 1 95 ? 0.844 86.520 -15.450 1.00 80.10 96 LYS E N 1
ATOM 6557 C CA . LYS E 1 95 ? -0.333 85.742 -15.797 1.00 79.97 96 LYS E CA 1
ATOM 6558 C C . LYS E 1 95 ? -0.534 85.674 -17.306 1.00 85.91 96 LYS E C 1
ATOM 6559 O O . LYS E 1 95 ? -1.574 86.086 -17.829 1.00 86.98 96 LYS E O 1
ATOM 6565 N N . ARG E 1 96 ? 0.477 85.139 -17.993 1.00 87.83 97 ARG E N 1
ATOM 6566 C CA . ARG E 1 96 ? 0.456 85.011 -19.447 1.00 88.49 97 ARG E CA 1
ATOM 6567 C C . ARG E 1 96 ? 1.338 83.876 -19.945 1.00 87.74 97 ARG E C 1
ATOM 6568 O O . ARG E 1 96 ? 2.246 84.103 -20.738 1.00 87.95 97 ARG E O 1
ATOM 6576 N N . LEU E 1 97 ? 1.074 82.660 -19.478 1.00 90.93 98 LEU E N 1
ATOM 6577 C CA . LEU E 1 97 ? 1.756 81.470 -19.993 1.00 91.71 98 LEU E CA 1
ATOM 6578 C C . LEU E 1 97 ? 0.738 80.470 -20.525 1.00 87.74 98 LEU E C 1
ATOM 6579 O O . LEU E 1 97 ? 0.212 79.638 -19.777 1.00 82.64 98 LEU E O 1
ATOM 6584 N N . HIS E 1 98 ? 0.476 80.544 -21.827 1.00 90.31 99 HIS E N 1
ATOM 6585 C CA . HIS E 1 98 ? -0.680 79.869 -22.403 1.00 90.46 99 HIS E CA 1
ATOM 6586 C C . HIS E 1 98 ? -0.379 79.024 -23.648 1.00 96.28 99 HIS E C 1
ATOM 6587 O O . HIS E 1 98 ? -0.986 77.969 -23.842 1.00 97.68 99 HIS E O 1
ATOM 6594 N N . SER E 1 99 ? 0.560 79.473 -24.480 1.00 99.61 100 SER E N 1
ATOM 6595 C CA . SER E 1 99 ? 0.853 78.789 -25.744 1.00 102.33 100 SER E CA 1
ATOM 6596 C C . SER E 1 99 ? 2.277 78.233 -25.815 1.00 103.72 100 SER E C 1
ATOM 6597 O O . SER E 1 99 ? 3.184 78.768 -25.182 1.00 103.73 100 SER E O 1
ATOM 6600 N N . PRO E 1 100 ? 2.475 77.158 -26.599 1.00 107.11 101 PRO E N 1
ATOM 6601 C CA . PRO E 1 100 ? 3.791 76.528 -26.783 1.00 109.44 101 PRO E CA 1
ATOM 6602 C C . PRO E 1 100 ? 4.828 77.448 -27.430 1.00 112.79 101 PRO E C 1
ATOM 6603 O O . PRO E 1 100 ? 5.923 76.991 -27.762 1.00 114.78 101 PRO E O 1
ATOM 6607 N N . ASP E 1 101 ? 4.490 78.721 -27.613 1.00 114.47 102 ASP E N 1
ATOM 6608 C CA . ASP E 1 101 ? 5.448 79.678 -28.153 1.00 117.28 102 ASP E CA 1
ATOM 6609 C C . ASP E 1 101 ? 5.863 80.704 -27.102 1.00 111.90 102 ASP E C 1
ATOM 6610 O O . ASP E 1 101 ? 6.906 81.339 -27.230 1.00 113.67 102 ASP E O 1
ATOM 6615 N N . ASP E 1 102 ? 5.045 80.867 -26.067 1.00 105.13 103 ASP E N 1
ATOM 6616 C CA . ASP E 1 102 ? 5.432 81.681 -24.920 1.00 100.19 103 ASP E CA 1
ATOM 6617 C C . ASP E 1 102 ? 6.608 81.013 -24.209 1.00 92.96 103 ASP E C 1
ATOM 6618 O O . ASP E 1 102 ? 7.563 81.673 -23.789 1.00 85.19 103 ASP E O 1
ATOM 6623 N N . VAL E 1 103 ? 6.517 79.692 -24.073 1.00 92.99 104 VAL E N 1
ATOM 6624 C CA . VAL E 1 103 ? 7.614 78.881 -23.564 1.00 89.48 104 VAL E CA 1
ATOM 6625 C C . VAL E 1 103 ? 8.863 79.199 -24.385 1.00 87.81 104 VAL E C 1
ATOM 6626 O O . VAL E 1 103 ? 9.800 79.830 -23.890 1.00 74.55 104 VAL E O 1
ATOM 6630 N N . ARG E 1 104 ? 8.848 78.782 -25.648 1.00 98.57 105 ARG E N 1
ATOM 6631 C CA . ARG E 1 104 ? 9.906 79.107 -26.599 1.00 107.86 105 ARG E CA 1
ATOM 6632 C C . ARG E 1 104 ? 10.346 80.569 -26.482 1.00 109.32 105 ARG E C 1
ATOM 6633 O O . ARG E 1 104 ? 11.538 80.857 -26.395 1.00 114.30 105 ARG E O 1
ATOM 6641 N N . ARG E 1 105 ? 9.380 81.484 -26.464 1.00 104.86 106 ARG E N 1
ATOM 6642 C CA . ARG E 1 105 ? 9.658 82.917 -26.383 1.00 103.57 106 ARG E CA 1
ATOM 6643 C C . ARG E 1 105 ? 10.403 83.336 -25.116 1.00 102.22 106 ARG E C 1
ATOM 6644 O O . ARG E 1 105 ? 11.489 83.912 -25.195 1.00 103.39 106 ARG E O 1
ATOM 6652 N N . VAL E 1 106 ? 9.810 83.066 -23.954 1.00 82.91 107 VAL E N 1
ATOM 6653 C CA . VAL E 1 106 ? 10.429 83.412 -22.676 1.00 75.02 107 VAL E CA 1
ATOM 6654 C C . VAL E 1 106 ? 11.821 82.764 -22.517 1.00 75.33 107 VAL E C 1
ATOM 6655 O O . VAL E 1 106 ? 12.804 83.437 -22.171 1.00 67.90 107 VAL E O 1
ATOM 6659 N N . PHE E 1 107 ? 11.905 81.464 -22.785 1.00 79.23 108 PHE E N 1
ATOM 6660 C CA . PHE E 1 107 ? 13.181 80.763 -22.705 1.00 75.35 108 PHE E CA 1
ATOM 6661 C C . PHE E 1 107 ? 14.280 81.585 -23.358 1.00 75.65 108 PHE E C 1
ATOM 6662 O O . PHE E 1 107 ? 15.305 81.845 -22.742 1.00 72.58 108 PHE E O 1
ATOM 6678 N N . SER E 1 109 ? 14.471 84.992 -24.630 1.00 103.74 110 SER E N 1
ATOM 6679 C CA . SER E 1 109 ? 14.772 86.371 -24.241 1.00 110.37 110 SER E CA 1
ATOM 6680 C C . SER E 1 109 ? 15.734 86.464 -23.062 1.00 108.66 110 SER E C 1
ATOM 6681 O O . SER E 1 109 ? 16.366 87.499 -22.857 1.00 108.54 110 SER E O 1
ATOM 6684 N N . ALA E 1 110 ? 15.858 85.371 -22.310 1.00 108.42 111 ALA E N 1
ATOM 6685 C CA . ALA E 1 110 ? 16.602 85.374 -21.052 1.00 108.00 111 ALA E CA 1
ATOM 6686 C C . ALA E 1 110 ? 17.794 84.400 -20.990 1.00 108.51 111 ALA E C 1
ATOM 6687 O O . ALA E 1 110 ? 18.378 84.203 -19.922 1.00 104.74 111 ALA E O 1
ATOM 6689 N N . THR E 1 111 ? 18.150 83.787 -22.118 1.00 110.99 112 THR E N 1
ATOM 6690 C CA . THR E 1 111 ? 19.369 82.970 -22.179 1.00 110.34 112 THR E CA 1
ATOM 6691 C C . THR E 1 111 ? 20.376 83.495 -23.197 1.00 107.58 112 THR E C 1
ATOM 6692 O O . THR E 1 111 ? 21.332 82.805 -23.546 1.00 106.18 112 THR E O 1
ATOM 6696 N N . GLY E 1 112 ? 20.153 84.718 -23.667 1.00 112.31 113 GLY E N 1
ATOM 6697 C CA . GLY E 1 112 ? 20.979 85.304 -24.712 1.00 117.06 113 GLY E CA 1
ATOM 6698 C C . GLY E 1 112 ? 20.793 84.589 -26.036 1.00 118.03 113 GLY E C 1
ATOM 6699 O O . GLY E 1 112 ? 21.113 85.123 -27.097 1.00 120.72 113 GLY E O 1
ATOM 6700 N N . ILE E 1 113 ? 20.258 83.374 -25.959 1.00 116.30 114 ILE E N 1
ATOM 6701 C CA . ILE E 1 113 ? 20.080 82.514 -27.119 1.00 115.42 114 ILE E CA 1
ATOM 6702 C C . ILE E 1 113 ? 19.101 83.093 -28.133 1.00 115.47 114 ILE E C 1
ATOM 6703 O O . ILE E 1 113 ? 18.170 83.821 -27.782 1.00 112.91 114 ILE E O 1
ATOM 6708 N N . SER E 1 114 ? 19.333 82.761 -29.398 1.00 150.36 115 SER E N 1
ATOM 6709 C CA . SER E 1 114 ? 18.501 83.233 -30.492 1.00 142.63 115 SER E CA 1
ATOM 6710 C C . SER E 1 114 ? 17.285 82.340 -30.715 1.00 134.91 115 SER E C 1
ATOM 6711 O O . SER E 1 114 ? 17.048 81.389 -29.972 1.00 131.68 115 SER E O 1
ATOM 6714 N N . ARG E 1 115 ? 16.519 82.659 -31.752 1.00 131.28 116 ARG E N 1
ATOM 6715 C CA . ARG E 1 115 ? 15.280 81.957 -32.047 1.00 127.33 116 ARG E CA 1
ATOM 6716 C C . ARG E 1 115 ? 15.566 80.623 -32.729 1.00 130.57 116 ARG E C 1
ATOM 6717 O O . ARG E 1 115 ? 14.761 79.696 -32.662 1.00 130.15 116 ARG E O 1
ATOM 6725 N N . GLY E 1 116 ? 16.732 80.527 -33.363 1.00 134.85 117 GLY E N 1
ATOM 6726 C CA . GLY E 1 116 ? 17.072 79.384 -34.194 1.00 136.88 117 GLY E CA 1
ATOM 6727 C C . GLY E 1 116 ? 17.792 78.252 -33.487 1.00 136.41 117 GLY E C 1
ATOM 6728 O O . GLY E 1 116 ? 17.435 77.086 -33.651 1.00 134.19 117 GLY E O 1
ATOM 6729 N N . GLU E 1 117 ? 18.817 78.588 -32.710 1.00 138.39 118 GLU E N 1
ATOM 6730 C CA . GLU E 1 117 ? 19.536 77.577 -31.945 1.00 140.21 118 GLU E CA 1
ATOM 6731 C C . GLU E 1 117 ? 18.575 76.839 -31.020 1.00 139.45 118 GLU E C 1
ATOM 6732 O O . GLU E 1 117 ? 18.787 75.670 -30.693 1.00 139.47 118 GLU E O 1
ATOM 6738 N N . TYR E 1 118 ? 17.516 77.530 -30.608 1.00 137.44 119 TYR E N 1
ATOM 6739 C CA . TYR E 1 118 ? 16.523 76.954 -29.706 1.00 136.45 119 TYR E CA 1
ATOM 6740 C C . TYR E 1 118 ? 15.774 75.785 -30.339 1.00 139.02 119 TYR E C 1
ATOM 6741 O O . TYR E 1 118 ? 15.764 74.681 -29.794 1.00 142.96 119 TYR E O 1
ATOM 6750 N N . ASP E 1 119 ? 15.143 76.032 -31.483 1.00 135.87 120 ASP E N 1
ATOM 6751 C CA . ASP E 1 119 ? 14.370 74.999 -32.164 1.00 134.92 120 ASP E CA 1
ATOM 6752 C C . ASP E 1 119 ? 15.240 73.793 -32.506 1.00 138.29 120 ASP E C 1
ATOM 6753 O O . ASP E 1 119 ? 14.746 72.770 -32.980 1.00 138.10 120 ASP E O 1
ATOM 6758 N N . ARG E 1 120 ? 16.538 73.918 -32.250 1.00 141.12 121 ARG E N 1
ATOM 6759 C CA . ARG E 1 120 ? 17.487 72.853 -32.540 1.00 145.67 121 ARG E CA 1
ATOM 6760 C C . ARG E 1 120 ? 17.821 72.034 -31.290 1.00 140.84 121 ARG E C 1
ATOM 6761 O O . ARG E 1 120 ? 18.090 70.836 -31.380 1.00 142.52 121 ARG E O 1
ATOM 6769 N N . SER E 1 121 ? 17.790 72.680 -30.126 1.00 132.81 122 SER E N 1
ATOM 6770 C CA . SER E 1 121 ? 18.127 72.021 -28.864 1.00 125.02 122 SER E CA 1
ATOM 6771 C C . SER E 1 121 ? 16.931 71.331 -28.209 1.00 118.36 122 SER E C 1
ATOM 6772 O O . SER E 1 121 ? 17.083 70.287 -27.577 1.00 110.90 122 SER E O 1
ATOM 6775 N N . ILE E 1 122 ? 15.747 71.919 -28.360 1.00 118.04 123 ILE E N 1
ATOM 6776 C CA . ILE E 1 122 ? 14.530 71.390 -27.740 1.00 116.76 123 ILE E CA 1
ATOM 6777 C C . ILE E 1 122 ? 14.345 69.892 -27.972 1.00 116.07 123 ILE E C 1
ATOM 6778 O O . ILE E 1 122 ? 14.047 69.145 -27.043 1.00 113.52 123 ILE E O 1
ATOM 6783 N N . LYS E 1 123 ? 14.520 69.457 -29.214 1.00 121.70 124 LYS E N 1
ATOM 6784 C CA . LYS E 1 123 ? 14.391 68.043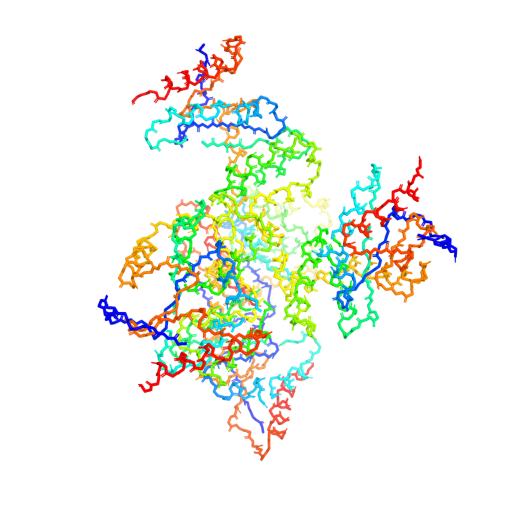 -29.539 1.00 123.39 124 LYS E CA 1
ATOM 6785 C C . LYS E 1 123 ? 15.752 67.404 -29.801 1.00 121.27 124 LYS E C 1
ATOM 6786 O O . LYS E 1 123 ? 15.893 66.559 -30.684 1.00 121.23 124 LYS E O 1
ATOM 6792 N N . SER E 1 124 ? 16.747 67.810 -29.016 1.00 119.27 125 SER E N 1
ATOM 6793 C CA . SER E 1 124 ? 18.105 67.290 -29.154 1.00 119.56 125 SER E CA 1
ATOM 6794 C C . SER E 1 124 ? 18.307 66.000 -28.355 1.00 124.60 125 SER E C 1
ATOM 6795 O O . SER E 1 124 ? 17.552 65.710 -27.427 1.00 119.16 125 SER E O 1
ATOM 6798 N N . PRO E 1 125 ? 19.325 65.211 -28.727 1.00 122.96 126 PRO E N 1
ATOM 6799 C CA . PRO E 1 125 ? 19.607 63.953 -28.028 1.00 124.81 126 PRO E CA 1
ATOM 6800 C C . PRO E 1 125 ? 19.891 64.157 -26.537 1.00 121.62 126 PRO E C 1
ATOM 6801 O O . PRO E 1 125 ? 19.708 63.229 -25.749 1.00 118.00 126 PRO E O 1
ATOM 6805 N N . ALA E 1 126 ? 20.326 65.356 -26.160 1.00 121.65 127 ALA E N 1
ATOM 6806 C CA . ALA E 1 126 ? 20.684 65.639 -24.771 1.00 118.46 127 ALA E CA 1
ATOM 6807 C C . ALA E 1 126 ? 19.476 66.039 -23.929 1.00 112.01 127 ALA E C 1
ATOM 6808 O O . ALA E 1 126 ? 19.330 65.598 -22.787 1.00 109.67 127 ALA E O 1
ATOM 6810 N N . VAL E 1 127 ? 18.619 66.885 -24.492 1.00 106.94 128 VAL E N 1
ATOM 6811 C CA . VAL E 1 127 ? 17.411 67.321 -23.802 1.00 100.82 128 VAL E CA 1
ATOM 6812 C C . VAL E 1 127 ? 16.375 66.199 -23.757 1.00 97.94 128 VAL E C 1
ATOM 6813 O O . VAL E 1 127 ? 15.583 66.112 -22.818 1.00 91.34 128 VAL E O 1
ATOM 6817 N N . ASN E 1 128 ? 16.400 65.340 -24.775 1.00 102.55 129 ASN E N 1
ATOM 6818 C CA . ASN E 1 128 ? 15.555 64.152 -24.817 1.00 102.57 129 ASN E CA 1
ATOM 6819 C C . ASN E 1 128 ? 15.812 63.221 -23.637 1.00 99.45 129 ASN E C 1
ATOM 6820 O O . ASN E 1 128 ? 14.871 62.692 -23.042 1.00 96.76 129 ASN E O 1
ATOM 6825 N N . ASP E 1 129 ? 17.088 63.022 -23.311 1.00 100.44 130 ASP E N 1
ATOM 6826 C CA . ASP E 1 129 ? 17.477 62.189 -22.177 1.00 98.49 130 ASP E CA 1
ATOM 6827 C C . ASP E 1 129 ? 17.014 62.789 -20.852 1.00 96.55 130 ASP E C 1
ATOM 6828 O O . ASP E 1 129 ? 16.606 62.065 -19.943 1.00 90.72 130 ASP E O 1
ATOM 6841 N N . VAL E 1 131 ? 14.408 64.906 -20.470 1.00 95.82 132 VAL E N 1
ATOM 6842 C CA . VAL E 1 131 ? 12.959 64.754 -20.429 1.00 90.01 132 VAL E CA 1
ATOM 6843 C C . VAL E 1 131 ? 12.610 63.350 -19.948 1.00 83.60 132 VAL E C 1
ATOM 6844 O O . VAL E 1 131 ? 11.912 63.182 -18.950 1.00 81.24 132 VAL E O 1
ATOM 6848 N N . ALA E 1 132 ? 13.102 62.345 -20.669 1.00 82.91 133 ALA E N 1
ATOM 6849 C CA . ALA E 1 132 ? 12.901 60.947 -20.301 1.00 82.38 133 ALA E CA 1
ATOM 6850 C C . ALA E 1 132 ? 13.248 60.735 -18.839 1.00 82.97 133 ALA E C 1
ATOM 6851 O O . ALA E 1 132 ? 12.521 60.060 -18.108 1.00 84.12 133 ALA E O 1
ATOM 6853 N N . LEU E 1 133 ? 14.369 61.314 -18.421 1.00 82.26 134 LEU E N 1
ATOM 6854 C CA . LEU E 1 133 ? 14.803 61.222 -17.035 1.00 80.27 134 LEU E CA 1
ATOM 6855 C C . LEU E 1 133 ? 13.687 61.689 -16.116 1.00 79.45 134 LEU E C 1
ATOM 6856 O O . LEU E 1 133 ? 13.295 60.975 -15.197 1.00 80.73 134 LEU E O 1
ATOM 6861 N N . GLN E 1 134 ? 13.170 62.884 -16.381 1.00 79.47 135 GLN E N 1
ATOM 6862 C CA . GLN E 1 134 ? 12.116 63.466 -15.558 1.00 78.06 135 GLN E CA 1
ATOM 6863 C C . GLN E 1 134 ? 10.844 62.614 -15.532 1.00 81.38 135 GLN E C 1
ATOM 6864 O O . GLN E 1 134 ? 10.247 62.426 -14.477 1.00 79.07 135 GLN E O 1
ATOM 6870 N N . GLU E 1 135 ? 10.439 62.093 -16.686 1.00 91.23 136 GLU E N 1
ATOM 6871 C CA . GLU E 1 135 ? 9.275 61.215 -16.760 1.00 93.79 136 GLU E CA 1
ATOM 6872 C C . GLU E 1 135 ? 9.527 59.958 -15.941 1.00 88.68 136 GLU E C 1
ATOM 6873 O O . GLU E 1 135 ? 8.687 59.541 -15.144 1.00 85.44 136 GLU E O 1
ATOM 6879 N N . ARG E 1 136 ? 10.697 59.364 -16.152 1.00 87.97 137 ARG E N 1
ATOM 6880 C CA . ARG E 1 136 ? 11.090 58.122 -15.496 1.00 88.07 137 ARG E CA 1
ATOM 6881 C C . ARG E 1 136 ? 11.137 58.265 -13.977 1.00 86.09 137 ARG E C 1
ATOM 6882 O O . ARG E 1 136 ? 10.489 57.511 -13.250 1.00 87.09 137 ARG E O 1
ATOM 6890 N N . LEU E 1 137 ? 11.909 59.239 -13.509 1.00 81.42 138 LEU E N 1
ATOM 6891 C CA . LEU E 1 137 ? 12.097 59.459 -12.083 1.00 75.29 138 LEU E CA 1
ATOM 6892 C C . LEU E 1 137 ? 10.794 59.848 -11.390 1.00 74.42 138 LEU E C 1
ATOM 6893 O O . LEU E 1 137 ? 10.614 59.578 -10.204 1.00 68.74 138 LEU E O 1
ATOM 6898 N N . PHE E 1 138 ? 9.886 60.476 -12.132 1.00 79.16 139 PHE E N 1
ATOM 6899 C CA . PHE E 1 138 ? 8.573 60.817 -11.594 1.00 84.74 139 PHE E CA 1
ATOM 6900 C C . PHE E 1 138 ? 7.828 59.569 -11.122 1.00 85.37 139 PHE E C 1
ATOM 6901 O O . PHE E 1 138 ? 6.964 59.648 -10.251 1.00 82.50 139 PHE E O 1
ATOM 6909 N N . LYS E 1 139 ? 8.162 58.419 -11.699 1.00 89.01 140 LYS E N 1
ATOM 6910 C CA . LYS E 1 139 ? 7.579 57.159 -11.253 1.00 91.61 140 LYS E CA 1
ATOM 6911 C C . LYS E 1 139 ? 8.422 56.474 -10.171 1.00 89.04 140 LYS E C 1
ATOM 6912 O O . LYS E 1 139 ? 7.876 55.835 -9.273 1.00 86.14 140 LYS E O 1
ATOM 6918 N N . GLU E 1 140 ? 9.745 56.616 -10.252 1.00 88.13 141 GLU E N 1
ATOM 6919 C CA . GLU E 1 140 ? 10.651 55.987 -9.284 1.00 87.68 141 GLU E CA 1
ATOM 6920 C C . GLU E 1 140 ? 10.518 56.542 -7.859 1.00 82.27 141 GLU E C 1
ATOM 6921 O O . GLU E 1 140 ? 10.720 55.818 -6.879 1.00 75.29 141 GLU E O 1
ATOM 6927 N N . TYR E 1 141 ? 10.175 57.823 -7.749 1.00 84.10 142 TYR E N 1
ATOM 6928 C CA . TYR E 1 141 ? 10.041 58.471 -6.445 1.00 83.55 142 TYR E CA 1
ATOM 6929 C C . TYR E 1 141 ? 8.626 58.370 -5.861 1.00 80.63 142 TYR E C 1
ATOM 6930 O O . TYR E 1 141 ? 8.412 58.675 -4.688 1.00 75.30 142 TYR E O 1
ATOM 6939 N N . GLY E 1 142 ? 7.669 57.939 -6.681 1.00 81.55 143 GLY E N 1
ATOM 6940 C CA . GLY E 1 142 ? 6.286 57.814 -6.248 1.00 81.50 143 GLY E CA 1
ATOM 6941 C C . GLY E 1 142 ? 5.621 59.155 -5.983 1.00 77.78 143 GLY E C 1
ATOM 6942 O O . GLY E 1 142 ? 4.981 59.356 -4.945 1.00 74.52 143 GLY E O 1
ATOM 6943 N N . VAL E 1 143 ? 5.772 60.079 -6.924 1.00 76.48 144 VAL E N 1
ATOM 6944 C CA . VAL E 1 143 ? 5.225 61.419 -6.766 1.00 81.12 144 VAL E CA 1
ATOM 6945 C C . VAL E 1 143 ? 3.709 61.422 -6.940 1.00 81.55 144 VAL E C 1
ATOM 6946 O O . VAL E 1 143 ? 3.194 60.933 -7.943 1.00 83.51 144 VAL E O 1
ATOM 6950 N N . ARG E 1 144 ? 2.996 61.968 -5.961 1.00 77.74 145 ARG E N 1
ATOM 6951 C CA . ARG E 1 144 ? 1.554 62.117 -6.092 1.00 77.81 145 ARG E CA 1
ATOM 6952 C C . ARG E 1 144 ? 1.177 63.587 -6.204 1.00 79.50 145 ARG E C 1
ATOM 6953 O O . ARG E 1 144 ? 0.005 63.927 -6.352 1.00 86.64 145 ARG E O 1
ATOM 6961 N N . GLY E 1 145 ? 2.178 64.460 -6.144 1.00 75.84 146 GLY E N 1
ATOM 6962 C CA . GLY E 1 145 ? 1.948 65.882 -6.318 1.00 74.77 146 GLY E CA 1
ATOM 6963 C C . GLY E 1 145 ? 3.194 66.737 -6.181 1.00 70.49 146 GLY E C 1
ATOM 6964 O O . GLY E 1 145 ? 4.274 66.239 -5.863 1.00 60.74 146 GLY E O 1
ATOM 6965 N N . THR E 1 146 ? 3.038 68.035 -6.433 1.00 70.90 147 THR E N 1
ATOM 6966 C CA . THR E 1 146 ? 4.103 68.997 -6.176 1.00 66.88 147 THR E CA 1
ATOM 6967 C C . THR E 1 146 ? 3.578 70.122 -5.283 1.00 71.37 147 THR E C 1
ATOM 6968 O O . THR E 1 146 ? 2.403 70.481 -5.369 1.00 75.59 147 THR E O 1
ATOM 6972 N N . PRO E 1 147 ? 4.442 70.687 -4.420 1.00 66.99 148 PRO E N 1
ATOM 6973 C CA . PRO E 1 147 ? 5.879 70.411 -4.290 1.00 62.87 148 PRO E CA 1
ATOM 6974 C C . PRO E 1 147 ? 6.127 69.075 -3.605 1.00 54.02 148 PRO E C 1
ATOM 6975 O O . PRO E 1 147 ? 5.408 68.730 -2.674 1.00 54.17 148 PRO E O 1
ATOM 6979 N N . SER E 1 148 ? 7.137 68.343 -4.055 1.00 53.33 149 SER E N 1
ATOM 6980 C CA . SER E 1 148 ? 7.457 67.050 -3.471 1.00 52.08 149 SER E CA 1
ATOM 6981 C C . SER E 1 148 ? 8.965 66.929 -3.317 1.00 54.33 149 SER E C 1
ATOM 6982 O O . SER E 1 148 ? 9.693 66.813 -4.305 1.00 62.28 149 SER E O 1
ATOM 6985 N N . VAL E 1 149 ? 9.438 66.958 -2.079 1.00 47.81 150 VAL E N 1
ATOM 6986 C CA . VAL E 1 149 ? 10.878 66.974 -1.828 1.00 51.69 150 VAL E CA 1
ATOM 6987 C C . VAL E 1 149 ? 11.384 65.641 -1.265 1.00 54.05 150 VAL E C 1
ATOM 6988 O O . VAL E 1 149 ? 10.803 65.098 -0.322 1.00 51.65 150 VAL E O 1
ATOM 6992 N N . TYR E 1 150 ? 12.467 65.125 -1.844 1.00 54.59 151 TYR E N 1
ATOM 6993 C CA . TYR E 1 150 ? 13.036 63.843 -1.419 1.00 57.00 151 TYR E CA 1
ATOM 6994 C C . TYR E 1 150 ? 14.502 63.966 -0.997 1.00 60.53 151 TYR E C 1
ATOM 6995 O O . TYR E 1 150 ? 15.322 64.552 -1.711 1.00 59.24 151 TYR E O 1
ATOM 7004 N N . VAL E 1 151 ? 14.824 63.403 0.165 1.00 56.56 152 VAL E N 1
ATOM 7005 C CA . VAL E 1 151 ? 16.174 63.476 0.706 1.00 54.16 152 VAL E CA 1
ATOM 7006 C C . VAL E 1 151 ? 16.864 62.121 0.605 1.00 59.34 152 VAL E C 1
ATOM 7007 O O . VAL E 1 151 ? 16.327 61.113 1.075 1.00 59.50 152 VAL E O 1
ATOM 7011 N N . ARG E 1 152 ? 18.047 62.112 -0.012 1.00 64.27 153 ARG E N 1
ATOM 7012 C CA . ARG E 1 152 ? 18.890 60.917 -0.129 1.00 74.99 153 ARG E CA 1
ATOM 7013 C C . ARG E 1 152 ? 18.224 59.743 -0.861 1.00 74.60 153 ARG E C 1
ATOM 7014 O O . ARG E 1 152 ? 18.667 58.598 -0.749 1.00 75.77 153 ARG E O 1
ATOM 7022 N N . GLY E 1 153 ? 17.172 60.038 -1.621 1.00 72.88 154 GLY E N 1
ATOM 7023 C CA . GLY E 1 153 ? 16.438 59.012 -2.342 1.00 75.31 154 GLY E CA 1
ATOM 7024 C C . GLY E 1 153 ? 15.742 58.041 -1.407 1.00 75.49 154 GLY E C 1
ATOM 7025 O O . GLY E 1 153 ? 15.520 56.878 -1.749 1.00 71.59 154 GLY E O 1
ATOM 7026 N N . ARG E 1 154 ? 15.382 58.531 -0.225 1.00 76.28 155 ARG E N 1
ATOM 7027 C CA . ARG E 1 154 ? 14.871 57.676 0.840 1.00 74.06 155 ARG E CA 1
ATOM 7028 C C . ARG E 1 154 ? 13.729 58.304 1.634 1.00 69.93 155 ARG E C 1
ATOM 7029 O O . ARG E 1 154 ? 12.849 57.596 2.112 1.00 68.39 155 ARG E O 1
ATOM 7037 N N . TYR E 1 155 ? 13.754 59.624 1.795 1.00 65.94 156 TYR E N 1
ATOM 7038 C CA . TYR E 1 155 ? 12.810 60.285 2.687 1.00 67.55 156 TYR E CA 1
ATOM 7039 C C . TYR E 1 155 ? 12.032 61.390 1.990 1.00 71.84 156 TYR E C 1
ATOM 7040 O O . TYR E 1 155 ? 12.602 62.407 1.598 1.00 74.71 156 TYR E O 1
ATOM 7049 N N . HIS E 1 156 ? 10.727 61.188 1.846 1.00 71.66 157 HIS E N 1
ATOM 7050 C CA . HIS E 1 156 ? 9.843 62.208 1.293 1.00 71.95 157 HIS E CA 1
ATOM 7051 C C . HIS E 1 156 ? 9.385 63.142 2.397 1.00 63.58 157 HIS E C 1
ATOM 7052 O O . HIS E 1 156 ? 8.854 62.697 3.410 1.00 62.19 157 HIS E O 1
ATOM 7059 N N . ILE E 1 157 ? 9.588 64.438 2.204 1.00 61.43 158 ILE E N 1
ATOM 7060 C CA . ILE E 1 157 ? 9.145 65.409 3.191 1.00 62.40 158 ILE E CA 1
ATOM 7061 C C . ILE E 1 157 ? 7.629 65.588 3.090 1.00 66.18 158 ILE E C 1
ATOM 7062 O O . ILE E 1 157 ? 7.088 65.766 1.997 1.00 67.48 158 ILE E O 1
ATOM 7067 N N . ASN E 1 158 ? 6.946 65.517 4.230 1.00 64.90 159 ASN E N 1
ATOM 7068 C CA . ASN E 1 158 ? 5.510 65.764 4.276 1.00 64.77 159 ASN E CA 1
ATOM 7069 C C . ASN E 1 158 ? 5.228 67.236 4.576 1.00 60.48 159 ASN E C 1
ATOM 7070 O O . ASN E 1 158 ? 5.360 67.685 5.713 1.00 47.85 159 ASN E O 1
ATOM 7075 N N . ASN E 1 159 ? 4.840 67.977 3.541 1.00 69.57 160 ASN E N 1
ATOM 7076 C CA . ASN E 1 159 ? 4.654 69.426 3.636 1.00 72.86 160 ASN E CA 1
ATOM 7077 C C . ASN E 1 159 ? 3.620 69.860 4.688 1.00 75.67 160 ASN E C 1
ATOM 7078 O O . ASN E 1 159 ? 3.854 70.807 5.442 1.00 75.80 160 ASN E O 1
ATOM 7083 N N . ALA E 1 160 ? 2.490 69.158 4.751 1.00 114.33 161 ALA E N 1
ATOM 7084 C CA . ALA E 1 160 ? 1.398 69.534 5.656 1.00 109.88 161 ALA E CA 1
ATOM 7085 C C . ALA E 1 160 ? 1.694 69.265 7.131 1.00 99.89 161 ALA E C 1
ATOM 7086 O O . ALA E 1 160 ? 0.892 69.591 8.008 1.00 100.48 161 ALA E O 1
ATOM 7088 N N . ALA E 1 161 ? 2.848 68.671 7.403 1.00 92.44 162 ALA E N 1
ATOM 7089 C CA . ALA E 1 161 ? 3.180 68.268 8.758 1.00 91.82 162 ALA E CA 1
ATOM 7090 C C . ALA E 1 161 ? 4.047 69.292 9.461 1.00 92.09 162 ALA E C 1
ATOM 7091 O O . ALA E 1 161 ? 4.680 68.985 10.470 1.00 98.30 162 ALA E O 1
ATOM 7093 N N . PHE E 1 162 ? 4.086 70.505 8.923 1.00 89.28 163 PHE E N 1
ATOM 7094 C CA . PHE E 1 162 ? 4.748 71.607 9.601 1.00 92.33 163 PHE E CA 1
ATOM 7095 C C . PHE E 1 162 ? 3.713 72.679 9.912 1.00 98.22 163 PHE E C 1
ATOM 7096 O O . PHE E 1 162 ? 2.947 73.086 9.039 1.00 103.01 163 PHE E O 1
ATOM 7104 N N . GLY E 1 163 ? 3.678 73.120 11.164 1.00 99.34 164 GLY E N 1
ATOM 7105 C CA . GLY E 1 163 ? 2.728 74.131 11.585 1.00 100.15 164 GLY E CA 1
ATOM 7106 C C . GLY E 1 163 ? 3.392 75.468 11.846 1.00 99.91 164 GLY E C 1
ATOM 7107 O O . GLY E 1 163 ? 4.126 75.639 12.819 1.00 97.80 164 GLY E O 1
ATOM 7108 N N . ALA E 1 164 ? 3.123 76.429 10.974 1.00 103.03 165 ALA E N 1
ATOM 7109 C CA . ALA E 1 164 ? 3.733 77.740 11.104 1.00 102.42 165 ALA E CA 1
ATOM 7110 C C . ALA E 1 164 ? 2.764 78.859 10.750 1.00 107.47 165 ALA E C 1
ATOM 7111 O O . ALA E 1 164 ? 2.099 78.819 9.715 1.00 109.59 165 ALA E O 1
ATOM 7113 N N . PHE E 1 165 ? 2.693 79.858 11.622 1.00 110.78 166 PHE E N 1
ATOM 7114 C CA . PHE E 1 165 ? 1.879 81.041 11.377 1.00 118.28 166 PHE E CA 1
ATOM 7115 C C . PHE E 1 165 ? 2.626 82.004 10.460 1.00 120.22 166 PHE E C 1
ATOM 7116 O O . PHE E 1 165 ? 2.019 82.865 9.821 1.00 127.73 166 PHE E O 1
ATOM 7124 N N . SER E 1 166 ? 3.946 81.862 10.407 1.00 76.59 167 SER E N 1
ATOM 7125 C CA . SER E 1 166 ? 4.773 82.719 9.565 1.00 71.21 167 SER E CA 1
ATOM 7126 C C . SER E 1 166 ? 5.781 81.908 8.764 1.00 60.78 167 SER E C 1
ATOM 7127 O O . SER E 1 166 ? 6.265 80.870 9.219 1.00 54.90 167 SER E O 1
ATOM 7130 N N . VAL E 1 167 ? 6.089 82.392 7.569 1.00 52.78 168 VAL E N 1
ATOM 7131 C CA . VAL E 1 167 ? 7.148 81.823 6.750 1.00 57.26 168 VAL E CA 1
ATOM 7132 C C . VAL E 1 167 ? 8.359 81.410 7.600 1.00 62.32 168 VAL E C 1
ATOM 7133 O O . VAL E 1 167 ? 8.674 80.225 7.704 1.00 53.39 168 VAL E O 1
ATOM 7137 N N . GLU E 1 168 ? 9.018 82.396 8.218 1.00 66.50 169 GLU E N 1
ATOM 7138 C CA . GLU E 1 168 ? 10.278 82.177 8.940 1.00 64.78 169 GLU E CA 1
ATOM 7139 C C . GLU E 1 168 ? 10.262 80.897 9.758 1.00 55.78 169 GLU E C 1
ATOM 7140 O O . GLU E 1 168 ? 11.243 80.163 9.799 1.00 51.88 169 GLU E O 1
ATOM 7146 N N . ASN E 1 169 ? 9.144 80.642 10.426 1.00 58.44 170 ASN E N 1
ATOM 7147 C CA . ASN E 1 169 ? 8.983 79.408 11.184 1.00 66.56 170 ASN E CA 1
ATOM 7148 C C . ASN E 1 169 ? 8.938 78.210 10.230 1.00 62.28 170 ASN E C 1
ATOM 7149 O O . ASN E 1 169 ? 9.828 77.359 10.246 1.00 62.55 170 ASN E O 1
ATOM 7154 N N . PHE E 1 170 ? 7.919 78.174 9.378 1.00 59.75 171 PHE E N 1
ATOM 7155 C CA . PHE E 1 170 ? 7.774 77.119 8.379 1.00 61.06 171 PHE E CA 1
ATOM 7156 C C . PHE E 1 170 ? 9.106 76.736 7.710 1.00 60.83 171 PHE E C 1
ATOM 7157 O O . PHE E 1 170 ? 9.567 75.587 7.807 1.00 51.95 171 PHE E O 1
ATOM 7165 N N . ARG E 1 171 ? 9.709 77.705 7.025 1.00 59.28 172 ARG E N 1
ATOM 7166 C CA . ARG E 1 171 ? 10.948 77.492 6.296 1.00 57.60 172 ARG E CA 1
ATOM 7167 C C . ARG E 1 171 ? 11.956 76.735 7.147 1.00 65.01 172 ARG E C 1
ATOM 7168 O O . ARG E 1 171 ? 12.536 75.738 6.718 1.00 62.76 172 ARG E O 1
ATOM 7176 N N . SER E 1 172 ? 12.154 77.219 8.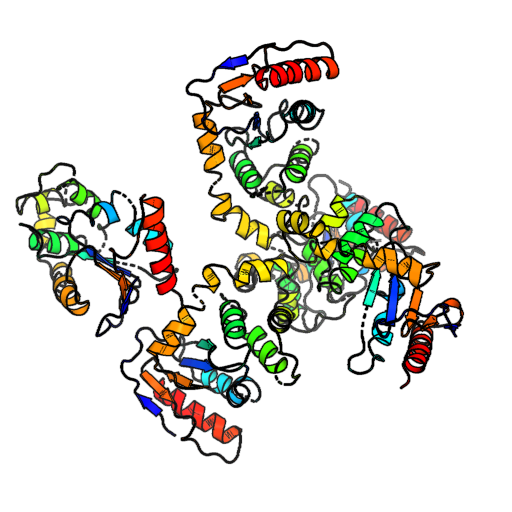365 1.00 64.06 173 SER E N 1
ATOM 7177 C CA . SER E 1 172 ? 13.295 76.814 9.152 1.00 67.57 173 SER E CA 1
ATOM 7178 C C . SER E 1 172 ? 13.055 75.463 9.776 1.00 64.61 173 SER E C 1
ATOM 7179 O O . SER E 1 172 ? 13.982 74.678 9.910 1.00 65.09 173 SER E O 1
ATOM 7182 N N . ARG E 1 173 ? 11.810 75.203 10.165 1.00 68.93 174 ARG E N 1
ATOM 7183 C CA . ARG E 1 173 ? 11.423 73.898 10.700 1.00 69.08 174 ARG E CA 1
ATOM 7184 C C . ARG E 1 173 ? 11.442 72.900 9.560 1.00 68.98 174 ARG E C 1
ATOM 7185 O O . ARG E 1 173 ? 11.898 71.762 9.705 1.00 70.89 174 ARG E O 1
ATOM 7193 N N . TYR E 1 174 ? 10.944 73.354 8.416 1.00 67.49 175 TYR E N 1
ATOM 7194 C CA . TYR E 1 174 ? 11.012 72.592 7.182 1.00 62.60 175 TYR E CA 1
ATOM 7195 C C . TYR E 1 174 ? 12.476 72.289 6.829 1.00 61.85 175 TYR E C 1
ATOM 7196 O O . TYR E 1 174 ? 12.816 71.163 6.462 1.00 60.99 175 TYR E O 1
ATOM 7205 N N . ALA E 1 175 ? 13.335 73.291 6.995 1.00 47.06 176 ALA E N 1
ATOM 7206 C CA . ALA E 1 175 ? 14.767 73.191 6.704 1.00 58.76 176 ALA E CA 1
ATOM 7207 C C . ALA E 1 175 ? 15.564 72.339 7.694 1.00 57.09 176 ALA E C 1
ATOM 7208 O O . ALA E 1 175 ? 16.485 71.624 7.298 1.00 57.38 176 ALA E O 1
ATOM 7210 N N . ALA E 1 176 ? 15.236 72.444 8.979 1.00 54.23 177 ALA E N 1
ATOM 7211 C CA . ALA E 1 176 ? 15.965 71.718 10.012 1.00 59.97 177 ALA E CA 1
ATOM 7212 C C . ALA E 1 176 ? 15.682 70.228 9.904 1.00 60.72 177 ALA E C 1
ATOM 7213 O O . ALA E 1 176 ? 16.457 69.401 10.395 1.00 66.12 177 ALA E O 1
ATOM 7215 N N . VAL E 1 177 ? 14.564 69.891 9.267 1.00 55.37 178 VAL E N 1
ATOM 7216 C CA . VAL E 1 177 ? 14.201 68.493 9.070 1.00 57.69 178 VAL E CA 1
ATOM 7217 C C . VAL E 1 177 ? 15.005 67.906 7.928 1.00 54.56 178 VAL E C 1
ATOM 7218 O O . VAL E 1 177 ? 15.527 66.793 8.033 1.00 57.18 178 VAL E O 1
ATOM 7222 N N . VAL E 1 178 ? 15.114 68.662 6.840 1.00 49.79 179 VAL E N 1
ATOM 7223 C CA . VAL E 1 178 ? 15.956 68.258 5.724 1.00 52.11 179 VAL E CA 1
ATOM 7224 C C . VAL E 1 178 ? 17.400 68.135 6.216 1.00 58.48 179 VAL E C 1
ATOM 7225 O O . VAL E 1 178 ? 18.089 67.156 5.924 1.00 45.81 179 VAL E O 1
ATOM 7229 N N . ARG E 1 179 ? 17.836 69.125 6.990 1.00 62.29 180 ARG E N 1
ATOM 7230 C CA . ARG E 1 179 ? 19.168 69.114 7.594 1.00 62.46 180 ARG E CA 1
ATOM 7231 C C . ARG E 1 179 ? 19.404 67.815 8.359 1.00 58.09 180 ARG E C 1
ATOM 7232 O O . ARG E 1 179 ? 20.397 67.122 8.149 1.00 55.04 180 ARG E O 1
ATOM 7240 N N . LYS E 1 180 ? 18.472 67.492 9.246 1.00 57.45 181 LYS E N 1
ATOM 7241 C CA . LYS E 1 180 ? 18.541 66.257 10.006 1.00 56.04 181 LYS E CA 1
ATOM 7242 C C . LYS E 1 180 ? 18.739 65.045 9.105 1.00 55.92 181 LYS E C 1
ATOM 7243 O O . LYS E 1 180 ? 19.618 64.217 9.353 1.00 51.88 181 LYS E O 1
ATOM 7249 N N . LEU E 1 181 ? 17.913 64.951 8.065 1.00 56.23 182 LEU E N 1
ATOM 7250 C CA . LEU E 1 181 ? 17.865 63.774 7.201 1.00 59.82 182 LEU E CA 1
ATOM 7251 C C . LEU E 1 181 ? 19.043 63.711 6.226 1.00 62.46 182 LEU E C 1
ATOM 7252 O O . LEU E 1 181 ? 19.228 62.714 5.516 1.00 55.02 182 LEU E O 1
ATOM 7257 N N . LEU E 1 182 ? 19.827 64.786 6.196 1.00 64.82 183 LEU E N 1
ATOM 7258 C CA . LEU E 1 182 ? 21.020 64.851 5.367 1.00 65.66 183 LEU E CA 1
ATOM 7259 C C . LEU E 1 182 ? 22.249 64.447 6.176 1.00 60.70 183 LEU E C 1
ATOM 7260 O O . LEU E 1 182 ? 23.344 64.337 5.634 1.00 60.01 183 LEU E O 1
ATOM 7265 N N . ALA E 1 183 ? 22.055 64.222 7.472 1.00 53.97 184 ALA E N 1
ATOM 7266 C CA . ALA E 1 183 ? 23.154 63.902 8.374 1.00 57.88 184 ALA E CA 1
ATOM 7267 C C . ALA E 1 183 ? 23.877 62.619 7.963 1.00 61.60 184 ALA E C 1
ATOM 7268 O O . ALA E 1 183 ? 23.303 61.761 7.294 1.00 61.75 184 ALA E O 1
ATOM 7270 N N . GLY E 1 184 ? 25.139 62.495 8.357 1.00 63.29 185 GLY E N 1
ATOM 7271 C CA . GLY E 1 184 ? 25.906 61.302 8.040 1.00 72.68 185 GLY E CA 1
ATOM 7272 C C . GLY E 1 184 ? 27.363 61.396 8.447 1.00 81.49 185 GLY E C 1
ATOM 7273 O O . GLY E 1 184 ? 28.260 61.239 7.617 1.00 88.02 185 GLY E O 1
#

InterPro domains:
  IPR001853 DSBA-like thioredoxin domain [PF01323] (46-202)
  IPR017937 Thioredoxin, conserved site [PS00194] (46-64)
  IPR023205 Thiol:disulphide interchange protein DsbA/DsbL [PIRSF001488] (31-211)
  IPR023205 Thiol:disulphide interchange protein DsbA/DsbL [cd03019] (31-208)
  IPR036249 Thioredoxin-like superfamily [SSF52833] (29-199)
  IPR050824 Bacterial Thiol:disulfide Interchange Protein DsbA [PTHR35891] (11-212)

Radius of gyration: 34.34 Å; Cα contacts (8 Å, |Δi|>4): 1335; chains: 5; bounding box: 82×97×105 Å

Organism: Salmonella typhimurium (NCBI:txid90371)

CATH classification: 3.40.30.10

Solvent-accessible surface area: 43292 Å² total